Protein 9BAD (pdb70)

Foldseek 3Di:
DAAAEEEEEAAAQQQWADPDQADLPDTHGHDPVRLCVVQVVLVVRHNYDYDYLHHDAQVPCDQQSLLVVLLVQQVQLVDPNHQFYEYEHHQPCQLLSQLLSFAAAQAQQEYEYEYWLGHPSHVVTFSNVQVSVSSNLNRDPVSGNQTYWYTFDQFTAHSVAWHQQDDGDRPRIAHPPPGGCWGDDPHIGGDDRDQFDTHNRHPFYSNPPSGWQAEEEAEDDPPDAQVVLVVCVVVRHQEYEYAYADLLDHDPRNVVNVLVCVVVNHQAERAHPPQFAWNDDDVVCVVSRHATQGGDGRSSSRSLVRRVVVPDSDSVVSNVSSVRD/DDDDAAAEEEEEAADALAPVVVVSCVRQVVLVVHYDYDYDYQHHDAQVPCDQQSLLSVLLVLLVQQVDPNHQFYEYEHHQPCQLLSQLLSFQAAQFQQEYEYEYWLDHNPDDPTQRNVQVSVRSNLNRDPVSGNQTYWYTFDQFTAHSQAWDQQDDRDRPRIAHPVPGGQWGHDPHIGGDDRDQFDTHNRHPFYSNPPSGWAAEEEAEEDPPDALVVLVVCVVVRHQEYEYAYADLLDHDPRNVVNVLVSVVVNHQAERAHPPQFAANDDDVVCVVSRNATQGGDHRSSSRSLVRRVVVPDSDSVSSNVSSVRD/DAAAEEEEEAADALACVVVRNCVRQVVLVVHYNYYYDYLHHDAQVPCDQQSLLSVLLVLLVVQVDPNHQFYEYEHHQPCQLLSQLLSFQAAQFQQEYEYEYWLDHNPDVPRQSNVQVSVRSNLNRDPVSGNQTYWYTFDQFTAHSQAWHQQDDRDRPRIAHPPPGGQWGHDPHIGGDDRDQFDTHNPHPFYCNPPNGWAAEEEAEDDPPDALVVLVVCVVVRHQEYEYAYADLLDDDPRNVVNVLVCVVVNHQAERAHPPQFAANDDDVVCVVSRNATQGGDGRSSSRSLVRRVVVPDSDSVSSNVSSVRD/DAAAEEEEEAADALAPVLCVRQVVLVVHYNYYYDDQHHDAQVPCDQQNLLSVLLVLLVQQVDPRHQFYEYEHHQPCQLLSQLLSFQAAQFQQEYEYEYWLDHNPDVPTQRNVQVSVRSNLNRDPVSGNQTYWYTFDQFTAHSQAWDQQDDRDRPRTAHPPPGGCWGHDPHIDGDDRDQFDTHNPHPFYCNPPNGWQAEEEAEDDPPDALVVLVVCVVVRHQEYEYAYADLLDHDPRVVVNVLVSVVVNHQAERAHPPQFAFNDDDVVCVVSRNATQTGDGRSSSRSLVRRQVVPDSDSVSSNVSSVHD

Solvent-accessible surface area: 40637 Å² total; per-residue (Å²): 190,62,32,55,2,49,0,0,3,1,2,15,15,4,3,3,26,41,184,49,95,33,13,33,22,39,81,167,91,30,38,16,94,62,14,22,118,66,2,64,75,2,147,112,38,1,75,37,55,30,42,72,17,28,79,45,42,5,16,48,1,46,13,128,25,0,5,106,0,0,71,80,0,41,130,15,6,85,41,137,111,3,57,0,0,0,0,1,0,4,5,26,0,0,2,0,0,0,0,0,0,0,0,0,0,75,20,44,57,12,4,0,0,0,0,1,12,10,0,46,37,4,17,14,11,12,5,36,10,2,2,46,9,0,0,52,0,2,19,17,126,104,2,131,38,9,10,1,0,2,0,6,11,20,12,0,2,2,0,0,15,0,19,6,24,5,3,20,7,9,9,0,11,45,11,65,10,15,5,11,3,0,15,9,10,122,69,36,26,11,1,2,87,20,49,19,106,23,8,114,75,12,77,2,58,3,79,138,48,108,123,13,31,55,2,1,1,6,10,3,9,0,67,17,22,28,52,10,0,75,18,0,30,184,37,28,5,115,0,0,0,2,0,0,4,0,43,0,22,9,9,99,33,0,39,136,1,0,47,45,2,41,184,147,60,10,15,0,0,1,0,6,26,13,38,44,15,6,1,18,81,60,158,104,28,47,145,76,45,1,6,4,0,5,17,2,19,5,5,6,0,2,0,0,0,0,0,0,21,46,112,25,115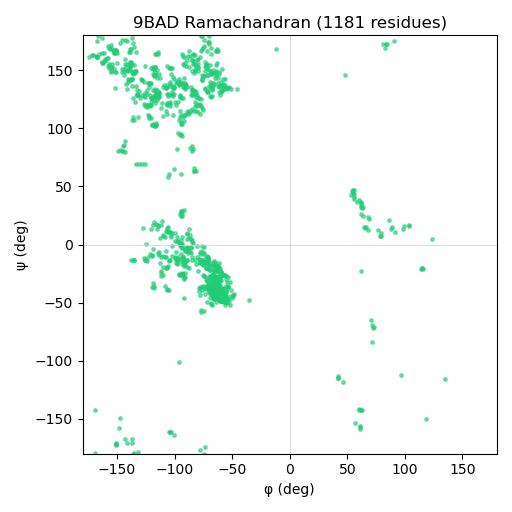,53,38,114,122,0,32,53,22,0,81,51,3,230,192,152,142,28,35,58,1,55,0,0,3,2,10,55,57,16,2,76,65,5,132,54,3,37,144,40,1,59,27,2,143,91,38,3,71,35,49,27,37,70,12,33,100,44,50,7,17,48,2,47,15,161,20,0,5,114,0,0,70,78,0,34,123,10,5,87,42,136,114,3,55,0,0,0,0,2,3,31,13,26,1,0,2,0,0,0,0,0,0,0,0,0,1,78,19,50,46,8,4,0,0,0,0,24,30,30,92,28,128,38,47,15,10,11,0,23,8,2,0,24,10,0,1,52,0,2,21,18,121,99,2,102,36,12,10,1,0,1,0,7,12,14,12,0,2,2,0,0,16,1,21,5,24,6,3,33,6,9,7,0,12,50,10,58,8,16,4,10,4,0,14,9,4,45,75,36,25,9,1,2,78,17,46,18,82,23,7,114,76,11,73,0,61,1,75,146,46,127,138,12,30,68,1,3,0,7,9,2,6,0,62,16,17,26,64,8,0,74,16,0,31,183,43,31,4,118,0,0,0,2,0,0,2,0,43,0,22,7,9,100,35,0,37,140,1,0,48,38,0,41,189,142,61,10,16,0,0,2,0,6,26,15,40,44,16,6,1,16,74,59,129,95,27,39,122,77,42,1,6,2,0,4,17,2,21,4,6,5,0,3,0,0,0,0,0,0,19,48,109,24,112,53,35,114,120,0,32,54,24,0,81,51,0,180,67,33,51,1,51,0,0,4,1,11,56,54,12,0,64,76,26,113,55,2,15,133,34,0,69,85,1,130,109,38,2,69,32,52,28,37,78,22,34,103,43,50,7,16,50,1,47,15,163,22,0,4,115,0,0,68,80,0,41,125,11,6,86,42,136,112,4,55,0,0,0,0,2,3,30,14,27,0,0,2,0,0,0,0,0,0,0,0,1,0,73,17,42,57,12,4,0,0,0,0,24,29,30,90,30,130,37,56,14,11,11,0,24,6,2,0,50,9,0,0,49,0,1,16,18,117,121,1,133,38,13,9,2,0,2,0,6,12,19,12,0,2,2,0,0,16,0,21,6,20,6,3,33,7,9,7,0,12,20,11,67,17,16,4,12,3,0,12,10,11,120,69,36,27,28,2,2,87,18,46,19,73,23,9,129,92,11,80,2,63,4,70,142,54,114,132,14,30,56,2,1,1,7,9,2,9,0,67,17,24,27,51,9,0,75,18,0,32,187,37,31,4,117,0,0,0,1,0,0,3,0,42,0,23,8,9,99,36,0,36,133,1,0,47,48,0,42,186,156,62,10,15,0,0,1,0,6,26,14,39,39,17,5,1,15,75,59,134,100,28,38,129,78,42,1,6,2,0,4,17,1,21,5,5,6,0,2,0,0,0,0,0,0,24,45,102,26,116,55,33,113,122,0,32,55,27,0,79,60,0,190,66,32,54,1,55,5,0,16,3,15,63,67,17,3,76,111,34,60,152,38,1,58,87,0,120,111,36,2,68,27,50,46,43,100,23,21,111,51,47,11,19,50,1,48,14,142,25,0,11,111,1,0,123,71,0,34,124,16,6,87,39,143,97,12,58,0,0,0,0,4,4,36,14,27,2,0,2,0,0,0,0,0,0,0,0,1,1,71,18,47,44,8,4,0,0,0,0,23,28,31,91,28,127,38,54,15,11,11,0,23,6,2,0,46,9,0,0,49,0,2,18,18,112,121,1,100,36,18,10,2,0,1,0,6,10,20,12,0,2,2,0,0,16,0,20,5,25,6,3,35,7,10,9,0,11,34,11,70,11,16,4,11,4,0,15,9,9,120,70,37,25,28,1,2,81,17,46,20,72,23,8,128,95,13,74,1,76,6,56,127,55,107,118,14,32,66,2,4,1,7,8,2,6,0,60,18,16,21,63,9,1,57,18,0,29,183,39,31,4,117,0,0,0,1,0,0,2,0,29,0,22,7,9,100,38,0,35,123,0,0,47,45,0,43,188,156,63,10,15,0,0,1,0,6,26,14,38,44,15,7,1,4,69,34,133,107,29,46,155,75,52,1,9,2,0,4,17,1,21,4,5,5,0,3,0,0,0,0,0,0,21,50,105,25,114,52,42,147,118,0,33,55,28,0,83,59,0

B-factor: mean 18.46, std 9.95, range [7.9, 118.82]

Secondary structure (DSSP, 8-state):
---EEEEEE--SGGG---S-TT-SS------HHHHHHT-GGGGGT-EEEEEES----GGG--HHHHHHHHHHHHHHHTSTT-SEEEEE--STTHHHHHHHHHHH--SSS-EEEE--SS-TTSTT-SHHHHHHHHHHHHT-GGGTTS-SEEEETTEEEETTT-EE-BSS-TT-EE-TTT--SEEEESEEEE-EEE-S--GGGSS---TT-SS---EEEEE--TT--SHHHHHHHHTT-SEEEEEEBTTTB--HHHHHHHHHHHHTT-EEEEEESSSSS-B---HHHHTTTEEE-BT--HHHHHHHHHHHHTT---HHHHHHHHHH-/-PPP--EEEEEE-SS-S---HHHHHHT-GGGGGT-EEEEEE-----GGG--HHHHHHHHHHHHHHHTSTT--EEEEE--STTHHHHHHHHHHH---SS-EEEE--SS-TTSTT-SHHHHHHHHHHHHT-GGGTTS-SEEEETTEEEETTT-EE-BSS-TT-EE-TTT--SEEEESEEEE-EEE-S--GGG-S---TT-SS---EEEEE--TT--SHHHHHHHHTT-SEEEEEEBTTTB--HHHHHHHHHHHHTT-EEEEEESSSBSPBPP-HHHHTTTEEE-BT--HHHHHHHHHHHHTT---HHHHHHHHHH-/---EEEEEE-SS-S---HHHHHHH-GGGGGT-EEEEEE-----GGG--HHHHHHHHHHHHHHHTSTT-SEEEEE--STTHHHHHHHHHHH---SS-EEEE--SS-TTSTT-SHHHHHHHHHHHHT-GGGTTS-SEEEETTEEEETTT-EE-BSS-TT-EE-TTT--SEEEESEEEE-EEE-S--GGG-S---TT-S----EEEEE--TT--SHHHHHHHHTT-SEEEEEEBTTTB--HHHHHHHHHHHHTT-EEEEEESSSBS-B---HHHHTTTEEE-BT--HHHHHHHHHHHHTT---HHHHHHHHHH-/---EEEEEE-SS-S---HHHH-GGGGGT-EEEEEE-----GGG--HHHHHHHHHHHHHHHHSTT--EEEEE--STTHHHHHHHHHHH---SS-EEEE--SS-TTSTT-SHHHHHHHHHHHHT-GGGTTS-SEEEETTEEEETTT-EE-SSS-TT-EE-TTT--SEEEESEEEE-EEE-S--GGG-S---TT-S----EEEEE--TT--SHHHHHHHHTT-SEEEEEEBTTTB--HHHHHHHHHHHHTT-EEEEEESSSBSPBPP-HHHHHTTEEE-BT--HHHHHHHHHHHHTT---HHHHHHHHHH-

InterPro domains:
  IPR004550 L-asparaginase, type II [TIGR00520] (28-375)
  IPR004550 L-asparaginase, type II [cd08964] (51-369)
  IPR006034 Asparaginase/glutaminase-like [PIRSF001220] (49-373)
  IPR006034 Asparaginase/glutaminase-like [PR00139] (53-64)
  IPR006034 Asparaginase/glutaminase-like [PR00139] (133-151)
  IPR006034 Asparaginase/glutaminase-like [PR00139] (311-329)
  IPR006034 Asparaginase/glutaminase-like [PS51732] (51-375)
  IPR006034 Asparaginase/glutaminase-like [PTHR11707] (45-373)
  IPR006034 Asparaginase/glutaminase-like [SM00870] (52-369)
  IPR020827 Asparaginase/glutaminase, active site 1 [PS00144] (55-63)
  IPR027473 L-asparaginase, C-terminal [G3DSA:3.40.50.40] (264-375)
  IPR027474 L-asparaginase, N-terminal [PF00710] (52-244)
  IPR027475 Asparaginase/glutaminase, active site 2 [PS00917] (134-144)
  IPR036152 Asparaginase/glutaminase-like superfamily [SSF53774] (50-374)
  IPR037152 L-asparaginase, N-terminal domain superfamily [G3DSA:3.40.50.1170] (47-263)
  IPR040919 Asparaginase/glutaminase, C-terminal [PF17763] (264-372)

Nearest PDB structures (foldseek):
  6wyz-assembly1_C  TM=9.741E-01  e=2.506E-38  Pseudomonas putida KT2440
  6wyz-assembly1_B  TM=9.733E-01  e=2.506E-38  Pseudomonas putida KT2440
  6wyy-assembly1_B  TM=9.744E-01  e=8.159E-38  Pseudomonas putida KT2440
  6wyw-assembly1_D  TM=9.737E-01  e=8.655E-38  Pseudomonas putida KT2440
  6wyz-assembly1_D  TM=9.742E-01  e=1.656E-37  Pseudomonas putida KT2440

Radius of gyration: 29.31 Å; Cα contacts (8 Å, |Δi|>4): 3327; chains: 4; bounding box: 80×79×73 Å

Sequence (1258 aa):
DLPNIRILATGGTIAGADQSKTSTTEYKVVGVESLIEAVPEMKDIANVSGEQIVNVGSTNIDNKILLKLAKRINHLLASDDVDGIVVTHGTDTLEETAYFLNLTVKSDKPVVIVGSMRPSTAISADGPSNLYNAVKVAGAPEAKGKGTLVVLNDRIASSARYVTTKTNTTTTDTFKSEEMGFVGTIADDIYFNNEITRKHTKDTDFSVSNLDELPQVDIIYGYQNDGSYLFDAAVKAGAKGIVFAGSSGNGSLSDAAEKGADSSAVKKGVTVVRSTRTGNGVVVTPNQDYAEKDLLASNSLNPQKARMLLMLALTKTNDPQKIQAYFNEYEKKDLPNIRILATGGTIAGGVESLIEAVPEMKDIANVSGEQIVNVGSTNIDNKILLKLAKRINHLLASDDVDGIVVTHGTDTLEETAYFLNLTVKSDKPVVIVGSMRPSTAISADGPSNLYNAVKVAGAPEAKGKGTLVVLNDRIASSARYVTTKTNTTTTDTFKSEEMGFVGTIADDIYFNNEITRKHTKDTDFSVSNLDELPQVDIIIYGYQNDGSYLFDAAVKAGAKGIVFAGSSGNGSLSDAAEKGADSSAVKKGVTVVRSTRTGNGVVVTPNQDYAEKDLLASNSLNPQKARMLLMLALTKTNDPQKIQAYFNEYDLPNIRILATGGTIAGGVESLIEAVPEMKDIANVSGEQIVNVGSTNIDNKILLKLAKRINHLLASDDVDGIVVTHGTDTLEETAYFLNLTVKSDKPVVIVGSMRPSTAISADGPSNLYNAVKVAGAPEAKGKGTLVVLNDRIASSARYVTTKTNTTTTDTFKSEEMGFVGTIADDIYFNNEITRKHTKDTDFSVSNLDELPQVDIIIYGYQNDGSYLFDAAVKAGAKGIVFAGSSGNGSLSDAAEKGADSSAVKKGVTVVRSTRTGNGVVVTPNQDYAEKDLLASNSLNPQKARMLLMLALTKTNDPQKIQAYFNEYDLPNIRILATGGTIAGSLIEAVPEMKDIANVSGEQIVNVGSTNIDNKILLKLAKRINHLLASDDVDGIVVTHGTDTLEETAYFLNLTVKSDKPVVIVGSMRPSTAISADGPSNLYNAVKVAGAPEAKGKGTLVVLNDRIASSARYVTTKTNTTTTDTFKSEEMGFVGTIADDIYFNNEITRKHTKDTDFSVSNLDELPQVDIIIYGYQNDGSYLFDAAVKAGAKGIVFAGSSGNGSLSDAAEKGADSSAVKKGVTVVRSTRTGNGVVVTPNQDYAEKDLLASNSLNPQKARMLLMLALTKTNDPQKIQAYFNEY

Structure (mmCIF, N/CA/C/O backbone):
data_9BAD
#
_entry.id   9BAD
#
_cell.length_a   102.234
_cell.length_b   104.486
_cell.length_c   123.055
_cell.angle_alpha   90.00
_cell.angle_beta   90.00
_cell.angle_gamma   90.00
#
_symmetry.space_group_name_H-M   'P 21 21 21'
#
loop_
_entity.id
_entity.type
_entity.pdbx_description
1 polymer 'L-asparaginase 2'
2 non-polymer 'SODIUM ION'
3 non-polymer GLYCEROL
4 water water
#
loop_
_atom_site.group_PDB
_atom_site.id
_atom_site.type_symbol
_atom_site.label_atom_id
_atom_site.label_alt_id
_atom_site.label_comp_id
_atom_site.label_asym_id
_atom_site.label_entity_id
_atom_site.label_seq_id
_atom_site.pdbx_PDB_ins_code
_atom_site.Cartn_x
_atom_site.Cartn_y
_atom_site.Cartn_z
_atom_site.occupancy
_atom_site.B_iso_or_equiv
_atom_site.auth_seq_id
_atom_site.auth_comp_id
_atom_site.auth_asym_id
_atom_site.auth_atom_id
_atom_site.pdbx_PDB_model_num
ATOM 1 N N . ASP A 1 49 ? 10.082 -5.515 -2.092 1.00 46.06 49 ASP A N 1
ATOM 2 C CA . ASP A 1 49 ? 10.327 -5.240 -3.537 1.00 42.16 49 ASP A CA 1
ATOM 3 C C . ASP A 1 49 ? 10.879 -6.450 -4.317 1.00 34.17 49 ASP A C 1
ATOM 4 O O . ASP A 1 49 ? 11.092 -6.342 -5.511 1.00 36.89 49 ASP A O 1
ATOM 13 N N . LEU A 1 50 ? 11.204 -7.575 -3.671 1.00 26.30 50 LEU A N 1
ATOM 14 C CA . LEU A 1 50 ? 11.540 -8.793 -4.408 1.00 22.19 50 LEU A CA 1
ATOM 15 C C . LEU A 1 50 ? 10.292 -9.389 -5.055 1.00 21.12 50 LEU A C 1
ATOM 16 O O . LEU A 1 50 ? 9.188 -9.257 -4.513 1.00 21.00 50 LEU A O 1
ATOM 32 N N . PRO A 1 51 ? 10.448 -10.114 -6.185 1.00 18.66 51 PRO A N 1
ATOM 33 C CA . PRO A 1 51 ? 9.308 -10.759 -6.831 1.00 19.13 51 PRO A CA 1
ATOM 34 C C . PRO A 1 51 ? 8.719 -11.833 -5.938 1.00 18.10 51 PRO A C 1
ATOM 35 O O . PRO A 1 51 ? 9.431 -12.523 -5.211 1.00 17.75 51 PRO A O 1
ATOM 46 N N . ASN A 1 52 ? 7.391 -11.923 -6.012 1.00 17.00 52 ASN A N 1
ATOM 47 C CA . ASN A 1 52 ? 6.624 -12.935 -5.317 1.00 16.61 52 ASN A CA 1
ATOM 48 C C . ASN A 1 52 ? 6.460 -14.133 -6.246 1.00 15.28 52 ASN A C 1
ATOM 49 O O . ASN A 1 52 ? 5.709 -14.066 -7.227 1.00 16.66 52 ASN A O 1
ATOM 60 N N . ILE A 1 53 ? 7.114 -15.243 -5.895 1.00 15.12 53 ILE A N 1
ATOM 61 C CA . ILE A 1 53 ? 7.127 -16.435 -6.744 1.00 13.95 53 ILE A CA 1
ATOM 62 C C . ILE A 1 53 ? 6.439 -17.581 -5.999 1.00 15.33 53 ILE A C 1
ATOM 63 O O . ILE A 1 53 ? 6.820 -17.914 -4.869 1.00 15.76 53 ILE A O 1
ATOM 79 N N . ARG A 1 54 ? 5.491 -18.215 -6.677 1.00 14.03 54 ARG A N 1
ATOM 80 C CA . ARG A 1 54 ? 4.830 -19.389 -6.131 1.00 14.87 54 ARG A CA 1
ATOM 81 C C . ARG A 1 54 ? 5.388 -20.652 -6.778 1.00 15.03 54 ARG A C 1
ATOM 82 O O . ARG A 1 54 ? 5.458 -20.737 -7.996 1.00 15.33 54 ARG A O 1
ATOM 103 N N . ILE A 1 55 ? 5.742 -21.623 -5.934 1.00 12.83 55 ILE A N 1
ATOM 104 C CA . ILE A 1 55 ? 6.163 -22.945 -6.371 1.00 14.71 55 ILE A CA 1
ATOM 105 C C . ILE A 1 55 ? 4.966 -23.886 -6.236 1.00 15.03 55 ILE A C 1
ATOM 106 O O . ILE A 1 55 ? 4.380 -24.028 -5.144 1.00 17.81 55 ILE A O 1
ATOM 122 N N . LEU A 1 56 ? 4.594 -24.500 -7.369 1.00 14.31 56 LEU A N 1
ATOM 123 C CA . LEU A 1 56 ? 3.555 -25.529 -7.439 1.00 14.55 56 LEU A CA 1
ATOM 124 C C . LEU A 1 56 ? 4.231 -26.871 -7.653 1.00 12.90 56 LEU A C 1
ATOM 125 O O . LEU A 1 56 ? 4.849 -27.089 -8.696 1.00 14.31 56 LEU A O 1
ATOM 141 N N . ALA A 1 57 ? 4.165 -27.754 -6.666 1.00 13.20 57 ALA A N 1
ATOM 142 C CA . ALA A 1 57 ? 4.877 -29.011 -6.729 1.00 13.13 57 ALA A CA 1
ATOM 143 C C . ALA A 1 57 ? 3.953 -30.127 -7.217 1.00 12.61 57 ALA A C 1
ATOM 144 O O . ALA A 1 57 ? 2.820 -30.249 -6.742 1.00 13.83 57 ALA A O 1
ATOM 151 N N . THR A 1 58 ? 4.506 -31.004 -8.057 1.00 12.68 58 THR A N 1
ATOM 152 C CA . THR A 1 58 ? 3.775 -32.114 -8.616 1.00 12.83 58 THR A CA 1
ATOM 153 C C . THR A 1 58 ? 4.367 -33.494 -8.344 1.00 14.29 58 THR A C 1
ATOM 154 O O . THR A 1 58 ? 3.740 -34.498 -8.691 1.00 15.38 58 THR A O 1
ATOM 165 N N . GLY A 1 59 ? 5.604 -33.545 -7.822 1.00 16.23 59 GLY A N 1
ATOM 166 C CA . GLY A 1 59 ? 6.356 -34.787 -7.624 1.00 16.18 59 GLY A CA 1
ATOM 167 C C . GLY A 1 59 ? 7.659 -34.805 -8.436 1.00 16.72 59 GLY A C 1
ATOM 168 O O . GLY A 1 59 ? 8.247 -33.764 -8.700 1.00 19.43 59 GLY A O 1
ATOM 172 N N . GLY A 1 60 ? 8.100 -36.008 -8.832 1.00 15.44 60 GLY A N 1
ATOM 173 C CA . GLY A 1 60 ? 9.327 -36.217 -9.587 1.00 15.28 60 GLY A CA 1
ATOM 174 C C . GLY A 1 60 ? 10.575 -36.451 -8.736 1.00 16.91 60 GLY A C 1
ATOM 175 O O . GLY A 1 60 ? 10.577 -36.321 -7.521 1.00 17.52 60 GLY A O 1
ATOM 179 N N . THR A 1 61 ? 11.663 -36.744 -9.454 1.00 16.51 61 THR A N 1
ATOM 180 C CA . THR A 1 61 ? 12.972 -37.021 -8.867 1.00 17.06 61 THR A CA 1
ATOM 181 C C . THR A 1 61 ? 13.429 -35.880 -7.943 1.00 16.65 61 THR A C 1
ATOM 182 O O . THR A 1 61 ? 14.097 -36.104 -6.925 1.00 18.66 61 THR A O 1
ATOM 193 N N . ILE A 1 62 ? 13.043 -34.634 -8.260 1.00 15.65 62 ILE A N 1
ATOM 194 C CA . ILE A 1 62 ? 13.492 -33.464 -7.515 1.00 15.84 62 ILE A CA 1
ATOM 195 C C . ILE A 1 62 ? 13.002 -33.533 -6.074 1.00 18.12 62 ILE A C 1
ATOM 196 O O . ILE A 1 62 ? 13.692 -33.040 -5.182 1.00 20.87 62 ILE A O 1
ATOM 212 N N . ALA A 1 63 ? 11.860 -34.217 -5.856 1.00 20.61 63 ALA A N 1
ATOM 213 C CA . ALA A 1 63 ? 11.317 -34.493 -4.524 1.00 22.24 63 ALA A CA 1
ATOM 214 C C . ALA A 1 63 ? 11.513 -35.965 -4.124 1.00 22.46 63 ALA A C 1
ATOM 215 O O . ALA A 1 63 ? 10.882 -36.458 -3.181 1.00 27.69 63 ALA A O 1
ATOM 222 N N . GLY A 1 64 ? 12.373 -36.710 -4.819 1.00 19.96 64 GLY A N 1
ATOM 223 C CA . GLY A 1 64 ? 12.639 -38.089 -4.443 1.00 21.52 64 GLY A CA 1
ATOM 224 C C . GLY A 1 64 ? 13.859 -38.192 -3.519 1.00 21.31 64 GLY A C 1
ATOM 225 O O . GLY A 1 64 ? 14.683 -37.281 -3.469 1.00 21.15 64 GLY A O 1
ATOM 229 N N . ALA A 1 65 ? 14.007 -39.342 -2.854 1.00 22.65 65 ALA A N 1
ATOM 230 C CA . ALA A 1 65 ? 15.039 -39.563 -1.838 1.00 23.72 65 ALA A CA 1
ATOM 231 C C . ALA A 1 65 ? 15.393 -41.041 -1.807 1.00 25.15 65 ALA A C 1
ATOM 232 O O . ALA A 1 65 ? 14.512 -41.887 -1.773 1.00 30.67 65 ALA A O 1
ATOM 239 N N . ASP A 1 66 ? 16.686 -41.352 -1.771 1.00 25.00 66 ASP A N 1
ATOM 240 C CA . ASP A 1 66 ? 17.140 -42.704 -1.478 1.00 26.99 66 ASP A CA 1
ATOM 241 C C . ASP A 1 66 ? 18.122 -42.649 -0.301 1.00 28.31 66 ASP A C 1
ATOM 242 O O . ASP A 1 66 ? 18.822 -41.654 -0.114 1.00 30.11 66 ASP A O 1
ATOM 251 N N . GLN A 1 67 ? 18.222 -43.743 0.457 1.00 27.98 67 GLN A N 1
ATOM 252 C CA . GLN A 1 67 ? 19.198 -43.830 1.539 1.00 28.32 67 GLN A CA 1
ATOM 253 C C . GLN A 1 67 ? 20.646 -43.891 1.046 1.00 27.02 67 GLN A C 1
ATOM 254 O O . GLN A 1 67 ? 21.574 -43.498 1.767 1.00 27.87 67 GLN A O 1
ATOM 268 N N . SER A 1 68 ? 20.865 -44.432 -0.151 1.00 23.59 68 SER A N 1
ATOM 269 C CA . SER A 1 68 ? 22.178 -44.371 -0.780 1.00 22.46 68 SER A CA 1
ATOM 270 C C . SER A 1 68 ? 22.351 -43.019 -1.465 1.00 20.96 68 SER A C 1
ATOM 271 O O . SER A 1 68 ? 21.579 -42.699 -2.379 1.00 22.19 68 SER A O 1
ATOM 279 N N . LYS A 1 69 ? 23.404 -42.263 -1.093 1.00 20.42 69 LYS A N 1
ATOM 280 C CA . LYS A 1 69 ? 23.704 -40.987 -1.732 1.00 19.23 69 LYS A CA 1
ATOM 281 C C . LYS A 1 69 ? 24.384 -41.187 -3.089 1.00 20.37 69 LYS A C 1
ATOM 282 O O . LYS A 1 69 ? 24.566 -40.224 -3.824 1.00 19.96 69 LYS A O 1
ATOM 301 N N . THR A 1 70 ? 24.740 -42.433 -3.466 1.00 22.80 70 THR A N 1
ATOM 302 C CA . THR A 1 70 ? 25.391 -42.654 -4.753 1.00 23.01 70 THR A CA 1
ATOM 303 C C . THR A 1 70 ? 24.419 -43.213 -5.787 1.00 25.04 70 THR A C 1
ATOM 304 O O . THR A 1 70 ? 24.757 -43.338 -6.959 1.00 30.19 70 THR A O 1
ATOM 315 N N . SER A 1 71 ? 23.177 -43.438 -5.369 1.00 27.04 71 SER A N 1
ATOM 316 C CA . SER A 1 71 ? 22.137 -43.861 -6.281 1.00 30.29 71 SER A CA 1
ATOM 317 C C . SER A 1 71 ? 21.558 -42.644 -7.017 1.00 30.57 71 SER A C 1
ATOM 318 O O . SER A 1 71 ? 21.062 -41.697 -6.387 1.00 31.58 71 SER A O 1
ATOM 326 N N . THR A 1 72 ? 21.688 -42.659 -8.353 1.00 28.87 72 THR A N 1
ATOM 327 C CA . THR A 1 72 ? 21.097 -41.649 -9.216 1.00 30.34 72 THR A CA 1
ATOM 328 C C . THR A 1 72 ? 19.871 -42.185 -9.960 1.00 29.31 72 THR A C 1
ATOM 329 O O . THR A 1 72 ? 19.086 -41.373 -10.453 1.00 32.81 72 THR A O 1
ATOM 340 N N . THR A 1 73 ? 19.703 -43.518 -10.065 1.00 28.99 73 THR A N 1
ATOM 341 C CA . THR A 1 73 ? 18.593 -44.081 -10.838 1.00 28.93 73 THR A CA 1
ATOM 342 C C . THR A 1 73 ? 17.551 -44.811 -9.977 1.00 31.11 73 THR A C 1
ATOM 343 O O . THR A 1 73 ? 16.453 -45.083 -10.477 1.00 35.64 73 THR A O 1
ATOM 354 N N . GLU A 1 74 ? 17.872 -45.164 -8.721 1.00 30.24 74 GLU A N 1
ATOM 355 C CA . GLU A 1 74 ? 16.933 -45.784 -7.783 1.00 30.91 74 GLU A CA 1
ATOM 356 C C . GLU A 1 74 ? 16.655 -44.854 -6.597 1.00 30.29 74 GLU A C 1
ATOM 357 O O . GLU A 1 74 ? 17.592 -44.401 -5.937 1.00 35.58 74 GLU A O 1
ATOM 369 N N . TYR A 1 75 ? 15.373 -44.599 -6.291 1.00 29.18 75 TYR A N 1
ATOM 370 C CA . TYR A 1 75 ? 14.990 -43.702 -5.199 1.00 32.12 75 TYR A CA 1
ATOM 371 C C . TYR A 1 75 ? 13.491 -43.879 -4.930 1.00 36.99 75 TYR A C 1
ATOM 372 O O . TYR A 1 75 ? 12.794 -44.365 -5.816 1.00 40.52 75 TYR A O 1
ATOM 390 N N . LYS A 1 76 ? 13.038 -43.435 -3.734 1.00 41.74 76 LYS A N 1
ATOM 391 C CA . LYS A 1 76 ? 11.655 -43.543 -3.250 1.00 42.48 76 LYS A CA 1
ATOM 392 C C . LYS A 1 76 ? 10.848 -42.255 -3.522 1.00 38.62 76 LYS A C 1
ATOM 393 O O . LYS A 1 76 ? 11.469 -41.131 -3.389 1.00 39.21 76 LYS A O 1
ATOM 412 N N . VAL A 1 79 ? 8.589 -37.949 -2.893 1.00 66.11 79 VAL A N 1
ATOM 413 C CA . VAL A 1 79 ? 8.360 -38.227 -1.437 1.00 62.86 79 VAL A CA 1
ATOM 414 C C . VAL A 1 79 ? 8.941 -37.154 -0.487 1.00 58.22 79 VAL A C 1
ATOM 415 O O . VAL A 1 79 ? 8.878 -37.339 0.728 1.00 70.20 79 VAL A O 1
ATOM 428 N N . VAL A 1 80 ? 9.503 -36.044 -1.008 1.00 46.92 80 VAL A N 1
ATOM 429 C CA . VAL A 1 80 ? 9.942 -34.856 -0.260 1.00 43.27 80 VAL A CA 1
ATOM 430 C C . VAL A 1 80 ? 8.903 -33.743 -0.472 1.00 41.36 80 VAL A C 1
ATOM 431 O O . VAL A 1 80 ? 8.477 -33.522 -1.610 1.00 38.20 80 VAL A O 1
ATOM 444 N N . GLY A 1 81 ? 8.550 -32.986 0.584 1.00 37.15 81 GLY A N 1
ATOM 445 C CA . GLY A 1 81 ? 7.496 -31.980 0.507 1.00 34.58 81 GLY A CA 1
ATOM 446 C C . GLY A 1 81 ? 8.013 -30.646 -0.023 1.00 29.39 81 GLY A C 1
ATOM 447 O O . GLY A 1 81 ? 9.195 -30.343 0.094 1.00 28.45 81 GLY A O 1
ATOM 451 N N . VAL A 1 82 ? 7.101 -29.807 -0.541 1.00 28.85 82 VAL A N 1
ATOM 452 C CA . VAL A 1 82 ? 7.483 -28.570 -1.206 1.00 27.05 82 VAL A CA 1
ATOM 453 C C . VAL A 1 82 ? 8.207 -27.622 -0.238 1.00 26.38 82 VAL A C 1
ATOM 454 O O . VAL A 1 82 ? 9.176 -26.962 -0.623 1.00 25.49 82 VAL A O 1
ATOM 467 N N . GLU A 1 83 ? 7.820 -27.627 1.041 1.00 27.37 83 GLU A N 1
ATOM 468 C CA . GLU A 1 83 ? 8.475 -26.756 2.011 1.00 30.48 83 GLU A CA 1
ATOM 469 C C . GLU A 1 83 ? 9.924 -27.200 2.286 1.00 29.52 83 GLU A C 1
ATOM 470 O O . GLU A 1 83 ? 10.824 -26.370 2.437 1.00 31.01 83 GLU A O 1
ATOM 482 N N . SER A 1 84 ? 10.181 -28.511 2.287 1.00 29.65 84 SER A N 1
ATOM 483 C CA . SER A 1 84 ? 11.534 -29.035 2.349 1.00 27.78 84 SER A CA 1
ATOM 484 C C . SER A 1 84 ? 12.404 -28.619 1.157 1.00 27.48 84 SER A C 1
ATOM 485 O O . SER A 1 84 ? 13.584 -28.312 1.353 1.00 28.15 84 SER A O 1
ATOM 493 N N . LEU A 1 85 ? 11.846 -28.674 -0.068 1.00 25.72 85 LEU A N 1
ATOM 494 C CA . LEU A 1 85 ? 12.558 -28.274 -1.277 1.00 27.15 85 LEU A CA 1
ATOM 495 C C . LEU A 1 85 ? 13.001 -26.825 -1.117 1.00 25.28 85 LEU A C 1
ATOM 496 O O . LEU A 1 85 ? 14.137 -26.446 -1.428 1.00 25.57 85 LEU A O 1
ATOM 512 N N . ILE A 1 86 ? 12.073 -26.004 -0.639 1.00 23.72 86 ILE A N 1
ATOM 513 C CA . ILE A 1 86 ? 12.340 -24.585 -0.473 1.00 23.85 86 ILE A CA 1
ATOM 514 C C . ILE A 1 86 ? 13.402 -24.351 0.601 1.00 25.66 86 ILE A C 1
ATOM 515 O O . ILE A 1 86 ? 14.321 -23.575 0.369 1.00 26.30 86 ILE A O 1
ATOM 531 N N . GLU A 1 87 ? 13.276 -24.996 1.759 1.00 26.62 87 GLU A N 1
ATOM 532 C CA . GLU A 1 87 ? 14.217 -24.772 2.849 1.00 30.55 87 GLU A CA 1
ATOM 533 C C . GLU A 1 87 ? 15.617 -25.278 2.499 1.00 27.92 87 GLU A C 1
ATOM 534 O O . GLU A 1 87 ? 16.582 -24.835 3.109 1.00 29.49 87 GLU A O 1
ATOM 546 N N . ALA A 1 88 ? 15.732 -26.204 1.540 1.00 27.72 88 ALA A N 1
ATOM 547 C CA . ALA A 1 88 ? 17.035 -26.706 1.112 1.00 27.27 88 ALA A CA 1
ATOM 548 C C . ALA A 1 88 ? 17.823 -25.676 0.308 1.00 24.80 88 ALA A C 1
ATOM 549 O O . ALA A 1 88 ? 19.010 -25.887 0.085 1.00 27.97 88 ALA A O 1
ATOM 556 N N . VAL A 1 89 ? 17.163 -24.585 -0.119 1.00 22.78 89 VAL A N 1
ATOM 557 C CA . VAL A 1 89 ? 17.799 -23.563 -0.932 1.00 20.65 89 VAL A CA 1
ATOM 558 C C . VAL A 1 89 ? 17.556 -22.192 -0.298 1.00 20.56 89 VAL A C 1
ATOM 559 O O . VAL A 1 89 ? 16.871 -21.355 -0.859 1.00 19.83 89 VAL A O 1
ATOM 572 N N . PRO A 1 90 ? 18.149 -21.890 0.867 1.00 24.10 90 PRO A N 1
ATOM 573 C CA . PRO A 1 90 ? 17.898 -20.618 1.546 1.00 25.01 90 PRO A CA 1
ATOM 574 C C . PRO A 1 90 ? 18.382 -19.389 0.771 1.00 23.52 90 PRO A C 1
ATOM 575 O O . PRO A 1 90 ? 17.881 -18.294 0.991 1.00 24.65 90 PRO A O 1
ATOM 586 N N . GLU A 1 91 ? 19.267 -19.599 -0.218 1.00 22.71 91 GLU A N 1
ATOM 587 C CA . GLU A 1 91 ? 19.764 -18.512 -1.048 1.00 23.07 91 GLU A CA 1
ATOM 588 C C . GLU A 1 91 ? 18.635 -17.871 -1.854 1.00 20.81 91 GLU A C 1
ATOM 589 O O . GLU A 1 91 ? 18.728 -16.708 -2.253 1.00 21.45 91 GLU A O 1
ATOM 601 N N . MET A 1 92 ? 17.541 -18.613 -2.070 1.00 19.56 92 MET A N 1
ATOM 602 C CA . MET A 1 92 ? 16.418 -18.103 -2.839 1.00 19.27 92 MET A CA 1
ATOM 603 C C . MET A 1 92 ? 15.835 -16.855 -2.181 1.00 19.10 92 MET A C 1
ATOM 604 O O . MET A 1 92 ? 15.265 -16.025 -2.874 1.00 18.93 92 MET A O 1
ATOM 618 N N . LYS A 1 93 ? 15.914 -16.763 -0.847 1.00 21.65 93 LYS A N 1
ATOM 619 C CA . LYS A 1 93 ? 15.334 -15.635 -0.138 1.00 23.51 93 LYS A CA 1
ATOM 620 C C . LYS A 1 93 ? 15.936 -14.294 -0.554 1.00 22.38 93 LYS A C 1
ATOM 621 O O . LYS A 1 93 ? 15.318 -13.257 -0.337 1.00 24.88 93 LYS A O 1
ATOM 640 N N . ASP A 1 94 ? 17.152 -14.299 -1.109 1.00 22.86 94 ASP A N 1
ATOM 641 C CA . ASP A 1 94 ? 17.800 -13.065 -1.525 1.00 24.67 94 ASP A CA 1
ATOM 642 C C . ASP A 1 94 ? 17.326 -12.591 -2.894 1.00 23.01 94 ASP A C 1
ATOM 643 O O . ASP A 1 94 ? 17.545 -11.427 -3.231 1.00 25.18 94 ASP A O 1
ATOM 652 N N . ILE A 1 95 ? 16.624 -13.448 -3.664 1.00 18.84 95 ILE A N 1
ATOM 653 C CA . ILE A 1 95 ? 16.155 -13.084 -5.006 1.00 18.76 95 ILE A CA 1
ATOM 654 C C . ILE A 1 95 ? 14.642 -13.174 -5.191 1.00 16.43 95 ILE A C 1
ATOM 655 O O . ILE A 1 95 ? 14.152 -12.726 -6.223 1.00 18.31 95 ILE A O 1
ATOM 671 N N . ALA A 1 96 ? 13.892 -13.717 -4.220 1.00 16.29 96 ALA A N 1
ATOM 672 C CA . ALA A 1 96 ? 12.452 -13.809 -4.355 1.00 17.10 96 ALA A CA 1
ATOM 673 C C . ALA A 1 96 ? 11.845 -13.998 -2.981 1.00 18.17 96 ALA A C 1
ATOM 674 O O . ALA A 1 96 ? 12.518 -14.484 -2.074 1.00 18.69 96 ALA A O 1
ATOM 681 N N . ASN A 1 97 ? 10.548 -13.653 -2.888 1.00 17.57 97 ASN A N 1
ATOM 682 C CA . ASN A 1 97 ? 9.696 -14.081 -1.801 1.00 17.57 97 ASN A CA 1
ATOM 683 C C . ASN A 1 97 ? 8.962 -15.336 -2.259 1.00 16.22 97 ASN A C 1
ATOM 684 O O . ASN A 1 97 ? 8.100 -15.261 -3.154 1.00 17.39 97 ASN A O 1
ATOM 695 N N . VAL A 1 98 ? 9.415 -16.499 -1.760 1.00 16.90 98 VAL A N 1
ATOM 696 C CA . VAL A 1 98 ? 8.969 -17.796 -2.249 1.00 17.21 98 VAL A CA 1
ATOM 697 C C . VAL A 1 98 ? 7.945 -18.400 -1.293 1.00 16.60 98 VAL A C 1
ATOM 698 O O . VAL A 1 98 ? 8.108 -18.385 -0.080 1.00 20.27 98 VAL A O 1
ATOM 711 N N . SER A 1 99 ? 6.880 -18.936 -1.877 1.00 16.73 99 SER A N 1
ATOM 712 C CA . SER A 1 99 ? 5.923 -19.739 -1.149 1.00 17.25 99 SER A CA 1
ATOM 713 C C . SER A 1 99 ? 5.543 -20.931 -2.012 1.00 16.77 99 SER A C 1
ATOM 714 O O . SER A 1 99 ? 5.752 -20.918 -3.207 1.00 18.10 99 SER A O 1
ATOM 722 N N . GLY A 1 100 ? 5.074 -22.001 -1.379 1.00 18.42 100 GLY A N 1
ATOM 723 C CA . GLY A 1 100 ? 4.851 -23.239 -2.095 1.00 20.53 100 GLY A CA 1
ATOM 724 C C . GLY A 1 100 ? 3.523 -23.894 -1.748 1.00 17.46 100 GLY A C 1
ATOM 725 O O . GLY A 1 100 ? 2.988 -23.698 -0.664 1.00 17.92 100 GLY A O 1
ATOM 729 N N . GLU A 1 101 ? 3.044 -24.687 -2.704 1.00 15.28 101 GLU A N 1
ATOM 730 C CA . GLU A 1 101 ? 1.903 -25.550 -2.491 1.00 17.79 101 GLU A CA 1
ATOM 731 C C . GLU A 1 101 ? 2.093 -26.856 -3.253 1.00 15.51 101 GLU A C 1
ATOM 732 O O . GLU A 1 101 ? 2.697 -26.895 -4.299 1.00 15.84 101 GLU A O 1
ATOM 744 N N . GLN A 1 102 ? 1.589 -27.926 -2.668 1.00 17.59 102 GLN A N 1
ATOM 745 C CA . GLN A 1 102 ? 1.644 -29.253 -3.270 1.00 17.06 102 GLN A CA 1
ATOM 746 C C . GLN A 1 102 ? 0.328 -29.475 -4.027 1.00 16.53 102 GLN A C 1
ATOM 747 O O . GLN A 1 102 ? -0.749 -29.517 -3.430 1.00 21.81 102 GLN A O 1
ATOM 761 N N . ILE A 1 103 ? 0.396 -29.529 -5.354 1.00 16.28 103 ILE A N 1
ATOM 762 C CA . ILE A 1 103 ? -0.756 -29.776 -6.217 1.00 19.39 103 ILE A CA 1
ATOM 763 C C . ILE A 1 103 ? -1.113 -31.255 -6.195 1.00 20.64 103 ILE A C 1
ATOM 764 O O . ILE A 1 103 ? -2.279 -31.620 -6.033 1.00 23.19 103 ILE A O 1
ATOM 780 N N . VAL A 1 104 ? -0.124 -32.066 -6.548 1.00 18.71 104 VAL A N 1
ATOM 781 C CA . VAL A 1 104 ? -0.208 -33.519 -6.535 1.00 21.56 104 VAL A CA 1
ATOM 782 C C . VAL A 1 104 ? 1.181 -34.028 -6.142 1.00 20.45 104 VAL A C 1
ATOM 783 O O . VAL A 1 104 ? 2.138 -33.241 -6.006 1.00 19.27 104 VAL A O 1
ATOM 796 N N . ASN A 1 105 ? 1.317 -35.349 -5.992 1.00 23.71 105 ASN A N 1
ATOM 797 C CA . ASN A 1 105 ? 2.625 -35.898 -5.686 1.00 24.59 105 ASN A CA 1
ATOM 798 C C . ASN A 1 105 ? 2.802 -37.254 -6.370 1.00 26.04 105 ASN A C 1
ATOM 799 O O . ASN A 1 105 ? 2.575 -38.305 -5.765 1.00 31.96 105 ASN A O 1
ATOM 810 N N . VAL A 1 106 ? 3.231 -37.211 -7.639 1.00 22.94 106 VAL A N 1
ATOM 811 C CA . VAL A 1 106 ? 3.297 -38.396 -8.472 1.00 20.24 106 VAL A CA 1
ATOM 812 C C . VAL A 1 106 ? 4.576 -38.378 -9.294 1.00 18.36 106 VAL A C 1
ATOM 813 O O . VAL A 1 106 ? 5.158 -37.329 -9.576 1.00 20.19 106 VAL A O 1
ATOM 826 N N . GLY A 1 107 ? 5.005 -39.581 -9.688 1.00 16.43 107 GLY A N 1
ATOM 827 C CA . GLY A 1 107 ? 5.997 -39.702 -10.728 1.00 15.49 107 GLY A CA 1
ATOM 828 C C . GLY A 1 107 ? 5.397 -39.155 -12.011 1.00 12.87 107 GLY A C 1
ATOM 829 O O . GLY A 1 107 ? 4.179 -39.303 -12.222 1.00 13.79 107 GLY A O 1
ATOM 833 N N . SER A 1 108 ? 6.219 -38.585 -12.898 1.00 12.51 108 SER A N 1
ATOM 834 C CA . SER A 1 108 ? 5.636 -37.822 -13.991 1.00 11.79 108 SER A CA 1
ATOM 835 C C . SER A 1 108 ? 4.968 -38.697 -15.045 1.00 10.83 108 SER A C 1
ATOM 836 O O . SER A 1 108 ? 4.141 -38.186 -15.789 1.00 11.74 108 SER A O 1
ATOM 844 N N . THR A 1 109 ? 5.287 -39.994 -15.135 1.00 11.77 109 THR A N 1
ATOM 845 C CA . THR A 1 109 ? 4.518 -40.846 -16.029 1.00 11.80 109 THR A CA 1
ATOM 846 C C . THR A 1 109 ? 3.056 -40.971 -15.582 1.00 11.93 109 THR A C 1
ATOM 847 O O . THR A 1 109 ? 2.222 -41.429 -16.359 1.00 12.48 109 THR A O 1
ATOM 858 N N . ASN A 1 110 ? 2.750 -40.587 -14.348 1.00 12.24 110 ASN A N 1
ATOM 859 C CA . ASN A 1 110 ? 1.395 -40.649 -13.824 1.00 12.58 110 ASN A CA 1
ATOM 860 C C . ASN A 1 110 ? 0.719 -39.279 -13.799 1.00 13.17 110 ASN A C 1
ATOM 861 O O . ASN A 1 110 ? -0.385 -39.125 -13.234 1.00 16.17 110 ASN A O 1
ATOM 872 N N . ILE A 1 111 ? 1.346 -38.268 -14.394 1.00 13.25 111 ILE A N 1
ATOM 873 C CA . ILE A 1 111 ? 0.626 -37.031 -14.696 1.00 12.97 111 ILE A CA 1
ATOM 874 C C . ILE A 1 111 ? -0.319 -37.359 -15.847 1.00 13.77 111 ILE A C 1
ATOM 875 O O . ILE A 1 111 ? 0.095 -37.974 -16.832 1.00 16.53 111 ILE A O 1
ATOM 891 N N . ASP A 1 112 ? -1.583 -36.969 -15.711 1.00 14.58 112 ASP A N 1
ATOM 892 C CA . ASP A 1 112 ? -2.591 -37.275 -16.714 1.00 16.47 112 ASP A CA 1
ATOM 893 C C . ASP A 1 112 ? -3.396 -36.030 -17.068 1.00 14.38 112 ASP A C 1
ATOM 894 O O . ASP A 1 112 ? -3.170 -34.933 -16.534 1.00 14.37 112 ASP A O 1
ATOM 903 N N . ASN A 1 113 ? -4.380 -36.184 -17.969 1.00 13.22 113 ASN A N 1
ATOM 904 C CA . ASN A 1 113 ? -5.141 -35.009 -18.422 1.00 13.27 113 ASN A CA 1
ATOM 905 C C . ASN A 1 113 ? -5.883 -34.316 -17.260 1.00 13.90 113 ASN A C 1
ATOM 906 O O . ASN A 1 113 ? -5.978 -33.099 -17.223 1.00 15.39 113 ASN A O 1
ATOM 917 N N . LYS A 1 114 ? -6.424 -35.087 -16.308 1.00 14.95 114 LYS A N 1
ATOM 918 C CA . LYS A 1 114 ? -7.119 -34.540 -15.140 1.00 16.30 114 LYS A CA 1
ATOM 919 C C . LYS A 1 114 ? -6.207 -33.599 -14.360 1.00 16.86 114 LYS A C 1
ATOM 920 O O . LYS A 1 114 ? -6.575 -32.485 -14.009 1.00 17.06 114 LYS A O 1
ATOM 939 N N . ILE A 1 115 ? -4.989 -34.074 -14.113 1.00 15.84 115 ILE A N 1
ATOM 940 C CA . ILE A 1 115 ? -4.022 -33.250 -13.396 1.00 14.55 115 ILE A CA 1
ATOM 941 C C . ILE A 1 115 ? -3.642 -32.028 -14.216 1.00 14.09 115 ILE A C 1
ATOM 942 O O . ILE A 1 115 ? -3.477 -30.957 -13.640 1.00 15.05 115 ILE A O 1
ATOM 958 N N . LEU A 1 116 ? -3.397 -32.167 -15.523 1.00 13.96 116 LEU A N 1
ATOM 959 C CA . LEU A 1 116 ? -3.021 -31.005 -16.338 1.00 14.47 116 LEU A CA 1
ATOM 960 C C . LEU A 1 116 ? -4.085 -29.928 -16.255 1.00 15.12 116 LEU A C 1
ATOM 961 O O . LEU A 1 116 ? -3.742 -28.744 -16.233 1.00 14.98 116 LEU A O 1
ATOM 977 N N . LEU A 1 117 ? -5.356 -30.332 -16.356 1.00 14.82 117 LEU A N 1
ATOM 978 C CA . LEU A 1 117 ? -6.413 -29.349 -16.309 1.00 16.28 117 LEU A CA 1
ATOM 979 C C . LEU A 1 117 ? -6.421 -28.617 -14.972 1.00 14.86 117 LEU A C 1
ATOM 980 O O . LEU A 1 117 ? -6.580 -27.399 -14.935 1.00 16.14 117 LEU A O 1
ATOM 996 N N . LYS A 1 118 ? -6.281 -29.368 -13.874 1.00 16.71 118 LYS A N 1
ATOM 997 C CA . LYS A 1 118 ? -6.222 -28.797 -12.544 1.00 17.46 118 LYS A CA 1
ATOM 998 C C . LYS A 1 118 ? -5.073 -27.801 -12.427 1.00 16.06 118 LYS A C 1
ATOM 999 O O . LYS A 1 118 ? -5.215 -26.699 -11.878 1.00 16.14 118 LYS A O 1
ATOM 1018 N N . LEU A 1 119 ? -3.919 -28.183 -12.978 1.00 15.90 119 LEU A N 1
ATOM 1019 C CA . LEU A 1 119 ? -2.708 -27.385 -12.878 1.00 16.70 119 LEU A CA 1
ATOM 1020 C C . LEU A 1 119 ? -2.846 -26.104 -13.694 1.00 14.75 119 LEU A C 1
ATOM 1021 O O . LEU A 1 119 ? -2.546 -25.010 -13.223 1.00 15.03 119 LEU A O 1
ATOM 1037 N N . ALA A 1 120 ? -3.339 -26.217 -14.928 1.00 15.39 120 ALA A N 1
ATOM 1038 C CA . ALA A 1 120 ? -3.510 -25.049 -15.775 1.00 15.19 120 ALA A CA 1
ATOM 1039 C C . ALA A 1 120 ? -4.510 -24.075 -15.161 1.00 15.61 120 ALA A C 1
ATOM 1040 O O . ALA A 1 120 ? -4.308 -22.872 -15.187 1.00 15.67 120 ALA A O 1
ATOM 1047 N N . LYS A 1 121 ? -5.624 -24.597 -14.622 1.00 15.23 121 LYS A N 1
ATOM 1048 C CA . LYS A 1 121 ? -6.630 -23.734 -14.019 1.00 16.04 121 LYS A CA 1
ATOM 1049 C C . LYS A 1 121 ? -6.043 -22.983 -12.824 1.00 15.92 121 LYS A C 1
ATOM 1050 O O . LYS A 1 121 ? -6.267 -21.792 -12.654 1.00 16.88 121 LYS A O 1
ATOM 1069 N N . ARG A 1 122 ? -5.306 -23.690 -11.974 1.00 15.07 122 ARG A N 1
ATOM 1070 C CA . ARG A 1 122 ? -4.694 -23.080 -10.802 1.00 15.98 122 ARG A CA 1
ATOM 1071 C C . ARG A 1 122 ? -3.713 -21.981 -11.209 1.00 15.72 122 ARG A C 1
ATOM 1072 O O . ARG A 1 122 ? -3.673 -20.899 -10.619 1.00 16.05 122 ARG A O 1
ATOM 1093 N N . ILE A 1 123 ? -2.862 -22.277 -12.187 1.00 14.78 123 ILE A N 1
ATOM 1094 C CA . ILE A 1 123 ? -1.881 -21.303 -12.670 1.00 15.52 123 ILE A CA 1
ATOM 1095 C C . ILE A 1 123 ? -2.588 -20.059 -13.206 1.00 14.37 123 ILE A C 1
ATOM 1096 O O . ILE A 1 123 ? -2.221 -18.940 -12.898 1.00 15.80 123 ILE A O 1
ATOM 1112 N N . ASN A 1 124 ? -3.636 -20.253 -14.008 1.00 15.06 124 ASN A N 1
ATOM 1113 C CA . ASN A 1 124 ? -4.341 -19.113 -14.570 1.00 15.77 124 ASN A CA 1
ATOM 1114 C C . ASN A 1 124 ? -4.944 -18.245 -13.460 1.00 16.04 124 ASN A C 1
ATOM 1115 O O . ASN A 1 124 ? -4.955 -17.017 -13.563 1.00 18.96 124 ASN A O 1
ATOM 1126 N N . HIS A 1 125 ? -5.503 -18.868 -12.419 1.00 17.26 125 HIS A N 1
ATOM 1127 C CA . HIS A 1 125 ? -6.118 -18.113 -11.336 1.00 18.75 125 HIS A CA 1
ATOM 1128 C C . HIS A 1 125 ? -5.041 -17.327 -10.589 1.00 19.97 125 HIS A C 1
ATOM 1129 O O . HIS A 1 125 ? -5.204 -16.142 -10.304 1.00 21.59 125 HIS A O 1
ATOM 1144 N N . LEU A 1 126 ? -3.909 -17.976 -10.275 1.00 17.71 126 LEU A N 1
ATOM 1145 C CA . LEU A 1 126 ? -2.853 -17.342 -9.494 1.00 17.95 126 LEU A CA 1
ATOM 1146 C C . LEU A 1 126 ? -2.228 -16.181 -10.284 1.00 17.74 126 LEU A C 1
ATOM 1147 O O . LEU A 1 126 ? -1.935 -15.136 -9.707 1.00 19.80 126 LEU A O 1
ATOM 1163 N N . LEU A 1 127 ? -1.975 -16.367 -11.587 1.00 16.43 127 LEU A N 1
ATOM 1164 C CA . LEU A 1 127 ? -1.339 -15.302 -12.356 1.00 16.94 127 LEU A CA 1
ATOM 1165 C C . LEU A 1 127 ? -2.254 -14.100 -12.547 1.00 19.57 127 LEU A C 1
ATOM 1166 O O . LEU A 1 127 ? -1.742 -13.029 -12.847 1.00 20.26 127 LEU A O 1
ATOM 1182 N N . ALA A 1 128 ? -3.567 -14.273 -12.328 1.00 23.16 128 ALA A N 1
ATOM 1183 C CA . ALA A 1 128 ? -4.490 -13.150 -12.391 1.00 26.20 128 ALA A CA 1
ATOM 1184 C C . ALA A 1 128 ? -4.328 -12.264 -11.162 1.00 29.19 128 ALA A C 1
ATOM 1185 O O . ALA A 1 128 ? -4.848 -11.156 -11.159 1.00 34.92 128 ALA A O 1
ATOM 1192 N N . SER A 1 129 ? -3.660 -12.736 -10.099 1.00 29.10 129 SER A N 1
ATOM 1193 C CA . SER A 1 129 ? -3.495 -11.918 -8.905 1.00 33.68 129 SER A CA 1
ATOM 1194 C C . SER A 1 129 ? -2.277 -11.014 -8.944 1.00 32.63 129 SER A C 1
ATOM 1195 O O . SER A 1 129 ? -1.207 -11.355 -9.465 1.00 31.31 129 SER A O 1
ATOM 1203 N N . ASP A 1 130 ? -2.410 -9.920 -8.215 1.00 37.44 130 ASP A N 1
ATOM 1204 C CA . ASP A 1 130 ? -1.331 -8.959 -8.091 1.00 38.52 130 ASP A CA 1
ATOM 1205 C C . ASP A 1 130 ? -0.292 -9.462 -7.106 1.00 34.25 130 ASP A C 1
ATOM 1206 O O . ASP A 1 130 ? 0.813 -8.962 -7.112 1.00 39.24 130 ASP A O 1
ATOM 1215 N N . ASP A 1 131 ? -0.618 -10.476 -6.307 1.00 32.47 131 ASP A N 1
ATOM 1216 C CA . ASP A 1 131 ? 0.333 -10.967 -5.322 1.00 29.38 131 ASP A CA 1
ATOM 1217 C C . ASP A 1 131 ? 1.283 -11.995 -5.934 1.00 26.78 131 ASP A C 1
ATOM 1218 O O . ASP A 1 131 ? 2.156 -12.450 -5.210 1.00 25.47 131 ASP A O 1
ATOM 1227 N N . VAL A 1 132 ? 1.122 -12.357 -7.227 1.00 21.37 132 VAL A N 1
ATOM 1228 C CA . VAL A 1 132 ? 1.952 -13.393 -7.842 1.00 17.81 132 VAL A CA 1
ATOM 1229 C C . VAL A 1 132 ? 2.627 -12.820 -9.086 1.00 16.81 132 VAL A C 1
ATOM 1230 O O . VAL A 1 132 ? 1.959 -12.471 -10.060 1.00 19.04 132 VAL A O 1
ATOM 1243 N N . ASP A 1 133 ? 3.965 -12.791 -9.054 1.00 16.05 133 ASP A N 1
ATOM 1244 C CA . ASP A 1 133 ? 4.748 -12.257 -10.157 1.00 16.57 133 ASP A CA 1
ATOM 1245 C C . ASP A 1 133 ? 5.159 -13.342 -11.147 1.00 14.54 133 ASP A C 1
ATOM 1246 O O . ASP A 1 133 ? 5.395 -13.053 -12.318 1.00 16.40 133 ASP A O 1
ATOM 1255 N N . GLY A 1 134 ? 5.251 -14.584 -10.692 1.00 14.76 134 GLY A N 1
ATOM 1256 C CA . GLY A 1 134 ? 5.693 -15.693 -11.529 1.00 13.02 134 GLY A CA 1
ATOM 1257 C C . GLY A 1 134 ? 5.509 -16.994 -10.789 1.00 13.03 134 GLY A C 1
ATOM 1258 O O . GLY A 1 134 ? 5.334 -16.986 -9.568 1.00 14.07 134 GLY A O 1
ATOM 1262 N N . ILE A 1 135 ? 5.534 -18.100 -11.549 1.00 12.22 135 ILE A N 1
ATOM 1263 C CA . ILE A 1 135 ? 5.313 -19.434 -11.004 1.00 12.02 135 ILE A CA 1
ATOM 1264 C C . ILE A 1 135 ? 6.439 -20.365 -11.428 1.00 12.76 135 ILE A C 1
ATOM 1265 O O . ILE A 1 135 ? 6.893 -20.291 -12.566 1.00 12.24 135 ILE A O 1
ATOM 1281 N N . VAL A 1 136 ? 6.838 -21.246 -10.495 1.00 12.43 136 VAL A N 1
ATOM 1282 C CA . VAL A 1 136 ? 7.715 -22.364 -10.782 1.00 11.72 136 VAL A CA 1
ATOM 1283 C C . VAL A 1 136 ? 6.941 -23.646 -10.506 1.00 11.54 136 VAL A C 1
ATOM 1284 O O . VAL A 1 136 ? 6.292 -23.777 -9.462 1.00 12.95 136 VAL A O 1
ATOM 1297 N N . VAL A 1 137 ? 6.920 -24.560 -11.472 1.00 10.79 137 VAL A N 1
ATOM 1298 C CA . VAL A 1 137 ? 6.306 -25.876 -11.282 1.00 11.06 137 VAL A CA 1
ATOM 1299 C C . VAL A 1 137 ? 7.446 -26.904 -11.151 1.00 11.08 137 VAL A C 1
ATOM 1300 O O . VAL A 1 137 ? 8.245 -27.047 -12.096 1.00 11.43 137 VAL A O 1
ATOM 1313 N N . THR A 1 138 ? 7.498 -27.631 -10.018 1.00 10.45 138 THR A N 1
ATOM 1314 C CA . THR A 1 138 ? 8.441 -28.726 -9.861 1.00 10.59 138 THR A CA 1
ATOM 1315 C C . THR A 1 138 ? 7.785 -29.996 -10.361 1.00 10.34 138 THR A C 1
ATOM 1316 O O . THR A 1 138 ? 6.603 -30.232 -10.086 1.00 11.85 138 THR A O 1
ATOM 1327 N N . HIS A 1 139 ? 8.529 -30.786 -11.137 1.00 10.04 139 HIS A N 1
ATOM 1328 C CA . HIS A 1 139 ? 7.917 -31.880 -11.886 1.00 11.08 139 HIS A CA 1
ATOM 1329 C C . HIS A 1 139 ? 8.935 -32.963 -12.182 1.00 10.92 139 HIS A C 1
ATOM 1330 O O . HIS A 1 139 ? 10.120 -32.653 -12.363 1.00 10.73 139 HIS A O 1
ATOM 1345 N N . GLY A 1 140 ? 8.493 -34.200 -12.314 1.00 10.51 140 GLY A N 1
ATOM 1346 C CA . GLY A 1 140 ? 9.369 -35.251 -12.797 1.00 11.43 140 GLY A CA 1
ATOM 1347 C C . GLY A 1 140 ? 9.822 -34.994 -14.221 1.00 10.79 140 GLY A C 1
ATOM 1348 O O . GLY A 1 140 ? 9.118 -34.408 -15.032 1.00 11.21 140 GLY A O 1
ATOM 1352 N N . THR A 1 141 ? 11.041 -35.400 -14.554 1.00 11.32 141 THR A N 1
ATOM 1353 C CA . THR A 1 141 ? 11.596 -35.096 -15.862 1.00 11.20 141 THR A CA 1
ATOM 1354 C C . THR A 1 141 ? 11.004 -35.930 -16.998 1.00 10.48 141 THR A C 1
ATOM 1355 O O . THR A 1 141 ? 10.979 -35.487 -18.139 1.00 10.90 141 THR A O 1
ATOM 1366 N N . ASP A 1 142 ? 10.524 -37.136 -16.716 1.00 11.11 142 ASP A N 1
ATOM 1367 C CA . ASP A 1 142 ? 10.152 -38.057 -17.780 1.00 10.61 142 ASP A CA 1
ATOM 1368 C C . ASP A 1 142 ? 9.145 -37.470 -18.769 1.00 11.49 142 ASP A C 1
ATOM 1369 O O . ASP A 1 142 ? 9.318 -37.590 -19.953 1.00 11.62 142 ASP A O 1
ATOM 1378 N N . THR A 1 143 ? 8.091 -36.823 -18.232 1.00 10.58 143 THR A N 1
ATOM 1379 C CA . THR A 1 143 ? 7.054 -36.225 -19.041 1.00 10.27 143 THR A CA 1
ATOM 1380 C C . THR A 1 143 ? 6.956 -34.712 -18.854 1.00 10.17 143 THR A C 1
ATOM 1381 O O . THR A 1 143 ? 5.982 -34.097 -19.292 1.00 10.63 143 THR A O 1
ATOM 1392 N N . LEU A 1 144 ? 8.024 -34.093 -18.324 1.00 9.77 144 LEU A N 1
ATOM 1393 C CA . LEU A 1 144 ? 8.084 -32.660 -18.157 1.00 9.81 144 LEU A CA 1
ATOM 1394 C C . LEU A 1 144 ? 7.728 -31.905 -19.446 1.00 10.34 144 LEU A C 1
ATOM 1395 O O . LEU A 1 144 ? 7.016 -30.898 -19.374 1.00 10.16 144 LEU A O 1
ATOM 1411 N N . GLU A 1 145 ? 8.267 -32.353 -20.589 1.00 10.31 145 GLU A N 1
ATOM 1412 C CA . GLU A 1 145 ? 8.054 -31.642 -21.825 1.00 10.21 145 GLU A CA 1
ATOM 1413 C C . GLU A 1 145 ? 6.583 -31.623 -22.253 1.00 10.41 145 GLU A C 1
ATOM 1414 O O . GLU A 1 145 ? 6.146 -30.687 -22.930 1.00 11.28 145 GLU A O 1
ATOM 1426 N N . GLU A 1 146 ? 5.834 -32.656 -21.845 1.00 10.73 146 GLU A N 1
ATOM 1427 C CA . GLU A 1 146 ? 4.407 -32.741 -22.188 1.00 10.70 146 GLU A CA 1
ATOM 1428 C C . GLU A 1 146 ? 3.645 -31.690 -21.382 1.00 10.25 146 GLU A C 1
ATOM 1429 O O . GLU A 1 146 ? 2.890 -30.894 -21.942 1.00 10.83 146 GLU A O 1
ATOM 1441 N N . THR A 1 147 ? 3.887 -31.661 -20.083 1.00 10.26 147 THR A N 1
ATOM 1442 C CA . THR A 1 147 ? 3.239 -30.666 -19.241 1.00 9.47 147 THR A CA 1
ATOM 1443 C C . THR A 1 147 ? 3.656 -29.244 -19.641 1.00 10.42 147 THR A C 1
ATOM 1444 O O . THR A 1 147 ? 2.814 -28.337 -19.747 1.00 10.84 147 THR A O 1
ATOM 1455 N N . ALA A 1 148 ? 4.967 -29.026 -19.892 1.00 9.61 148 ALA A N 1
ATOM 1456 C CA . ALA A 1 148 ? 5.446 -27.687 -20.208 1.00 9.82 148 ALA A CA 1
ATOM 1457 C C . ALA A 1 148 ? 4.787 -27.176 -21.485 1.00 9.88 148 ALA A C 1
ATOM 1458 O O . ALA A 1 148 ? 4.398 -26.012 -21.551 1.00 10.91 148 ALA A O 1
ATOM 1465 N N . TYR A 1 149 ? 4.745 -28.016 -22.531 1.00 9.67 149 TYR A N 1
ATOM 1466 C CA . TYR A 1 149 ? 4.142 -27.583 -23.794 1.00 9.90 149 TYR A CA 1
ATOM 1467 C C . TYR A 1 149 ? 2.627 -27.381 -23.653 1.00 10.55 149 TYR A C 1
ATOM 1468 O O . TYR A 1 149 ? 2.089 -26.408 -24.205 1.00 11.39 149 TYR A O 1
ATOM 1486 N N . PHE A 1 150 ? 1.949 -28.255 -22.908 1.00 10.45 150 PHE A N 1
ATOM 1487 C CA . PHE A 1 150 ? 0.535 -27.994 -22.629 1.00 10.65 150 PHE A CA 1
ATOM 1488 C C . PHE A 1 150 ? 0.298 -26.630 -21.973 1.00 11.42 150 PHE A C 1
ATOM 1489 O O . PHE A 1 150 ? -0.575 -25.866 -22.400 1.00 11.54 150 PHE A O 1
ATOM 1506 N N . LEU A 1 151 ? 1.124 -26.307 -20.974 1.00 11.05 151 LEU A N 1
ATOM 1507 C CA . LEU A 1 151 ? 0.983 -25.016 -20.315 1.00 11.52 151 LEU A CA 1
ATOM 1508 C C . LEU A 1 151 ? 1.317 -23.861 -21.264 1.00 12.16 151 LEU A C 1
ATOM 1509 O O . LEU A 1 151 ? 0.670 -22.798 -21.244 1.00 12.70 151 LEU A O 1
ATOM 1525 N N . ASN A 1 152 ? 2.298 -24.082 -22.153 1.00 11.30 152 ASN A N 1
ATOM 1526 C CA . ASN A 1 152 ? 2.640 -23.088 -23.140 1.00 11.85 152 ASN A CA 1
ATOM 1527 C C . ASN A 1 152 ? 1.445 -22.747 -24.044 1.00 11.50 152 ASN A C 1
ATOM 1528 O O . ASN A 1 152 ? 1.395 -21.643 -24.589 1.00 13.94 152 ASN A O 1
ATOM 1539 N N . LEU A 1 153 ? 0.481 -23.670 -24.169 1.00 11.05 153 LEU A N 1
ATOM 1540 C CA . LEU A 1 153 ? -0.659 -23.422 -25.030 1.00 12.10 153 LEU A CA 1
ATOM 1541 C C . LEU A 1 153 ? -1.895 -22.960 -24.255 1.00 12.12 153 LEU A C 1
ATOM 1542 O O . LEU A 1 153 ? -2.846 -22.507 -24.895 1.00 13.53 153 LEU A O 1
ATOM 1558 N N . THR A 1 154 ? -1.912 -23.050 -22.934 1.00 12.23 154 THR A N 1
ATOM 1559 C CA . THR A 1 154 ? -3.127 -22.852 -22.135 1.00 12.18 154 THR A CA 1
ATOM 1560 C C . THR A 1 154 ? -2.989 -21.798 -21.047 1.00 13.60 154 THR A C 1
ATOM 1561 O O . THR A 1 154 ? -3.992 -21.411 -20.472 1.00 15.41 154 THR A O 1
ATOM 1572 N N . VAL A 1 155 ? -1.782 -21.344 -20.718 1.00 13.01 155 VAL A N 1
ATOM 1573 C CA . VAL A 1 155 ? -1.599 -20.271 -19.747 1.00 13.02 155 VAL A CA 1
ATOM 1574 C C . VAL A 1 155 ? -1.898 -18.943 -20.417 1.00 13.22 155 VAL A C 1
ATOM 1575 O O . VAL A 1 155 ? -1.188 -18.558 -21.334 1.00 16.12 155 VAL A O 1
ATOM 1588 N N . LYS A 1 156 ? -2.874 -18.201 -19.901 1.00 13.71 156 LYS A N 1
ATOM 1589 C CA . LYS A 1 156 ? -3.367 -17.031 -20.606 1.00 15.28 156 LYS A CA 1
ATOM 1590 C C . LYS A 1 156 ? -2.839 -15.774 -19.924 1.00 16.75 156 LYS A C 1
ATOM 1591 O O . LYS A 1 156 ? -3.584 -14.973 -19.407 1.00 22.88 156 LYS A O 1
ATOM 1610 N N . SER A 1 157 ? -1.529 -15.637 -19.876 1.00 16.91 157 SER A N 1
ATOM 1611 C CA . SER A 1 157 ? -0.805 -14.588 -19.180 1.00 16.89 157 SER A CA 1
ATOM 1612 C C . SER A 1 157 ? 0.572 -14.485 -19.816 1.00 16.19 157 SER A C 1
ATOM 1613 O O . SER A 1 157 ? 1.032 -15.448 -20.419 1.00 17.59 157 SER A O 1
ATOM 1621 N N . ASP A 1 158 ? 1.184 -13.303 -19.732 1.00 15.68 158 ASP A N 1
ATOM 1622 C CA . ASP A 1 158 ? 2.565 -13.131 -20.138 1.00 15.20 158 ASP A CA 1
ATOM 1623 C C . ASP A 1 158 ? 3.524 -13.253 -18.949 1.00 15.00 158 ASP A C 1
ATOM 1624 O O . ASP A 1 158 ? 4.749 -13.194 -19.152 1.00 15.95 158 ASP A O 1
ATOM 1633 N N . LYS A 1 159 ? 2.997 -13.479 -17.752 1.00 14.58 159 LYS A N 1
ATOM 1634 C CA . LYS A 1 159 ? 3.873 -13.615 -16.592 1.00 14.24 159 LYS A CA 1
ATOM 1635 C C . LYS A 1 159 ? 4.637 -14.933 -16.667 1.00 13.42 159 LYS A C 1
ATOM 1636 O O . LYS A 1 159 ? 4.151 -15.917 -17.223 1.00 14.62 159 LYS A O 1
ATOM 1655 N N . PRO A 1 160 ? 5.863 -15.047 -16.101 1.00 13.20 160 PRO A N 1
ATOM 1656 C CA . PRO A 1 160 ? 6.628 -16.284 -16.255 1.00 13.25 160 PRO A CA 1
ATOM 1657 C C . PRO A 1 160 ? 6.062 -17.504 -15.556 1.00 13.32 160 PRO A C 1
ATOM 1658 O O . PRO A 1 160 ? 5.641 -17.432 -14.403 1.00 14.33 160 PRO A O 1
ATOM 1669 N N . VAL A 1 161 ? 6.096 -18.619 -16.292 1.00 12.90 161 VAL A N 1
ATOM 1670 C CA . VAL A 1 161 ? 5.870 -19.949 -15.759 1.00 12.53 161 VAL A CA 1
ATOM 1671 C C . VAL A 1 161 ? 7.075 -20.777 -16.143 1.00 12.15 161 VAL A C 1
ATOM 1672 O O . VAL A 1 161 ? 7.365 -20.894 -17.335 1.00 12.82 161 VAL A O 1
ATOM 1685 N N . VAL A 1 162 ? 7.781 -21.300 -15.129 1.00 10.66 162 VAL A N 1
ATOM 1686 C CA . VAL A 1 162 ? 9.007 -22.054 -15.347 1.00 10.87 162 VAL A CA 1
ATOM 1687 C C . VAL A 1 162 ? 8.842 -23.445 -14.787 1.00 10.62 162 VAL A C 1
ATOM 1688 O O . VAL A 1 162 ? 8.425 -23.606 -13.638 1.00 12.63 162 VAL A O 1
ATOM 1701 N N . ILE A 1 163 ? 9.102 -24.444 -15.620 1.00 10.16 163 ILE A N 1
ATOM 1702 C CA . ILE A 1 163 ? 9.023 -25.824 -15.196 1.00 10.03 163 ILE A CA 1
ATOM 1703 C C . ILE A 1 163 ? 10.440 -26.320 -14.906 1.00 9.93 163 ILE A C 1
ATOM 1704 O O . ILE A 1 163 ? 11.354 -26.062 -15.679 1.00 10.96 163 ILE A O 1
ATOM 1720 N N . VAL A 1 164 ? 10.618 -27.021 -13.776 1.00 9.83 164 VAL A N 1
ATOM 1721 C CA . VAL A 1 164 ? 11.914 -27.467 -13.315 1.00 9.97 164 VAL A CA 1
ATOM 1722 C C . VAL A 1 164 ? 11.785 -28.882 -12.777 1.00 9.92 164 VAL A C 1
ATOM 1723 O O . VAL A 1 164 ? 10.771 -29.274 -12.219 1.00 10.75 164 VAL A O 1
ATOM 1736 N N . GLY A 1 165 ? 12.900 -29.613 -12.904 1.00 10.33 165 GLY A N 1
ATOM 1737 C CA . GLY A 1 165 ? 13.060 -30.914 -12.290 1.00 10.31 165 GLY A CA 1
ATOM 1738 C C . GLY A 1 165 ? 14.531 -31.167 -11.984 1.00 10.86 165 GLY A C 1
ATOM 1739 O O . GLY A 1 165 ? 15.337 -30.251 -12.095 1.00 11.68 165 GLY A O 1
ATOM 1743 N N . SER A 1 166 ? 14.840 -32.393 -11.590 1.00 11.29 166 SER A N 1
ATOM 1744 C CA . SER A 1 166 ? 16.218 -32.805 -11.404 1.00 11.72 166 SER A CA 1
ATOM 1745 C C . SER A 1 166 ? 16.388 -34.200 -11.954 1.00 11.33 166 SER A C 1
ATOM 1746 O O . SER A 1 166 ? 15.451 -35.011 -12.002 1.00 13.71 166 SER A O 1
ATOM 1754 N N . MET A 1 167 ? 17.632 -34.474 -12.350 1.00 10.41 167 MET A N 1
ATOM 1755 C CA . MET A 1 167 ? 18.004 -35.791 -12.831 1.00 10.13 167 MET A CA 1
ATOM 1756 C C . MET A 1 167 ? 18.565 -36.705 -11.758 1.00 9.84 167 MET A C 1
ATOM 1757 O O . MET A 1 167 ? 18.625 -37.909 -11.958 1.00 12.90 167 MET A O 1
ATOM 1771 N N . ARG A 1 168 ? 18.971 -36.122 -10.622 1.00 10.74 168 ARG A N 1
ATOM 1772 C CA . ARG A 1 168 ? 19.454 -36.886 -9.489 1.00 10.25 168 ARG A CA 1
ATOM 1773 C C . ARG A 1 168 ? 18.500 -36.631 -8.330 1.00 11.27 168 ARG A C 1
ATOM 1774 O O . ARG A 1 168 ? 17.993 -35.524 -8.163 1.00 12.46 168 ARG A O 1
ATOM 1795 N N . PRO A 1 169 ? 18.258 -37.605 -7.478 1.00 12.90 169 PRO A N 1
ATOM 1796 C CA . PRO A 1 169 ? 17.373 -37.350 -6.343 1.00 13.76 169 PRO A CA 1
ATOM 1797 C C . PRO A 1 169 ? 17.995 -36.389 -5.338 1.00 13.50 169 PRO A C 1
ATOM 1798 O O . PRO A 1 169 ? 19.219 -36.181 -5.335 1.00 14.74 169 PRO A O 1
ATOM 1809 N N . SER A 1 170 ? 17.152 -35.840 -4.464 1.00 14.94 170 SER A N 1
ATOM 1810 C CA . SER A 1 170 ? 17.521 -34.783 -3.555 1.00 16.09 170 SER A CA 1
ATOM 1811 C C . SER A 1 170 ? 18.662 -35.231 -2.627 1.00 15.89 170 SER A C 1
ATOM 1812 O O . SER A 1 170 ? 19.421 -34.410 -2.144 1.00 17.77 170 SER A O 1
ATOM 1820 N N . THR A 1 171 ? 18.760 -36.548 -2.382 1.00 15.79 171 THR A N 1
ATOM 1821 C CA . THR A 1 171 ? 19.717 -37.200 -1.518 1.00 17.07 171 THR A CA 1
ATOM 1822 C C . THR A 1 171 ? 21.059 -37.513 -2.157 1.00 17.60 171 THR A C 1
ATOM 1823 O O . THR A 1 171 ? 21.987 -37.875 -1.435 1.00 19.13 171 THR A O 1
ATOM 1834 N N . ALA A 1 172 ? 21.168 -37.376 -3.470 1.00 16.16 172 ALA A N 1
ATOM 1835 C CA . ALA A 1 172 ? 22.368 -37.820 -4.176 1.00 17.28 172 ALA A CA 1
ATOM 1836 C C . ALA A 1 172 ? 23.539 -36.874 -3.905 1.00 15.37 172 ALA A C 1
ATOM 1837 O O . ALA A 1 172 ? 23.356 -35.663 -3.792 1.00 16.10 172 ALA A O 1
ATOM 1844 N N . ILE A 1 173 ? 24.753 -37.411 -3.989 1.00 15.43 173 ILE A N 1
ATOM 1845 C CA . ILE A 1 173 ? 25.912 -36.545 -4.093 1.00 16.52 173 ILE A CA 1
ATOM 1846 C C . ILE A 1 173 ? 25.805 -35.706 -5.365 1.00 12.68 173 ILE A C 1
ATOM 1847 O O . ILE A 1 173 ? 25.420 -36.159 -6.448 1.00 13.52 173 ILE A O 1
ATOM 1863 N N . SER A 1 174 ? 26.103 -34.430 -5.184 1.00 12.16 174 SER A N 1
ATOM 1864 C CA . SER A 1 174 ? 26.025 -33.438 -6.238 1.00 11.33 174 SER A CA 1
ATOM 1865 C C . SER A 1 174 ? 24.622 -33.435 -6.843 1.00 10.72 174 SER A C 1
ATOM 1866 O O . SER A 1 174 ? 24.438 -33.229 -8.025 1.00 10.99 174 SER A O 1
ATOM 1874 N N . ALA A 1 175 ? 23.588 -33.547 -5.993 1.00 10.60 175 ALA A N 1
ATOM 1875 C CA . ALA A 1 175 ? 22.215 -33.422 -6.453 1.00 10.50 175 ALA A CA 1
ATOM 1876 C C . ALA A 1 175 ? 22.078 -32.108 -7.229 1.00 10.01 175 ALA A C 1
ATOM 1877 O O . ALA A 1 175 ? 22.503 -31.073 -6.736 1.00 11.56 175 ALA A O 1
ATOM 1884 N N . ASP A 1 176 ? 21.401 -32.168 -8.381 1.00 9.96 176 ASP A N 1
ATOM 1885 C CA . ASP A 1 176 ? 21.231 -31.027 -9.264 1.00 10.21 176 ASP A CA 1
ATOM 1886 C C . ASP A 1 176 ? 19.997 -30.182 -8.965 1.00 10.59 176 ASP A C 1
ATOM 1887 O O . ASP A 1 176 ? 19.875 -29.045 -9.456 1.00 11.11 176 ASP A O 1
ATOM 1896 N N . GLY A 1 177 ? 19.090 -30.695 -8.143 1.00 11.29 177 GLY A N 1
ATOM 1897 C CA . GLY A 1 177 ? 17.838 -30.010 -7.879 1.00 12.28 177 GLY A CA 1
ATOM 1898 C C . GLY A 1 177 ? 17.982 -28.641 -7.244 1.00 11.64 177 GLY A C 1
ATOM 1899 O O . GLY A 1 177 ? 17.290 -27.700 -7.632 1.00 12.71 177 GLY A O 1
ATOM 1903 N N . PRO A 1 178 ? 18.856 -28.475 -6.212 1.00 11.66 178 PRO A N 1
ATOM 1904 C CA . PRO A 1 178 ? 18.968 -27.157 -5.590 1.00 12.30 178 PRO A CA 1
ATOM 1905 C C . PRO A 1 178 ? 19.310 -26.042 -6.566 1.00 12.31 178 PRO A C 1
ATOM 1906 O O . PRO A 1 178 ? 18.652 -25.012 -6.565 1.00 12.36 178 PRO A O 1
ATOM 1917 N N . SER A 1 179 ? 20.333 -26.245 -7.413 1.00 10.91 179 SER A N 1
ATOM 1918 C CA . SER A 1 179 ? 20.687 -25.234 -8.388 1.00 11.24 179 SER A CA 1
ATOM 1919 C C . SER A 1 179 ? 19.563 -25.032 -9.391 1.00 10.73 179 SER A C 1
ATOM 1920 O O . SER A 1 179 ? 19.294 -23.908 -9.793 1.00 11.60 179 SER A O 1
ATOM 1928 N N . ASN A 1 180 ? 18.983 -26.143 -9.878 1.00 10.28 180 ASN A N 1
ATOM 1929 C CA . ASN A 1 180 ? 17.884 -26.023 -10.832 1.00 10.59 180 ASN A CA 1
ATOM 1930 C C . ASN A 1 180 ? 16.742 -25.180 -10.251 1.00 10.31 180 ASN A C 1
ATOM 1931 O O . ASN A 1 180 ? 16.224 -24.311 -10.974 1.00 10.83 180 ASN A O 1
ATOM 1942 N N . LEU A 1 181 ? 16.358 -25.450 -9.003 1.00 11.52 181 LEU A N 1
ATOM 1943 C CA . LEU A 1 181 ? 15.289 -24.716 -8.378 1.00 11.47 181 LEU A CA 1
ATOM 1944 C C . LEU A 1 181 ? 15.656 -23.244 -8.180 1.00 11.31 181 LEU A C 1
ATOM 1945 O O . LEU A 1 181 ? 14.848 -22.352 -8.458 1.00 11.53 181 LEU A O 1
ATOM 1961 N N . TYR A 1 182 ? 16.861 -22.944 -7.675 1.00 11.97 182 TYR A N 1
ATOM 1962 C CA . TYR A 1 182 ? 17.330 -21.581 -7.557 1.00 12.39 182 TYR A CA 1
ATOM 1963 C C . TYR A 1 182 ? 17.194 -20.844 -8.886 1.00 11.11 182 TYR A C 1
ATOM 1964 O O . TYR A 1 182 ? 16.686 -19.720 -8.962 1.00 12.39 182 TYR A O 1
ATOM 1982 N N . ASN A 1 183 ? 17.742 -21.458 -9.930 1.00 10.81 183 ASN A N 1
ATOM 1983 C CA . ASN A 1 183 ? 17.722 -20.842 -11.250 1.00 11.48 183 ASN A CA 1
ATOM 1984 C C . ASN A 1 183 ? 16.295 -20.676 -11.806 1.00 11.13 183 ASN A C 1
ATOM 1985 O O . ASN A 1 183 ? 16.000 -19.672 -12.439 1.00 11.25 183 ASN A O 1
ATOM 1996 N N . ALA A 1 184 ? 15.406 -21.627 -11.511 1.00 11.05 184 ALA A N 1
ATOM 1997 C CA . ALA A 1 184 ? 14.009 -21.513 -11.958 1.00 10.21 184 ALA A CA 1
ATOM 1998 C C . ALA A 1 184 ? 13.323 -20.306 -11.289 1.00 10.90 184 ALA A C 1
ATOM 1999 O O . ALA A 1 184 ? 12.624 -19.551 -11.965 1.00 11.22 184 ALA A O 1
ATOM 2006 N N . VAL A 1 185 ? 13.591 -20.106 -10.005 1.00 10.89 185 VAL A N 1
ATOM 2007 C CA . VAL A 1 185 ? 13.091 -18.972 -9.267 1.00 11.89 185 VAL A CA 1
ATOM 2008 C C . VAL A 1 185 ? 13.686 -17.648 -9.764 1.00 12.60 185 VAL A C 1
ATOM 2009 O O . VAL A 1 185 ? 12.996 -16.648 -9.893 1.00 13.13 185 VAL A O 1
ATOM 2022 N N . LYS A 1 186 ? 14.985 -17.662 -10.074 1.00 11.92 186 LYS A N 1
ATOM 2023 C CA . LYS A 1 186 ? 15.661 -16.492 -10.626 1.00 12.44 186 LYS A CA 1
ATOM 2024 C C . LYS A 1 186 ? 15.017 -16.081 -11.950 1.00 11.13 186 LYS A C 1
ATOM 2025 O O . LYS A 1 186 ? 14.772 -14.889 -12.220 1.00 12.50 186 LYS A O 1
ATOM 2044 N N . VAL A 1 187 ? 14.792 -17.077 -12.814 1.00 11.47 187 VAL A N 1
ATOM 2045 C CA . VAL A 1 187 ? 14.161 -16.803 -14.091 1.00 11.51 187 VAL A CA 1
ATOM 2046 C C . VAL A 1 187 ? 12.707 -16.343 -13.935 1.00 11.48 187 VAL A C 1
ATOM 2047 O O . VAL A 1 187 ? 12.285 -15.374 -14.579 1.00 13.01 187 VAL A O 1
ATOM 2060 N N . ALA A 1 188 ? 11.934 -17.003 -13.070 1.00 11.69 188 ALA A N 1
ATOM 2061 C CA . ALA A 1 188 ? 10.525 -16.672 -12.897 1.00 12.71 188 ALA A CA 1
ATOM 2062 C C . ALA A 1 188 ? 10.343 -15.251 -12.372 1.00 13.07 188 ALA A C 1
ATOM 2063 O O . ALA A 1 188 ? 9.345 -14.608 -12.673 1.00 14.22 188 ALA A O 1
ATOM 2070 N N . GLY A 1 189 ? 11.347 -14.740 -11.635 1.00 13.13 189 GLY A N 1
ATOM 2071 C CA . GLY A 1 189 ? 11.322 -13.364 -11.128 1.00 14.22 189 GLY A CA 1
ATOM 2072 C C . GLY A 1 189 ? 12.030 -12.307 -11.979 1.00 13.85 189 GLY A C 1
ATOM 2073 O O . GLY A 1 189 ? 12.040 -11.143 -11.617 1.00 16.69 189 GLY A O 1
ATOM 2077 N N . ALA A 1 190 ? 12.590 -12.711 -13.124 1.00 14.13 190 ALA A N 1
ATOM 2078 C CA . ALA A 1 190 ? 13.327 -11.792 -14.004 1.00 15.38 190 ALA A CA 1
ATOM 2079 C C . ALA A 1 190 ? 12.329 -10.997 -14.828 1.00 16.10 190 ALA A C 1
ATOM 2080 O O . ALA A 1 190 ? 11.517 -11.603 -15.547 1.00 16.42 190 ALA A O 1
ATOM 2087 N N . PRO A 1 191 ? 12.372 -9.643 -14.837 1.00 18.13 191 PRO A N 1
ATOM 2088 C CA . PRO A 1 191 ? 11.484 -8.875 -15.703 1.00 19.81 191 PRO A CA 1
ATOM 2089 C C . PRO A 1 191 ? 11.555 -9.286 -17.175 1.00 18.95 191 PRO A C 1
ATOM 2090 O O . PRO A 1 191 ? 10.500 -9.379 -17.844 1.00 21.39 191 PRO A O 1
ATOM 2101 N N . GLU A 1 192 ? 12.756 -9.647 -17.665 1.00 19.11 192 GLU A N 1
ATOM 2102 C CA . GLU A 1 192 ? 12.923 -9.980 -19.070 1.00 20.50 192 GLU A CA 1
ATOM 2103 C C . GLU A 1 192 ? 12.299 -11.333 -19.430 1.00 18.21 192 GLU A C 1
ATOM 2104 O O . GLU A 1 192 ? 12.195 -11.664 -20.599 1.00 20.02 192 GLU A O 1
ATOM 2116 N N . ALA A 1 193 ? 11.891 -12.140 -18.438 1.00 16.42 193 ALA A N 1
ATOM 2117 C CA . ALA A 1 193 ? 11.252 -13.421 -18.713 1.00 16.37 193 ALA A CA 1
ATOM 2118 C C . ALA A 1 193 ? 9.813 -13.228 -19.160 1.00 15.66 193 ALA A C 1
ATOM 2119 O O . ALA A 1 193 ? 9.232 -14.148 -19.725 1.00 16.33 193 ALA A O 1
ATOM 2126 N N . LYS A 1 194 ? 9.254 -12.016 -18.980 1.00 15.35 194 LYS A N 1
ATOM 2127 C CA . LYS A 1 194 ? 7.873 -11.754 -19.375 1.00 16.44 194 LYS A CA 1
ATOM 2128 C C . LYS A 1 194 ? 7.763 -11.947 -20.886 1.00 16.62 194 LYS A C 1
ATOM 2129 O O . LYS A 1 194 ? 8.613 -11.472 -21.641 1.00 17.05 194 LYS A O 1
ATOM 2148 N N . GLY A 1 195 ? 6.700 -12.623 -21.326 1.00 15.13 195 GLY A N 1
ATOM 2149 C CA . GLY A 1 195 ? 6.365 -12.743 -22.737 1.00 15.26 195 GLY A CA 1
ATOM 2150 C C . GLY A 1 195 ? 7.195 -13.785 -23.494 1.00 15.25 195 GLY A C 1
ATOM 2151 O O . GLY A 1 195 ? 7.054 -13.898 -24.706 1.00 16.66 195 GLY A O 1
ATOM 2155 N N . LYS A 1 196 ? 8.011 -14.576 -22.789 1.00 13.71 196 LYS A N 1
ATOM 2156 C CA . LYS A 1 196 ? 8.904 -15.528 -23.451 1.00 14.11 196 LYS A CA 1
ATOM 2157 C C . LYS A 1 196 ? 8.230 -16.872 -23.764 1.00 13.84 196 LYS A C 1
ATOM 2158 O O . LYS A 1 196 ? 8.864 -17.713 -24.386 1.00 13.58 196 LYS A O 1
ATOM 2177 N N . GLY A 1 197 ? 6.997 -17.087 -23.289 1.00 13.22 197 GLY A N 1
ATOM 2178 C CA . GLY A 1 197 ? 6.402 -18.410 -23.335 1.00 12.88 197 GLY A CA 1
ATOM 2179 C C . GLY A 1 197 ? 6.864 -19.281 -22.165 1.00 12.02 197 GLY A C 1
ATOM 2180 O O . GLY A 1 197 ? 7.715 -18.865 -21.382 1.00 13.19 197 GLY A O 1
ATOM 2184 N N . THR A 1 198 ? 6.204 -20.448 -21.986 1.00 12.03 198 THR A N 1
ATOM 2185 C CA . THR A 1 198 ? 6.573 -21.297 -20.858 1.00 11.12 198 THR A CA 1
ATOM 2186 C C . THR A 1 198 ? 8.032 -21.740 -21.031 1.00 10.60 198 THR A C 1
ATOM 2187 O O . THR A 1 198 ? 8.478 -22.076 -22.156 1.00 11.02 198 THR A O 1
ATOM 2198 N N . LEU A 1 199 ? 8.774 -21.733 -19.910 1.00 10.22 199 LEU A N 1
ATOM 2199 C CA . LEU A 1 199 ? 10.216 -22.049 -19.945 1.00 10.04 199 LEU A CA 1
ATOM 2200 C C . LEU A 1 199 ? 10.503 -23.295 -19.132 1.00 9.87 199 LEU A C 1
ATOM 2201 O O . LEU A 1 199 ? 9.804 -23.624 -18.192 1.00 12.03 199 LEU A O 1
ATOM 2217 N N . VAL A 1 200 ? 11.572 -23.998 -19.522 1.00 10.11 200 VAL A N 1
ATOM 2218 C CA . VAL A 1 200 ? 12.061 -25.176 -18.845 1.00 10.17 200 VAL A CA 1
ATOM 2219 C C . VAL A 1 200 ? 13.500 -24.878 -18.426 1.00 10.01 200 VAL A C 1
ATOM 2220 O O . VAL A 1 200 ? 14.337 -24.587 -19.289 1.00 10.95 200 VAL A O 1
ATOM 2233 N N . VAL A 1 201 ? 13.779 -24.934 -17.134 1.00 9.80 201 VAL A N 1
ATOM 2234 C CA . VAL A 1 201 ? 15.086 -24.535 -16.602 1.00 10.11 201 VAL A CA 1
ATOM 2235 C C . VAL A 1 201 ? 15.716 -25.685 -15.831 1.00 10.38 201 VAL A C 1
ATOM 2236 O O . VAL A 1 201 ? 15.241 -26.102 -14.796 1.00 11.81 201 VAL A O 1
ATOM 2249 N N . LEU A 1 202 ? 16.792 -26.230 -16.383 1.00 10.10 202 LEU A N 1
ATOM 2250 C CA . LEU A 1 202 ? 17.672 -27.203 -15.732 1.00 9.33 202 LEU A CA 1
ATOM 2251 C C . LEU A 1 202 ? 19.094 -26.892 -16.212 1.00 9.93 202 LEU A C 1
ATOM 2252 O O . LEU A 1 202 ? 19.323 -26.448 -17.347 1.00 9.91 202 LEU A O 1
ATOM 2268 N N . ASN A 1 203 ? 20.040 -27.216 -15.342 1.00 9.21 203 ASN A N 1
ATOM 2269 C CA . ASN A 1 203 ? 21.468 -27.234 -15.727 1.00 9.44 203 ASN A CA 1
ATOM 2270 C C . ASN A 1 203 ? 21.928 -25.919 -16.336 1.00 9.44 203 ASN A C 1
ATOM 2271 O O . ASN A 1 203 ? 22.646 -25.922 -17.335 1.00 9.69 203 ASN A O 1
ATOM 2282 N N . ASP A 1 204 ? 21.561 -24.801 -15.709 1.00 9.89 204 ASP A N 1
ATOM 2283 C CA . ASP A 1 204 ? 21.975 -23.482 -16.137 1.00 10.72 204 ASP A CA 1
ATOM 2284 C C . ASP A 1 204 ? 21.452 -23.064 -17.507 1.00 10.34 204 ASP A C 1
ATOM 2285 O O . ASP A 1 204 ? 21.951 -22.063 -18.066 1.00 11.71 204 ASP A O 1
ATOM 2294 N N . ARG A 1 205 ? 20.437 -23.786 -18.040 1.00 9.66 205 ARG A N 1
ATOM 2295 C CA . ARG A 1 205 ? 19.881 -23.484 -19.352 1.00 9.53 205 ARG A CA 1
ATOM 2296 C C . ARG A 1 205 ? 18.405 -23.114 -19.243 1.00 9.83 205 ARG A C 1
ATOM 2297 O O . ARG A 1 205 ? 17.701 -23.671 -18.406 1.00 12.03 205 ARG A O 1
ATOM 2318 N N . ILE A 1 206 ? 17.960 -22.193 -20.128 1.00 9.60 206 ILE A N 1
ATOM 2319 C CA . ILE A 1 206 ? 16.565 -21.718 -20.141 1.00 9.17 206 ILE A CA 1
ATOM 2320 C C . ILE A 1 206 ? 16.018 -22.069 -21.516 1.00 9.19 206 ILE A C 1
ATOM 2321 O O . ILE A 1 206 ? 16.361 -21.437 -22.518 1.00 10.23 206 ILE A O 1
ATOM 2337 N N . ALA A 1 207 ? 15.213 -23.147 -21.577 1.00 9.74 207 ALA A N 1
ATOM 2338 C CA . ALA A 1 207 ? 14.698 -23.662 -22.834 1.00 9.90 207 ALA A CA 1
ATOM 2339 C C . ALA A 1 207 ? 13.242 -23.266 -23.030 1.00 9.26 207 ALA A C 1
ATOM 2340 O O . ALA A 1 207 ? 12.458 -23.236 -22.073 1.00 10.43 207 ALA A O 1
ATOM 2347 N N A SER A 1 208 ? 12.835 -23.004 -24.279 0.50 9.84 208 SER A N 1
ATOM 2348 N N B SER A 1 208 ? 12.848 -23.020 -24.278 0.50 10.28 208 SER A N 1
ATOM 2349 C CA A SER A 1 208 ? 11.416 -22.874 -24.580 0.50 9.71 208 SER A CA 1
ATOM 2350 C CA B SER A 1 208 ? 11.437 -22.879 -24.587 0.50 10.38 208 SER A CA 1
ATOM 2351 C C A SER A 1 208 ? 10.718 -24.229 -24.478 0.50 9.48 208 SER A C 1
ATOM 2352 C C B SER A 1 208 ? 10.721 -24.228 -24.480 0.50 9.85 208 SER A C 1
ATOM 2353 O O A SER A 1 208 ? 11.215 -25.233 -24.948 0.50 10.40 208 SER A O 1
ATOM 2354 O O B SER A 1 208 ? 11.214 -25.240 -24.939 0.50 10.73 208 SER A O 1
ATOM 2369 N N . ALA A 1 209 ? 9.528 -24.237 -23.890 1.00 9.83 209 ALA A N 1
ATOM 2370 C CA . ALA A 1 209 ? 8.700 -25.450 -23.935 1.00 9.89 209 ALA A CA 1
ATOM 2371 C C . ALA A 1 209 ? 8.392 -25.892 -25.369 1.00 9.69 209 ALA A C 1
ATOM 2372 O O . ALA A 1 209 ? 8.243 -27.087 -25.621 1.00 12.29 209 ALA A O 1
ATOM 2379 N N . ARG A 1 210 ? 8.302 -24.943 -26.320 1.00 9.88 210 ARG A N 1
ATOM 2380 C CA . ARG A 1 210 ? 7.972 -25.328 -27.683 1.00 10.59 210 ARG A CA 1
ATOM 2381 C C . ARG A 1 210 ? 9.096 -26.137 -28.354 1.00 9.84 210 ARG A C 1
ATOM 2382 O O . ARG A 1 210 ? 8.801 -26.986 -29.196 1.00 10.95 210 ARG A O 1
ATOM 2403 N N . TYR A 1 211 ? 10.383 -25.868 -28.015 1.00 10.12 211 TYR A N 1
ATOM 2404 C CA . TYR A 1 211 ? 11.487 -26.520 -28.703 1.00 10.60 211 TYR A CA 1
ATOM 2405 C C . TYR A 1 211 ? 12.211 -27.597 -27.881 1.00 10.49 211 TYR A C 1
ATOM 2406 O O . TYR A 1 211 ? 12.901 -28.417 -28.462 1.00 13.23 211 TYR A O 1
ATOM 2424 N N . VAL A 1 212 ? 12.092 -27.607 -26.575 1.00 10.73 212 VAL A N 1
ATOM 2425 C CA . VAL A 1 212 ? 12.909 -28.508 -25.767 1.00 10.42 212 VAL A CA 1
ATOM 2426 C C . VAL A 1 212 ? 12.348 -29.920 -25.754 1.00 10.60 212 VAL A C 1
ATOM 2427 O O . VAL A 1 212 ? 11.141 -30.149 -25.898 1.00 12.61 212 VAL A O 1
ATOM 2440 N N A THR A 1 213 ? 13.229 -30.882 -25.511 0.50 10.17 213 THR A N 1
ATOM 2441 N N B THR A 1 213 ? 13.229 -30.886 -25.527 0.50 10.13 213 THR A N 1
ATOM 2442 C CA A THR A 1 213 ? 12.851 -32.246 -25.196 0.50 9.80 213 THR A CA 1
ATOM 2443 C CA B THR A 1 213 ? 12.846 -32.250 -25.218 0.50 9.77 213 THR A CA 1
ATOM 2444 C C A THR A 1 213 ? 13.886 -32.831 -24.253 0.50 9.30 213 THR A C 1
ATOM 2445 C C B THR A 1 213 ? 13.886 -32.841 -24.276 0.50 9.23 213 THR A C 1
ATOM 2446 O O A THR A 1 213 ? 15.026 -32.338 -24.171 0.50 9.78 213 THR A O 1
ATOM 2447 O O B THR A 1 213 ? 15.024 -32.342 -24.186 0.50 9.70 213 THR A O 1
ATOM 2468 N N . LYS A 1 214 ? 13.489 -33.925 -23.569 1.00 9.02 214 LYS A N 1
ATOM 2469 C CA . LYS A 1 214 ? 14.405 -34.733 -22.783 1.00 9.15 214 LYS A CA 1
ATOM 2470 C C . LYS A 1 214 ? 15.100 -35.693 -23.743 1.00 8.77 214 LYS A C 1
ATOM 2471 O O . LYS A 1 214 ? 14.495 -36.588 -24.307 1.00 9.70 214 LYS A O 1
ATOM 2490 N N . THR A 1 215 ? 16.412 -35.483 -23.968 1.00 8.86 215 THR A N 1
ATOM 2491 C CA . THR A 1 215 ? 17.152 -36.165 -25.034 1.00 8.58 215 THR A CA 1
ATOM 2492 C C . THR A 1 215 ? 17.913 -37.381 -24.511 1.00 8.60 215 THR A C 1
ATOM 2493 O O . THR A 1 215 ? 18.373 -38.200 -25.345 1.00 9.84 215 THR A O 1
ATOM 2504 N N . ASN A 1 216 ? 18.066 -37.531 -23.204 1.00 8.91 216 ASN A N 1
ATOM 2505 C CA . ASN A 1 216 ? 18.867 -38.600 -22.586 1.00 8.68 216 ASN A CA 1
ATOM 2506 C C . ASN A 1 216 ? 18.151 -39.144 -21.368 1.00 8.82 216 ASN A C 1
ATOM 2507 O O . ASN A 1 216 ? 17.572 -38.396 -20.572 1.00 9.55 216 ASN A O 1
ATOM 2518 N N . THR A 1 217 ? 18.245 -40.462 -21.200 1.00 8.86 217 THR A N 1
ATOM 2519 C CA . THR A 1 217 ? 17.611 -41.136 -20.088 1.00 9.07 217 THR A CA 1
ATOM 2520 C C . THR A 1 217 ? 18.005 -40.584 -18.716 1.00 9.37 217 THR A C 1
ATOM 2521 O O . THR A 1 217 ? 17.140 -40.597 -17.833 1.00 11.06 217 THR A O 1
ATOM 2532 N N . THR A 1 218 ? 19.280 -40.252 -18.479 1.00 9.74 218 THR A N 1
ATOM 2533 C CA . THR A 1 218 ? 19.788 -40.107 -17.121 1.00 10.06 218 THR A CA 1
ATOM 2534 C C . THR A 1 218 ? 20.710 -38.908 -16.869 1.00 10.66 218 THR A C 1
ATOM 2535 O O . THR A 1 218 ? 20.985 -38.601 -15.700 1.00 11.15 218 THR A O 1
ATOM 2546 N N . THR A 1 219 ? 21.202 -38.238 -17.908 1.00 10.10 219 THR A N 1
ATOM 2547 C CA . THR A 1 219 ? 22.234 -37.230 -17.694 1.00 9.74 219 THR A CA 1
ATOM 2548 C C . THR A 1 219 ? 21.661 -35.894 -17.236 1.00 9.81 219 THR A C 1
ATOM 2549 O O . THR A 1 219 ? 20.519 -35.537 -17.562 1.00 10.26 219 THR A O 1
ATOM 2560 N N . THR A 1 220 ? 22.473 -35.125 -16.504 1.00 9.83 220 THR A N 1
ATOM 2561 C CA . THR A 1 220 ? 22.021 -33.853 -15.964 1.00 9.81 220 THR A CA 1
ATOM 2562 C C . THR A 1 220 ? 21.727 -32.861 -17.083 1.00 9.04 220 THR A C 1
ATOM 2563 O O . THR A 1 220 ? 20.947 -31.930 -16.878 1.00 9.59 220 THR A O 1
ATOM 2574 N N . ASP A 1 221 ? 22.421 -32.984 -18.230 1.00 9.42 221 ASP A N 1
ATOM 2575 C CA . ASP A 1 221 ? 22.304 -32.087 -19.373 1.00 9.70 221 ASP A CA 1
ATOM 2576 C C . ASP A 1 221 ? 21.321 -32.564 -20.467 1.00 11.45 221 ASP A C 1
ATOM 2577 O O . ASP A 1 221 ? 21.279 -32.034 -21.580 1.00 14.06 221 ASP A O 1
ATOM 2586 N N . THR A 1 222 ? 20.358 -33.344 -20.090 1.00 10.49 222 THR A N 1
ATOM 2587 C CA . THR A 1 222 ? 19.403 -33.978 -20.989 1.00 9.34 222 THR A CA 1
ATOM 2588 C C . THR A 1 222 ? 18.477 -33.025 -21.770 1.00 9.46 222 THR A C 1
ATOM 2589 O O . THR A 1 222 ? 18.089 -33.317 -22.903 1.00 9.74 222 THR A O 1
ATOM 2600 N N . PHE A 1 223 ? 18.013 -31.938 -21.142 1.00 9.41 223 PHE A N 1
ATOM 2601 C CA . PHE A 1 223 ? 17.039 -31.068 -21.827 1.00 9.56 223 PHE A CA 1
ATOM 2602 C C . PHE A 1 223 ? 17.765 -30.125 -22.775 1.00 10.97 223 PHE A C 1
ATOM 2603 O O . PHE A 1 223 ? 18.453 -29.221 -22.324 1.00 11.88 223 PHE A O 1
ATOM 2620 N N . LYS A 1 224 ? 17.507 -30.307 -24.063 1.00 10.84 224 LYS A N 1
ATOM 2621 C CA . LYS A 1 224 ? 18.186 -29.586 -25.123 1.00 11.50 224 LYS A CA 1
ATOM 2622 C C . LYS A 1 224 ? 17.276 -29.408 -26.334 1.00 10.97 224 LYS A C 1
ATOM 2623 O O . LYS A 1 224 ? 16.259 -30.103 -26.456 1.00 12.18 224 LYS A O 1
ATOM 2642 N N . SER A 1 225 ? 17.656 -28.504 -27.235 1.00 11.81 225 SER A N 1
ATOM 2643 C CA . SER A 1 225 ? 17.134 -28.446 -28.602 1.00 11.76 225 SER A CA 1
ATOM 2644 C C . SER A 1 225 ? 18.300 -28.324 -29.585 1.00 12.51 225 SER A C 1
ATOM 2645 O O . SER A 1 225 ? 18.932 -27.275 -29.677 1.00 12.62 225 SER A O 1
ATOM 2653 N N . GLU A 1 226 ? 18.569 -29.368 -30.352 1.00 13.29 226 GLU A N 1
ATOM 2654 C CA . GLU A 1 226 ? 19.710 -29.323 -31.262 1.00 13.41 226 GLU A CA 1
ATOM 2655 C C . GLU A 1 226 ? 19.561 -28.195 -32.286 1.00 13.45 226 GLU A C 1
ATOM 2656 O O . GLU A 1 226 ? 20.538 -27.524 -32.626 1.00 15.44 226 GLU A O 1
ATOM 2668 N N . GLU A 1 227 ? 18.344 -28.002 -32.808 1.00 10.85 227 GLU A N 1
ATOM 2669 C CA . GLU A 1 227 ? 18.152 -27.080 -33.915 1.00 10.39 227 GLU A CA 1
ATOM 2670 C C . GLU A 1 227 ? 17.803 -25.670 -33.467 1.00 9.72 227 GLU A C 1
ATOM 2671 O O . GLU A 1 227 ? 18.027 -24.733 -34.223 1.00 11.12 227 GLU A O 1
ATOM 2683 N N . MET A 1 228 ? 17.143 -25.518 -32.314 1.00 10.14 228 MET A N 1
ATOM 2684 C CA . MET A 1 228 ? 16.669 -24.210 -31.885 1.00 10.43 228 MET A CA 1
ATOM 2685 C C . MET A 1 228 ? 17.425 -23.653 -30.675 1.00 10.37 228 MET A C 1
ATOM 2686 O O . MET A 1 228 ? 17.218 -22.516 -30.304 1.00 10.85 228 MET A O 1
ATOM 2700 N N . GLY A 1 229 ? 18.266 -24.457 -30.026 1.00 10.11 229 GLY A N 1
ATOM 2701 C CA . GLY A 1 229 ? 18.988 -24.006 -28.872 1.00 9.79 229 GLY A CA 1
ATOM 2702 C C . GLY A 1 229 ? 18.071 -23.590 -27.729 1.00 9.88 229 GLY A C 1
ATOM 2703 O O . GLY A 1 229 ? 16.930 -24.037 -27.623 1.00 11.50 229 GLY A O 1
ATOM 2707 N N . PHE A 1 230 ? 18.629 -22.731 -26.885 1.00 9.56 230 PHE A N 1
ATOM 2708 C CA . PHE A 1 230 ? 17.970 -22.250 -25.687 1.00 10.09 230 PHE A CA 1
ATOM 2709 C C . PHE A 1 230 ? 17.479 -20.813 -25.883 1.00 9.95 230 PHE A C 1
ATOM 2710 O O . PHE A 1 230 ? 18.108 -20.020 -26.597 1.00 10.36 230 PHE A O 1
ATOM 2727 N N . VAL A 1 231 ? 16.413 -20.454 -25.159 1.00 10.13 231 VAL A N 1
ATOM 2728 C CA . VAL A 1 231 ? 16.014 -19.061 -25.037 1.00 10.72 231 VAL A CA 1
ATOM 2729 C C . VAL A 1 231 ? 17.126 -18.254 -24.356 1.00 9.72 231 VAL A C 1
ATOM 2730 O O . VAL A 1 231 ? 17.344 -17.097 -24.699 1.00 10.48 231 VAL A O 1
ATOM 2743 N N . GLY A 1 232 ? 17.788 -18.876 -23.375 1.00 10.10 232 GLY A N 1
ATOM 2744 C CA . GLY A 1 232 ? 18.864 -18.200 -22.694 1.00 10.13 232 GLY A CA 1
ATOM 2745 C C . GLY A 1 232 ? 19.674 -19.165 -21.842 1.00 10.30 232 GLY A C 1
ATOM 2746 O O . GLY A 1 232 ? 19.385 -20.366 -21.777 1.00 10.06 232 GLY A O 1
ATOM 2750 N N . THR A 1 233 ? 20.761 -18.650 -21.245 1.00 10.14 233 THR A N 1
ATOM 2751 C CA . THR A 1 233 ? 21.569 -19.439 -20.333 1.00 9.92 233 THR A CA 1
ATOM 2752 C C . THR A 1 233 ? 21.902 -18.617 -19.107 1.00 10.96 233 THR A C 1
ATOM 2753 O O . THR A 1 233 ? 21.681 -17.412 -19.077 1.00 12.03 233 THR A O 1
ATOM 2764 N N . ILE A 1 234 ? 22.463 -19.290 -18.091 1.00 10.37 234 ILE A N 1
ATOM 2765 C CA . ILE A 1 234 ? 22.771 -18.640 -16.826 1.00 11.38 234 ILE A CA 1
ATOM 2766 C C . ILE A 1 234 ? 24.243 -18.893 -16.534 1.00 12.75 234 ILE A C 1
ATOM 2767 O O . ILE A 1 234 ? 24.711 -20.032 -16.622 1.00 16.27 234 ILE A O 1
ATOM 2783 N N . ALA A 1 235 ? 24.971 -17.815 -16.282 1.00 12.50 235 ALA A N 1
ATOM 2784 C CA . ALA A 1 235 ? 26.351 -17.879 -15.830 1.00 13.84 235 ALA A CA 1
ATOM 2785 C C . ALA A 1 235 ? 26.539 -16.757 -14.831 1.00 14.76 235 ALA A C 1
ATOM 2786 O O . ALA A 1 235 ? 26.885 -15.648 -15.212 1.00 15.86 235 ALA A O 1
ATOM 2793 N N . ASP A 1 236 ? 26.064 -17.028 -13.597 1.00 17.22 236 ASP A N 1
ATOM 2794 C CA . ASP A 1 236 ? 25.823 -16.039 -12.554 1.00 18.39 236 ASP A CA 1
ATOM 2795 C C . ASP A 1 236 ? 24.572 -15.227 -12.902 1.00 17.65 236 ASP A C 1
ATOM 2796 O O . ASP A 1 236 ? 23.541 -15.375 -12.255 1.00 24.38 236 ASP A O 1
ATOM 2805 N N . ASP A 1 237 ? 24.663 -14.384 -13.916 1.00 15.17 237 ASP A N 1
ATOM 2806 C CA . ASP A 1 237 ? 23.550 -13.635 -14.448 1.00 14.73 237 ASP A CA 1
ATOM 2807 C C . ASP A 1 237 ? 22.832 -14.431 -15.533 1.00 12.46 237 ASP A C 1
ATOM 2808 O O . ASP A 1 237 ? 23.381 -15.368 -16.122 1.00 12.50 237 ASP A O 1
ATOM 2817 N N . ILE A 1 238 ? 21.611 -14.001 -15.824 1.00 12.70 238 ILE A N 1
ATOM 2818 C CA . ILE A 1 238 ? 20.809 -14.533 -16.922 1.00 11.49 238 ILE A CA 1
ATOM 2819 C C . ILE A 1 238 ? 21.234 -13.807 -18.197 1.00 12.15 238 ILE A C 1
ATOM 2820 O O . ILE A 1 238 ? 21.256 -12.574 -18.228 1.00 14.10 238 ILE A O 1
ATOM 2836 N N . TYR A 1 239 ? 21.462 -14.602 -19.254 1.00 11.38 239 TYR A N 1
ATOM 2837 C CA . TYR A 1 239 ? 21.708 -14.123 -20.617 1.00 10.83 239 TYR A CA 1
ATOM 2838 C C . TYR A 1 239 ? 20.587 -14.627 -21.517 1.00 11.40 239 TYR A C 1
ATOM 2839 O O . TYR A 1 239 ? 20.556 -15.780 -21.881 1.00 11.98 239 TYR A O 1
ATOM 2857 N N . PHE A 1 240 ? 19.631 -13.744 -21.839 1.00 11.28 240 PHE A N 1
ATOM 2858 C CA . PHE A 1 240 ? 18.565 -14.058 -22.800 1.00 11.59 240 PHE A CA 1
ATOM 2859 C C . PHE A 1 240 ? 19.121 -13.873 -24.212 1.00 11.54 240 PHE A C 1
ATOM 2860 O O . PHE A 1 240 ? 19.638 -12.802 -24.541 1.00 13.91 240 PHE A O 1
ATOM 2877 N N . ASN A 1 241 ? 18.953 -14.903 -25.066 1.00 10.51 241 ASN A N 1
ATOM 2878 C CA . ASN A 1 241 ? 19.548 -14.940 -26.389 1.00 10.69 241 ASN A CA 1
ATOM 2879 C C . ASN A 1 241 ? 18.532 -14.988 -27.545 1.00 11.01 241 ASN A C 1
ATOM 2880 O O . ASN A 1 241 ? 18.816 -14.459 -28.621 1.00 11.10 241 ASN A O 1
ATOM 2891 N N . ASN A 1 242 ? 17.405 -15.687 -27.362 1.00 10.94 242 ASN A N 1
ATOM 2892 C CA . ASN A 1 242 ? 16.419 -15.911 -28.411 1.00 10.96 242 ASN A CA 1
ATOM 2893 C C . ASN A 1 242 ? 15.015 -15.658 -27.853 1.00 11.60 242 ASN A C 1
ATOM 2894 O O . ASN A 1 242 ? 14.744 -15.950 -26.686 1.00 12.87 242 ASN A O 1
ATOM 2905 N N . GLU A 1 243 ? 14.132 -15.205 -28.754 1.00 12.03 243 GLU A N 1
ATOM 2906 C CA . GLU A 1 243 ? 12.692 -15.251 -28.534 1.00 12.72 243 GLU A CA 1
ATOM 2907 C C . GLU A 1 243 ? 12.093 -16.127 -29.617 1.00 11.95 243 GLU A C 1
ATOM 2908 O O . GLU A 1 243 ? 12.439 -16.011 -30.800 1.00 13.49 243 GLU A O 1
ATOM 2920 N N . ILE A 1 244 ? 11.225 -17.052 -29.219 1.00 11.97 244 ILE A N 1
ATOM 2921 C CA . ILE A 1 244 ? 10.674 -17.939 -30.217 1.00 11.31 244 ILE A CA 1
ATOM 2922 C C . ILE A 1 244 ? 9.653 -17.221 -31.101 1.00 12.58 244 ILE A C 1
ATOM 2923 O O . ILE A 1 244 ? 8.993 -16.256 -30.686 1.00 14.15 244 ILE A O 1
ATOM 2939 N N . THR A 1 245 ? 9.470 -17.783 -32.300 1.00 12.35 245 THR A N 1
ATOM 2940 C CA . THR A 1 245 ? 8.545 -17.237 -33.291 1.00 14.69 245 THR A CA 1
ATOM 2941 C C . THR A 1 245 ? 7.126 -17.822 -33.258 1.00 16.41 245 THR A C 1
ATOM 2942 O O . THR A 1 245 ? 6.213 -17.253 -33.867 1.00 20.11 245 THR A O 1
ATOM 2953 N N . ARG A 1 246 ? 6.892 -18.896 -32.540 1.00 13.16 246 ARG A N 1
ATOM 2954 C CA . ARG A 1 246 ? 5.584 -19.533 -32.529 1.00 12.98 246 ARG A CA 1
ATOM 2955 C C . ARG A 1 246 ? 4.663 -18.779 -31.568 1.00 13.33 246 ARG A C 1
ATOM 2956 O O . ARG A 1 246 ? 5.144 -18.124 -30.627 1.00 14.50 246 ARG A O 1
ATOM 2977 N N . LYS A 1 247 ? 3.363 -18.870 -31.823 1.00 13.71 247 LYS A N 1
ATOM 2978 C CA . LYS A 1 247 ? 2.392 -18.269 -30.941 1.00 15.18 247 LYS A CA 1
ATOM 2979 C C . LYS A 1 247 ? 2.272 -19.103 -29.669 1.00 12.40 247 LYS A C 1
ATOM 2980 O O . LYS A 1 247 ? 2.380 -20.321 -29.707 1.00 14.17 247 LYS A O 1
ATOM 2999 N N . HIS A 1 248 ? 2.044 -18.410 -28.549 1.00 13.06 248 HIS A N 1
ATOM 3000 C CA . HIS A 1 248 ? 2.017 -19.093 -27.265 1.00 11.76 248 HIS A CA 1
ATOM 3001 C C . HIS A 1 248 ? 1.175 -18.322 -26.242 1.00 11.76 248 HIS A C 1
ATOM 3002 O O . HIS A 1 248 ? 0.810 -17.170 -26.482 1.00 13.15 248 HIS A O 1
ATOM 3017 N N . THR A 1 249 ? 0.923 -18.990 -25.118 1.00 12.33 249 THR A N 1
ATOM 3018 C CA . THR A 1 249 ? 0.367 -18.442 -23.904 1.00 14.48 249 THR A CA 1
ATOM 3019 C C . THR A 1 249 ? -0.830 -17.555 -24.216 1.00 15.10 249 THR A C 1
ATOM 3020 O O . THR A 1 249 ? -1.861 -18.061 -24.668 1.00 14.68 249 THR A O 1
ATOM 3031 N N . LYS A 1 250 ? -0.717 -16.277 -23.872 1.00 15.39 250 LYS A N 1
ATOM 3032 C CA . LYS A 1 250 ? -1.844 -15.367 -23.940 1.00 16.18 250 LYS A CA 1
ATOM 3033 C C . LYS A 1 250 ? -2.393 -15.209 -25.353 1.00 16.55 250 LYS A C 1
ATOM 3034 O O . LYS A 1 250 ? -3.507 -14.720 -25.499 1.00 20.04 250 LYS A O 1
ATOM 3053 N N . ASP A 1 251 ? -1.635 -15.623 -26.372 1.00 14.94 251 ASP A N 1
ATOM 3054 C CA . ASP A 1 251 ? -2.034 -15.388 -27.758 1.00 15.24 251 ASP A CA 1
ATOM 3055 C C . ASP A 1 251 ? -2.612 -16.635 -28.444 1.00 15.38 251 ASP A C 1
ATOM 3056 O O . ASP A 1 251 ? -2.955 -16.571 -29.627 1.00 18.72 251 ASP A O 1
ATOM 3065 N N . THR A 1 252 ? -2.824 -17.757 -27.724 1.00 15.18 252 THR A N 1
ATOM 3066 C CA . THR A 1 252 ? -3.389 -18.930 -28.382 1.00 15.00 252 THR A CA 1
ATOM 3067 C C . THR A 1 252 ? -4.913 -18.855 -28.336 1.00 15.92 252 THR A C 1
ATOM 3068 O O . THR A 1 252 ? -5.540 -18.155 -27.556 1.00 17.17 252 THR A O 1
ATOM 3079 N N . ASP A 1 253 ? -5.494 -19.723 -29.141 1.00 17.21 253 ASP A N 1
ATOM 3080 C CA . ASP A 1 253 ? -6.933 -19.819 -29.230 1.00 18.00 253 ASP A CA 1
ATOM 3081 C C . ASP A 1 253 ? -7.500 -20.816 -28.218 1.00 17.67 253 ASP A C 1
ATOM 3082 O O . ASP A 1 253 ? -8.695 -21.069 -28.231 1.00 21.99 253 ASP A O 1
ATOM 3091 N N . PHE A 1 254 ? -6.677 -21.387 -27.348 1.00 16.15 254 PHE A N 1
ATOM 3092 C CA . PHE A 1 254 ? -7.117 -22.456 -26.467 1.00 16.33 254 PHE A CA 1
ATOM 3093 C C . PHE A 1 254 ? -7.389 -21.923 -25.063 1.00 19.02 254 PHE A C 1
ATOM 3094 O O . PHE A 1 254 ? -6.622 -21.128 -24.499 1.00 20.39 254 PHE A O 1
ATOM 3111 N N . SER A 1 255 ? -8.419 -22.503 -24.451 1.00 20.50 255 SER A N 1
ATOM 3112 C CA . SER A 1 255 ? -8.729 -22.278 -23.065 1.00 21.43 255 SER A CA 1
ATOM 3113 C C . SER A 1 255 ? -9.136 -23.611 -22.460 1.00 19.84 255 SER A C 1
ATOM 3114 O O . SER A 1 255 ? -9.886 -24.386 -23.063 1.00 23.32 255 SER A O 1
ATOM 3122 N N . VAL A 1 256 ? -8.724 -23.850 -21.230 1.00 18.99 256 VAL A N 1
ATOM 3123 C CA . VAL A 1 256 ? -9.242 -25.037 -20.606 1.00 22.02 256 VAL A CA 1
ATOM 3124 C C . VAL A 1 256 ? -10.090 -24.684 -19.385 1.00 21.89 256 VAL A C 1
ATOM 3125 O O . VAL A 1 256 ? -10.443 -25.574 -18.631 1.00 23.71 256 VAL A O 1
ATOM 3138 N N . SER A 1 257 ? -10.536 -23.429 -19.281 1.00 24.72 257 SER A N 1
ATOM 3139 C CA . SER A 1 257 ? -11.283 -22.973 -18.106 1.00 29.29 257 SER A CA 1
ATOM 3140 C C . SER A 1 257 ? -12.604 -23.723 -17.900 1.00 35.27 257 SER A C 1
ATOM 3141 O O . SER A 1 257 ? -13.072 -23.824 -16.759 1.00 36.19 257 SER A O 1
ATOM 3149 N N . ASN A 1 258 ? -13.246 -24.226 -18.960 1.00 33.36 258 ASN A N 1
ATOM 3150 C CA . ASN A 1 258 ? -14.501 -24.923 -18.735 1.00 33.73 258 ASN A CA 1
ATOM 3151 C C . ASN A 1 258 ? -14.415 -26.422 -19.005 1.00 31.23 258 ASN A C 1
ATOM 3152 O O . ASN A 1 258 ? -15.454 -27.077 -19.093 1.00 40.36 258 ASN A O 1
ATOM 3163 N N . LEU A 1 259 ? -13.207 -26.989 -19.070 1.00 24.41 259 LEU A N 1
ATOM 3164 C CA . LEU A 1 259 ? -13.086 -28.366 -19.497 1.00 23.73 259 LEU A CA 1
ATOM 3165 C C . LEU A 1 259 ? -12.765 -29.254 -18.315 1.00 22.25 259 LEU A C 1
ATOM 3166 O O . LEU A 1 259 ? -11.911 -28.904 -17.535 1.00 22.79 259 LEU A O 1
ATOM 3182 N N . ASP A 1 260 ? -13.427 -30.410 -18.253 1.00 22.83 260 ASP A N 1
ATOM 3183 C CA . ASP A 1 260 ? -13.166 -31.392 -17.222 1.00 22.86 260 ASP A CA 1
ATOM 3184 C C . ASP A 1 260 ? -12.434 -32.605 -17.782 1.00 20.83 260 ASP A C 1
ATOM 3185 O O . ASP A 1 260 ? -11.955 -33.439 -17.016 1.00 21.71 260 ASP A O 1
ATOM 3194 N N . GLU A 1 261 ? -12.339 -32.708 -19.105 1.00 20.13 261 GLU A N 1
ATOM 3195 C CA . GLU A 1 261 ? -11.569 -33.759 -19.751 1.00 20.51 261 GLU A CA 1
ATOM 3196 C C . GLU A 1 261 ? -11.111 -33.223 -21.106 1.00 18.40 261 GLU A C 1
ATOM 3197 O O . GLU A 1 261 ? -11.617 -32.191 -21.573 1.00 19.66 261 GLU A O 1
ATOM 3209 N N . LEU A 1 262 ? -10.146 -33.919 -21.705 1.00 18.12 262 LEU A N 1
ATOM 3210 C CA . LEU A 1 262 ? -9.613 -33.586 -23.022 1.00 17.21 262 LEU A CA 1
ATOM 3211 C C . LEU A 1 262 ? -9.944 -34.708 -24.001 1.00 17.18 262 LEU A C 1
ATOM 3212 O O . LEU A 1 262 ? -10.022 -35.890 -23.614 1.00 17.88 262 LEU A O 1
ATOM 3228 N N . PRO A 1 263 ? -10.106 -34.392 -25.307 1.00 15.90 263 PRO A N 1
ATOM 3229 C CA . PRO A 1 263 ? -10.289 -35.444 -26.328 1.00 15.59 263 PRO A CA 1
ATOM 3230 C C . PRO A 1 263 ? -9.156 -36.476 -26.319 1.00 15.37 263 PRO A C 1
ATOM 3231 O O . PRO A 1 263 ? -7.997 -36.096 -26.260 1.00 16.42 263 PRO A O 1
ATOM 3242 N N . GLN A 1 264 ? -9.476 -37.761 -26.358 1.00 15.74 264 GLN A N 1
ATOM 3243 C CA . GLN A 1 264 ? -8.472 -38.796 -26.237 1.00 14.73 264 GLN A CA 1
ATOM 3244 C C . GLN A 1 264 ? -7.567 -38.815 -27.474 1.00 13.97 264 GLN A C 1
ATOM 3245 O O . GLN A 1 264 ? -8.027 -38.915 -28.609 1.00 14.71 264 GLN A O 1
ATOM 3259 N N . VAL A 1 265 ? -6.262 -38.750 -27.217 1.00 13.04 265 VAL A N 1
ATOM 3260 C CA . VAL A 1 265 ? -5.266 -38.854 -28.284 1.00 12.48 265 VAL A CA 1
ATOM 3261 C C . VAL A 1 265 ? -4.254 -39.921 -27.883 1.00 11.52 265 VAL A C 1
ATOM 3262 O O . VAL A 1 265 ? -3.687 -39.853 -26.788 1.00 12.70 265 VAL A O 1
ATOM 3275 N N . ASP A 1 266 ? -4.006 -40.873 -28.791 1.00 11.69 266 ASP A N 1
ATOM 3276 C CA . ASP A 1 266 ? -3.027 -41.904 -28.545 1.00 11.55 266 ASP A CA 1
ATOM 3277 C C . ASP A 1 266 ? -1.892 -41.813 -29.564 1.00 11.46 266 ASP A C 1
ATOM 3278 O O . ASP A 1 266 ? -1.988 -41.092 -30.560 1.00 12.24 266 ASP A O 1
ATOM 3287 N N . ILE A 1 267 ? -0.794 -42.486 -29.233 1.00 10.91 267 ILE A N 1
ATOM 3288 C CA . ILE A 1 267 ? 0.412 -42.424 -30.059 1.00 10.32 267 ILE A CA 1
ATOM 3289 C C . ILE A 1 267 ? 0.789 -43.839 -30.492 1.00 10.76 267 ILE A C 1
ATOM 3290 O O . ILE A 1 267 ? 0.848 -44.764 -29.659 1.00 11.64 267 ILE A O 1
ATOM 3306 N N . ILE A 1 268 ? 1.131 -43.965 -31.794 1.00 10.85 268 ILE A N 1
ATOM 3307 C CA . ILE A 1 268 ? 1.495 -45.225 -32.410 1.00 11.32 268 ILE A CA 1
ATOM 3308 C C . ILE A 1 268 ? 2.890 -45.064 -33.015 1.00 10.34 268 ILE A C 1
ATOM 3309 O O . ILE A 1 268 ? 3.190 -44.023 -33.585 1.00 11.27 268 ILE A O 1
ATOM 3325 N N . TYR A 1 269 ? 3.767 -46.075 -32.883 1.00 11.58 269 TYR A N 1
ATOM 3326 C CA . TYR A 1 269 ? 5.153 -45.950 -33.282 1.00 10.64 269 TYR A CA 1
ATOM 3327 C C . TYR A 1 269 ? 5.403 -46.672 -34.606 1.00 11.22 269 TYR A C 1
ATOM 3328 O O . TYR A 1 269 ? 4.929 -47.797 -34.817 1.00 13.47 269 TYR A O 1
ATOM 3346 N N . GLY A 1 270 ? 6.217 -46.082 -35.499 1.00 11.63 270 GLY A N 1
ATOM 3347 C CA . GLY A 1 270 ? 6.585 -46.689 -36.754 1.00 12.03 270 GLY A CA 1
ATOM 3348 C C . GLY A 1 270 ? 7.895 -47.456 -36.699 1.00 10.50 270 GLY A C 1
ATOM 3349 O O . GLY A 1 270 ? 8.851 -46.968 -36.122 1.00 11.52 270 GLY A O 1
ATOM 3353 N N . TYR A 1 271 ? 7.910 -48.635 -37.334 1.00 11.39 271 TYR A N 1
ATOM 3354 C CA . TYR A 1 271 ? 9.100 -49.471 -37.403 1.00 11.90 271 TYR A CA 1
ATOM 3355 C C . TYR A 1 271 ? 8.922 -50.494 -38.524 1.00 11.08 271 TYR A C 1
ATOM 3356 O O . TYR A 1 271 ? 7.834 -50.698 -39.064 1.00 11.95 271 TYR A O 1
ATOM 3374 N N . GLN A 1 272 ? 10.027 -51.129 -38.936 1.00 10.75 272 GLN A N 1
ATOM 3375 C CA . GLN A 1 272 ? 9.915 -52.201 -39.915 1.00 11.17 272 GLN A CA 1
ATOM 3376 C C . GLN A 1 272 ? 8.987 -53.323 -39.427 1.00 11.22 272 GLN A C 1
ATOM 3377 O O . GLN A 1 272 ? 9.029 -53.717 -38.276 1.00 11.46 272 GLN A O 1
ATOM 3391 N N . ASN A 1 273 ? 8.143 -53.839 -40.337 1.00 11.87 273 ASN A N 1
ATOM 3392 C CA . ASN A 1 273 ? 7.274 -54.966 -40.043 1.00 12.74 273 ASN A CA 1
ATOM 3393 C C . ASN A 1 273 ? 6.189 -54.578 -39.043 1.00 13.24 273 ASN A C 1
ATOM 3394 O O . ASN A 1 273 ? 5.613 -55.457 -38.394 1.00 13.93 273 ASN A O 1
ATOM 3405 N N . ASP A 1 274 ? 5.910 -53.269 -38.947 1.00 13.42 274 ASP A N 1
ATOM 3406 C CA . ASP A 1 274 ? 4.782 -52.827 -38.133 1.00 13.58 274 ASP A CA 1
ATOM 3407 C C . ASP A 1 274 ? 3.477 -53.146 -38.859 1.00 14.16 274 ASP A C 1
ATOM 3408 O O . ASP A 1 274 ? 3.445 -53.707 -39.935 1.00 17.14 274 ASP A O 1
ATOM 3417 N N . GLY A 1 275 ? 2.388 -52.790 -38.224 1.00 16.88 275 GLY A N 1
ATOM 3418 C CA . GLY A 1 275 ? 1.103 -53.205 -38.745 1.00 16.84 275 GLY A CA 1
ATOM 3419 C C . GLY A 1 275 ? 0.037 -52.128 -38.605 1.00 16.99 275 GLY A C 1
ATOM 3420 O O . GLY A 1 275 ? 0.290 -50.968 -38.259 1.00 17.42 275 GLY A O 1
ATOM 3424 N N . SER A 1 276 ? -1.187 -52.565 -38.892 1.00 15.34 276 SER A N 1
ATOM 3425 C CA . SER A 1 276 ? -2.363 -51.736 -38.724 1.00 15.09 276 SER A CA 1
ATOM 3426 C C . SER A 1 276 ? -3.108 -51.983 -37.416 1.00 15.05 276 SER A C 1
ATOM 3427 O O . SER A 1 276 ? -3.936 -51.148 -37.038 1.00 17.48 276 SER A O 1
ATOM 3435 N N . TYR A 1 277 ? -2.859 -53.107 -36.745 1.00 14.67 277 TYR A N 1
ATOM 3436 C CA . TYR A 1 277 ? -3.697 -53.508 -35.625 1.00 16.30 277 TYR A CA 1
ATOM 3437 C C . TYR A 1 277 ? -3.597 -52.563 -34.428 1.00 15.73 277 TYR A C 1
ATOM 3438 O O . TYR A 1 277 ? -4.567 -52.501 -33.658 1.00 16.14 277 TYR A O 1
ATOM 3456 N N . LEU A 1 278 ? -2.494 -51.836 -34.223 1.00 15.30 278 LEU A N 1
ATOM 3457 C CA . LEU A 1 278 ? -2.426 -50.915 -33.092 1.00 14.84 278 LEU A CA 1
ATOM 3458 C C . LEU A 1 278 ? -3.249 -49.660 -33.383 1.00 14.71 278 LEU A C 1
ATOM 3459 O O . LEU A 1 278 ? -3.867 -49.132 -32.463 1.00 15.60 278 LEU A O 1
ATOM 3475 N N . PHE A 1 279 ? -3.286 -49.186 -34.638 1.00 16.20 279 PHE A N 1
ATOM 3476 C CA . PHE A 1 279 ? -4.249 -48.147 -35.009 1.00 15.66 279 PHE A CA 1
ATOM 3477 C C . PHE A 1 279 ? -5.664 -48.590 -34.682 1.00 16.94 279 PHE A C 1
ATOM 3478 O O . PHE A 1 279 ? -6.404 -47.866 -34.011 1.00 18.03 279 PHE A O 1
ATOM 3495 N N . ASP A 1 280 ? -6.003 -49.800 -35.116 1.00 16.88 280 ASP A N 1
ATOM 3496 C CA . ASP A 1 280 ? -7.351 -50.273 -34.878 1.00 18.27 280 ASP A CA 1
ATOM 3497 C C . ASP A 1 280 ? -7.676 -50.316 -33.382 1.00 18.32 280 ASP A C 1
ATOM 3498 O O . ASP A 1 280 ? -8.799 -50.004 -32.953 1.00 19.71 280 ASP A O 1
ATOM 3507 N N . ALA A 1 281 ? -6.720 -50.760 -32.559 1.00 16.46 281 ALA A N 1
ATOM 3508 C CA . ALA A 1 281 ? -6.940 -50.843 -31.128 1.00 17.26 281 ALA A CA 1
ATOM 3509 C C . ALA A 1 281 ? -7.109 -49.466 -30.490 1.00 17.06 281 ALA A C 1
ATOM 3510 O O . ALA A 1 281 ? -7.950 -49.260 -29.613 1.00 19.45 281 ALA A O 1
ATOM 3517 N N . ALA A 1 282 ? -6.342 -48.471 -30.948 1.00 16.42 282 ALA A N 1
ATOM 3518 C CA . ALA A 1 282 ? -6.506 -47.095 -30.436 1.00 16.51 282 ALA A CA 1
ATOM 3519 C C . ALA A 1 282 ? -7.890 -46.532 -30.772 1.00 17.63 282 ALA A C 1
ATOM 3520 O O . ALA A 1 282 ? -8.557 -45.959 -29.914 1.00 18.00 282 ALA A O 1
ATOM 3527 N N . VAL A 1 283 ? -8.370 -46.761 -31.994 1.00 18.09 283 VAL A N 1
ATOM 3528 C CA . VAL A 1 283 ? -9.701 -46.316 -32.366 1.00 20.65 283 VAL A CA 1
ATOM 3529 C C . VAL A 1 283 ? -10.727 -46.993 -31.456 1.00 18.53 283 VAL A C 1
ATOM 3530 O O . VAL A 1 283 ? -11.663 -46.337 -30.928 1.00 21.17 283 VAL A O 1
ATOM 3543 N N . LYS A 1 284 ? -10.615 -48.317 -31.310 1.00 18.78 284 LYS A N 1
ATOM 3544 C CA . LYS A 1 284 ? -11.577 -49.065 -30.498 1.00 21.62 284 LYS A CA 1
ATOM 3545 C C . LYS A 1 284 ? -11.626 -48.543 -29.057 1.00 21.51 284 LYS A C 1
ATOM 3546 O O . LYS A 1 284 ? -12.675 -48.596 -28.404 1.00 23.74 284 LYS A O 1
ATOM 3565 N N . ALA A 1 285 ? -10.457 -48.159 -28.528 1.00 20.48 285 ALA A N 1
ATOM 3566 C CA . ALA A 1 285 ? -10.304 -47.646 -27.168 1.00 20.00 285 ALA A CA 1
ATOM 3567 C C . ALA A 1 285 ? -10.784 -46.204 -27.005 1.00 20.30 285 ALA A C 1
ATOM 3568 O O . ALA A 1 285 ? -10.767 -45.680 -25.883 1.00 24.84 285 ALA A O 1
ATOM 3575 N N . GLY A 1 286 ? -11.247 -45.572 -28.090 1.00 20.64 286 GLY A N 1
ATOM 3576 C CA . GLY A 1 286 ? -11.886 -44.262 -28.030 1.00 20.15 286 GLY A CA 1
ATOM 3577 C C . GLY A 1 286 ? -11.029 -43.084 -28.480 1.00 19.72 286 GLY A C 1
ATOM 3578 O O . GLY A 1 286 ? -11.408 -41.929 -28.267 1.00 20.79 286 GLY A O 1
ATOM 3582 N N . ALA A 1 287 ? -9.937 -43.343 -29.194 1.00 17.05 287 ALA A N 1
ATOM 3583 C CA . ALA A 1 287 ? -9.126 -42.237 -29.690 1.00 15.58 287 ALA A CA 1
ATOM 3584 C C . ALA A 1 287 ? -9.944 -41.328 -30.596 1.00 15.27 287 ALA A C 1
ATOM 3585 O O . ALA A 1 287 ? -10.595 -41.817 -31.507 1.00 16.73 287 ALA A O 1
ATOM 3592 N N . LYS A 1 288 ? -9.853 -40.020 -30.317 1.00 15.46 288 LYS A N 1
ATOM 3593 C CA . LYS A 1 288 ? -10.354 -38.973 -31.203 1.00 14.34 288 LYS A CA 1
ATOM 3594 C C . LYS A 1 288 ? -9.266 -38.451 -32.138 1.00 13.63 288 LYS A C 1
ATOM 3595 O O . LYS A 1 288 ? -9.549 -37.913 -33.210 1.00 14.53 288 LYS A O 1
ATOM 3614 N N . GLY A 1 289 ? -8.013 -38.616 -31.695 1.00 13.72 289 GLY A N 1
ATOM 3615 C CA . GLY A 1 289 ? -6.865 -38.325 -32.544 1.00 12.44 289 GLY A CA 1
ATOM 3616 C C . GLY A 1 289 ? -5.781 -39.365 -32.304 1.00 12.11 289 GLY A C 1
ATOM 3617 O O . GLY A 1 289 ? -5.739 -39.989 -31.239 1.00 12.82 289 GLY A O 1
ATOM 3621 N N . ILE A 1 290 ? -4.935 -39.548 -33.317 1.00 12.18 290 ILE A N 1
ATOM 3622 C CA . ILE A 1 290 ? -3.753 -40.408 -33.232 1.00 12.15 290 ILE A CA 1
ATOM 3623 C C . ILE A 1 290 ? -2.576 -39.642 -33.805 1.00 11.58 290 ILE A C 1
ATOM 3624 O O . ILE A 1 290 ? -2.662 -39.097 -34.909 1.00 12.70 290 ILE A O 1
ATOM 3640 N N . VAL A 1 291 ? -1.464 -39.690 -33.044 1.00 11.01 291 VAL A N 1
ATOM 3641 C CA . VAL A 1 291 ? -0.179 -39.222 -33.531 1.00 11.41 291 VAL A CA 1
ATOM 3642 C C . VAL A 1 291 ? 0.651 -40.458 -33.867 1.00 11.37 291 VAL A C 1
ATOM 3643 O O . VAL A 1 291 ? 0.800 -41.372 -33.061 1.00 11.15 291 VAL A O 1
ATOM 3656 N N . PHE A 1 292 ? 1.187 -40.462 -35.082 1.00 10.68 292 PHE A N 1
ATOM 3657 C CA . PHE A 1 292 ? 2.038 -41.523 -35.559 1.00 10.97 292 PHE A CA 1
ATOM 3658 C C . PHE A 1 292 ? 3.501 -41.071 -35.547 1.00 11.08 292 PHE A C 1
ATOM 3659 O O . PHE A 1 292 ? 3.827 -40.092 -36.186 1.00 12.51 292 PHE A O 1
ATOM 3676 N N . ALA A 1 293 ? 4.324 -41.778 -34.767 1.00 11.33 293 ALA A N 1
ATOM 3677 C CA . ALA A 1 293 ? 5.755 -41.470 -34.691 1.00 11.33 293 ALA A CA 1
ATOM 3678 C C . ALA A 1 293 ? 6.466 -42.164 -35.858 1.00 11.64 293 ALA A C 1
ATOM 3679 O O . ALA A 1 293 ? 6.984 -43.269 -35.715 1.00 12.39 293 ALA A O 1
ATOM 3686 N N . GLY A 1 294 ? 6.419 -41.532 -37.018 1.00 11.76 294 GLY A N 1
ATOM 3687 C CA . GLY A 1 294 ? 6.920 -42.169 -38.206 1.00 11.58 294 GLY A CA 1
ATOM 3688 C C . GLY A 1 294 ? 8.436 -42.159 -38.330 1.00 11.56 294 GLY A C 1
ATOM 3689 O O . GLY A 1 294 ? 9.122 -41.321 -37.806 1.00 12.54 294 GLY A O 1
ATOM 3693 N N A SER A 1 295 ? 8.971 -43.146 -39.037 0.50 11.25 295 SER A N 1
ATOM 3694 N N B SER A 1 295 ? 8.946 -43.133 -39.065 0.50 12.32 295 SER A N 1
ATOM 3695 C CA A SER A 1 295 ? 10.383 -43.100 -39.407 0.50 10.52 295 SER A CA 1
ATOM 3696 C CA B SER A 1 295 ? 10.344 -43.123 -39.476 0.50 12.12 295 SER A CA 1
ATOM 3697 C C A SER A 1 295 ? 10.620 -41.916 -40.339 0.50 11.15 295 SER A C 1
ATOM 3698 C C B SER A 1 295 ? 10.612 -41.904 -40.355 0.50 11.77 295 SER A C 1
ATOM 3699 O O A SER A 1 295 ? 9.748 -41.530 -41.124 0.50 12.27 295 SER A O 1
ATOM 3700 O O B SER A 1 295 ? 9.752 -41.487 -41.136 0.50 12.85 295 SER A O 1
ATOM 3715 N N . GLY A 1 296 ? 11.803 -41.325 -40.213 1.00 10.97 296 GLY A N 1
ATOM 3716 C CA . GLY A 1 296 ? 12.166 -40.238 -41.102 1.00 10.71 296 GLY A CA 1
ATOM 3717 C C . GLY A 1 296 ? 11.167 -39.080 -41.054 1.00 11.39 296 GLY A C 1
ATOM 3718 O O . GLY A 1 296 ? 10.675 -38.683 -39.984 1.00 11.23 296 GLY A O 1
ATOM 3722 N N . ASN A 1 297 ? 10.848 -38.541 -42.233 1.00 11.56 297 ASN A N 1
ATOM 3723 C CA . ASN A 1 297 ? 9.970 -37.381 -42.364 1.00 11.77 297 ASN A CA 1
ATOM 3724 C C . ASN A 1 297 ? 8.503 -37.832 -42.341 1.00 12.21 297 ASN A C 1
ATOM 3725 O O . ASN A 1 297 ? 7.743 -37.692 -43.295 1.00 12.71 297 ASN A O 1
ATOM 3736 N N . GLY A 1 298 ? 8.089 -38.359 -41.190 1.00 11.95 298 GLY A N 1
ATOM 3737 C CA . GLY A 1 298 ? 6.710 -38.810 -41.014 1.00 11.94 298 GLY A CA 1
ATOM 3738 C C . GLY A 1 298 ? 6.263 -39.880 -42.003 1.00 11.97 298 GLY A C 1
ATOM 3739 O O . GLY A 1 298 ? 5.112 -39.840 -42.496 1.00 13.35 298 GLY A O 1
ATOM 3743 N N . SER A 1 299 ? 7.165 -40.801 -42.361 1.00 12.15 299 SER A N 1
ATOM 3744 C CA . SER A 1 299 ? 6.843 -41.841 -43.325 1.00 13.08 299 SER A CA 1
ATOM 3745 C C . SER A 1 299 ? 6.052 -42.968 -42.710 1.00 13.59 299 SER A C 1
ATOM 3746 O O . SER A 1 299 ? 6.253 -43.288 -41.564 1.00 15.41 299 SER A O 1
ATOM 3754 N N . LEU A 1 300 ? 5.194 -43.603 -43.515 1.00 14.97 300 LEU A N 1
ATOM 3755 C CA . LEU A 1 300 ? 4.396 -44.762 -43.113 1.00 14.46 300 LEU A CA 1
ATOM 3756 C C . LEU A 1 300 ? 4.671 -45.953 -44.032 1.00 14.51 300 LEU A C 1
ATOM 3757 O O . LEU A 1 300 ? 4.704 -45.801 -45.266 1.00 16.36 300 LEU A O 1
ATOM 3773 N N . SER A 1 301 ? 4.769 -47.143 -43.432 1.00 13.46 301 SER A N 1
ATOM 3774 C CA . SER A 1 301 ? 4.709 -48.366 -44.195 1.00 13.62 301 SER A CA 1
ATOM 3775 C C . SER A 1 301 ? 3.338 -48.509 -44.844 1.00 14.22 301 SER A C 1
ATOM 3776 O O . SER A 1 301 ? 2.373 -47.865 -44.451 1.00 13.93 301 SER A O 1
ATOM 3784 N N . ASP A 1 302 ? 3.221 -49.432 -45.783 1.00 15.17 302 ASP A N 1
ATOM 3785 C CA . ASP A 1 302 ? 1.905 -49.712 -46.355 1.00 15.47 302 ASP A CA 1
ATOM 3786 C C . ASP A 1 302 ? 0.891 -50.140 -45.285 1.00 15.41 302 ASP A C 1
ATOM 3787 O O . ASP A 1 302 ? -0.269 -49.716 -45.320 1.00 15.86 302 ASP A O 1
ATOM 3796 N N . ALA A 1 303 ? 1.355 -50.973 -44.336 1.00 15.92 303 ALA A N 1
ATOM 3797 C CA . ALA A 1 303 ? 0.489 -51.432 -43.254 1.00 16.26 303 ALA A CA 1
ATOM 3798 C C . ALA A 1 303 ? 0.059 -50.289 -42.343 1.00 15.71 303 ALA A C 1
ATOM 3799 O O . ALA A 1 303 ? -1.110 -50.182 -41.960 1.00 17.48 303 ALA A O 1
ATOM 3806 N N . ALA A 1 304 ? 1.009 -49.438 -41.960 1.00 14.28 304 ALA A N 1
ATOM 3807 C CA . ALA A 1 304 ? 0.677 -48.276 -41.141 1.00 14.21 304 ALA A CA 1
ATOM 3808 C C . ALA A 1 304 ? -0.303 -47.349 -41.853 1.00 15.44 304 ALA A C 1
ATOM 3809 O O . ALA A 1 304 ? -1.259 -46.849 -41.247 1.00 16.00 304 ALA A O 1
ATOM 3816 N N . GLU A 1 305 ? -0.119 -47.170 -43.149 1.00 14.91 305 GLU A N 1
ATOM 3817 C CA . GLU A 1 305 ? -0.986 -46.298 -43.930 1.00 17.05 305 GLU A CA 1
ATOM 3818 C C . GLU A 1 305 ? -2.406 -46.870 -44.002 1.00 16.28 305 GLU A C 1
ATOM 3819 O O . GLU A 1 305 ? -3.370 -46.133 -43.911 1.00 17.19 305 GLU A O 1
ATOM 3831 N N . LYS A 1 306 ? -2.527 -48.197 -44.093 1.00 15.30 306 LYS A N 1
ATOM 3832 C CA . LYS A 1 306 ? -3.839 -48.844 -44.044 1.00 17.20 306 LYS A CA 1
ATOM 3833 C C . LYS A 1 306 ? -4.555 -48.532 -42.718 1.00 17.13 306 LYS A C 1
ATOM 3834 O O . LYS A 1 306 ? -5.740 -48.158 -42.691 1.00 18.54 306 LYS A O 1
ATOM 3853 N N . GLY A 1 307 ? -3.814 -48.663 -41.606 1.00 15.79 307 GLY A N 1
ATOM 3854 C CA . GLY A 1 307 ? -4.386 -48.379 -40.291 1.00 15.16 307 GLY A CA 1
ATOM 3855 C C . GLY A 1 307 ? -4.771 -46.913 -40.177 1.00 15.97 307 GLY A C 1
ATOM 3856 O O . GLY A 1 307 ? -5.835 -46.582 -39.622 1.00 16.26 307 GLY A O 1
ATOM 3860 N N . ALA A 1 308 ? -3.889 -46.006 -40.645 1.00 14.58 308 ALA A N 1
ATOM 3861 C CA . ALA A 1 308 ? -4.183 -44.583 -40.556 1.00 14.54 308 ALA A CA 1
ATOM 3862 C C . ALA A 1 308 ? -5.416 -44.209 -41.380 1.00 15.07 308 ALA A C 1
ATOM 3863 O O . ALA A 1 308 ? -6.265 -43.444 -40.927 1.00 16.04 308 ALA A O 1
ATOM 3870 N N . ASP A 1 309 ? -5.488 -44.739 -42.594 1.00 16.59 309 ASP A N 1
ATOM 3871 C CA . ASP A 1 309 ? -6.593 -44.411 -43.488 1.00 16.62 309 ASP A CA 1
ATOM 3872 C C . ASP A 1 309 ? -7.919 -44.895 -42.900 1.00 17.67 309 ASP A C 1
ATOM 3873 O O . ASP A 1 309 ? -8.939 -44.194 -42.997 1.00 19.16 309 ASP A O 1
ATOM 3882 N N A SER A 1 310 ? -7.887 -46.064 -42.247 0.50 17.50 310 SER A N 1
ATOM 3883 N N B SER A 1 310 ? -7.907 -46.089 -42.273 0.50 18.26 310 SER A N 1
ATOM 3884 C CA A SER A 1 310 ? -9.086 -46.614 -41.635 0.50 18.63 310 SER A CA 1
ATOM 3885 C CA B SER A 1 310 ? -9.090 -46.618 -41.600 0.50 19.67 310 SER A CA 1
ATOM 3886 C C A SER A 1 310 ? -9.523 -45.753 -40.446 0.50 17.81 310 SER A C 1
ATOM 3887 C C B SER A 1 310 ? -9.526 -45.662 -40.495 0.50 18.18 310 SER A C 1
ATOM 3888 O O A SER A 1 310 ? -10.723 -45.571 -40.210 0.50 19.87 310 SER A O 1
ATOM 3889 O O B SER A 1 310 ? -10.712 -45.337 -40.358 0.50 19.70 310 SER A O 1
ATOM 3904 N N . ALA A 1 311 ? -8.561 -45.213 -39.695 1.00 16.73 311 ALA A N 1
ATOM 3905 C CA . ALA A 1 311 ? -8.888 -44.326 -38.594 1.00 16.27 311 ALA A CA 1
ATOM 3906 C C . ALA A 1 311 ? -9.521 -43.042 -39.122 1.00 16.29 311 ALA A C 1
ATOM 3907 O O . ALA A 1 311 ? -10.507 -42.557 -38.582 1.00 17.01 311 ALA A O 1
ATOM 3914 N N . VAL A 1 312 ? -8.946 -42.444 -40.158 1.00 16.43 312 VAL A N 1
ATOM 3915 C CA . VAL A 1 312 ? -9.516 -41.212 -40.688 1.00 17.63 312 VAL A CA 1
ATOM 3916 C C . VAL A 1 312 ? -10.957 -41.447 -41.165 1.00 18.24 312 VAL A C 1
ATOM 3917 O O . VAL A 1 312 ? -11.829 -40.602 -40.945 1.00 20.45 312 VAL A O 1
ATOM 3930 N N . LYS A 1 313 ? -11.229 -42.608 -41.797 1.00 20.95 313 LYS A N 1
ATOM 3931 C CA . LYS A 1 313 ? -12.560 -42.894 -42.326 1.00 22.75 313 LYS A CA 1
ATOM 3932 C C . LYS A 1 313 ? -13.594 -42.999 -41.185 1.00 24.35 313 LYS A C 1
ATOM 3933 O O . LYS A 1 313 ? -14.786 -42.692 -41.376 1.00 29.17 313 LYS A O 1
ATOM 3952 N N . LYS A 1 314 ? -13.124 -43.384 -39.980 1.00 22.66 314 LYS A N 1
ATOM 3953 C CA . LYS A 1 314 ? -13.951 -43.453 -38.800 1.00 23.21 314 LYS A CA 1
ATOM 3954 C C . LYS A 1 314 ? -13.988 -42.149 -38.024 1.00 22.52 314 LYS A C 1
ATOM 3955 O O . LYS A 1 314 ? -14.620 -42.107 -36.975 1.00 28.83 314 LYS A O 1
ATOM 3974 N N . GLY A 1 315 ? -13.432 -41.068 -38.578 1.00 21.30 315 GLY A N 1
ATOM 3975 C CA . GLY A 1 315 ? -13.561 -39.756 -37.960 1.00 20.55 315 GLY A CA 1
ATOM 3976 C C . GLY A 1 315 ? -12.488 -39.398 -36.938 1.00 19.99 315 GLY A C 1
ATOM 3977 O O . GLY A 1 315 ? -12.648 -38.413 -36.223 1.00 23.92 315 GLY A O 1
ATOM 3981 N N . VAL A 1 316 ? -11.377 -40.126 -36.901 1.00 17.47 316 VAL A N 1
ATOM 3982 C CA . VAL A 1 316 ? -10.252 -39.812 -36.044 1.00 16.26 316 VAL A CA 1
ATOM 3983 C C . VAL A 1 316 ? -9.308 -38.908 -36.835 1.00 15.28 316 VAL A C 1
ATOM 3984 O O . VAL A 1 316 ? -9.037 -39.168 -38.014 1.00 18.25 316 VAL A O 1
ATOM 3997 N N . THR A 1 317 ? -8.761 -37.892 -36.186 1.00 13.99 317 THR A N 1
ATOM 3998 C CA . THR A 1 317 ? -7.746 -37.063 -36.818 1.00 14.35 317 THR A CA 1
ATOM 3999 C C . THR A 1 317 ? -6.365 -37.707 -36.632 1.00 13.58 317 THR A C 1
ATOM 4000 O O . THR A 1 317 ? -6.028 -38.105 -35.516 1.00 15.11 317 THR A O 1
ATOM 4011 N N . VAL A 1 318 ? -5.606 -37.869 -37.742 1.00 13.11 318 VAL A N 1
ATOM 4012 C CA . VAL A 1 318 ? -4.281 -38.479 -37.693 1.00 12.65 318 VAL A CA 1
ATOM 4013 C C . VAL A 1 318 ? -3.218 -37.456 -38.088 1.00 13.01 318 VAL A C 1
ATOM 4014 O O . VAL A 1 318 ? -3.267 -36.820 -39.122 1.00 14.52 318 VAL A O 1
ATOM 4027 N N . VAL A 1 319 ? -2.241 -37.315 -37.205 1.00 11.47 319 VAL A N 1
ATOM 4028 C CA . VAL A 1 319 ? -1.082 -36.449 -37.421 1.00 12.38 319 VAL A CA 1
ATOM 4029 C C . VAL A 1 319 ? 0.161 -37.340 -37.501 1.00 11.33 319 VAL A C 1
ATOM 4030 O O . VAL A 1 319 ? 0.435 -38.118 -36.593 1.00 11.87 319 VAL A O 1
ATOM 4043 N N . ARG A 1 320 ? 0.965 -37.105 -38.559 1.00 11.09 320 ARG A N 1
ATOM 4044 C CA . ARG A 1 320 ? 2.255 -37.742 -38.712 1.00 11.39 320 ARG A CA 1
ATOM 4045 C C . ARG A 1 320 ? 3.316 -36.884 -38.029 1.00 10.68 320 ARG A C 1
ATOM 4046 O O . ARG A 1 320 ? 3.599 -35.766 -38.468 1.00 11.70 320 ARG A O 1
ATOM 4067 N N . SER A 1 321 ? 3.893 -37.438 -36.977 1.00 10.93 321 SER A N 1
ATOM 4068 C CA . SER A 1 321 ? 5.117 -36.926 -36.383 1.00 10.88 321 SER A CA 1
ATOM 4069 C C . SER A 1 321 ? 6.290 -37.816 -36.796 1.00 10.44 321 SER A C 1
ATOM 4070 O O . SER A 1 321 ? 6.217 -38.556 -37.775 1.00 11.13 321 SER A O 1
ATOM 4078 N N . THR A 1 322 ? 7.393 -37.730 -36.040 1.00 10.40 322 THR A N 1
ATOM 4079 C CA . THR A 1 322 ? 8.633 -38.460 -36.348 1.00 10.23 322 THR A CA 1
ATOM 4080 C C . THR A 1 322 ? 9.203 -39.067 -35.093 1.00 10.20 322 THR A C 1
ATOM 4081 O O . THR A 1 322 ? 9.036 -38.497 -34.035 1.00 10.54 322 THR A O 1
ATOM 4092 N N . ARG A 1 323 ? 9.833 -40.219 -35.245 1.00 9.96 323 ARG A N 1
ATOM 4093 C CA . ARG A 1 323 ? 10.543 -40.888 -34.137 1.00 9.52 323 ARG A CA 1
ATOM 4094 C C . ARG A 1 323 ? 12.017 -40.416 -34.099 1.00 9.56 323 ARG A C 1
ATOM 4095 O O . ARG A 1 323 ? 12.717 -40.804 -33.178 1.00 9.98 323 ARG A O 1
ATOM 4116 N N . THR A 1 324 ? 12.469 -39.606 -35.049 1.00 9.82 324 THR A N 1
ATOM 4117 C CA . THR A 1 324 ? 13.929 -39.267 -35.180 1.00 10.19 324 THR A CA 1
ATOM 4118 C C . THR A 1 324 ? 14.437 -38.423 -34.021 1.00 10.39 324 THR A C 1
ATOM 4119 O O . THR A 1 324 ? 15.561 -38.665 -33.604 1.00 11.34 324 THR A O 1
ATOM 4130 N N . GLY A 1 325 ? 13.654 -37.485 -33.531 1.00 9.55 325 GLY A N 1
ATOM 4131 C CA . GLY A 1 325 ? 14.001 -36.605 -32.439 1.00 9.90 325 GLY A CA 1
ATOM 4132 C C . GLY A 1 325 ? 14.124 -35.140 -32.805 1.00 10.67 325 GLY A C 1
ATOM 4133 O O . GLY A 1 325 ? 14.112 -34.311 -31.913 1.00 12.52 325 GLY A O 1
ATOM 4137 N N . ASN A 1 326 ? 14.312 -34.819 -34.091 1.00 9.95 326 ASN A N 1
ATOM 4138 C CA . ASN A 1 326 ? 14.595 -33.449 -34.503 1.00 9.67 326 ASN A CA 1
ATOM 4139 C C . ASN A 1 326 ? 14.095 -33.254 -35.940 1.00 9.99 326 ASN A C 1
ATOM 4140 O O . ASN A 1 326 ? 13.887 -34.222 -36.691 1.00 9.85 326 ASN A O 1
ATOM 4151 N N . GLY A 1 327 ? 14.009 -31.979 -36.338 1.00 10.37 327 GLY A N 1
ATOM 4152 C CA . GLY A 1 327 ? 13.626 -31.621 -37.680 1.00 11.20 327 GLY A CA 1
ATOM 4153 C C . GLY A 1 327 ? 12.130 -31.374 -37.827 1.00 10.56 327 GLY A C 1
ATOM 4154 O O . GLY A 1 327 ? 11.360 -31.468 -36.859 1.00 12.04 327 GLY A O 1
ATOM 4158 N N A VAL A 1 328 ? 11.756 -31.023 -39.064 0.50 11.04 328 VAL A N 1
ATOM 4159 N N B VAL A 1 328 ? 11.734 -30.954 -39.034 0.50 11.45 328 VAL A N 1
ATOM 4160 C CA A VAL A 1 328 ? 10.389 -30.701 -39.425 0.50 10.85 328 VAL A CA 1
ATOM 4161 C CA B VAL A 1 328 ? 10.327 -30.760 -39.320 0.50 11.68 328 VAL A CA 1
ATOM 4162 C C A VAL A 1 328 ? 9.753 -31.866 -40.183 0.50 10.82 328 VAL A C 1
ATOM 4163 C C B VAL A 1 328 ? 9.783 -31.945 -40.103 0.50 11.19 328 VAL A C 1
ATOM 4164 O O A VAL A 1 328 ? 10.327 -32.330 -41.164 0.50 10.75 328 VAL A O 1
ATOM 4165 O O B VAL A 1 328 ? 10.446 -32.514 -40.965 0.50 10.60 328 VAL A O 1
ATOM 4190 N N . VAL A 1 329 ? 8.552 -32.282 -39.760 1.00 11.51 329 VAL A N 1
ATOM 4191 C CA . VAL A 1 329 ? 7.741 -33.165 -40.582 1.00 11.25 329 VAL A CA 1
ATOM 4192 C C . VAL A 1 329 ? 6.949 -32.270 -41.538 1.00 11.86 329 VAL A C 1
ATOM 4193 O O . VAL A 1 329 ? 6.186 -31.412 -41.078 1.00 13.22 329 VAL A O 1
ATOM 4206 N N . THR A 1 330 ? 7.277 -32.366 -42.825 1.00 13.08 330 THR A N 1
ATOM 4207 C CA . THR A 1 330 ? 6.785 -31.458 -43.834 1.00 13.95 330 THR A CA 1
ATOM 4208 C C . THR A 1 330 ? 5.476 -31.981 -44.417 1.00 14.96 330 THR A C 1
ATOM 4209 O O . THR A 1 330 ? 5.182 -33.180 -44.408 1.00 15.83 330 THR A O 1
ATOM 4220 N N . PRO A 1 331 ? 4.669 -31.095 -45.022 1.00 19.44 331 PRO A N 1
ATOM 4221 C CA . PRO A 1 331 ? 3.497 -31.560 -45.732 1.00 21.96 331 PRO A CA 1
ATOM 4222 C C . PRO A 1 331 ? 3.997 -32.364 -46.927 1.00 21.48 331 PRO A C 1
ATOM 4223 O O . PRO A 1 331 ? 5.097 -32.178 -47.482 1.00 27.61 331 PRO A O 1
ATOM 4234 N N . ASN A 1 332 ? 3.164 -33.313 -47.272 1.00 24.64 332 ASN A N 1
ATOM 4235 C CA . ASN A 1 332 ? 3.409 -34.290 -48.296 1.00 25.11 332 ASN A CA 1
ATOM 4236 C C . ASN A 1 332 ? 2.111 -34.378 -49.083 1.00 25.23 332 ASN A C 1
ATOM 4237 O O . ASN A 1 332 ? 1.054 -34.528 -48.482 1.00 25.18 332 ASN A O 1
ATOM 4248 N N . GLN A 1 333 ? 2.164 -34.202 -50.406 1.00 29.21 333 GLN A N 1
ATOM 4249 C CA . GLN A 1 333 ? 0.939 -34.035 -51.182 1.00 30.30 333 GLN A CA 1
ATOM 4250 C C . GLN A 1 333 ? 0.054 -35.284 -51.071 1.00 26.95 333 GLN A C 1
ATOM 4251 O O . GLN A 1 333 ? -1.147 -35.160 -50.887 1.00 26.76 333 GLN A O 1
ATOM 4265 N N . ASP A 1 334 ? 0.636 -36.480 -51.206 1.00 26.46 334 ASP A N 1
ATOM 4266 C CA . ASP A 1 334 ? -0.129 -37.719 -51.185 1.00 25.92 334 ASP A CA 1
ATOM 4267 C C . ASP A 1 334 ? -0.759 -37.913 -49.799 1.00 23.28 334 ASP A C 1
ATOM 4268 O O . ASP A 1 334 ? -1.920 -38.309 -49.697 1.00 23.69 334 ASP A O 1
ATOM 4277 N N . TYR A 1 335 ? 0.013 -37.668 -48.721 1.00 21.05 335 TYR A N 1
ATOM 4278 C CA . TYR A 1 335 ? -0.544 -37.807 -47.392 1.00 19.33 335 TYR A CA 1
ATOM 4279 C C . TYR A 1 335 ? -1.561 -36.703 -47.089 1.00 19.74 335 TYR A C 1
ATOM 4280 O O . TYR A 1 335 ? -2.592 -36.990 -46.484 1.00 19.47 335 TYR A O 1
ATOM 4298 N N . ALA A 1 336 ? -1.293 -35.455 -47.488 1.00 21.43 336 ALA A N 1
ATOM 4299 C CA . ALA A 1 336 ? -2.217 -34.371 -47.175 1.00 23.26 336 ALA A CA 1
ATOM 4300 C C . ALA A 1 336 ? -3.568 -34.551 -47.882 1.00 22.59 336 ALA A C 1
ATOM 4301 O O . ALA A 1 336 ? -4.588 -34.209 -47.300 1.00 23.65 336 ALA A O 1
ATOM 4308 N N . GLU A 1 337 ? -3.579 -35.099 -49.109 1.00 24.16 337 GLU A N 1
ATOM 4309 C CA . GLU A 1 337 ? -4.813 -35.345 -49.839 1.00 27.00 337 GLU A CA 1
ATOM 4310 C C . GLU A 1 337 ? -5.695 -36.306 -49.052 1.00 25.25 337 GLU A C 1
ATOM 4311 O O . GLU A 1 337 ? -6.876 -36.319 -49.269 1.00 28.07 337 GLU A O 1
ATOM 4323 N N . LYS A 1 338 ? -5.124 -37.136 -48.177 1.00 23.26 338 LYS A N 1
ATOM 4324 C CA . LYS A 1 338 ? -5.859 -38.112 -47.384 1.00 25.16 338 LYS A CA 1
ATOM 4325 C C . LYS A 1 338 ? -5.958 -37.694 -45.912 1.00 19.63 338 LYS A C 1
ATOM 4326 O O . LYS A 1 338 ? -6.311 -38.499 -45.053 1.00 21.79 338 LYS A O 1
ATOM 4345 N N . ASP A 1 339 ? -5.649 -36.430 -45.621 1.00 19.92 339 ASP A N 1
ATOM 4346 C CA . ASP A 1 339 ? -5.780 -35.864 -44.283 1.00 19.30 339 ASP A CA 1
ATOM 4347 C C . ASP A 1 339 ? -4.857 -36.550 -43.268 1.00 17.94 339 ASP A C 1
ATOM 4348 O O . ASP A 1 339 ? -5.134 -36.537 -42.085 1.00 18.24 339 ASP A O 1
ATOM 4357 N N . LEU A 1 340 ? -3.693 -37.007 -43.721 1.00 15.42 340 LEU A N 1
ATOM 4358 C CA . LEU A 1 340 ? -2.654 -37.464 -42.795 1.00 14.63 340 LEU A CA 1
ATOM 4359 C C . LEU A 1 340 ? -1.686 -36.292 -42.596 1.00 14.18 340 LEU A C 1
ATOM 4360 O O . LEU A 1 340 ? -0.849 -36.012 -43.455 1.00 14.84 340 LEU A O 1
ATOM 4376 N N . LEU A 1 341 ? -1.927 -35.544 -41.517 1.00 13.82 341 LEU A N 1
ATOM 4377 C CA . LEU A 1 341 ? -1.377 -34.213 -41.336 1.00 14.08 341 LEU A CA 1
ATOM 4378 C C . LEU A 1 341 ? 0.093 -34.273 -40.945 1.00 13.23 341 LEU A C 1
ATOM 4379 O O . LEU A 1 341 ? 0.616 -35.347 -40.680 1.00 14.05 341 LEU A O 1
ATOM 4395 N N . ALA A 1 342 ? 0.762 -33.121 -40.997 1.00 13.32 342 ALA A N 1
ATOM 4396 C CA . ALA A 1 342 ? 2.178 -32.997 -40.700 1.00 12.63 342 ALA A CA 1
ATOM 4397 C C . ALA A 1 342 ? 2.370 -32.302 -39.345 1.00 12.76 342 ALA A C 1
ATOM 4398 O O . ALA A 1 342 ? 1.799 -31.230 -39.095 1.00 13.02 342 ALA A O 1
ATOM 4405 N N . SER A 1 343 ? 3.264 -32.857 -38.504 1.00 12.57 343 SER A N 1
ATOM 4406 C CA . SER A 1 343 ? 3.457 -32.310 -37.160 1.00 11.36 343 SER A CA 1
ATOM 4407 C C . SER A 1 343 ? 4.453 -31.162 -37.068 1.00 11.77 343 SER A C 1
ATOM 4408 O O . SER A 1 343 ? 4.689 -30.690 -35.958 1.00 12.16 343 SER A O 1
ATOM 4416 N N . ASN A 1 344 ? 5.010 -30.662 -38.174 1.00 12.49 344 ASN A N 1
ATOM 4417 C CA . ASN A 1 344 ? 5.950 -29.547 -38.093 1.00 12.98 344 ASN A CA 1
ATOM 4418 C C . ASN A 1 344 ? 7.116 -30.035 -37.234 1.00 11.73 344 ASN A C 1
ATOM 4419 O O . ASN A 1 344 ? 7.474 -31.211 -37.331 1.00 12.33 344 ASN A O 1
ATOM 4430 N N . SER A 1 345 ? 7.672 -29.168 -36.392 1.00 11.24 345 SER A N 1
ATOM 4431 C CA . SER A 1 345 ? 8.791 -29.548 -35.532 1.00 11.65 345 SER A CA 1
ATOM 4432 C C . SER A 1 345 ? 8.352 -30.002 -34.141 1.00 11.90 345 SER A C 1
ATOM 4433 O O . SER A 1 345 ? 9.095 -29.900 -33.179 1.00 15.22 345 SER A O 1
ATOM 4441 N N . LEU A 1 346 ? 7.152 -30.556 -34.029 1.00 11.59 346 LEU A N 1
ATOM 4442 C CA . LEU A 1 346 ? 6.667 -31.205 -32.815 1.00 11.44 346 LEU A CA 1
ATOM 4443 C C . LEU A 1 346 ? 6.886 -32.708 -32.848 1.00 10.72 346 LEU A C 1
ATOM 4444 O O . LEU A 1 346 ? 6.469 -33.386 -33.780 1.00 11.30 346 LEU A O 1
ATOM 4460 N N . ASN A 1 347 ? 7.541 -33.209 -31.779 1.00 10.36 347 ASN A N 1
ATOM 4461 C CA . ASN A 1 347 ? 7.780 -34.618 -31.597 1.00 10.21 347 ASN A CA 1
ATOM 4462 C C . ASN A 1 347 ? 6.467 -35.283 -31.181 1.00 10.14 347 ASN A C 1
ATOM 4463 O O . ASN A 1 347 ? 5.414 -34.620 -31.085 1.00 10.17 347 ASN A O 1
ATOM 4474 N N . PRO A 1 348 ? 6.416 -36.629 -31.021 1.00 9.94 348 PRO A N 1
ATOM 4475 C CA . PRO A 1 348 ? 5.080 -37.257 -30.967 1.00 9.61 348 PRO A CA 1
ATOM 4476 C C . PRO A 1 348 ? 4.276 -36.808 -29.733 1.00 10.07 348 PRO A C 1
ATOM 4477 O O . PRO A 1 348 ? 3.079 -36.497 -29.821 1.00 10.19 348 PRO A O 1
ATOM 4488 N N . GLN A 1 349 ? 4.943 -36.805 -28.577 1.00 9.94 349 GLN A N 1
ATOM 4489 C CA . GLN A 1 349 ? 4.254 -36.500 -27.330 1.00 9.89 349 GLN A CA 1
ATOM 4490 C C . GLN A 1 349 ? 3.852 -35.032 -27.259 1.00 10.33 349 GLN A C 1
ATOM 4491 O O . GLN A 1 349 ? 2.856 -34.676 -26.633 1.00 10.96 349 GLN A O 1
ATOM 4505 N N . LYS A 1 350 ? 4.648 -34.123 -27.814 1.00 10.72 350 LYS A N 1
ATOM 4506 C CA . LYS A 1 350 ? 4.264 -32.709 -27.829 1.00 10.39 350 LYS A CA 1
ATOM 4507 C C . LYS A 1 350 ? 3.163 -32.478 -28.873 1.00 10.85 350 LYS A C 1
ATOM 4508 O O . LYS A 1 350 ? 2.214 -31.725 -28.615 1.00 11.72 350 LYS A O 1
ATOM 4527 N N . ALA A 1 351 ? 3.237 -33.162 -30.007 1.00 10.03 351 ALA A N 1
ATOM 4528 C CA . ALA A 1 351 ? 2.173 -33.105 -30.997 1.00 10.44 351 ALA A CA 1
ATOM 4529 C C . ALA A 1 351 ? 0.851 -33.570 -30.379 1.00 10.89 351 ALA A C 1
ATOM 4530 O O . ALA A 1 351 ? -0.204 -33.027 -30.693 1.00 11.78 351 ALA A O 1
ATOM 4537 N N . ARG A 1 352 ? 0.886 -34.600 -29.537 1.00 10.67 352 ARG A N 1
ATOM 4538 C CA . ARG A 1 352 ? -0.338 -35.046 -28.883 1.00 11.02 352 ARG A CA 1
ATOM 4539 C C . ARG A 1 352 ? -1.000 -33.911 -28.115 1.00 11.47 352 ARG A C 1
ATOM 4540 O O . ARG A 1 352 ? -2.231 -33.807 -28.088 1.00 12.22 352 ARG A O 1
ATOM 4561 N N . MET A 1 353 ? -0.224 -33.130 -27.377 1.00 10.84 353 MET A N 1
ATOM 4562 C CA . MET A 1 353 ? -0.803 -32.021 -26.572 1.00 11.83 353 MET A CA 1
ATOM 4563 C C . MET A 1 353 ? -1.518 -31.020 -27.500 1.00 12.07 353 MET A C 1
ATOM 4564 O O . MET A 1 353 ? -2.631 -30.614 -27.181 1.00 13.72 353 MET A O 1
ATOM 4578 N N . LEU A 1 354 ? -0.897 -30.638 -28.606 1.00 11.25 354 LEU A N 1
ATOM 4579 C CA . LEU A 1 354 ? -1.538 -29.691 -29.501 1.00 11.49 354 LEU A CA 1
ATOM 4580 C C . LEU A 1 354 ? -2.775 -30.333 -30.131 1.00 12.13 354 LEU A C 1
ATOM 4581 O O . LEU A 1 354 ? -3.784 -29.643 -30.322 1.00 12.85 354 LEU A O 1
ATOM 4597 N N . LEU A 1 355 ? -2.707 -31.609 -30.503 1.00 11.43 355 LEU A N 1
ATOM 4598 C CA . LEU A 1 355 ? -3.843 -32.251 -31.159 1.00 11.83 355 LEU A CA 1
ATOM 4599 C C . LEU A 1 355 ? -5.028 -32.321 -30.197 1.00 12.71 355 LEU A C 1
ATOM 4600 O O . LEU A 1 355 ? -6.171 -32.080 -30.633 1.00 13.57 355 LEU A O 1
ATOM 4616 N N . MET A 1 356 ? -4.811 -32.665 -28.935 1.00 12.49 356 MET A N 1
ATOM 4617 C CA . MET A 1 356 ? -5.903 -32.698 -27.972 1.00 12.59 356 MET A CA 1
ATOM 4618 C C . MET A 1 356 ? -6.578 -31.324 -27.907 1.00 13.61 356 MET A C 1
ATOM 4619 O O . MET A 1 356 ? -7.818 -31.239 -27.903 1.00 14.10 356 MET A O 1
ATOM 4633 N N . LEU A 1 357 ? -5.798 -30.246 -27.788 1.00 13.15 357 LEU A N 1
ATOM 4634 C CA . LEU A 1 357 ? -6.378 -28.907 -27.701 1.00 13.10 357 LEU A CA 1
ATOM 4635 C C . LEU A 1 357 ? -7.033 -28.488 -29.015 1.00 13.87 357 LEU A C 1
ATOM 4636 O O . LEU A 1 357 ? -8.097 -27.869 -28.992 1.00 14.74 357 LEU A O 1
ATOM 4652 N N . ALA A 1 358 ? -6.454 -28.838 -30.167 1.00 13.72 358 ALA A N 1
ATOM 4653 C CA . ALA A 1 358 ? -7.097 -28.523 -31.437 1.00 13.56 358 ALA A CA 1
ATOM 4654 C C . ALA A 1 358 ? -8.493 -29.129 -31.489 1.00 13.37 358 ALA A C 1
ATOM 4655 O O . ALA A 1 358 ? -9.410 -28.468 -31.984 1.00 15.41 358 ALA A O 1
ATOM 4662 N N . LEU A 1 359 ? -8.615 -30.384 -31.000 1.00 13.25 359 LEU A N 1
ATOM 4663 C CA . LEU A 1 359 ? -9.882 -31.093 -31.100 1.00 14.78 359 LEU A CA 1
ATOM 4664 C C . LEU A 1 359 ? -10.934 -30.504 -30.148 1.00 15.79 359 LEU A C 1
ATOM 4665 O O . LEU A 1 359 ? -12.108 -30.827 -30.314 1.00 17.94 359 LEU A O 1
ATOM 4681 N N . THR A 1 360 ? -10.534 -29.630 -29.209 1.00 15.29 360 THR A N 1
ATOM 4682 C CA . THR A 1 360 ? -11.490 -28.917 -28.370 1.00 16.88 360 THR A CA 1
ATOM 4683 C C . THR A 1 360 ? -12.149 -27.781 -29.176 1.00 18.22 360 THR A C 1
ATOM 4684 O O . THR A 1 360 ? -13.169 -27.221 -28.746 1.00 19.94 360 THR A O 1
ATOM 4695 N N . LYS A 1 361 ? -11.540 -27.397 -30.305 1.00 17.24 361 LYS A N 1
ATOM 4696 C CA . LYS A 1 361 ? -12.006 -26.279 -31.134 1.00 18.94 361 LYS A CA 1
ATOM 4697 C C . LYS A 1 361 ? -12.632 -26.723 -32.456 1.00 18.63 361 LYS A C 1
ATOM 4698 O O . LYS A 1 361 ? -13.556 -26.058 -32.941 1.00 21.18 361 LYS A O 1
ATOM 4717 N N . THR A 1 362 ? -12.116 -27.780 -33.070 1.00 18.84 362 THR A N 1
ATOM 4718 C CA . THR A 1 362 ? -12.519 -28.140 -34.423 1.00 19.65 362 THR A CA 1
ATOM 4719 C C . THR A 1 362 ? -12.181 -29.550 -34.792 1.00 19.38 362 THR A C 1
ATOM 4720 O O . THR A 1 362 ? -11.309 -30.124 -34.138 1.00 19.28 362 THR A O 1
ATOM 4731 N N . ASN A 1 363 ? -12.894 -30.118 -35.751 1.00 19.30 363 ASN A N 1
ATOM 4732 C CA . ASN A 1 363 ? -12.499 -31.372 -36.374 1.00 21.91 363 ASN A CA 1
ATOM 4733 C C . ASN A 1 363 ? -12.032 -31.189 -37.821 1.00 19.66 363 ASN A C 1
ATOM 4734 O O . ASN A 1 363 ? -11.808 -32.164 -38.532 1.00 20.69 363 ASN A O 1
ATOM 4745 N N . ASP A 1 364 ? -11.890 -29.944 -38.268 1.00 19.16 364 ASP A N 1
ATOM 4746 C CA . ASP A 1 364 ? -11.524 -29.626 -39.648 1.00 20.06 364 ASP A CA 1
ATOM 4747 C C . ASP A 1 364 ? -10.036 -29.886 -39.842 1.00 20.38 364 ASP A C 1
ATOM 4748 O O . ASP A 1 364 ? -9.238 -29.216 -39.200 1.00 18.86 364 ASP A O 1
ATOM 4757 N N . PRO A 1 365 ? -9.601 -30.819 -40.713 1.00 20.39 365 PRO A N 1
ATOM 4758 C CA . PRO A 1 365 ? -8.183 -31.132 -40.840 1.00 20.52 365 PRO A CA 1
ATOM 4759 C C . PRO A 1 365 ? -7.332 -29.977 -41.355 1.00 19.08 365 PRO A C 1
ATOM 4760 O O . PRO A 1 365 ? -6.177 -29.840 -40.974 1.00 19.49 365 PRO A O 1
ATOM 4771 N N . GLN A 1 366 ? -7.916 -29.095 -42.157 1.00 19.58 366 GLN A N 1
ATOM 4772 C CA . GLN A 1 366 ? -7.163 -27.919 -42.618 1.00 20.35 366 GLN A CA 1
ATOM 4773 C C . GLN A 1 366 ? -6.912 -26.922 -41.488 1.00 19.53 366 GLN A C 1
ATOM 4774 O O . GLN A 1 366 ? -5.820 -26.368 -41.389 1.00 19.72 366 GLN A O 1
ATOM 4788 N N . LYS A 1 367 ? -7.880 -26.749 -40.576 1.00 18.50 367 LYS A N 1
ATOM 4789 C CA . LYS A 1 367 ? -7.706 -25.854 -39.447 1.00 18.18 367 LYS A CA 1
ATOM 4790 C C . LYS A 1 367 ? -6.724 -26.453 -38.442 1.00 17.58 367 LYS A C 1
ATOM 4791 O O . LYS A 1 367 ? -5.898 -25.739 -37.904 1.00 17.22 367 LYS A O 1
ATOM 4810 N N . ILE A 1 368 ? -6.767 -27.778 -38.252 1.00 15.76 368 ILE A N 1
ATOM 4811 C CA . ILE A 1 368 ? -5.820 -28.438 -37.392 1.00 15.07 368 ILE A CA 1
ATOM 4812 C C . ILE A 1 368 ? -4.408 -28.296 -37.954 1.00 14.21 368 ILE A C 1
ATOM 4813 O O . ILE A 1 368 ? -3.484 -28.014 -37.192 1.00 15.15 368 ILE A O 1
ATOM 4829 N N . GLN A 1 369 ? -4.230 -28.518 -39.256 1.00 14.43 369 GLN A N 1
ATOM 4830 C CA . GLN A 1 369 ? -2.913 -28.365 -39.864 1.00 15.42 369 GLN A CA 1
ATOM 4831 C C . GLN A 1 369 ? -2.387 -26.955 -39.648 1.00 15.70 369 GLN A C 1
ATOM 4832 O O . GLN A 1 369 ? -1.203 -26.764 -39.363 1.00 14.44 369 GLN A O 1
ATOM 4846 N N . ALA A 1 370 ? -3.259 -25.952 -39.771 1.00 16.40 370 ALA A N 1
ATOM 4847 C CA . ALA A 1 370 ? -2.836 -24.560 -39.593 1.00 16.46 370 ALA A CA 1
ATOM 4848 C C . ALA A 1 370 ? -2.365 -24.338 -38.152 1.00 16.20 370 ALA A C 1
ATOM 4849 O O . ALA A 1 370 ? -1.343 -23.683 -37.912 1.00 16.79 370 ALA A O 1
ATOM 4856 N N . TYR A 1 371 ? -3.046 -24.948 -37.171 1.00 15.62 371 TYR A N 1
ATOM 4857 C CA . TYR A 1 371 ? -2.545 -24.878 -35.814 1.00 14.68 371 TYR A CA 1
ATOM 4858 C C . TYR A 1 371 ? -1.107 -25.420 -35.704 1.00 13.25 371 TYR A C 1
ATOM 4859 O O . TYR A 1 371 ? -0.263 -24.869 -34.990 1.00 13.73 371 TYR A O 1
ATOM 4877 N N . PHE A 1 372 ? -0.862 -26.584 -36.328 1.00 13.59 372 PHE A N 1
ATOM 4878 C CA . PHE A 1 372 ? 0.444 -27.221 -36.290 1.00 13.03 372 PHE A CA 1
ATOM 4879 C C . PHE A 1 372 ? 1.545 -26.356 -36.906 1.00 12.74 372 PHE A C 1
ATOM 4880 O O . PHE A 1 372 ? 2.707 -26.564 -36.588 1.00 13.67 372 PHE A O 1
ATOM 4897 N N . ASN A 1 373 ? 1.189 -25.378 -37.735 1.00 13.24 373 ASN A N 1
ATOM 4898 C CA . ASN A 1 373 ? 2.127 -24.479 -38.354 1.00 14.66 373 ASN A CA 1
ATOM 4899 C C . ASN A 1 373 ? 2.388 -23.209 -37.550 1.00 14.39 373 ASN A C 1
ATOM 4900 O O . ASN A 1 373 ? 3.399 -22.533 -37.793 1.00 16.97 373 ASN A O 1
ATOM 4911 N N . GLU A 1 374 ? 1.501 -22.897 -36.610 1.00 13.59 374 GLU A N 1
ATOM 4912 C CA . GLU A 1 374 ? 1.658 -21.648 -35.887 1.00 15.80 374 GLU A CA 1
ATOM 4913 C C . GLU A 1 374 ? 2.021 -21.786 -34.410 1.00 13.91 374 GLU A C 1
ATOM 4914 O O . GLU A 1 374 ? 2.565 -20.817 -33.874 1.00 13.59 374 GLU A O 1
ATOM 4926 N N . TYR A 1 375 ? 1.694 -22.923 -33.780 1.00 13.50 375 TYR A N 1
ATOM 4927 C CA . TYR A 1 375 ? 1.889 -23.133 -32.349 1.00 13.82 375 TYR A CA 1
ATOM 4928 C C . TYR A 1 375 ? 3.118 -23.982 -32.000 1.00 14.45 375 TYR A C 1
ATOM 4929 O O . TYR A 1 375 ? 3.912 -24.291 -32.912 1.00 14.64 375 TYR A O 1
ATOM 4948 N N . GLU B 1 46 ? 39.980 -60.437 7.075 1.00 41.24 46 GLU B N 1
ATOM 4949 C CA . GLU B 1 46 ? 39.240 -59.510 7.971 1.00 35.67 46 GLU B CA 1
ATOM 4950 C C . GLU B 1 46 ? 38.866 -58.204 7.268 1.00 27.09 46 GLU B C 1
ATOM 4951 O O . GLU B 1 46 ? 37.975 -57.511 7.720 1.00 33.17 46 GLU B O 1
ATOM 4963 N N . LYS B 1 47 ? 39.582 -57.804 6.229 1.00 23.13 47 LYS B N 1
ATOM 4964 C CA . LYS B 1 47 ? 39.289 -56.578 5.477 1.00 20.00 47 LYS B CA 1
ATOM 4965 C C . LYS B 1 47 ? 38.594 -56.919 4.162 1.00 19.05 47 LYS B C 1
ATOM 4966 O O . LYS B 1 47 ? 38.814 -57.977 3.605 1.00 23.03 47 LYS B O 1
ATOM 4985 N N . LYS B 1 48 ? 37.781 -56.005 3.665 1.00 18.06 48 LYS B N 1
ATOM 4986 C CA . LYS B 1 48 ? 37.249 -56.093 2.319 1.00 19.35 48 LYS B CA 1
ATOM 4987 C C . LYS B 1 48 ? 38.372 -55.752 1.337 1.00 17.75 48 LYS B C 1
ATOM 4988 O O . LYS B 1 48 ? 39.068 -54.749 1.494 1.00 19.11 48 LYS B O 1
ATOM 5007 N N . ASP B 1 49 ? 38.516 -56.546 0.273 1.00 19.09 49 ASP B N 1
ATOM 5008 C CA . ASP B 1 49 ? 39.463 -56.301 -0.799 1.00 19.69 49 ASP B CA 1
ATOM 5009 C C . ASP B 1 49 ? 38.875 -55.231 -1.708 1.00 19.11 49 ASP B C 1
ATOM 5010 O O . ASP B 1 49 ? 37.831 -55.429 -2.330 1.00 21.35 49 ASP B O 1
ATOM 5019 N N . LEU B 1 50 ? 39.608 -54.119 -1.824 1.00 16.07 50 LEU B N 1
ATOM 5020 C CA . LEU B 1 50 ? 39.226 -52.998 -2.659 1.00 15.59 50 LEU B CA 1
ATOM 5021 C C . LEU B 1 50 ? 40.452 -52.510 -3.412 1.00 16.58 50 LEU B C 1
ATOM 5022 O O . LEU B 1 50 ? 41.574 -52.648 -2.926 1.00 16.63 50 LEU B O 1
ATOM 5038 N N . PRO B 1 51 ? 40.282 -51.852 -4.583 1.00 14.10 51 PRO B N 1
ATOM 5039 C CA . PRO B 1 51 ? 41.433 -51.308 -5.297 1.00 15.36 51 PRO B CA 1
ATOM 5040 C C . PRO B 1 51 ? 42.048 -50.162 -4.518 1.00 13.98 51 PRO B C 1
ATOM 5041 O O . PRO B 1 51 ? 41.369 -49.382 -3.840 1.00 14.76 51 PRO B O 1
ATOM 5052 N N . ASN B 1 52 ? 43.378 -50.072 -4.653 1.00 15.09 52 ASN B N 1
ATOM 5053 C CA . ASN B 1 52 ? 44.175 -49.025 -4.039 1.00 14.42 52 ASN B CA 1
ATOM 5054 C C . ASN B 1 52 ? 44.292 -47.878 -5.033 1.00 12.98 52 ASN B C 1
ATOM 5055 O O . ASN B 1 52 ? 45.015 -47.974 -6.021 1.00 14.32 52 ASN B O 1
ATOM 5066 N N . ILE B 1 53 ? 43.557 -46.800 -4.756 1.00 12.30 53 ILE B N 1
ATOM 5067 C CA . ILE B 1 53 ? 43.499 -45.653 -5.638 1.00 11.34 53 ILE B CA 1
ATOM 5068 C C . ILE B 1 53 ? 44.153 -44.475 -4.928 1.00 12.17 53 ILE B C 1
ATOM 5069 O O . ILE B 1 53 ? 43.767 -44.140 -3.803 1.00 13.59 53 ILE B O 1
ATOM 5085 N N . ARG B 1 54 ? 45.113 -43.861 -5.611 1.00 11.75 54 ARG B N 1
ATOM 5086 C CA . ARG B 1 54 ? 45.797 -42.678 -5.097 1.00 12.39 54 ARG B CA 1
ATOM 5087 C C . ARG B 1 54 ? 45.326 -41.435 -5.838 1.00 11.15 54 ARG B C 1
ATOM 5088 O O . ARG B 1 54 ? 45.376 -41.408 -7.056 1.00 11.74 54 ARG B O 1
ATOM 5109 N N . ILE B 1 55 ? 44.942 -40.426 -5.062 1.00 10.75 55 ILE B N 1
ATOM 5110 C CA . ILE B 1 55 ? 44.582 -39.116 -5.578 1.00 12.12 55 ILE B CA 1
ATOM 5111 C C . ILE B 1 55 ? 45.803 -38.208 -5.517 1.00 11.90 55 ILE B C 1
ATOM 5112 O O . ILE B 1 55 ? 46.408 -38.066 -4.446 1.00 13.63 55 ILE B O 1
ATOM 5128 N N . LEU B 1 56 ? 46.147 -37.602 -6.663 1.00 11.75 56 LEU B N 1
ATOM 5129 C CA . LEU B 1 56 ? 47.207 -36.610 -6.783 1.00 12.06 56 LEU B CA 1
ATOM 5130 C C . LEU B 1 56 ? 46.526 -35.273 -7.064 1.00 12.05 56 LEU B C 1
ATOM 5131 O O . LEU B 1 56 ? 45.948 -35.067 -8.139 1.00 12.78 56 LEU B O 1
ATOM 5147 N N . ALA B 1 57 ? 46.582 -34.376 -6.091 1.00 11.72 57 ALA B N 1
ATOM 5148 C CA . ALA B 1 57 ? 45.944 -33.075 -6.241 1.00 11.40 57 ALA B CA 1
ATOM 5149 C C . ALA B 1 57 ? 46.943 -32.060 -6.782 1.00 12.20 57 ALA B C 1
ATOM 5150 O O . ALA B 1 57 ? 48.093 -32.003 -6.320 1.00 12.18 57 ALA B O 1
ATOM 5157 N N . THR B 1 58 ? 46.458 -31.224 -7.712 1.00 10.90 58 THR B N 1
ATOM 5158 C CA . THR B 1 58 ? 47.266 -30.185 -8.314 1.00 11.46 58 THR B CA 1
ATOM 5159 C C . THR B 1 58 ? 46.802 -28.767 -7.973 1.00 12.90 58 THR B C 1
ATOM 5160 O O . THR B 1 58 ? 47.459 -27.812 -8.338 1.00 15.18 58 THR B O 1
ATOM 5171 N N . GLY B 1 59 ? 45.651 -28.643 -7.317 1.00 15.74 59 GLY B N 1
ATOM 5172 C CA . GLY B 1 59 ? 45.114 -27.368 -6.875 1.00 18.17 59 GLY B CA 1
ATOM 5173 C C . GLY B 1 59 ? 44.339 -27.544 -5.563 1.00 21.24 59 GLY B C 1
ATOM 5174 O O . GLY B 1 59 ? 44.593 -28.460 -4.692 1.00 22.74 59 GLY B O 1
ATOM 5178 N N . GLY B 1 60 ? 43.329 -26.672 -5.462 1.00 21.76 60 GLY B N 1
ATOM 5179 C CA . GLY B 1 60 ? 42.460 -26.641 -4.307 1.00 24.46 60 GLY B CA 1
ATOM 5180 C C . GLY B 1 60 ? 41.508 -27.846 -4.314 1.00 24.09 60 GLY B C 1
ATOM 5181 O O . GLY B 1 60 ? 41.601 -28.747 -5.132 1.00 25.34 60 GLY B O 1
ATOM 5185 N N . THR B 1 61 ? 40.580 -27.868 -3.380 1.00 27.74 61 THR B N 1
ATOM 5186 C CA . THR B 1 61 ? 39.690 -29.002 -3.225 1.00 25.94 61 THR B CA 1
ATOM 5187 C C . THR B 1 61 ? 38.499 -28.842 -4.160 1.00 27.59 61 THR B C 1
ATOM 5188 O O . THR B 1 61 ? 37.886 -27.776 -4.229 1.00 31.33 61 THR B O 1
ATOM 5199 N N . ILE B 1 62 ? 38.132 -29.930 -4.835 1.00 25.27 62 ILE B N 1
ATOM 5200 C CA . ILE B 1 62 ? 37.027 -29.896 -5.761 1.00 25.03 62 ILE B CA 1
ATOM 5201 C C . ILE B 1 62 ? 35.767 -30.418 -5.029 1.00 22.75 62 ILE B C 1
ATOM 5202 O O . ILE B 1 62 ? 34.643 -30.255 -5.515 1.00 23.06 62 ILE B O 1
ATOM 5218 N N . ALA B 1 63 ? 35.909 -31.000 -3.822 1.00 20.80 63 ALA B N 1
ATOM 5219 C CA . ALA B 1 63 ? 34.753 -31.477 -3.062 1.00 22.29 63 ALA B CA 1
ATOM 5220 C C . ALA B 1 63 ? 34.917 -31.089 -1.599 1.00 22.62 63 ALA B C 1
ATOM 5221 O O . ALA B 1 63 ? 36.013 -31.206 -1.039 1.00 24.62 63 ALA B O 1
ATOM 5228 N N . GLY B 1 64 ? 33.833 -30.603 -0.978 1.00 25.02 64 GLY B N 1
ATOM 5229 C CA . GLY B 1 64 ? 33.847 -30.209 0.431 1.00 29.49 64 GLY B CA 1
ATOM 5230 C C . GLY B 1 64 ? 33.163 -28.872 0.674 1.00 37.71 64 GLY B C 1
ATOM 5231 O O . GLY B 1 64 ? 32.289 -28.833 1.603 1.00 50.21 64 GLY B O 1
ATOM 5235 N N . GLY B 1 81 ? 42.768 -29.293 2.600 1.00 30.13 81 GLY B N 1
ATOM 5236 C CA . GLY B 1 81 ? 43.870 -30.157 2.141 1.00 25.03 81 GLY B CA 1
ATOM 5237 C C . GLY B 1 81 ? 43.348 -31.380 1.388 1.00 19.46 81 GLY B C 1
ATOM 5238 O O . GLY B 1 81 ? 42.152 -31.664 1.427 1.00 21.45 81 GLY B O 1
ATOM 5242 N N . VAL B 1 82 ? 44.241 -32.128 0.707 1.00 18.24 82 VAL B N 1
ATOM 5243 C CA . VAL B 1 82 ? 43.814 -33.347 0.015 1.00 16.85 82 VAL B CA 1
ATOM 5244 C C . VAL B 1 82 ? 43.238 -34.334 1.032 1.00 16.88 82 VAL B C 1
ATOM 5245 O O . VAL B 1 82 ? 42.418 -35.160 0.670 1.00 17.56 82 VAL B O 1
ATOM 5258 N N . GLU B 1 83 ? 43.676 -34.264 2.293 1.00 17.61 83 GLU B N 1
ATOM 5259 C CA . GLU B 1 83 ? 43.232 -35.186 3.323 1.00 19.35 83 GLU B CA 1
ATOM 5260 C C . GLU B 1 83 ? 41.746 -34.975 3.603 1.00 22.71 83 GLU B C 1
ATOM 5261 O O . GLU B 1 83 ? 41.050 -35.897 4.063 1.00 27.14 83 GLU B O 1
ATOM 5273 N N . SER B 1 84 ? 41.260 -33.746 3.367 1.00 23.43 84 SER B N 1
ATOM 5274 C CA . SER B 1 84 ? 39.886 -33.373 3.700 1.00 27.12 84 SER B CA 1
ATOM 5275 C C . SER B 1 84 ? 39.003 -33.633 2.500 1.00 29.89 84 SER B C 1
ATOM 5276 O O . SER B 1 84 ? 37.879 -34.143 2.646 1.00 31.26 84 SER B O 1
ATOM 5284 N N . LEU B 1 85 ? 39.543 -33.172 1.364 1.00 30.84 85 LEU B N 1
ATOM 5285 C CA . LEU B 1 85 ? 38.988 -33.540 0.079 1.00 27.99 85 LEU B CA 1
ATOM 5286 C C . LEU B 1 85 ? 38.484 -34.978 0.157 1.00 27.84 85 LEU B C 1
ATOM 5287 O O . LEU B 1 85 ? 37.389 -35.324 -0.283 1.00 32.36 85 LEU B O 1
ATOM 5303 N N . ILE B 1 86 ? 39.356 -35.809 0.696 1.00 28.94 86 ILE B N 1
ATOM 5304 C CA . ILE B 1 86 ? 39.094 -37.239 0.743 1.00 28.16 86 ILE B CA 1
ATOM 5305 C C . ILE B 1 86 ? 37.966 -37.489 1.709 1.00 24.51 86 ILE B C 1
ATOM 5306 O O . ILE B 1 86 ? 37.047 -38.202 1.402 1.00 35.70 86 ILE B O 1
ATOM 5322 N N . GLU B 1 87 ? 37.876 -36.759 2.827 1.00 27.08 87 GLU B N 1
ATOM 5323 C CA . GLU B 1 87 ? 36.793 -36.966 3.819 1.00 24.74 87 GLU B CA 1
ATOM 5324 C C . GLU B 1 87 ? 35.414 -36.346 3.442 1.00 26.39 87 GLU B C 1
ATOM 5325 O O . GLU B 1 87 ? 34.390 -36.563 4.062 1.00 25.71 87 GLU B O 1
ATOM 5337 N N . ALA B 1 88 ? 35.397 -35.451 2.486 1.00 22.10 88 ALA B N 1
ATOM 5338 C CA . ALA B 1 88 ? 34.185 -34.826 1.963 1.00 18.75 88 ALA B CA 1
ATOM 5339 C C . ALA B 1 88 ? 33.344 -35.761 1.091 1.00 16.33 88 ALA B C 1
ATOM 5340 O O . ALA B 1 88 ? 32.156 -35.457 0.846 1.00 16.65 88 ALA B O 1
ATOM 5347 N N . VAL B 1 89 ? 33.975 -36.836 0.578 1.00 15.00 89 VAL B N 1
ATOM 5348 C CA . VAL B 1 89 ? 33.277 -37.795 -0.277 1.00 13.51 89 VAL B CA 1
ATOM 5349 C C . VAL B 1 89 ? 33.477 -39.179 0.331 1.00 13.04 89 VAL B C 1
ATOM 5350 O O . VAL B 1 89 ? 34.154 -40.044 -0.216 1.00 12.59 89 VAL B O 1
ATOM 5363 N N . PRO B 1 90 ? 32.862 -39.438 1.506 1.00 13.95 90 PRO B N 1
ATOM 5364 C CA . PRO B 1 90 ? 33.090 -40.688 2.210 1.00 13.91 90 PRO B CA 1
ATOM 5365 C C . PRO B 1 90 ? 32.546 -41.896 1.463 1.00 12.95 90 PRO B C 1
ATOM 5366 O O . PRO B 1 90 ? 32.939 -43.031 1.712 1.00 13.86 90 PRO B O 1
ATOM 5377 N N . GLU B 1 91 ? 31.677 -41.664 0.486 1.00 12.76 91 GLU B N 1
ATOM 5378 C CA . GLU B 1 91 ? 31.187 -42.729 -0.367 1.00 14.07 91 GLU B CA 1
ATOM 5379 C C . GLU B 1 91 ? 32.310 -43.462 -1.115 1.00 12.53 91 GLU B C 1
ATOM 5380 O O . GLU B 1 91 ? 32.156 -44.629 -1.469 1.00 13.09 91 GLU B O 1
ATOM 5392 N N . MET B 1 92 ? 33.450 -42.800 -1.352 1.00 12.43 92 MET B N 1
ATOM 5393 C CA . MET B 1 92 ? 34.548 -43.451 -2.039 1.00 12.03 92 MET B CA 1
ATOM 5394 C C . MET B 1 92 ? 35.049 -44.684 -1.270 1.00 12.24 92 MET B C 1
ATOM 5395 O O . MET B 1 92 ? 35.586 -45.599 -1.918 1.00 11.45 92 MET B O 1
ATOM 5409 N N . LYS B 1 93 ? 34.879 -44.696 0.060 1.00 12.43 93 LYS B N 1
ATOM 5410 C CA . LYS B 1 93 ? 35.372 -45.806 0.849 1.00 13.00 93 LYS B CA 1
ATOM 5411 C C . LYS B 1 93 ? 34.683 -47.124 0.493 1.00 12.76 93 LYS B C 1
ATOM 5412 O O . LYS B 1 93 ? 35.205 -48.203 0.748 1.00 13.04 93 LYS B O 1
ATOM 5431 N N . ASP B 1 94 ? 33.482 -47.036 -0.084 1.00 13.37 94 ASP B N 1
ATOM 5432 C CA . ASP B 1 94 ? 32.692 -48.210 -0.477 1.00 14.04 94 ASP B CA 1
ATOM 5433 C C . ASP B 1 94 ? 33.365 -48.944 -1.630 1.00 14.53 94 ASP B C 1
ATOM 5434 O O . ASP B 1 94 ? 33.163 -50.149 -1.744 1.00 15.76 94 ASP B O 1
ATOM 5443 N N . ILE B 1 95 ? 34.150 -48.231 -2.469 1.00 12.64 95 ILE B N 1
ATOM 5444 C CA . ILE B 1 95 ? 34.651 -48.767 -3.734 1.00 13.09 95 ILE B CA 1
ATOM 5445 C C . ILE B 1 95 ? 36.165 -48.713 -3.892 1.00 12.17 95 ILE B C 1
ATOM 5446 O O . ILE B 1 95 ? 36.694 -49.184 -4.896 1.00 13.15 95 ILE B O 1
ATOM 5462 N N . ALA B 1 96 ? 36.898 -48.211 -2.896 1.00 12.06 96 ALA B N 1
ATOM 5463 C CA . ALA B 1 96 ? 38.353 -48.103 -3.029 1.00 12.70 96 ALA B CA 1
ATOM 5464 C C . ALA B 1 96 ? 38.964 -47.904 -1.659 1.00 13.64 96 ALA B C 1
ATOM 5465 O O . ALA B 1 96 ? 38.304 -47.395 -0.752 1.00 13.81 96 ALA B O 1
ATOM 5472 N N . ASN B 1 97 ? 40.244 -48.289 -1.559 1.00 12.91 97 ASN B N 1
ATOM 5473 C CA . ASN B 1 97 ? 41.083 -47.806 -0.480 1.00 14.16 97 ASN B CA 1
ATOM 5474 C C . ASN B 1 97 ? 41.799 -46.576 -1.015 1.00 12.92 97 ASN B C 1
ATOM 5475 O O . ASN B 1 97 ? 42.695 -46.676 -1.881 1.00 14.03 97 ASN B O 1
ATOM 5486 N N . VAL B 1 98 ? 41.321 -45.413 -0.583 1.00 13.60 98 VAL B N 1
ATOM 5487 C CA . VAL B 1 98 ? 41.778 -44.147 -1.137 1.00 13.72 98 VAL B CA 1
ATOM 5488 C C . VAL B 1 98 ? 42.874 -43.559 -0.269 1.00 14.34 98 VAL B C 1
ATOM 5489 O O . VAL B 1 98 ? 42.802 -43.538 0.961 1.00 17.78 98 VAL B O 1
ATOM 5502 N N . SER B 1 99 ? 43.906 -43.045 -0.937 1.00 13.61 99 SER B N 1
ATOM 5503 C CA . SER B 1 99 ? 44.963 -42.292 -0.304 1.00 14.79 99 SER B CA 1
ATOM 5504 C C . SER B 1 99 ? 45.191 -41.046 -1.168 1.00 14.93 99 SER B C 1
ATOM 5505 O O . SER B 1 99 ? 44.720 -40.982 -2.286 1.00 15.56 99 SER B O 1
ATOM 5513 N N . GLY B 1 100 ? 45.902 -40.055 -0.660 1.00 14.28 100 GLY B N 1
ATOM 5514 C CA . GLY B 1 100 ? 46.071 -38.822 -1.386 1.00 15.99 100 GLY B CA 1
ATOM 5515 C C . GLY B 1 100 ? 47.376 -38.110 -1.095 1.00 14.58 100 GLY B C 1
ATOM 5516 O O . GLY B 1 100 ? 47.922 -38.208 -0.014 1.00 17.07 100 GLY B O 1
ATOM 5520 N N . GLU B 1 101 ? 47.772 -37.302 -2.067 1.00 12.65 101 GLU B N 1
ATOM 5521 C CA . GLU B 1 101 ? 48.940 -36.451 -1.930 1.00 14.54 101 GLU B CA 1
ATOM 5522 C C . GLU B 1 101 ? 48.756 -35.200 -2.774 1.00 13.18 101 GLU B C 1
ATOM 5523 O O . GLU B 1 101 ? 48.090 -35.198 -3.815 1.00 14.47 101 GLU B O 1
ATOM 5535 N N . GLN B 1 102 ? 49.341 -34.119 -2.268 1.00 12.67 102 GLN B N 1
ATOM 5536 C CA . GLN B 1 102 ? 49.340 -32.838 -2.953 1.00 12.83 102 GLN B CA 1
ATOM 5537 C C . GLN B 1 102 ? 50.647 -32.738 -3.737 1.00 13.44 102 GLN B C 1
ATOM 5538 O O . GLN B 1 102 ? 51.730 -32.628 -3.155 1.00 19.08 102 GLN B O 1
ATOM 5552 N N . ILE B 1 103 ? 50.554 -32.711 -5.052 1.00 14.76 103 ILE B N 1
ATOM 5553 C CA . ILE B 1 103 ? 51.715 -32.592 -5.928 1.00 17.13 103 ILE B CA 1
ATOM 5554 C C . ILE B 1 103 ? 52.214 -31.157 -5.947 1.00 19.04 103 ILE B C 1
ATOM 5555 O O . ILE B 1 103 ? 53.409 -30.881 -5.838 1.00 20.24 103 ILE B O 1
ATOM 5571 N N . VAL B 1 104 ? 51.296 -30.290 -6.341 1.00 17.16 104 VAL B N 1
ATOM 5572 C CA . VAL B 1 104 ? 51.486 -28.860 -6.427 1.00 18.68 104 VAL B CA 1
ATOM 5573 C C . VAL B 1 104 ? 50.153 -28.261 -6.002 1.00 17.22 104 VAL B C 1
ATOM 5574 O O . VAL B 1 104 ? 49.151 -28.988 -5.845 1.00 16.69 104 VAL B O 1
ATOM 5587 N N . ASN B 1 105 ? 50.078 -26.945 -5.906 1.00 19.97 105 ASN B N 1
ATOM 5588 C CA . ASN B 1 105 ? 48.827 -26.302 -5.560 1.00 20.52 105 ASN B CA 1
ATOM 5589 C C . ASN B 1 105 ? 48.697 -24.984 -6.316 1.00 21.47 105 ASN B C 1
ATOM 5590 O O . ASN B 1 105 ? 49.031 -23.931 -5.782 1.00 25.53 105 ASN B O 1
ATOM 5601 N N . VAL B 1 106 ? 48.186 -25.060 -7.552 1.00 19.70 106 VAL B N 1
ATOM 5602 C CA . VAL B 1 106 ? 48.067 -23.920 -8.443 1.00 18.50 106 VAL B CA 1
ATOM 5603 C C . VAL B 1 106 ? 46.735 -23.936 -9.192 1.00 18.30 106 VAL B C 1
ATOM 5604 O O . VAL B 1 106 ? 46.128 -24.984 -9.408 1.00 18.27 106 VAL B O 1
ATOM 5617 N N . GLY B 1 107 ? 46.322 -22.737 -9.655 1.00 17.85 107 GLY B N 1
ATOM 5618 C CA . GLY B 1 107 ? 45.256 -22.651 -10.628 1.00 16.53 107 GLY B CA 1
ATOM 5619 C C . GLY B 1 107 ? 45.760 -23.231 -11.941 1.00 14.56 107 GLY B C 1
ATOM 5620 O O . GLY B 1 107 ? 46.944 -23.131 -12.280 1.00 14.27 107 GLY B O 1
ATOM 5624 N N . SER B 1 108 ? 44.872 -23.837 -12.732 1.00 12.55 108 SER B N 1
ATOM 5625 C CA . SER B 1 108 ? 45.332 -24.616 -13.874 1.00 11.36 108 SER B CA 1
ATOM 5626 C C . SER B 1 108 ? 45.996 -23.762 -14.952 1.00 9.88 108 SER B C 1
ATOM 5627 O O . SER B 1 108 ? 46.849 -24.280 -15.631 1.00 10.90 108 SER B O 1
ATOM 5635 N N . THR B 1 109 ? 45.698 -22.479 -15.087 1.00 10.89 109 THR B N 1
ATOM 5636 C CA . THR B 1 109 ? 46.437 -21.650 -16.038 1.00 11.23 109 THR B CA 1
ATOM 5637 C C . THR B 1 109 ? 47.914 -21.549 -15.676 1.00 11.51 109 THR B C 1
ATOM 5638 O O . THR B 1 109 ? 48.698 -21.125 -16.530 1.00 11.99 109 THR B O 1
ATOM 5649 N N . ASN B 1 110 ? 48.276 -21.847 -14.438 1.00 11.83 110 ASN B N 1
ATOM 5650 C CA . ASN B 1 110 ? 49.664 -21.769 -13.973 1.00 13.34 110 ASN B CA 1
ATOM 5651 C C . ASN B 1 110 ? 50.331 -23.149 -13.892 1.00 13.09 110 ASN B C 1
ATOM 5652 O O . ASN B 1 110 ? 51.458 -23.257 -13.420 1.00 15.34 110 ASN B O 1
ATOM 5663 N N . ILE B 1 111 ? 49.707 -24.200 -14.415 1.00 12.31 111 ILE B N 1
ATOM 5664 C CA . ILE B 1 111 ? 50.376 -25.477 -14.648 1.00 12.12 111 ILE B CA 1
ATOM 5665 C C . ILE B 1 111 ? 51.313 -25.243 -15.828 1.00 13.41 111 ILE B C 1
ATOM 5666 O O . ILE B 1 111 ? 50.908 -24.624 -16.798 1.00 15.09 111 ILE B O 1
ATOM 5682 N N . ASP B 1 112 ? 52.572 -25.666 -15.697 1.00 13.62 112 ASP B N 1
ATOM 5683 C CA . ASP B 1 112 ? 53.594 -25.415 -16.707 1.00 14.56 112 ASP B CA 1
ATOM 5684 C C . ASP B 1 112 ? 54.404 -26.681 -16.958 1.00 13.62 112 ASP B C 1
ATOM 5685 O O . ASP B 1 112 ? 54.155 -27.732 -16.381 1.00 13.25 112 ASP B O 1
ATOM 5694 N N . ASN B 1 113 ? 55.403 -26.586 -17.860 1.00 12.82 113 ASN B N 1
ATOM 5695 C CA . ASN B 1 113 ? 56.159 -27.759 -18.257 1.00 12.61 113 ASN B CA 1
ATOM 5696 C C . ASN B 1 113 ? 56.905 -28.371 -17.073 1.00 11.90 113 ASN B C 1
ATOM 5697 O O . ASN B 1 113 ? 56.977 -29.597 -16.975 1.00 12.69 113 ASN B O 1
ATOM 5708 N N . LYS B 1 114 ? 57.436 -27.536 -16.161 1.00 12.77 114 LYS B N 1
ATOM 5709 C CA . LYS B 1 114 ? 58.111 -28.064 -14.983 1.00 13.98 114 LYS B CA 1
ATOM 5710 C C . LYS B 1 114 ? 57.184 -28.971 -14.171 1.00 14.14 114 LYS B C 1
ATOM 5711 O O . LYS B 1 114 ? 57.566 -30.053 -13.727 1.00 13.93 114 LYS B O 1
ATOM 5730 N N . ILE B 1 115 ? 55.954 -28.487 -13.949 1.00 13.40 115 ILE B N 1
ATOM 5731 C CA . ILE B 1 115 ? 54.995 -29.249 -13.185 1.00 13.13 115 ILE B CA 1
ATOM 5732 C C . ILE B 1 115 ? 54.600 -30.533 -13.917 1.00 12.76 115 ILE B C 1
ATOM 5733 O O . ILE B 1 115 ? 54.445 -31.586 -13.287 1.00 13.43 115 ILE B O 1
ATOM 5749 N N . LEU B 1 116 ? 54.352 -30.444 -15.226 1.00 12.35 116 LEU B N 1
ATOM 5750 C CA . LEU B 1 116 ? 54.009 -31.641 -15.983 1.00 12.46 116 LEU B CA 1
ATOM 5751 C C . LEU B 1 116 ? 55.079 -32.731 -15.867 1.00 12.30 116 LEU B C 1
ATOM 5752 O O . LEU B 1 116 ? 54.760 -33.916 -15.775 1.00 11.77 116 LEU B O 1
ATOM 5768 N N . LEU B 1 117 ? 56.356 -32.341 -15.939 1.00 12.96 117 LEU B N 1
ATOM 5769 C CA . LEU B 1 117 ? 57.413 -33.328 -15.823 1.00 13.76 117 LEU B CA 1
ATOM 5770 C C . LEU B 1 117 ? 57.394 -33.969 -14.434 1.00 13.9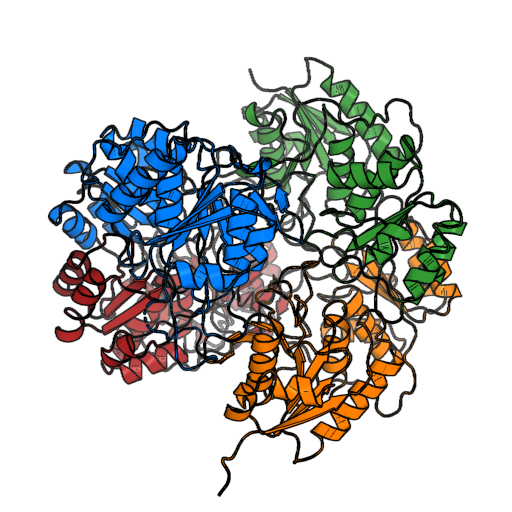8 117 LEU B C 1
ATOM 5771 O O . LEU B 1 117 ? 57.517 -35.177 -14.324 1.00 14.30 117 LEU B O 1
ATOM 5787 N N . LYS B 1 118 ? 57.218 -33.155 -13.380 1.00 14.79 118 LYS B N 1
ATOM 5788 C CA . LYS B 1 118 ? 57.144 -33.691 -12.030 1.00 14.41 118 LYS B CA 1
ATOM 5789 C C . LYS B 1 118 ? 55.967 -34.667 -11.884 1.00 13.90 118 LYS B C 1
ATOM 5790 O O . LYS B 1 118 ? 56.067 -35.760 -11.309 1.00 14.29 118 LYS B O 1
ATOM 5809 N N . LEU B 1 119 ? 54.821 -34.291 -12.420 1.00 12.84 119 LEU B N 1
ATOM 5810 C CA . LEU B 1 119 ? 53.604 -35.082 -12.334 1.00 12.58 119 LEU B CA 1
ATOM 5811 C C . LEU B 1 119 ? 53.719 -36.411 -13.089 1.00 11.81 119 LEU B C 1
ATOM 5812 O O . LEU B 1 119 ? 53.406 -37.457 -12.531 1.00 12.92 119 LEU B O 1
ATOM 5828 N N . ALA B 1 120 ? 54.240 -36.382 -14.329 1.00 12.26 120 ALA B N 1
ATOM 5829 C CA . ALA B 1 120 ? 54.375 -37.603 -15.111 1.00 11.87 120 ALA B CA 1
ATOM 5830 C C . ALA B 1 120 ? 55.380 -38.526 -14.426 1.00 11.92 120 ALA B C 1
ATOM 5831 O O . ALA B 1 120 ? 55.179 -39.739 -14.386 1.00 13.44 120 ALA B O 1
ATOM 5838 N N . LYS B 1 121 ? 56.498 -37.977 -13.910 1.00 12.67 121 LYS B N 1
ATOM 5839 C CA . LYS B 1 121 ? 57.488 -38.834 -13.252 1.00 12.66 121 LYS B CA 1
ATOM 5840 C C . LYS B 1 121 ? 56.898 -39.497 -12.004 1.00 12.54 121 LYS B C 1
ATOM 5841 O O . LYS B 1 121 ? 57.113 -40.695 -11.746 1.00 13.37 121 LYS B O 1
ATOM 5860 N N . ARG B 1 122 ? 56.119 -38.716 -11.234 1.00 12.87 122 ARG B N 1
ATOM 5861 C CA . ARG B 1 122 ? 55.526 -39.286 -10.038 1.00 12.49 122 ARG B CA 1
ATOM 5862 C C . ARG B 1 122 ? 54.503 -40.389 -10.347 1.00 11.76 122 ARG B C 1
ATOM 5863 O O . ARG B 1 122 ? 54.460 -41.438 -9.695 1.00 12.92 122 ARG B O 1
ATOM 5884 N N . ILE B 1 123 ? 53.666 -40.142 -11.346 1.00 10.86 123 ILE B N 1
ATOM 5885 C CA . ILE B 1 123 ? 52.692 -41.140 -11.774 1.00 11.52 123 ILE B CA 1
ATOM 5886 C C . ILE B 1 123 ? 53.413 -42.400 -12.245 1.00 11.89 123 ILE B C 1
ATOM 5887 O O . ILE B 1 123 ? 53.018 -43.505 -11.898 1.00 13.06 123 ILE B O 1
ATOM 5903 N N . ASN B 1 124 ? 54.456 -42.261 -13.077 1.00 12.67 124 ASN B N 1
ATOM 5904 C CA . ASN B 1 124 ? 55.160 -43.437 -13.548 1.00 13.08 124 ASN B CA 1
ATOM 5905 C C . ASN B 1 124 ? 55.741 -44.230 -12.377 1.00 12.66 124 ASN B C 1
ATOM 5906 O O . ASN B 1 124 ? 55.720 -45.463 -12.405 1.00 14.61 124 ASN B O 1
ATOM 5917 N N . HIS B 1 125 ? 56.349 -43.541 -11.408 1.00 12.84 125 HIS B N 1
ATOM 5918 C CA . HIS B 1 125 ? 56.865 -44.228 -10.247 1.00 13.32 125 HIS B CA 1
ATOM 5919 C C . HIS B 1 125 ? 55.786 -44.997 -9.483 1.00 13.40 125 HIS B C 1
ATOM 5920 O O . HIS B 1 125 ? 55.972 -46.153 -9.082 1.00 14.33 125 HIS B O 1
ATOM 5935 N N . LEU B 1 126 ? 54.651 -44.329 -9.212 1.00 13.19 126 LEU B N 1
ATOM 5936 C CA . LEU B 1 126 ? 53.586 -44.955 -8.430 1.00 13.12 126 LEU B CA 1
ATOM 5937 C C . LEU B 1 126 ? 52.990 -46.166 -9.167 1.00 13.23 126 LEU B C 1
ATOM 5938 O O . LEU B 1 126 ? 52.726 -47.186 -8.536 1.00 13.82 126 LEU B O 1
ATOM 5954 N N . LEU B 1 127 ? 52.726 -46.025 -10.486 1.00 12.52 127 LEU B N 1
ATOM 5955 C CA . LEU B 1 127 ? 52.089 -47.102 -11.214 1.00 13.68 127 LEU B CA 1
ATOM 5956 C C . LEU B 1 127 ? 53.001 -48.320 -11.393 1.00 14.47 127 LEU B C 1
ATOM 5957 O O . LEU B 1 127 ? 52.514 -49.438 -11.596 1.00 15.25 127 LEU B O 1
ATOM 5973 N N . ALA B 1 128 ? 54.324 -48.117 -11.295 1.00 15.72 128 ALA B N 1
ATOM 5974 C CA . ALA B 1 128 ? 55.246 -49.233 -11.331 1.00 17.44 128 ALA B CA 1
ATOM 5975 C C . ALA B 1 128 ? 55.142 -50.097 -10.077 1.00 19.48 128 ALA B C 1
ATOM 5976 O O . ALA B 1 128 ? 55.626 -51.217 -10.084 1.00 22.35 128 ALA B O 1
ATOM 5983 N N . SER B 1 129 ? 54.560 -49.572 -9.002 1.00 19.39 129 SER B N 1
ATOM 5984 C CA . SER B 1 129 ? 54.428 -50.329 -7.769 1.00 22.63 129 SER B CA 1
ATOM 5985 C C . SER B 1 129 ? 53.197 -51.214 -7.756 1.00 21.83 129 SER B C 1
ATOM 5986 O O . SER B 1 129 ? 52.140 -50.853 -8.285 1.00 23.18 129 SER B O 1
ATOM 5994 N N . ASP B 1 130 ? 53.281 -52.341 -7.049 1.00 25.97 130 ASP B N 1
ATOM 5995 C CA . ASP B 1 130 ? 52.133 -53.233 -6.936 1.00 28.18 130 ASP B CA 1
ATOM 5996 C C . ASP B 1 130 ? 51.115 -52.714 -5.923 1.00 26.34 130 ASP B C 1
ATOM 5997 O O . ASP B 1 130 ? 50.016 -53.234 -5.869 1.00 31.60 130 ASP B O 1
ATOM 6006 N N . ASP B 1 131 ? 51.445 -51.668 -5.170 1.00 26.23 131 ASP B N 1
ATOM 6007 C CA . ASP B 1 131 ? 50.534 -51.140 -4.171 1.00 26.53 131 ASP B CA 1
ATOM 6008 C C . ASP B 1 131 ? 49.575 -50.048 -4.692 1.00 22.49 131 ASP B C 1
ATOM 6009 O O . ASP B 1 131 ? 48.759 -49.502 -3.920 1.00 24.66 131 ASP B O 1
ATOM 6018 N N . VAL B 1 132 ? 49.701 -49.678 -5.974 1.00 18.62 132 VAL B N 1
ATOM 6019 C CA . VAL B 1 132 ? 48.813 -48.687 -6.579 1.00 16.17 132 VAL B CA 1
ATOM 6020 C C . VAL B 1 132 ? 48.143 -49.320 -7.789 1.00 14.98 132 VAL B C 1
ATOM 6021 O O . VAL B 1 132 ? 48.812 -49.706 -8.751 1.00 17.02 132 VAL B O 1
ATOM 6034 N N . ASP B 1 133 ? 46.807 -49.386 -7.748 1.00 12.69 133 ASP B N 1
ATOM 6035 C CA . ASP B 1 133 ? 46.016 -49.950 -8.845 1.00 12.40 133 ASP B CA 1
ATOM 6036 C C . ASP B 1 133 ? 45.588 -48.913 -9.883 1.00 12.10 133 ASP B C 1
ATOM 6037 O O . ASP B 1 133 ? 45.350 -49.272 -11.032 1.00 13.31 133 ASP B O 1
ATOM 6046 N N . GLY B 1 134 ? 45.447 -47.669 -9.467 1.00 11.63 134 GLY B N 1
ATOM 6047 C CA . GLY B 1 134 ? 45.011 -46.598 -10.346 1.00 11.65 134 GLY B CA 1
ATOM 6048 C C . GLY B 1 134 ? 45.206 -45.245 -9.677 1.00 10.92 134 GLY B C 1
ATOM 6049 O O . GLY B 1 134 ? 45.317 -45.182 -8.455 1.00 11.76 134 GLY B O 1
ATOM 6053 N N . ILE B 1 135 ? 45.192 -44.188 -10.494 1.00 10.24 135 ILE B N 1
ATOM 6054 C CA . ILE B 1 135 ? 45.421 -42.848 -10.024 1.00 10.24 135 ILE B CA 1
ATOM 6055 C C . ILE B 1 135 ? 44.301 -41.930 -10.520 1.00 10.15 135 ILE B C 1
ATOM 6056 O O . ILE B 1 135 ? 43.830 -42.042 -11.661 1.00 10.81 135 ILE B O 1
ATOM 6072 N N . VAL B 1 136 ? 43.920 -40.994 -9.640 1.00 9.35 136 VAL B N 1
ATOM 6073 C CA . VAL B 1 136 ? 43.030 -39.896 -9.980 1.00 9.13 136 VAL B CA 1
ATOM 6074 C C . VAL B 1 136 ? 43.804 -38.606 -9.756 1.00 9.49 136 VAL B C 1
ATOM 6075 O O . VAL B 1 136 ? 44.410 -38.428 -8.693 1.00 11.50 136 VAL B O 1
ATOM 6088 N N . VAL B 1 137 ? 43.852 -37.733 -10.764 1.00 9.56 137 VAL B N 1
ATOM 6089 C CA . VAL B 1 137 ? 44.482 -36.431 -10.640 1.00 9.41 137 VAL B CA 1
ATOM 6090 C C . VAL B 1 137 ? 43.375 -35.383 -10.585 1.00 9.23 137 VAL B C 1
ATOM 6091 O O . VAL B 1 137 ? 42.558 -35.282 -11.502 1.00 10.04 137 VAL B O 1
ATOM 6104 N N . THR B 1 138 ? 43.332 -34.597 -9.505 1.00 9.98 138 THR B N 1
ATOM 6105 C CA . THR B 1 138 ? 42.410 -33.473 -9.423 1.00 9.33 138 THR B CA 1
ATOM 6106 C C . THR B 1 138 ? 43.079 -32.218 -9.957 1.00 9.50 138 THR B C 1
ATOM 6107 O O . THR B 1 138 ? 44.258 -31.975 -9.690 1.00 10.25 138 THR B O 1
ATOM 6118 N N . HIS B 1 139 ? 42.343 -31.465 -10.778 1.00 9.62 139 HIS B N 1
ATOM 6119 C CA . HIS B 1 139 ? 42.954 -30.419 -11.599 1.00 10.23 139 HIS B CA 1
ATOM 6120 C C . HIS B 1 139 ? 41.934 -29.353 -11.947 1.00 9.38 139 HIS B C 1
ATOM 6121 O O . HIS B 1 139 ? 40.758 -29.677 -12.142 1.00 10.83 139 HIS B O 1
ATOM 6136 N N . GLY B 1 140 ? 42.361 -28.116 -12.114 1.00 9.82 140 GLY B N 1
ATOM 6137 C CA . GLY B 1 140 ? 41.486 -27.078 -12.603 1.00 9.73 140 GLY B CA 1
ATOM 6138 C C . GLY B 1 140 ? 41.034 -27.374 -14.018 1.00 9.32 140 GLY B C 1
ATOM 6139 O O . GLY B 1 140 ? 41.779 -27.923 -14.834 1.00 9.93 140 GLY B O 1
ATOM 6143 N N . THR B 1 141 ? 39.807 -27.008 -14.356 1.00 9.96 141 THR B N 1
ATOM 6144 C CA . THR B 1 141 ? 39.264 -27.378 -15.657 1.00 9.24 141 THR B CA 1
ATOM 6145 C C . THR B 1 141 ? 39.914 -26.599 -16.806 1.00 9.32 141 THR B C 1
ATOM 6146 O O . THR B 1 141 ? 39.918 -27.108 -17.935 1.00 9.37 141 THR B O 1
ATOM 6157 N N . ASP B 1 142 ? 40.385 -25.370 -16.577 1.00 9.63 142 ASP B N 1
ATOM 6158 C CA . ASP B 1 142 ? 40.770 -24.525 -17.711 1.00 9.88 142 ASP B CA 1
ATOM 6159 C C . ASP B 1 142 ? 41.758 -25.207 -18.671 1.00 10.10 142 ASP B C 1
ATOM 6160 O O . ASP B 1 142 ? 41.608 -25.133 -19.868 1.00 10.22 142 ASP B O 1
ATOM 6169 N N . THR B 1 143 ? 42.818 -25.786 -18.108 1.00 9.26 143 THR B N 1
ATOM 6170 C CA . THR B 1 143 ? 43.869 -26.431 -18.869 1.00 9.17 143 THR B CA 1
ATOM 6171 C C . THR B 1 143 ? 43.945 -27.938 -18.633 1.00 8.93 143 THR B C 1
ATOM 6172 O O . THR B 1 143 ? 44.925 -28.563 -19.029 1.00 9.73 143 THR B O 1
ATOM 6183 N N . LEU B 1 144 ? 42.904 -28.524 -18.067 1.00 9.29 144 LEU B N 1
ATOM 6184 C CA . LEU B 1 144 ? 42.854 -29.941 -17.792 1.00 8.47 144 LEU B CA 1
ATOM 6185 C C . LEU B 1 144 ? 43.232 -30.763 -19.038 1.00 8.73 144 LEU B C 1
ATOM 6186 O O . LEU B 1 144 ? 43.904 -31.782 -18.941 1.00 9.47 144 LEU B O 1
ATOM 6202 N N . GLU B 1 145 ? 42.649 -30.390 -20.199 1.00 8.99 145 GLU B N 1
ATOM 6203 C CA . GLU B 1 145 ? 42.858 -31.156 -21.421 1.00 8.58 145 GLU B CA 1
ATOM 6204 C C . GLU B 1 145 ? 44.346 -31.197 -21.841 1.00 9.74 145 GLU B C 1
ATOM 6205 O O . GLU B 1 145 ? 44.795 -32.151 -22.461 1.00 9.75 145 GLU B O 1
ATOM 6217 N N . GLU B 1 146 ? 45.101 -30.138 -21.517 1.00 9.13 146 GLU B N 1
ATOM 6218 C CA . GLU B 1 146 ? 46.534 -30.088 -21.832 1.00 9.58 146 GLU B CA 1
ATOM 6219 C C . GLU B 1 146 ? 47.300 -31.110 -20.996 1.00 8.88 146 GLU B C 1
ATOM 6220 O O . GLU B 1 146 ? 48.055 -31.939 -21.531 1.00 10.26 146 GLU B O 1
ATOM 6232 N N . THR B 1 147 ? 47.065 -31.077 -19.697 1.00 9.09 147 THR B N 1
ATOM 6233 C CA . THR B 1 147 ? 47.705 -32.033 -18.807 1.00 8.77 147 THR B CA 1
ATOM 6234 C C . THR B 1 147 ? 47.298 -33.456 -19.143 1.00 9.23 147 THR B C 1
ATOM 6235 O O . THR B 1 147 ? 48.117 -34.372 -19.176 1.00 10.13 147 THR B O 1
ATOM 6246 N N . ALA B 1 148 ? 45.988 -33.683 -19.379 1.00 8.80 148 ALA B N 1
ATOM 6247 C CA . ALA B 1 148 ? 45.484 -35.031 -19.621 1.00 8.69 148 ALA B CA 1
ATOM 6248 C C . ALA B 1 148 ? 46.149 -35.619 -20.872 1.00 8.95 148 ALA B C 1
ATOM 6249 O O . ALA B 1 148 ? 46.541 -36.792 -20.891 1.00 9.61 148 ALA B O 1
ATOM 6256 N N . TYR B 1 149 ? 46.237 -34.832 -21.937 1.00 8.63 149 TYR B N 1
ATOM 6257 C CA . TYR B 1 149 ? 46.823 -35.337 -23.188 1.00 9.01 149 TYR B CA 1
ATOM 6258 C C . TYR B 1 149 ? 48.339 -35.536 -23.030 1.00 9.21 149 TYR B C 1
ATOM 6259 O O . TYR B 1 149 ? 48.884 -36.523 -23.546 1.00 9.33 149 TYR B O 1
ATOM 6277 N N . PHE B 1 150 ? 49.011 -34.659 -22.281 1.00 9.75 150 PHE B N 1
ATOM 6278 C CA . PHE B 1 150 ? 50.441 -34.866 -22.023 1.00 9.62 150 PHE B CA 1
ATOM 6279 C C . PHE B 1 150 ? 50.667 -36.202 -21.306 1.00 9.22 150 PHE B C 1
ATOM 6280 O O . PHE B 1 150 ? 51.557 -36.980 -21.678 1.00 9.91 150 PHE B O 1
ATOM 6297 N N . LEU B 1 151 ? 49.845 -36.479 -20.286 1.00 9.46 151 LEU B N 1
ATOM 6298 C CA . LEU B 1 151 ? 49.970 -37.747 -19.577 1.00 9.76 151 LEU B CA 1
ATOM 6299 C C . LEU B 1 151 ? 49.645 -38.926 -20.488 1.00 9.99 151 LEU B C 1
ATOM 6300 O O . LEU B 1 151 ? 50.268 -39.986 -20.409 1.00 11.15 151 LEU B O 1
ATOM 6316 N N . ASN B 1 152 ? 48.659 -38.749 -21.371 1.00 9.47 152 ASN B N 1
ATOM 6317 C CA . ASN B 1 152 ? 48.340 -39.792 -22.329 1.00 9.65 152 ASN B CA 1
ATOM 6318 C C . ASN B 1 152 ? 49.528 -40.207 -23.182 1.00 9.52 152 ASN B C 1
ATOM 6319 O O . ASN B 1 152 ? 49.555 -41.315 -23.707 1.00 11.79 152 ASN B O 1
ATOM 6330 N N . LEU B 1 153 ? 50.495 -39.303 -23.381 1.00 10.08 153 LEU B N 1
ATOM 6331 C CA . LEU B 1 153 ? 51.634 -39.587 -24.227 1.00 11.03 153 LEU B CA 1
ATOM 6332 C C . LEU B 1 153 ? 52.860 -40.038 -23.415 1.00 11.19 153 LEU B C 1
ATOM 6333 O O . LEU B 1 153 ? 53.833 -40.496 -24.047 1.00 12.51 153 LEU B O 1
ATOM 6349 N N . THR B 1 154 ? 52.849 -39.872 -22.087 1.00 11.69 154 THR B N 1
ATOM 6350 C CA . THR B 1 154 ? 54.065 -40.049 -21.287 1.00 11.06 154 THR B CA 1
ATOM 6351 C C . THR B 1 154 ? 53.957 -41.039 -20.133 1.00 12.37 154 THR B C 1
ATOM 6352 O O . THR B 1 154 ? 54.973 -41.424 -19.555 1.00 15.31 154 THR B O 1
ATOM 6363 N N . VAL B 1 155 ? 52.754 -41.453 -19.761 1.00 12.02 155 VAL B N 1
ATOM 6364 C CA . VAL B 1 155 ? 52.583 -42.466 -18.739 1.00 12.24 155 VAL B CA 1
ATOM 6365 C C . VAL B 1 155 ? 52.787 -43.849 -19.334 1.00 11.86 155 VAL B C 1
ATOM 6366 O O . VAL B 1 155 ? 52.088 -44.261 -20.233 1.00 14.93 155 VAL B O 1
ATOM 6379 N N . LYS B 1 156 ? 53.740 -44.583 -18.809 1.00 12.44 156 LYS B N 1
ATOM 6380 C CA . LYS B 1 156 ? 54.197 -45.812 -19.444 1.00 15.45 156 LYS B CA 1
ATOM 6381 C C . LYS B 1 156 ? 53.678 -47.021 -18.669 1.00 16.36 156 LYS B C 1
ATOM 6382 O O . LYS B 1 156 ? 54.406 -47.860 -18.139 1.00 22.26 156 LYS B O 1
ATOM 6401 N N . SER B 1 157 ? 52.369 -47.089 -18.565 1.00 16.45 157 SER B N 1
ATOM 6402 C CA . SER B 1 157 ? 51.644 -48.103 -17.817 1.00 15.94 157 SER B CA 1
ATOM 6403 C C . SER B 1 157 ? 50.266 -48.196 -18.465 1.00 15.07 157 SER B C 1
ATOM 6404 O O . SER B 1 157 ? 49.813 -47.215 -19.054 1.00 16.53 157 SER B O 1
ATOM 6412 N N . ASP B 1 158 ? 49.618 -49.352 -18.369 1.00 14.34 158 ASP B N 1
ATOM 6413 C CA . ASP B 1 158 ? 48.234 -49.483 -18.801 1.00 14.26 158 ASP B CA 1
ATOM 6414 C C . ASP B 1 158 ? 47.259 -49.366 -17.632 1.00 12.37 158 ASP B C 1
ATOM 6415 O O . ASP B 1 158 ? 46.043 -49.403 -17.853 1.00 13.31 158 ASP B O 1
ATOM 6424 N N . LYS B 1 159 ? 47.753 -49.109 -16.413 1.00 11.54 159 LYS B N 1
ATOM 6425 C CA . LYS B 1 159 ? 46.848 -48.916 -15.303 1.00 11.79 159 LYS B CA 1
ATOM 6426 C C . LYS B 1 159 ? 46.088 -47.608 -15.489 1.00 11.62 159 LYS B C 1
ATOM 6427 O O . LYS B 1 159 ? 46.592 -46.653 -16.054 1.00 12.45 159 LYS B O 1
ATOM 6446 N N . PRO B 1 160 ? 44.879 -47.471 -14.913 1.00 11.65 160 PRO B N 1
ATOM 6447 C CA . PRO B 1 160 ? 44.100 -46.240 -15.147 1.00 11.03 160 PRO B CA 1
ATOM 6448 C C . PRO B 1 160 ? 44.662 -44.978 -14.482 1.00 10.83 160 PRO B C 1
ATOM 6449 O O . PRO B 1 160 ? 45.110 -44.986 -13.329 1.00 11.31 160 PRO B O 1
ATOM 6460 N N . VAL B 1 161 ? 44.656 -43.910 -15.266 1.00 10.49 161 VAL B N 1
ATOM 6461 C CA . VAL B 1 161 ? 44.896 -42.548 -14.806 1.00 10.53 161 VAL B CA 1
ATOM 6462 C C . VAL B 1 161 ? 43.698 -41.743 -15.267 1.00 10.43 161 VAL B C 1
ATOM 6463 O O . VAL B 1 161 ? 43.411 -41.638 -16.466 1.00 10.67 161 VAL B O 1
ATOM 6476 N N . VAL B 1 162 ? 42.991 -41.189 -14.291 1.00 9.54 162 VAL B N 1
ATOM 6477 C CA . VAL B 1 162 ? 41.762 -40.437 -14.528 1.00 8.82 162 VAL B CA 1
ATOM 6478 C C . VAL B 1 162 ? 41.956 -39.019 -14.023 1.00 8.93 162 VAL B C 1
ATOM 6479 O O . VAL B 1 162 ? 42.351 -38.816 -12.886 1.00 11.03 162 VAL B O 1
ATOM 6492 N N . ILE B 1 163 ? 41.713 -38.059 -14.911 1.00 8.81 163 ILE B N 1
ATOM 6493 C CA . ILE B 1 163 ? 41.828 -36.651 -14.571 1.00 9.17 163 ILE B CA 1
ATOM 6494 C C . ILE B 1 163 ? 40.412 -36.104 -14.326 1.00 8.09 163 ILE B C 1
ATOM 6495 O O . ILE B 1 163 ? 39.490 -36.390 -15.090 1.00 9.59 163 ILE B O 1
ATOM 6511 N N . VAL B 1 164 ? 40.228 -35.336 -13.253 1.00 8.25 164 VAL B N 1
ATOM 6512 C CA . VAL B 1 164 ? 38.923 -34.873 -12.831 1.00 8.48 164 VAL B CA 1
ATOM 6513 C C . VAL B 1 164 ? 39.022 -33.439 -12.345 1.00 8.37 164 VAL B C 1
ATOM 6514 O O . VAL B 1 164 ? 40.030 -33.008 -11.797 1.00 9.24 164 VAL B O 1
ATOM 6527 N N . GLY B 1 165 ? 37.911 -32.694 -12.518 1.00 8.61 165 GLY B N 1
ATOM 6528 C CA . GLY B 1 165 ? 37.781 -31.364 -11.964 1.00 8.89 165 GLY B CA 1
ATOM 6529 C C . GLY B 1 165 ? 36.313 -31.079 -11.674 1.00 9.73 165 GLY B C 1
ATOM 6530 O O . GLY B 1 165 ? 35.485 -31.990 -11.767 1.00 10.14 165 GLY B O 1
ATOM 6534 N N . SER B 1 166 ? 36.035 -29.839 -11.322 1.00 9.84 166 SER B N 1
ATOM 6535 C CA . SER B 1 166 ? 34.674 -29.393 -11.092 1.00 10.45 166 SER B CA 1
ATOM 6536 C C . SER B 1 166 ? 34.480 -28.029 -11.728 1.00 10.05 166 SER B C 1
ATOM 6537 O O . SER B 1 166 ? 35.375 -27.189 -11.736 1.00 11.41 166 SER B O 1
ATOM 6545 N N . MET B 1 167 ? 33.293 -27.819 -12.292 1.00 9.69 167 MET B N 1
ATOM 6546 C CA . MET B 1 167 ? 32.911 -26.568 -12.907 1.00 9.83 167 MET B CA 1
ATOM 6547 C C . MET B 1 167 ? 32.305 -25.583 -11.917 1.00 11.31 167 MET B C 1
ATOM 6548 O O . MET B 1 167 ? 32.215 -24.385 -12.205 1.00 14.95 167 MET B O 1
ATOM 6562 N N . ARG B 1 168 ? 31.824 -26.088 -10.775 1.00 11.42 168 ARG B N 1
ATOM 6563 C CA . ARG B 1 168 ? 31.275 -25.241 -9.744 1.00 11.38 168 ARG B CA 1
ATOM 6564 C C . ARG B 1 168 ? 32.185 -25.382 -8.539 1.00 12.54 168 ARG B C 1
ATOM 6565 O O . ARG B 1 168 ? 32.709 -26.459 -8.236 1.00 14.92 168 ARG B O 1
ATOM 6586 N N . PRO B 1 169 ? 32.401 -24.301 -7.799 1.00 15.29 169 PRO B N 1
ATOM 6587 C CA . PRO B 1 169 ? 33.226 -24.422 -6.603 1.00 17.42 169 PRO B CA 1
ATOM 6588 C C . PRO B 1 169 ? 32.599 -25.360 -5.572 1.00 16.87 169 PRO B C 1
ATOM 6589 O O . PRO B 1 169 ? 31.374 -25.564 -5.544 1.00 16.93 169 PRO B O 1
ATOM 6600 N N . SER B 1 170 ? 33.453 -25.906 -4.710 1.00 19.77 170 SER B N 1
ATOM 6601 C CA . SER B 1 170 ? 33.026 -26.906 -3.760 1.00 20.36 170 SER B CA 1
ATOM 6602 C C . SER B 1 170 ? 31.937 -26.366 -2.840 1.00 20.08 170 SER B C 1
ATOM 6603 O O . SER B 1 170 ? 31.177 -27.160 -2.306 1.00 20.70 170 SER B O 1
ATOM 6611 N N . THR B 1 171 ? 31.892 -25.037 -2.617 1.00 19.59 171 THR B N 1
ATOM 6612 C CA . THR B 1 171 ? 30.944 -24.377 -1.739 1.00 22.49 171 THR B CA 1
ATOM 6613 C C . THR B 1 171 ? 29.637 -23.969 -2.420 1.00 22.41 171 THR B C 1
ATOM 6614 O O . THR B 1 171 ? 28.752 -23.431 -1.753 1.00 23.64 171 THR B O 1
ATOM 6625 N N . ALA B 1 172 ? 29.519 -24.190 -3.733 1.00 17.93 172 ALA B N 1
ATOM 6626 C CA . ALA B 1 172 ? 28.379 -23.719 -4.506 1.00 19.40 172 ALA B CA 1
ATOM 6627 C C . ALA B 1 172 ? 27.161 -24.607 -4.299 1.00 17.72 172 ALA B C 1
ATOM 6628 O O . ALA B 1 172 ? 27.308 -25.802 -4.000 1.00 18.95 172 ALA B O 1
ATOM 6635 N N . ILE B 1 173 ? 25.984 -24.046 -4.643 1.00 18.97 173 ILE B N 1
ATOM 6636 C CA . ILE B 1 173 ? 24.758 -24.825 -4.742 1.00 18.31 173 ILE B CA 1
ATOM 6637 C C . ILE B 1 173 ? 24.928 -25.911 -5.817 1.00 14.22 173 ILE B C 1
ATOM 6638 O O . ILE B 1 173 ? 25.378 -25.647 -6.939 1.00 15.97 173 ILE B O 1
ATOM 6654 N N . SER B 1 174 ? 24.630 -27.158 -5.473 1.00 13.35 174 SER B N 1
ATOM 6655 C CA . SER B 1 174 ? 24.757 -28.295 -6.391 1.00 11.45 174 SER B CA 1
ATOM 6656 C C . SER B 1 174 ? 26.162 -28.423 -6.965 1.00 11.60 174 SER B C 1
ATOM 6657 O O . SER B 1 174 ? 26.343 -28.701 -8.145 1.00 11.29 174 SER B O 1
ATOM 6665 N N . ALA B 1 175 ? 27.191 -28.267 -6.100 1.00 11.45 175 ALA B N 1
ATOM 6666 C CA . ALA B 1 175 ? 28.563 -28.452 -6.535 1.00 11.57 175 ALA B CA 1
ATOM 6667 C C . ALA B 1 175 ? 28.715 -29.821 -7.193 1.00 10.72 175 ALA B C 1
ATOM 6668 O O . ALA B 1 175 ? 28.276 -30.822 -6.648 1.00 11.21 175 ALA B O 1
ATOM 6675 N N . ASP B 1 176 ? 29.397 -29.864 -8.331 1.00 10.11 176 ASP B N 1
ATOM 6676 C CA . ASP B 1 176 ? 29.549 -31.071 -9.155 1.00 10.43 176 ASP B CA 1
ATOM 6677 C C . ASP B 1 176 ? 30.777 -31.889 -8.750 1.00 10.20 176 ASP B C 1
ATOM 6678 O O . ASP B 1 176 ? 30.891 -33.042 -9.181 1.00 10.39 176 ASP B O 1
ATOM 6687 N N . GLY B 1 177 ? 31.681 -31.328 -7.943 1.00 11.00 177 GLY B N 1
ATOM 6688 C CA . GLY B 1 177 ? 32.910 -32.025 -7.551 1.00 12.19 177 GLY B CA 1
ATOM 6689 C C . GLY B 1 177 ? 32.729 -33.374 -6.877 1.00 12.05 177 GLY B C 1
ATOM 6690 O O . GLY B 1 177 ? 33.414 -34.345 -7.221 1.00 12.12 177 GLY B O 1
ATOM 6694 N N . PRO B 1 178 ? 31.839 -33.503 -5.867 1.00 11.55 178 PRO B N 1
ATOM 6695 C CA . PRO B 1 178 ? 31.695 -34.772 -5.173 1.00 11.69 178 PRO B CA 1
ATOM 6696 C C . PRO B 1 178 ? 31.358 -35.919 -6.132 1.00 11.13 178 PRO B C 1
ATOM 6697 O O . PRO B 1 178 ? 31.996 -36.970 -6.080 1.00 11.39 178 PRO B O 1
ATOM 6708 N N . SER B 1 179 ? 30.322 -35.761 -6.982 1.00 10.33 179 SER B N 1
ATOM 6709 C CA . SER B 1 179 ? 29.987 -36.822 -7.919 1.00 10.52 179 SER B CA 1
ATOM 6710 C C . SER B 1 179 ? 31.149 -37.075 -8.891 1.00 9.80 179 SER B C 1
ATOM 6711 O O . SER B 1 179 ? 31.473 -38.210 -9.207 1.00 10.68 179 SER B O 1
ATOM 6719 N N . ASN B 1 180 ? 31.762 -36.001 -9.406 1.00 9.55 180 ASN B N 1
ATOM 6720 C CA . ASN B 1 180 ? 32.872 -36.177 -10.349 1.00 10.01 180 ASN B CA 1
ATOM 6721 C C . ASN B 1 180 ? 33.996 -37.004 -9.723 1.00 9.29 180 ASN B C 1
ATOM 6722 O O . ASN B 1 180 ? 34.532 -37.908 -10.370 1.00 9.42 180 ASN B O 1
ATOM 6733 N N . LEU B 1 181 ? 34.365 -36.643 -8.487 1.00 9.78 181 LEU B N 1
ATOM 6734 C CA . LEU B 1 181 ? 35.448 -37.349 -7.813 1.00 9.85 181 LEU B CA 1
ATOM 6735 C C . LEU B 1 181 ? 35.099 -38.815 -7.545 1.00 9.96 181 LEU B C 1
ATOM 6736 O O . LEU B 1 181 ? 35.891 -39.739 -7.782 1.00 10.27 181 LEU B O 1
ATOM 6752 N N . TYR B 1 182 ? 33.872 -39.077 -7.053 1.00 9.53 182 TYR B N 1
ATOM 6753 C CA . TYR B 1 182 ? 33.423 -40.439 -6.812 1.00 8.81 182 TYR B CA 1
ATOM 6754 C C . TYR B 1 182 ? 33.522 -41.252 -8.113 1.00 9.20 182 TYR B C 1
ATOM 6755 O O . TYR B 1 182 ? 34.056 -42.368 -8.142 1.00 9.74 182 TYR B O 1
ATOM 6773 N N . ASN B 1 183 ? 32.982 -40.691 -9.195 1.00 9.42 183 ASN B N 1
ATOM 6774 C CA . ASN B 1 183 ? 32.997 -41.384 -10.474 1.00 9.80 183 ASN B CA 1
ATOM 6775 C C . ASN B 1 183 ? 34.418 -41.582 -10.993 1.00 9.65 183 ASN B C 1
ATOM 6776 O O . ASN B 1 183 ? 34.720 -42.640 -11.581 1.00 9.59 183 ASN B O 1
ATOM 6787 N N . ALA B 1 184 ? 35.314 -40.608 -10.727 1.00 9.34 184 ALA B N 1
ATOM 6788 C CA . ALA B 1 184 ? 36.698 -40.771 -11.145 1.00 9.16 184 ALA B CA 1
ATOM 6789 C 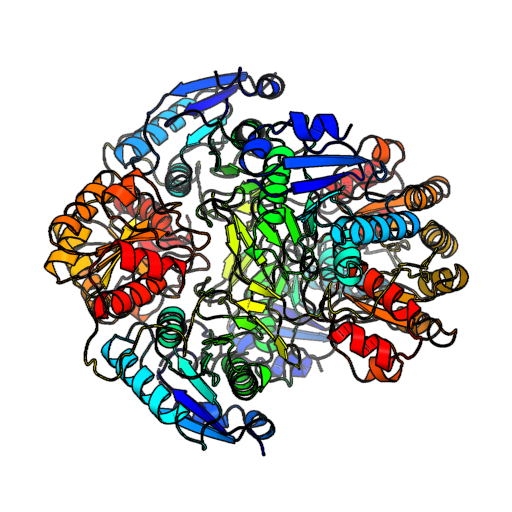C . ALA B 1 184 ? 37.357 -41.957 -10.429 1.00 9.36 184 ALA B C 1
ATOM 6790 O O . ALA B 1 184 ? 38.094 -42.736 -11.042 1.00 9.49 184 ALA B O 1
ATOM 6797 N N . VAL B 1 185 ? 37.086 -42.095 -9.133 1.00 9.33 185 VAL B N 1
ATOM 6798 C CA . VAL B 1 185 ? 37.632 -43.192 -8.364 1.00 10.00 185 VAL B CA 1
ATOM 6799 C C . VAL B 1 185 ? 37.003 -44.527 -8.771 1.00 10.25 185 VAL B C 1
ATOM 6800 O O . VAL B 1 185 ? 37.679 -45.558 -8.838 1.00 10.75 185 VAL B O 1
ATOM 6813 N N . LYS B 1 186 ? 35.692 -44.508 -9.099 1.00 9.95 186 LYS B N 1
ATOM 6814 C CA . LYS B 1 186 ? 35.029 -45.699 -9.627 1.00 10.03 186 LYS B CA 1
ATOM 6815 C C . LYS B 1 186 ? 35.685 -46.178 -10.934 1.00 9.75 186 LYS B C 1
ATOM 6816 O O . LYS B 1 186 ? 35.930 -47.368 -11.127 1.00 11.26 186 LYS B O 1
ATOM 6835 N N . VAL B 1 187 ? 35.955 -45.261 -11.860 1.00 8.91 187 VAL B N 1
ATOM 6836 C CA . VAL B 1 187 ? 36.589 -45.612 -13.108 1.00 9.38 187 VAL B CA 1
ATOM 6837 C C . VAL B 1 187 ? 38.024 -46.082 -12.860 1.00 9.16 187 VAL B C 1
ATOM 6838 O O . VAL B 1 187 ? 38.458 -47.076 -13.447 1.00 10.66 187 VAL B O 1
ATOM 6851 N N . ALA B 1 188 ? 38.766 -45.382 -11.995 1.00 10.15 188 ALA B N 1
ATOM 6852 C CA . ALA B 1 188 ? 40.178 -45.699 -11.788 1.00 10.48 188 ALA B CA 1
ATOM 6853 C C . ALA B 1 188 ? 40.358 -47.106 -11.222 1.00 11.00 188 ALA B C 1
ATOM 6854 O O . ALA B 1 188 ? 41.393 -47.742 -11.480 1.00 12.55 188 ALA B O 1
ATOM 6861 N N . GLY B 1 189 ? 39.362 -47.592 -10.468 1.00 10.95 189 GLY B N 1
ATOM 6862 C CA . GLY B 1 189 ? 39.376 -48.938 -9.896 1.00 12.02 189 GLY B CA 1
ATOM 6863 C C . GLY B 1 189 ? 38.678 -50.030 -10.698 1.00 12.62 189 GLY B C 1
ATOM 6864 O O . GLY B 1 189 ? 38.706 -51.176 -10.270 1.00 15.39 189 GLY B O 1
ATOM 6868 N N . ALA B 1 190 ? 38.109 -49.678 -11.860 1.00 12.95 190 ALA B N 1
ATOM 6869 C CA . ALA B 1 190 ? 37.416 -50.631 -12.703 1.00 12.85 190 ALA B CA 1
ATOM 6870 C C . ALA B 1 190 ? 38.421 -51.458 -13.492 1.00 14.03 190 ALA B C 1
ATOM 6871 O O . ALA B 1 190 ? 39.231 -50.906 -14.244 1.00 14.03 190 ALA B O 1
ATOM 6878 N N . PRO B 1 191 ? 38.372 -52.794 -13.430 1.00 16.64 191 PRO B N 1
ATOM 6879 C CA . PRO B 1 191 ? 39.264 -53.601 -14.278 1.00 17.97 191 PRO B CA 1
ATOM 6880 C C . PRO B 1 191 ? 39.243 -53.230 -15.764 1.00 17.51 191 PRO B C 1
ATOM 6881 O O . PRO B 1 191 ? 40.300 -53.235 -16.432 1.00 18.09 191 PRO B O 1
ATOM 6892 N N . GLU B 1 192 ? 38.051 -52.921 -16.292 1.00 18.22 192 GLU B N 1
ATOM 6893 C CA . GLU B 1 192 ? 37.871 -52.666 -17.709 1.00 18.32 192 GLU B CA 1
ATOM 6894 C C . GLU B 1 192 ? 38.471 -51.333 -18.133 1.00 15.69 192 GLU B C 1
ATOM 6895 O O . GLU B 1 192 ? 38.577 -51.059 -19.326 1.00 18.76 192 GLU B O 1
ATOM 6907 N N . ALA B 1 193 ? 38.894 -50.497 -17.172 1.00 14.33 193 ALA B N 1
ATOM 6908 C CA . ALA B 1 193 ? 39.549 -49.232 -17.524 1.00 12.39 193 ALA B CA 1
ATOM 6909 C C . ALA B 1 193 ? 41.018 -49.430 -17.882 1.00 12.22 193 ALA B C 1
ATOM 6910 O O . ALA B 1 193 ? 41.598 -48.535 -18.461 1.00 13.03 193 ALA B O 1
ATOM 6917 N N . LYS B 1 194 ? 41.587 -50.612 -17.627 1.00 12.62 194 LYS B N 1
ATOM 6918 C CA . LYS B 1 194 ? 42.962 -50.889 -18.019 1.00 13.20 194 LYS B CA 1
ATOM 6919 C C . LYS B 1 194 ? 43.108 -50.756 -19.533 1.00 12.62 194 LYS B C 1
ATOM 6920 O O . LYS B 1 194 ? 42.261 -51.216 -20.313 1.00 13.82 194 LYS B O 1
ATOM 6939 N N . GLY B 1 195 ? 44.180 -50.124 -20.001 1.00 11.72 195 GLY B N 1
ATOM 6940 C CA . GLY B 1 195 ? 44.511 -50.064 -21.411 1.00 11.90 195 GLY B CA 1
ATOM 6941 C C . GLY B 1 195 ? 43.694 -49.082 -22.256 1.00 12.00 195 GLY B C 1
ATOM 6942 O O . GLY B 1 195 ? 43.818 -49.092 -23.473 1.00 15.48 195 GLY B O 1
ATOM 6946 N N . LYS B 1 196 ? 42.937 -48.187 -21.625 1.00 10.95 196 LYS B N 1
ATOM 6947 C CA . LYS B 1 196 ? 42.048 -47.287 -22.413 1.00 11.45 196 LYS B CA 1
ATOM 6948 C C . LYS B 1 196 ? 42.713 -45.938 -22.706 1.00 11.57 196 LYS B C 1
ATOM 6949 O O . LYS B 1 196 ? 42.112 -45.132 -23.377 1.00 11.43 196 LYS B O 1
ATOM 6968 N N . GLY B 1 197 ? 43.945 -45.731 -22.241 1.00 11.24 197 GLY B N 1
ATOM 6969 C CA . GLY B 1 197 ? 44.557 -44.419 -22.333 1.00 11.30 197 GLY B CA 1
ATOM 6970 C C . GLY B 1 197 ? 44.070 -43.523 -21.203 1.00 10.19 197 GLY B C 1
ATOM 6971 O O . GLY B 1 197 ? 43.175 -43.898 -20.456 1.00 11.48 197 GLY B O 1
ATOM 6975 N N . THR B 1 198 ? 44.668 -42.329 -21.083 1.00 10.06 198 THR B N 1
ATOM 6976 C CA . THR B 1 198 ? 44.307 -41.437 -20.003 1.00 9.83 198 THR B CA 1
ATOM 6977 C C . THR B 1 198 ? 42.870 -40.995 -20.215 1.00 8.80 198 THR B C 1
ATOM 6978 O O . THR B 1 198 ? 42.455 -40.728 -21.345 1.00 9.71 198 THR B O 1
ATOM 6989 N N . LEU B 1 199 ? 42.108 -40.949 -19.119 1.00 8.51 199 LEU B N 1
ATOM 6990 C CA . LEU B 1 199 ? 40.675 -40.645 -19.161 1.00 8.89 199 LEU B CA 1
ATOM 6991 C C . LEU B 1 199 ? 40.373 -39.355 -18.396 1.00 8.25 199 LEU B C 1
ATOM 6992 O O . LEU B 1 199 ? 41.069 -38.977 -17.448 1.00 9.58 199 LEU B O 1
ATOM 7008 N N . VAL B 1 200 ? 39.344 -38.642 -18.862 1.00 8.48 200 VAL B N 1
ATOM 7009 C CA . VAL B 1 200 ? 38.821 -37.437 -18.251 1.00 8.76 200 VAL B CA 1
ATOM 7010 C C . VAL B 1 200 ? 37.382 -37.740 -17.842 1.00 9.05 200 VAL B C 1
ATOM 7011 O O . VAL B 1 200 ? 36.559 -38.026 -18.720 1.00 9.43 200 VAL B O 1
ATOM 7024 N N . VAL B 1 201 ? 37.083 -37.595 -16.552 1.00 8.65 201 VAL B N 1
ATOM 7025 C CA . VAL B 1 201 ? 35.762 -37.979 -16.020 1.00 8.78 201 VAL B CA 1
ATOM 7026 C C . VAL B 1 201 ? 35.118 -36.784 -15.354 1.00 8.81 201 VAL B C 1
ATOM 7027 O O . VAL B 1 201 ? 35.605 -36.319 -14.320 1.00 9.84 201 VAL B O 1
ATOM 7040 N N . LEU B 1 202 ? 34.061 -36.268 -15.967 1.00 8.96 202 LEU B N 1
ATOM 7041 C CA . LEU B 1 202 ? 33.200 -35.258 -15.359 1.00 8.80 202 LEU B CA 1
ATOM 7042 C C . LEU B 1 202 ? 31.782 -35.541 -15.847 1.00 8.35 202 LEU B C 1
ATOM 7043 O O . LEU B 1 202 ? 31.581 -36.039 -16.950 1.00 9.05 202 LEU B O 1
ATOM 7059 N N . ASN B 1 203 ? 30.797 -35.186 -15.013 1.00 8.63 203 ASN B N 1
ATOM 7060 C CA . ASN B 1 203 ? 29.403 -35.189 -15.442 1.00 8.93 203 ASN B CA 1
ATOM 7061 C C . ASN B 1 203 ? 28.946 -36.531 -16.014 1.00 8.99 203 ASN B C 1
ATOM 7062 O O . ASN B 1 203 ? 28.203 -36.582 -17.001 1.00 9.04 203 ASN B O 1
ATOM 7073 N N . ASP B 1 204 ? 29.311 -37.617 -15.337 1.00 9.59 204 ASP B N 1
ATOM 7074 C CA . ASP B 1 204 ? 28.892 -38.977 -15.691 1.00 10.27 204 ASP B CA 1
ATOM 7075 C C . ASP B 1 204 ? 29.464 -39.430 -17.018 1.00 9.69 204 ASP B C 1
ATOM 7076 O O . ASP B 1 204 ? 28.980 -40.417 -17.545 1.00 10.36 204 ASP B O 1
ATOM 7085 N N . ARG B 1 205 ? 30.459 -38.750 -17.551 1.00 9.30 205 ARG B N 1
ATOM 7086 C CA . ARG B 1 205 ? 31.033 -39.113 -18.838 1.00 8.89 205 ARG B CA 1
ATOM 7087 C C . ARG B 1 205 ? 32.508 -39.496 -18.689 1.00 8.76 205 ARG B C 1
ATOM 7088 O O . ARG B 1 205 ? 33.211 -38.879 -17.881 1.00 10.61 205 ARG B O 1
ATOM 7109 N N . ILE B 1 206 ? 32.935 -40.472 -19.493 1.00 8.09 206 ILE B N 1
ATOM 7110 C CA . ILE B 1 206 ? 34.307 -40.976 -19.475 1.00 8.17 206 ILE B CA 1
ATOM 7111 C C . ILE B 1 206 ? 34.907 -40.664 -20.847 1.00 8.39 206 ILE B C 1
ATOM 7112 O O . ILE B 1 206 ? 34.597 -41.348 -21.827 1.00 8.92 206 ILE B O 1
ATOM 7128 N N . ALA B 1 207 ? 35.729 -39.612 -20.933 1.00 8.44 207 ALA B N 1
ATOM 7129 C CA . ALA B 1 207 ? 36.265 -39.162 -22.211 1.00 8.27 207 ALA B CA 1
ATOM 7130 C C . ALA B 1 207 ? 37.726 -39.558 -22.370 1.00 8.19 207 ALA B C 1
ATOM 7131 O O . ALA B 1 207 ? 38.475 -39.538 -21.399 1.00 9.59 207 ALA B O 1
ATOM 7138 N N A SER B 1 208 ? 38.146 -39.884 -23.603 0.50 8.32 208 SER B N 1
ATOM 7139 N N B SER B 1 208 ? 38.126 -39.857 -23.607 0.50 8.76 208 SER B N 1
ATOM 7140 C CA A SER B 1 208 ? 39.581 -40.004 -23.874 0.50 8.37 208 SER B CA 1
ATOM 7141 C CA B SER B 1 208 ? 39.549 -39.996 -23.889 0.50 9.05 208 SER B CA 1
ATOM 7142 C C A SER B 1 208 ? 40.272 -38.655 -23.803 0.50 8.01 208 SER B C 1
ATOM 7143 C C B SER B 1 208 ? 40.271 -38.658 -23.815 0.50 8.30 208 SER B C 1
ATOM 7144 O O A SER B 1 208 ? 39.781 -37.683 -24.347 0.50 9.13 208 SER B O 1
ATOM 7145 O O B SER B 1 208 ? 39.788 -37.679 -24.355 0.50 9.45 208 SER B O 1
ATOM 7160 N N . ALA B 1 209 ? 41.472 -38.618 -23.213 1.00 8.65 209 ALA B N 1
ATOM 7161 C CA . ALA B 1 209 ? 42.291 -37.420 -23.297 1.00 8.73 209 ALA B CA 1
ATOM 7162 C C . ALA B 1 209 ? 42.622 -37.040 -24.742 1.00 8.23 209 ALA B C 1
ATOM 7163 O O . ALA B 1 209 ? 42.790 -35.867 -25.062 1.00 10.53 209 ALA B O 1
ATOM 7170 N N . ARG B 1 210 ? 42.723 -38.023 -25.653 1.00 8.35 210 ARG B N 1
ATOM 7171 C CA . ARG B 1 210 ? 43.054 -37.712 -27.030 1.00 9.02 210 ARG B CA 1
ATOM 7172 C C . ARG B 1 210 ? 41.932 -36.932 -27.751 1.00 8.21 210 ARG B C 1
ATOM 7173 O O . ARG B 1 210 ? 42.231 -36.114 -28.621 1.00 9.74 210 ARG B O 1
ATOM 7194 N N . TYR B 1 211 ? 40.656 -37.195 -27.376 1.00 8.79 211 TYR B N 1
ATOM 7195 C CA . TYR B 1 211 ? 39.561 -36.581 -28.137 1.00 8.89 211 TYR B CA 1
ATOM 7196 C C . TYR B 1 211 ? 38.843 -35.439 -27.395 1.00 9.89 211 TYR B C 1
ATOM 7197 O O . TYR B 1 211 ? 38.163 -34.627 -28.018 1.00 11.97 211 TYR B O 1
ATOM 7215 N N . VAL B 1 212 ? 38.933 -35.355 -26.094 1.00 9.47 212 VAL B N 1
ATOM 7216 C CA . VAL B 1 212 ? 38.108 -34.432 -25.329 1.00 9.61 212 VAL B CA 1
ATOM 7217 C C . VAL B 1 212 ? 38.683 -33.022 -25.368 1.00 10.07 212 VAL B C 1
ATOM 7218 O O . VAL B 1 212 ? 39.889 -32.807 -25.494 1.00 10.93 212 VAL B O 1
ATOM 7231 N N A THR B 1 213 ? 37.799 -32.043 -25.199 0.50 9.40 213 THR B N 1
ATOM 7232 N N B THR B 1 213 ? 37.801 -32.032 -25.234 0.50 9.30 213 THR B N 1
ATOM 7233 C CA A THR B 1 213 ? 38.178 -30.657 -24.972 0.50 9.50 213 THR B CA 1
ATOM 7234 C CA B THR B 1 213 ? 38.194 -30.653 -24.986 0.50 9.30 213 THR B CA 1
ATOM 7235 C C A THR B 1 213 ? 37.137 -30.032 -24.053 0.50 9.42 213 THR B C 1
ATOM 7236 C C B THR B 1 213 ? 37.141 -30.022 -24.077 0.50 9.32 213 THR B C 1
ATOM 7237 O O A THR B 1 213 ? 36.001 -30.510 -23.987 0.50 9.21 213 THR B O 1
ATOM 7238 O O B THR B 1 213 ? 36.004 -30.498 -24.015 0.50 9.10 213 THR B O 1
ATOM 7259 N N . LYS B 1 214 ? 37.507 -28.922 -23.425 1.00 9.04 214 LYS B N 1
ATOM 7260 C CA . LYS B 1 214 ? 36.585 -28.071 -22.688 1.00 8.92 214 LYS B CA 1
ATOM 7261 C C . LYS B 1 214 ? 35.899 -27.172 -23.717 1.00 8.09 214 LYS B C 1
ATOM 7262 O O . LYS B 1 214 ? 36.530 -26.309 -24.307 1.00 9.23 214 LYS B O 1
ATOM 7281 N N . THR B 1 215 ? 34.584 -27.385 -23.946 1.00 8.22 215 THR B N 1
ATOM 7282 C CA . THR B 1 215 ? 33.881 -26.730 -25.045 1.00 8.90 215 THR B CA 1
ATOM 7283 C C . THR B 1 215 ? 33.121 -25.473 -24.609 1.00 9.36 215 THR B C 1
ATOM 7284 O O . THR B 1 215 ? 32.679 -24.708 -25.496 1.00 10.77 215 THR B O 1
ATOM 7295 N N . ASN B 1 216 ? 32.924 -25.282 -23.308 1.00 9.12 216 ASN B N 1
ATOM 7296 C CA . ASN B 1 216 ? 32.125 -24.183 -22.775 1.00 9.03 216 ASN B CA 1
ATOM 7297 C C . ASN B 1 216 ? 32.815 -23.578 -21.571 1.00 8.79 216 ASN B C 1
ATOM 7298 O O . ASN B 1 216 ? 33.390 -24.269 -20.756 1.00 9.55 216 ASN B O 1
ATOM 7309 N N . THR B 1 217 ? 32.720 -22.273 -21.460 1.00 8.94 217 THR B N 1
ATOM 7310 C CA . THR B 1 217 ? 33.348 -21.526 -20.378 1.00 9.22 217 THR B CA 1
ATOM 7311 C C . THR B 1 217 ? 32.914 -21.986 -18.978 1.00 9.58 217 THR B C 1
ATOM 7312 O O . THR B 1 217 ? 33.763 -21.948 -18.063 1.00 10.40 217 THR B O 1
ATOM 7323 N N . THR B 1 218 ? 31.606 -22.291 -18.747 1.00 10.02 218 THR B N 1
ATOM 7324 C CA . THR B 1 218 ? 31.063 -22.398 -17.381 1.00 10.09 218 THR B CA 1
ATOM 7325 C C . THR B 1 218 ? 30.163 -23.601 -17.089 1.00 10.45 218 THR B C 1
ATOM 7326 O O . THR B 1 218 ? 29.865 -23.838 -15.924 1.00 11.68 218 THR B O 1
ATOM 7337 N N . THR B 1 219 ? 29.703 -24.313 -18.118 1.00 10.03 219 THR B N 1
ATOM 7338 C CA . THR B 1 219 ? 28.682 -25.331 -17.894 1.00 10.00 219 THR B CA 1
ATOM 7339 C C . THR B 1 219 ? 29.260 -26.633 -17.337 1.00 9.85 219 THR B C 1
ATOM 7340 O O . THR B 1 219 ? 30.402 -26.975 -17.595 1.00 9.76 219 THR B O 1
ATOM 7351 N N . THR B 1 220 ? 28.422 -27.368 -16.599 1.00 9.53 220 THR B N 1
ATOM 7352 C CA . THR B 1 220 ? 28.838 -28.620 -15.999 1.00 9.73 220 THR B CA 1
ATOM 7353 C C . THR B 1 220 ? 29.183 -29.660 -17.060 1.00 8.83 220 THR B C 1
ATOM 7354 O O . THR B 1 220 ? 29.970 -30.592 -16.798 1.00 9.27 220 THR B O 1
ATOM 7365 N N . ASP B 1 221 ? 28.516 -29.580 -18.230 1.00 8.73 221 ASP B N 1
ATOM 7366 C CA . ASP B 1 221 ? 28.630 -30.531 -19.343 1.00 9.29 221 ASP B CA 1
ATOM 7367 C C . ASP B 1 221 ? 29.654 -30.110 -20.407 1.00 11.44 221 ASP B C 1
ATOM 7368 O O . ASP B 1 221 ? 29.664 -30.638 -21.512 1.00 13.76 221 ASP B O 1
ATOM 7377 N N . THR B 1 222 ? 30.605 -29.323 -20.064 1.00 11.28 222 THR B N 1
ATOM 7378 C CA . THR B 1 222 ? 31.564 -28.725 -20.984 1.00 9.16 222 THR B CA 1
ATOM 7379 C C . THR B 1 222 ? 32.508 -29.719 -21.684 1.00 9.06 222 THR B C 1
ATOM 7380 O O . THR B 1 222 ? 32.892 -29.482 -22.833 1.00 9.57 222 THR B O 1
ATOM 7391 N N . PHE B 1 223 ? 32.985 -30.776 -20.985 1.00 9.16 223 PHE B N 1
ATOM 7392 C CA . PHE B 1 223 ? 33.957 -31.674 -21.601 1.00 9.21 223 PHE B CA 1
ATOM 7393 C C . PHE B 1 223 ? 33.253 -32.668 -22.528 1.00 10.59 223 PHE B C 1
ATOM 7394 O O . PHE B 1 223 ? 32.544 -33.558 -22.064 1.00 11.37 223 PHE B O 1
ATOM 7411 N N . LYS B 1 224 ? 33.531 -32.547 -23.811 1.00 10.62 224 LYS B N 1
ATOM 7412 C CA . LYS B 1 224 ? 32.850 -33.344 -24.826 1.00 11.36 224 LYS B CA 1
ATOM 7413 C C . LYS B 1 224 ? 33.756 -33.553 -26.032 1.00 10.68 224 LYS B C 1
ATOM 7414 O O . LYS B 1 224 ? 34.776 -32.859 -26.175 1.00 11.60 224 LYS B O 1
ATOM 7433 N N . SER B 1 225 ? 33.367 -34.481 -26.928 1.00 11.24 225 SER B N 1
ATOM 7434 C CA . SER B 1 225 ? 33.944 -34.629 -28.257 1.00 11.04 225 SER B CA 1
ATOM 7435 C C . SER B 1 225 ? 32.788 -34.810 -29.253 1.00 10.83 225 SER B C 1
ATOM 7436 O O . SER B 1 225 ? 32.139 -35.869 -29.311 1.00 11.68 225 SER B O 1
ATOM 7444 N N . GLU B 1 226 ? 32.511 -33.784 -30.051 1.00 11.99 226 GLU B N 1
ATOM 7445 C CA . GLU B 1 226 ? 31.405 -33.856 -30.994 1.00 11.79 226 GLU B CA 1
ATOM 7446 C C . GLU B 1 226 ? 31.560 -35.029 -31.958 1.00 12.15 226 GLU B C 1
ATOM 7447 O O . GLU B 1 226 ? 30.577 -35.725 -32.278 1.00 14.82 226 GLU B O 1
ATOM 7459 N N . GLU B 1 227 ? 32.781 -35.273 -32.429 1.00 9.59 227 GLU B N 1
ATOM 7460 C CA . GLU B 1 227 ? 32.974 -36.221 -33.494 1.00 9.50 227 GLU B CA 1
ATOM 7461 C C . GLU B 1 227 ? 33.361 -37.617 -33.004 1.00 8.51 227 GLU B C 1
ATOM 7462 O O . GLU B 1 227 ? 33.148 -38.591 -33.715 1.00 9.16 227 GLU B O 1
ATOM 7474 N N . MET B 1 228 ? 33.973 -37.725 -31.803 1.00 8.74 228 MET B N 1
ATOM 7475 C CA . MET B 1 228 ? 34.429 -39.019 -31.308 1.00 8.98 228 MET B CA 1
ATOM 7476 C C . MET B 1 228 ? 33.678 -39.509 -30.070 1.00 8.68 228 MET B C 1
ATOM 7477 O O . MET B 1 228 ? 33.847 -40.651 -29.649 1.00 9.53 228 MET B O 1
ATOM 7491 N N . GLY B 1 229 ? 32.806 -38.667 -29.511 1.00 8.54 229 GLY B N 1
ATOM 7492 C CA . GLY B 1 229 ? 32.060 -39.036 -28.320 1.00 8.95 229 GLY B CA 1
ATOM 7493 C C . GLY B 1 229 ? 32.958 -39.444 -27.150 1.00 8.25 229 GLY B C 1
ATOM 7494 O O . GLY B 1 229 ? 34.085 -38.954 -27.030 1.00 9.48 229 GLY B O 1
ATOM 7498 N N . PHE B 1 230 ? 32.397 -40.276 -26.279 1.00 8.41 230 PHE B N 1
ATOM 7499 C CA . PHE B 1 230 ? 33.054 -40.683 -25.055 1.00 8.41 230 PHE B CA 1
ATOM 7500 C C . PHE B 1 230 ? 33.541 -42.128 -25.173 1.00 8.40 230 PHE B C 1
ATOM 7501 O O . PHE B 1 230 ? 32.941 -42.974 -25.858 1.00 9.22 230 PHE B O 1
ATOM 7518 N N . VAL B 1 231 ? 34.577 -42.440 -24.417 1.00 8.49 231 VAL B N 1
ATOM 7519 C CA . VAL B 1 231 ? 34.971 -43.834 -24.208 1.00 8.74 231 VAL B CA 1
ATOM 7520 C C . VAL B 1 231 ? 33.851 -44.595 -23.509 1.00 8.58 231 VAL B C 1
ATOM 7521 O O . VAL B 1 231 ? 33.626 -45.768 -23.805 1.00 9.00 231 VAL B O 1
ATOM 7534 N N . GLY B 1 232 ? 33.180 -43.967 -22.548 1.00 8.49 232 GLY B N 1
ATOM 7535 C CA . GLY B 1 232 ? 32.098 -44.594 -21.852 1.00 8.37 232 GLY B CA 1
ATOM 7536 C C . GLY B 1 232 ? 31.253 -43.572 -21.119 1.00 7.90 232 GLY B C 1
ATOM 7537 O O . GLY B 1 232 ? 31.555 -42.377 -21.100 1.00 8.27 232 GLY B O 1
ATOM 7541 N N . THR B 1 233 ? 30.185 -44.070 -20.471 1.00 8.44 233 THR B N 1
ATOM 7542 C CA . THR B 1 233 ? 29.353 -43.225 -19.632 1.00 8.89 233 THR B CA 1
ATOM 7543 C C . THR B 1 233 ? 28.995 -43.982 -18.360 1.00 8.98 233 THR B C 1
ATOM 7544 O O . THR B 1 233 ? 29.214 -45.172 -18.253 1.00 9.67 233 THR B O 1
ATOM 7555 N N . ILE B 1 234 ? 28.442 -43.231 -17.410 1.00 9.48 234 ILE B N 1
ATOM 7556 C CA . ILE B 1 234 ? 28.086 -43.809 -16.115 1.00 10.57 234 ILE B CA 1
ATOM 7557 C C . ILE B 1 234 ? 26.593 -43.544 -15.884 1.00 11.98 234 ILE B C 1
ATOM 7558 O O . ILE B 1 234 ? 26.114 -42.394 -16.039 1.00 14.69 234 ILE B O 1
ATOM 7574 N N . ALA B 1 235 ? 25.868 -44.584 -15.477 1.00 11.56 235 ALA B N 1
ATOM 7575 C CA . ALA B 1 235 ? 24.485 -44.426 -15.028 1.00 13.16 235 ALA B CA 1
ATOM 7576 C C . ALA B 1 235 ? 24.305 -45.494 -13.949 1.00 13.92 235 ALA B C 1
ATOM 7577 O O . ALA B 1 235 ? 23.842 -46.612 -14.240 1.00 15.87 235 ALA B O 1
ATOM 7584 N N . ASP B 1 236 ? 24.770 -45.162 -12.747 1.00 16.93 236 ASP B N 1
ATOM 7585 C CA . ASP B 1 236 ? 24.983 -46.101 -11.650 1.00 19.06 236 ASP B CA 1
ATOM 7586 C C . ASP B 1 236 ? 26.171 -47.011 -11.970 1.00 17.91 236 ASP B C 1
ATOM 7587 O O . ASP B 1 236 ? 27.186 -46.933 -11.302 1.00 23.99 236 ASP B O 1
ATOM 7596 N N . ASP B 1 237 ? 26.088 -47.841 -12.987 1.00 15.53 237 ASP B N 1
ATOM 7597 C CA . ASP B 1 237 ? 27.192 -48.650 -13.450 1.00 14.62 237 ASP B CA 1
ATOM 7598 C C . ASP B 1 237 ? 27.945 -47.929 -14.562 1.00 12.05 237 ASP B C 1
ATOM 7599 O O . ASP B 1 237 ? 27.435 -47.033 -15.208 1.00 11.61 237 ASP B O 1
ATOM 7608 N N . ILE B 1 238 ? 29.179 -48.393 -14.807 1.00 11.90 238 ILE B N 1
ATOM 7609 C CA . ILE B 1 238 ? 29.991 -47.940 -15.935 1.00 10.79 238 ILE B CA 1
ATOM 7610 C C . ILE B 1 238 ? 29.618 -48.704 -17.202 1.00 10.94 238 ILE B C 1
ATOM 7611 O O . ILE B 1 238 ? 29.543 -49.928 -17.172 1.00 12.05 238 ILE B O 1
ATOM 7627 N N . TYR B 1 239 ? 29.412 -47.957 -18.285 1.00 9.62 239 TYR B N 1
ATOM 7628 C CA . TYR B 1 239 ? 29.191 -48.519 -19.616 1.00 9.77 239 TYR B CA 1
ATOM 7629 C C . TYR B 1 239 ? 30.331 -48.085 -20.521 1.00 8.97 239 TYR B C 1
ATOM 7630 O O . TYR B 1 239 ? 30.401 -46.952 -20.964 1.00 10.84 239 TYR B O 1
ATOM 7648 N N . PHE B 1 240 ? 31.277 -48.995 -20.817 1.00 9.68 240 PHE B N 1
ATOM 7649 C CA . PHE B 1 240 ? 32.375 -48.719 -21.772 1.00 9.89 240 PHE B CA 1
ATOM 7650 C C . PHE B 1 240 ? 31.859 -48.982 -23.185 1.00 9.82 240 PHE B C 1
ATOM 7651 O O . PHE B 1 240 ? 31.363 -50.065 -23.468 1.00 11.97 240 PHE B O 1
ATOM 7668 N N . ASN B 1 241 ? 32.045 -48.010 -24.091 1.00 9.02 241 ASN B N 1
ATOM 7669 C CA . ASN B 1 241 ? 31.464 -48.013 -25.427 1.00 9.10 241 ASN B CA 1
ATOM 7670 C C . ASN B 1 241 ? 32.502 -48.033 -26.572 1.00 9.15 241 ASN B C 1
ATOM 7671 O O . ASN B 1 241 ? 32.225 -48.606 -27.628 1.00 9.23 241 ASN B O 1
ATOM 7682 N N . ASN B 1 242 ? 33.620 -47.323 -26.407 1.00 9.02 242 ASN B N 1
ATOM 7683 C CA . ASN B 1 242 ? 34.609 -47.141 -27.448 1.00 8.84 242 ASN B CA 1
ATOM 7684 C C . ASN B 1 242 ? 35.994 -47.352 -26.845 1.00 9.64 242 ASN B C 1
ATOM 7685 O O . ASN B 1 242 ? 36.247 -46.987 -25.701 1.00 10.43 242 ASN B O 1
ATOM 7696 N N . GLU B 1 243 ? 36.898 -47.859 -27.683 1.00 9.59 243 GLU B N 1
ATOM 7697 C CA . GLU B 1 243 ? 38.346 -47.786 -27.459 1.00 10.07 243 GLU B CA 1
ATOM 7698 C C . GLU B 1 243 ? 38.972 -46.975 -28.578 1.00 10.87 243 GLU B C 1
ATOM 7699 O O . GLU B 1 243 ? 38.614 -47.146 -29.742 1.00 11.89 243 GLU B O 1
ATOM 7711 N N . ILE B 1 244 ? 39.843 -46.044 -28.230 1.00 9.35 244 ILE B N 1
ATOM 7712 C CA . ILE B 1 244 ? 40.419 -45.172 -29.242 1.00 9.54 244 ILE B CA 1
ATOM 7713 C C . ILE B 1 244 ? 41.409 -45.949 -30.114 1.00 10.15 244 ILE B C 1
ATOM 7714 O O . ILE B 1 244 ? 42.072 -46.906 -29.676 1.00 11.21 244 ILE B O 1
ATOM 7730 N N . THR B 1 245 ? 41.607 -45.443 -31.338 1.00 10.61 245 THR B N 1
ATOM 7731 C CA . THR B 1 245 ? 42.556 -46.040 -32.273 1.00 11.63 245 THR B CA 1
ATOM 7732 C C . THR B 1 245 ? 43.974 -45.459 -32.244 1.00 13.24 245 THR B C 1
ATOM 7733 O O . THR B 1 245 ? 44.896 -46.033 -32.850 1.00 17.00 245 THR B O 1
ATOM 7744 N N . ARG B 1 246 ? 44.210 -44.366 -31.572 1.00 11.73 246 ARG B N 1
ATOM 7745 C CA . ARG B 1 246 ? 45.533 -43.752 -31.579 1.00 10.83 246 ARG B CA 1
ATOM 7746 C C . ARG B 1 246 ? 46.405 -44.454 -30.554 1.00 10.96 246 ARG B C 1
ATOM 7747 O O . ARG B 1 246 ? 45.909 -45.050 -29.600 1.00 12.15 246 ARG B O 1
ATOM 7768 N N . LYS B 1 247 ? 47.721 -44.385 -30.788 1.00 10.52 247 LYS B N 1
ATOM 7769 C CA . LYS B 1 247 ? 48.691 -44.951 -29.870 1.00 11.86 247 LYS B CA 1
ATOM 7770 C C . LYS B 1 247 ? 48.742 -44.089 -28.617 1.00 10.73 247 LYS B C 1
ATOM 7771 O O . LYS B 1 247 ? 48.704 -42.868 -28.703 1.00 11.70 247 LYS B O 1
ATOM 7790 N N . HIS B 1 248 ? 48.973 -44.731 -27.459 1.00 9.98 248 HIS B N 1
ATOM 7791 C CA . HIS B 1 248 ? 48.959 -43.998 -26.208 1.00 10.63 248 HIS B CA 1
ATOM 7792 C C . HIS B 1 248 ? 49.761 -44.752 -25.139 1.00 10.34 248 HIS B C 1
ATOM 7793 O O . HIS B 1 248 ? 50.137 -45.925 -25.312 1.00 11.43 248 HIS B O 1
ATOM 7808 N N . THR B 1 249 ? 49.961 -44.056 -24.030 1.00 11.25 249 THR B N 1
ATOM 7809 C CA . THR B 1 249 ? 50.499 -44.558 -22.769 1.00 12.16 249 THR B CA 1
ATOM 7810 C C . THR B 1 249 ? 51.674 -45.502 -22.954 1.00 13.56 249 THR B C 1
ATOM 7811 O O . THR B 1 249 ? 52.736 -45.066 -23.465 1.00 13.56 249 THR B O 1
ATOM 7822 N N . LYS B 1 250 ? 51.505 -46.773 -22.576 1.00 14.53 250 LYS B N 1
ATOM 7823 C CA . LYS B 1 250 ? 52.640 -47.691 -22.557 1.00 16.57 250 LYS B CA 1
ATOM 7824 C C . LYS B 1 250 ? 53.268 -47.891 -23.930 1.00 14.94 250 LYS B C 1
ATOM 7825 O O . LYS B 1 250 ? 54.402 -48.355 -24.003 1.00 19.05 250 LYS B O 1
ATOM 7844 N N . ASP B 1 251 ? 52.548 -47.570 -25.030 1.00 13.50 251 ASP B N 1
ATOM 7845 C CA . ASP B 1 251 ? 52.993 -47.864 -26.377 1.00 14.38 251 ASP B CA 1
ATOM 7846 C C . ASP B 1 251 ? 53.617 -46.660 -27.072 1.00 14.64 251 ASP B C 1
ATOM 7847 O O . ASP B 1 251 ? 54.099 -46.813 -28.193 1.00 18.64 251 ASP B O 1
ATOM 7856 N N . THR B 1 252 ? 53.766 -45.503 -26.415 1.00 14.76 252 THR B N 1
ATOM 7857 C CA . THR B 1 252 ? 54.344 -44.361 -27.145 1.00 13.42 252 THR B CA 1
ATOM 7858 C C . THR B 1 252 ? 55.877 -44.434 -27.167 1.00 13.27 252 THR B C 1
ATOM 7859 O O . THR B 1 252 ? 56.510 -45.113 -26.365 1.00 15.86 252 THR B O 1
ATOM 7870 N N . ASP B 1 253 ? 56.441 -43.646 -28.091 1.00 14.12 253 ASP B N 1
ATOM 7871 C CA . ASP B 1 253 ? 57.869 -43.477 -28.248 1.00 16.19 253 ASP B CA 1
ATOM 7872 C C . ASP B 1 253 ? 58.427 -42.401 -27.317 1.00 15.00 253 ASP B C 1
ATOM 7873 O O . ASP B 1 253 ? 59.624 -42.134 -27.414 1.00 19.28 253 ASP B O 1
ATOM 7882 N N . PHE B 1 254 ? 57.614 -41.799 -26.433 1.00 13.66 254 PHE B N 1
ATOM 7883 C CA . PHE B 1 254 ? 58.100 -40.679 -25.652 1.00 15.02 254 PHE B CA 1
ATOM 7884 C C . PHE B 1 254 ? 58.414 -41.138 -24.243 1.00 16.60 254 PHE B C 1
ATOM 7885 O O . PHE B 1 254 ? 57.723 -41.963 -23.656 1.00 19.71 254 PHE B O 1
ATOM 7902 N N . SER B 1 255 ? 59.432 -40.529 -23.652 1.00 16.84 255 SER B N 1
ATOM 7903 C CA . SER B 1 255 ? 59.740 -40.754 -22.256 1.00 17.98 255 SER B CA 1
ATOM 7904 C C . SER B 1 255 ? 60.184 -39.444 -21.654 1.00 18.98 255 SER B C 1
ATOM 7905 O O . SER B 1 255 ? 60.974 -38.714 -22.250 1.00 22.99 255 SER B O 1
ATOM 7913 N N . VAL B 1 256 ? 59.723 -39.159 -20.457 1.00 18.71 256 VAL B N 1
ATOM 7914 C CA . VAL B 1 256 ? 60.247 -37.948 -19.868 1.00 21.15 256 VAL B CA 1
ATOM 7915 C C . VAL B 1 256 ? 61.075 -38.277 -18.648 1.00 20.68 256 VAL B C 1
ATOM 7916 O O . VAL B 1 256 ? 61.443 -37.363 -17.917 1.00 20.81 256 VAL B O 1
ATOM 7929 N N . SER B 1 257 ? 61.473 -39.540 -18.508 1.00 22.31 257 SER B N 1
ATOM 7930 C CA . SER B 1 257 ? 62.251 -39.950 -17.339 1.00 27.16 257 SER B CA 1
ATOM 7931 C C . SER B 1 257 ? 63.523 -39.123 -17.160 1.00 27.87 257 SER B C 1
ATOM 7932 O O . SER B 1 257 ? 63.985 -38.925 -16.030 1.00 29.84 257 SER B O 1
ATOM 7940 N N . ASN B 1 258 ? 64.166 -38.739 -18.264 1.00 26.89 258 ASN B N 1
ATOM 7941 C CA . ASN B 1 258 ? 65.454 -38.082 -18.129 1.00 26.54 258 ASN B CA 1
ATOM 7942 C C . ASN B 1 258 ? 65.388 -36.599 -18.523 1.00 26.69 258 ASN B C 1
ATOM 7943 O O . ASN B 1 258 ? 66.420 -35.992 -18.793 1.00 33.77 258 ASN B O 1
ATOM 7954 N N . LEU B 1 259 ? 64.203 -35.991 -18.525 1.00 21.07 259 LEU B N 1
ATOM 7955 C CA . LEU B 1 259 ? 64.083 -34.621 -18.986 1.00 20.09 259 LEU B CA 1
ATOM 7956 C C . LEU B 1 259 ? 63.800 -33.682 -17.828 1.00 19.25 259 LEU B C 1
ATOM 7957 O O . LEU B 1 259 ? 62.934 -33.977 -17.021 1.00 21.37 259 LEU B O 1
ATOM 7973 N N . ASP B 1 260 ? 64.475 -32.524 -17.822 1.00 22.12 260 ASP B N 1
ATOM 7974 C CA . ASP B 1 260 ? 64.206 -31.490 -16.831 1.00 23.05 260 ASP B CA 1
ATOM 7975 C C . ASP B 1 260 ? 63.500 -30.277 -17.423 1.00 20.44 260 ASP B C 1
ATOM 7976 O O . ASP B 1 260 ? 63.006 -29.420 -16.675 1.00 21.78 260 ASP B O 1
ATOM 7985 N N . GLU B 1 261 ? 63.427 -30.219 -18.752 1.00 19.14 261 GLU B N 1
ATOM 7986 C CA . GLU B 1 261 ? 62.691 -29.196 -19.459 1.00 19.87 261 GLU B CA 1
ATOM 7987 C C . GLU B 1 261 ? 62.211 -29.785 -20.780 1.00 17.48 261 GLU B C 1
ATOM 7988 O O . GLU B 1 261 ? 62.660 -30.852 -21.200 1.00 18.91 261 GLU B O 1
ATOM 8000 N N . LEU B 1 262 ? 61.288 -29.060 -21.413 1.00 16.57 262 LEU B N 1
ATOM 8001 C CA . LEU B 1 262 ? 60.697 -29.434 -22.689 1.00 15.81 262 LEU B CA 1
ATOM 8002 C C . LEU B 1 262 ? 61.033 -28.345 -23.700 1.00 15.23 262 LEU B C 1
ATOM 8003 O O . LEU B 1 262 ? 61.186 -27.179 -23.338 1.00 16.73 262 LEU B O 1
ATOM 8019 N N . PRO B 1 263 ? 61.144 -28.689 -25.006 1.00 14.86 263 PRO B N 1
ATOM 8020 C CA . PRO B 1 263 ? 61.337 -27.689 -26.071 1.00 15.12 263 PRO B CA 1
ATOM 8021 C C . PRO B 1 263 ? 60.211 -26.651 -26.042 1.00 14.98 263 PRO B C 1
ATOM 8022 O O . PRO B 1 263 ? 59.029 -26.988 -25.937 1.00 17.15 263 PRO B O 1
ATOM 8033 N N . GLN B 1 264 ? 60.579 -25.388 -26.178 1.00 15.52 264 GLN B N 1
ATOM 8034 C CA . GLN B 1 264 ? 59.605 -24.317 -26.133 1.00 15.13 264 GLN B CA 1
ATOM 8035 C C . GLN B 1 264 ? 58.700 -24.397 -27.368 1.00 12.71 264 GLN B C 1
ATOM 8036 O O . GLN B 1 264 ? 59.199 -24.326 -28.507 1.00 14.61 264 GLN B O 1
ATOM 8050 N N . VAL B 1 265 ? 57.390 -24.404 -27.139 1.00 13.02 265 VAL B N 1
ATOM 8051 C CA . VAL B 1 265 ? 56.393 -24.334 -28.212 1.00 11.91 265 VAL B CA 1
ATOM 8052 C C . VAL B 1 265 ? 55.372 -23.260 -27.842 1.00 11.50 265 VAL B C 1
ATOM 8053 O O . VAL B 1 265 ? 54.811 -23.293 -26.739 1.00 12.33 265 VAL B O 1
ATOM 8066 N N . ASP B 1 266 ? 55.131 -22.342 -28.788 1.00 11.35 266 ASP B N 1
ATOM 8067 C CA . ASP B 1 266 ? 54.159 -21.276 -28.611 1.00 11.05 266 ASP B CA 1
ATOM 8068 C C . ASP B 1 266 ? 53.027 -21.416 -29.622 1.00 10.64 266 ASP B C 1
ATOM 8069 O O . ASP B 1 266 ? 53.133 -22.179 -30.566 1.00 12.33 266 ASP B O 1
ATOM 8078 N N . ILE B 1 267 ? 51.913 -20.713 -29.369 1.00 10.73 267 ILE B N 1
ATOM 8079 C CA . ILE B 1 267 ? 50.709 -20.799 -30.179 1.00 10.44 267 ILE B CA 1
ATOM 8080 C C . ILE B 1 267 ? 50.338 -19.405 -30.655 1.00 10.98 267 ILE B C 1
ATOM 8081 O O . ILE B 1 267 ? 50.310 -18.437 -29.853 1.00 12.37 267 ILE B O 1
ATOM 8097 N N A ILE B 1 268 ? 50.056 -19.311 -31.960 0.50 11.61 268 ILE B N 1
ATOM 8098 N N B ILE B 1 268 ? 50.051 -19.334 -31.965 0.50 11.60 268 ILE B N 1
ATOM 8099 C CA A ILE B 1 268 ? 49.657 -18.063 -32.604 0.50 11.35 268 ILE B CA 1
ATOM 8100 C CA B ILE B 1 268 ? 49.685 -18.114 -32.679 0.50 11.38 268 ILE B CA 1
ATOM 8101 C C A ILE B 1 268 ? 48.299 -18.290 -33.256 0.50 11.11 268 ILE B C 1
ATOM 8102 C C B ILE B 1 268 ? 48.282 -18.310 -33.250 0.50 11.13 268 ILE B C 1
ATOM 8103 O O A ILE B 1 268 ? 48.063 -19.339 -33.854 0.50 12.28 268 ILE B O 1
ATOM 8104 O O B ILE B 1 268 ? 47.997 -19.367 -33.812 0.50 12.27 268 ILE B O 1
ATOM 8135 N N . TYR B 1 269 ? 47.431 -17.286 -33.127 1.00 11.82 269 TYR B N 1
ATOM 8136 C CA . TYR B 1 269 ? 46.055 -17.389 -33.593 1.00 11.37 269 TYR B CA 1
ATOM 8137 C C . TYR B 1 269 ? 45.888 -16.733 -34.971 1.00 13.02 269 TYR B C 1
ATOM 8138 O O . TYR B 1 269 ? 46.383 -15.632 -35.222 1.00 15.05 269 TYR B O 1
ATOM 8156 N N . GLY B 1 270 ? 45.042 -17.359 -35.800 1.00 11.95 270 GLY B N 1
ATOM 8157 C CA . GLY B 1 270 ? 44.688 -16.852 -37.113 1.00 12.45 270 GLY B CA 1
ATOM 8158 C C . GLY B 1 270 ? 43.386 -16.052 -37.160 1.00 12.74 270 GLY B C 1
ATOM 8159 O O . GLY B 1 270 ? 42.412 -16.453 -36.528 1.00 12.35 270 GLY B O 1
ATOM 8163 N N . TYR B 1 271 ? 43.371 -14.956 -37.912 1.00 12.40 271 TYR B N 1
ATOM 8164 C CA . TYR B 1 271 ? 42.223 -14.062 -37.983 1.00 12.54 271 TYR B CA 1
ATOM 8165 C C . TYR B 1 271 ? 42.416 -13.099 -39.150 1.00 12.89 271 TYR B C 1
ATOM 8166 O O . TYR B 1 271 ? 43.510 -12.947 -39.666 1.00 13.92 271 TYR B O 1
ATOM 8184 N N . GLN B 1 272 ? 41.341 -12.483 -39.608 1.00 12.29 272 GLN B N 1
ATOM 8185 C CA . GLN B 1 272 ? 41.439 -11.508 -40.684 1.00 12.66 272 GLN B CA 1
ATOM 8186 C C . GLN B 1 272 ? 42.360 -10.358 -40.266 1.00 13.31 272 GLN B C 1
ATOM 8187 O O . GLN B 1 272 ? 42.328 -9.904 -39.149 1.00 13.34 272 GLN B O 1
ATOM 8201 N N . ASN B 1 273 ? 43.189 -9.882 -41.200 1.00 14.24 273 ASN B N 1
ATOM 8202 C CA . ASN B 1 273 ? 44.035 -8.724 -40.979 1.00 14.63 273 ASN B CA 1
ATOM 8203 C C . ASN B 1 273 ? 45.123 -9.027 -39.943 1.00 14.69 273 ASN B C 1
ATOM 8204 O O . ASN B 1 273 ? 45.669 -8.117 -39.322 1.00 17.06 273 ASN B O 1
ATOM 8215 N N . ASP B 1 274 ? 45.457 -10.308 -39.782 1.00 14.58 274 ASP B N 1
ATOM 8216 C CA . ASP B 1 274 ? 46.554 -10.688 -38.914 1.00 15.65 274 ASP B CA 1
ATOM 8217 C C . ASP B 1 274 ? 47.862 -10.399 -39.647 1.00 16.34 274 ASP B C 1
ATOM 8218 O O . ASP B 1 274 ? 47.901 -9.903 -40.763 1.00 18.85 274 ASP B O 1
ATOM 8227 N N . GLY B 1 275 ? 48.960 -10.684 -38.982 1.00 18.97 275 GLY B N 1
ATOM 8228 C CA . GLY B 1 275 ? 50.269 -10.311 -39.492 1.00 18.92 275 GLY B CA 1
ATOM 8229 C C . GLY B 1 275 ? 51.288 -11.430 -39.313 1.00 18.60 275 GLY B C 1
ATOM 8230 O O . GLY B 1 275 ? 50.960 -12.574 -38.972 1.00 20.57 275 GLY B O 1
ATOM 8234 N N . SER B 1 276 ? 52.553 -11.037 -39.519 1.00 17.65 276 SER B N 1
ATOM 8235 C CA . SER B 1 276 ? 53.704 -11.920 -39.344 1.00 16.80 276 SER B CA 1
ATOM 8236 C C . SER B 1 276 ? 54.454 -11.612 -38.047 1.00 16.61 276 SER B C 1
ATOM 8237 O O . SER B 1 276 ? 55.303 -12.407 -37.634 1.00 18.01 276 SER B O 1
ATOM 8245 N N . TYR B 1 277 ? 54.152 -10.472 -37.422 1.00 16.94 277 TYR B N 1
ATOM 8246 C CA . TYR B 1 277 ? 54.904 -9.978 -36.267 1.00 18.65 277 TYR B CA 1
ATOM 8247 C C . TYR B 1 277 ? 54.825 -10.916 -35.056 1.00 17.07 277 TYR B C 1
ATOM 8248 O O . TYR B 1 277 ? 55.794 -10.927 -34.257 1.00 18.48 277 TYR B O 1
ATOM 8266 N N . LEU B 1 278 ? 53.739 -11.658 -34.853 1.00 16.81 278 LEU B N 1
ATOM 8267 C CA . LEU B 1 278 ? 53.679 -12.543 -33.695 1.00 16.40 278 LEU B CA 1
ATOM 8268 C C . LEU B 1 278 ? 54.537 -13.777 -33.950 1.00 16.58 278 LEU B C 1
ATOM 8269 O O . LEU B 1 278 ? 55.184 -14.259 -33.033 1.00 17.77 278 LEU B O 1
ATOM 8285 N N . PHE B 1 279 ? 54.582 -14.285 -35.180 1.00 18.53 279 PHE B N 1
ATOM 8286 C CA . PHE B 1 279 ? 55.528 -15.350 -35.512 1.00 18.70 279 PHE B CA 1
ATOM 8287 C C . PHE B 1 279 ? 56.950 -14.891 -35.242 1.00 20.06 279 PHE B C 1
ATOM 8288 O O . PHE B 1 279 ? 57.741 -15.577 -34.606 1.00 22.04 279 PHE B O 1
ATOM 8305 N N . ASP B 1 280 ? 57.299 -13.707 -35.731 1.00 19.57 280 ASP B N 1
ATOM 8306 C CA . ASP B 1 280 ? 58.667 -13.240 -35.569 1.00 21.70 280 ASP B CA 1
ATOM 8307 C C . ASP B 1 280 ? 58.985 -13.140 -34.082 1.00 20.54 280 ASP B C 1
ATOM 8308 O O . ASP B 1 280 ? 60.092 -13.440 -33.671 1.00 22.83 280 ASP B O 1
ATOM 8317 N N . ALA B 1 281 ? 58.046 -12.666 -33.271 1.00 18.96 281 ALA B N 1
ATOM 8318 C CA . ALA B 1 281 ? 58.272 -12.515 -31.839 1.00 17.96 281 ALA B CA 1
ATOM 8319 C C . ALA B 1 281 ? 58.488 -13.858 -31.152 1.00 19.85 281 ALA B C 1
ATOM 8320 O O . ALA B 1 281 ? 59.386 -14.001 -30.333 1.00 23.22 281 ALA B O 1
ATOM 8327 N N . ALA B 1 282 ? 57.712 -14.862 -31.560 1.00 20.19 282 ALA B N 1
ATOM 8328 C CA . ALA B 1 282 ? 57.825 -16.199 -31.001 1.00 20.62 282 ALA B CA 1
ATOM 8329 C C . ALA B 1 282 ? 59.205 -16.780 -31.292 1.00 23.63 282 ALA B C 1
ATOM 8330 O O . ALA B 1 282 ? 59.816 -17.365 -30.401 1.00 24.99 282 ALA B O 1
ATOM 8337 N N . VAL B 1 283 ? 59.667 -16.606 -32.530 1.00 23.24 283 VAL B N 1
ATOM 8338 C CA . VAL B 1 283 ? 60.978 -17.094 -32.919 1.00 25.61 283 VAL B CA 1
ATOM 8339 C C . VAL B 1 283 ? 62.041 -16.408 -32.064 1.00 25.68 283 VAL B C 1
ATOM 8340 O O . VAL B 1 283 ? 62.969 -17.053 -31.574 1.00 26.76 283 VAL B O 1
ATOM 8353 N N . LYS B 1 284 ? 61.911 -15.090 -31.878 1.00 28.27 284 LYS B N 1
ATOM 8354 C CA . LYS B 1 284 ? 62.906 -14.315 -31.147 1.00 28.36 284 LYS B CA 1
ATOM 8355 C C . LYS B 1 284 ? 62.938 -14.736 -29.673 1.00 28.89 284 LYS B C 1
ATOM 8356 O O . LYS B 1 284 ? 63.995 -14.715 -29.041 1.00 30.24 284 LYS B O 1
ATOM 8375 N N . ALA B 1 285 ? 61.767 -15.111 -29.133 1.00 27.00 285 ALA B N 1
ATOM 8376 C CA . ALA B 1 285 ? 61.628 -15.531 -27.743 1.00 27.18 285 ALA B CA 1
ATOM 8377 C C . ALA B 1 285 ? 62.198 -16.932 -27.505 1.00 27.95 285 ALA B C 1
ATOM 8378 O O . ALA B 1 285 ? 62.178 -17.390 -26.372 1.00 32.75 285 ALA B O 1
ATOM 8385 N N . GLY B 1 286 ? 62.602 -17.645 -28.570 1.00 26.82 286 GLY B N 1
ATOM 8386 C CA . GLY B 1 286 ? 63.252 -18.936 -28.445 1.00 25.37 286 GLY B CA 1
ATOM 8387 C C . GLY B 1 286 ? 62.339 -20.131 -28.758 1.00 22.89 286 GLY B C 1
ATOM 8388 O O . GLY B 1 286 ? 62.665 -21.276 -28.414 1.00 24.94 286 GLY B O 1
ATOM 8392 N N . ALA B 1 287 ? 61.192 -19.896 -29.418 1.00 19.44 287 ALA B N 1
ATOM 8393 C CA . ALA B 1 287 ? 60.346 -21.035 -29.756 1.00 17.61 287 ALA B CA 1
ATOM 8394 C C . ALA B 1 287 ? 61.108 -22.024 -30.631 1.00 17.34 287 ALA B C 1
ATOM 8395 O O . ALA B 1 287 ? 61.742 -21.601 -31.602 1.00 18.95 287 ALA B O 1
ATOM 8402 N N . LYS B 1 288 ? 61.028 -23.308 -30.274 1.00 15.62 288 LYS B N 1
ATOM 8403 C CA . LYS B 1 288 ? 61.498 -24.395 -31.110 1.00 16.20 288 LYS B CA 1
ATOM 8404 C C . LYS B 1 288 ? 60.413 -24.940 -32.025 1.00 13.67 288 LYS B C 1
ATOM 8405 O O . LYS B 1 288 ? 60.700 -25.550 -33.049 1.00 14.77 288 LYS B O 1
ATOM 8424 N N . GLY B 1 289 ? 59.162 -24.744 -31.605 1.00 13.33 289 GLY B N 1
ATOM 8425 C CA . GLY B 1 289 ? 58.008 -25.102 -32.422 1.00 13.64 289 GLY B CA 1
ATOM 8426 C C . GLY B 1 289 ? 56.941 -24.035 -32.229 1.00 12.50 289 GLY B C 1
ATOM 8427 O O . GLY B 1 289 ? 56.892 -23.361 -31.198 1.00 13.30 289 GLY B O 1
ATOM 8431 N N . ILE B 1 290 ? 56.105 -23.884 -33.262 1.00 11.37 290 ILE B N 1
ATOM 8432 C CA . ILE B 1 290 ? 54.956 -22.986 -33.217 1.00 12.29 290 ILE B CA 1
ATOM 8433 C C . ILE B 1 290 ? 53.749 -23.738 -33.755 1.00 11.55 290 ILE B C 1
ATOM 8434 O O . ILE B 1 290 ? 53.829 -24.386 -34.797 1.00 12.90 290 ILE B O 1
ATOM 8450 N N . VAL B 1 291 ? 52.653 -23.700 -32.987 1.00 10.87 291 VAL B N 1
ATOM 8451 C CA . VAL B 1 291 ? 51.380 -24.173 -33.486 1.00 10.75 291 VAL B CA 1
ATOM 8452 C C . VAL B 1 291 ? 50.547 -22.956 -33.917 1.00 10.74 291 VAL B C 1
ATOM 8453 O O . VAL B 1 291 ? 50.417 -22.011 -33.137 1.00 11.43 291 VAL B O 1
ATOM 8466 N N . PHE B 1 292 ? 50.005 -22.991 -35.123 1.00 11.41 292 PHE B N 1
ATOM 8467 C CA . PHE B 1 292 ? 49.167 -21.920 -35.638 1.00 12.15 292 PHE B CA 1
ATOM 8468 C C . PHE B 1 292 ? 47.701 -22.393 -35.586 1.00 10.95 292 PHE B C 1
ATOM 8469 O O . PHE B 1 292 ? 47.359 -23.412 -36.179 1.00 12.54 292 PHE B O 1
ATOM 8486 N N . ALA B 1 293 ? 46.851 -21.645 -34.886 1.00 12.57 293 ALA B N 1
ATOM 8487 C CA . ALA B 1 293 ? 45.422 -21.932 -34.796 1.00 11.63 293 ALA B CA 1
ATOM 8488 C C . ALA B 1 293 ? 44.740 -21.307 -35.994 1.00 11.57 293 ALA B C 1
ATOM 8489 O O . ALA B 1 293 ? 44.222 -20.197 -35.932 1.00 12.63 293 ALA B O 1
ATOM 8496 N N . GLY B 1 294 ? 44.813 -21.995 -37.127 1.00 11.61 294 GLY B N 1
ATOM 8497 C CA . GLY B 1 294 ? 44.346 -21.427 -38.376 1.00 11.87 294 GLY B CA 1
ATOM 8498 C C . GLY B 1 294 ? 42.835 -21.435 -38.516 1.00 12.31 294 GLY B C 1
ATOM 8499 O O . GLY B 1 294 ? 42.135 -22.275 -37.972 1.00 12.49 294 GLY B O 1
ATOM 8503 N N A SER B 1 295 ? 42.359 -20.492 -39.320 0.50 12.12 295 SER B N 1
ATOM 8504 N N B SER B 1 295 ? 42.327 -20.481 -39.287 0.50 12.90 295 SER B N 1
ATOM 8505 C CA A SER B 1 295 ? 40.974 -20.464 -39.758 0.50 11.38 295 SER B CA 1
ATOM 8506 C CA B SER B 1 295 ? 40.920 -20.514 -39.645 0.50 12.73 295 SER B CA 1
ATOM 8507 C C A SER B 1 295 ? 40.667 -21.735 -40.549 0.50 11.49 295 SER B C 1
ATOM 8508 C C B SER B 1 295 ? 40.660 -21.732 -40.522 0.50 12.10 295 SER B C 1
ATOM 8509 O O A SER B 1 295 ? 41.495 -22.187 -41.335 0.50 12.95 295 SER B O 1
ATOM 8510 O O B SER B 1 295 ? 41.500 -22.124 -41.328 0.50 13.68 295 SER B O 1
ATOM 8525 N N . GLY B 1 296 ? 39.463 -22.296 -40.392 1.00 11.58 296 GLY B N 1
ATOM 8526 C CA . GLY B 1 296 ? 39.080 -23.431 -41.215 1.00 11.89 296 GLY B CA 1
ATOM 8527 C C . GLY B 1 296 ? 40.094 -24.563 -41.127 1.00 11.01 296 GLY B C 1
ATOM 8528 O O . GLY B 1 296 ? 40.556 -24.918 -40.031 1.00 11.24 296 GLY B O 1
ATOM 8532 N N . ASN B 1 297 ? 40.421 -25.163 -42.278 1.00 12.20 297 ASN B N 1
ATOM 8533 C CA . ASN B 1 297 ? 41.285 -26.331 -42.357 1.00 12.28 297 ASN B CA 1
ATOM 8534 C C . ASN B 1 297 ? 42.755 -25.900 -42.325 1.00 11.66 297 ASN B C 1
ATOM 8535 O O . ASN B 1 297 ? 43.529 -26.119 -43.260 1.00 12.64 297 ASN B O 1
ATOM 8546 N N . GLY B 1 298 ? 43.149 -25.297 -41.193 1.00 12.35 298 GLY B N 1
ATOM 8547 C CA . GLY B 1 298 ? 44.530 -24.897 -41.013 1.00 12.96 298 GLY B CA 1
ATOM 8548 C C . GLY B 1 298 ? 45.008 -23.867 -42.027 1.00 12.32 298 GLY B C 1
ATOM 8549 O O . GLY B 1 298 ? 46.182 -23.929 -42.458 1.00 12.84 298 GLY B O 1
ATOM 8553 N N . SER B 1 299 ? 44.139 -22.951 -42.434 1.00 12.49 299 SER B N 1
ATOM 8554 C CA . SER B 1 299 ? 44.489 -21.976 -43.457 1.00 13.25 299 SER B CA 1
ATOM 8555 C C . SER B 1 299 ? 45.260 -20.792 -42.878 1.00 13.65 299 SER B C 1
ATOM 8556 O O . SER B 1 299 ? 45.030 -20.396 -41.748 1.00 15.16 299 SER B O 1
ATOM 8564 N N . LEU B 1 300 ? 46.131 -20.203 -43.709 1.00 14.63 300 LEU B N 1
ATOM 8565 C CA . LEU B 1 300 ? 46.953 -19.047 -43.332 1.00 15.53 300 LEU B CA 1
ATOM 8566 C C . LEU B 1 300 ? 46.667 -17.898 -44.303 1.00 16.11 300 LEU B C 1
ATOM 8567 O O . LEU B 1 300 ? 46.627 -18.100 -45.529 1.00 18.42 300 LEU B O 1
ATOM 8583 N N . SER B 1 301 ? 46.566 -16.689 -43.777 1.00 14.34 301 SER B N 1
ATOM 8584 C CA . SER B 1 301 ? 46.653 -15.515 -44.633 1.00 14.77 301 SER B CA 1
ATOM 8585 C C . SER B 1 301 ? 48.039 -15.448 -45.296 1.00 16.16 301 SER B C 1
ATOM 8586 O O . SER B 1 301 ? 48.987 -16.084 -44.850 1.00 16.07 301 SER B O 1
ATOM 8594 N N . ASP B 1 302 ? 48.166 -14.573 -46.280 1.00 17.18 302 ASP B N 1
ATOM 8595 C CA . ASP B 1 302 ? 49.460 -14.360 -46.903 1.00 16.99 302 ASP B CA 1
ATOM 8596 C C . ASP B 1 302 ? 50.466 -13.845 -45.869 1.00 17.23 302 ASP B C 1
ATOM 8597 O O . ASP B 1 302 ? 51.618 -14.262 -45.842 1.00 17.59 302 ASP B O 1
ATOM 8606 N N . ALA B 1 303 ? 50.020 -12.951 -44.980 1.00 18.31 303 ALA B N 1
ATOM 8607 C CA . ALA B 1 303 ? 50.897 -12.428 -43.942 1.00 19.55 303 ALA B CA 1
ATOM 8608 C C . ALA B 1 303 ? 51.307 -13.513 -42.954 1.00 18.60 303 ALA B C 1
ATOM 8609 O O . ALA B 1 303 ? 52.468 -13.573 -42.560 1.00 21.21 303 ALA B O 1
ATOM 8616 N N . ALA B 1 304 ? 50.365 -14.333 -42.505 1.00 17.46 304 ALA B N 1
ATOM 8617 C CA . ALA B 1 304 ? 50.703 -15.380 -41.557 1.00 16.84 304 ALA B CA 1
ATOM 8618 C C . ALA B 1 304 ? 51.677 -16.362 -42.217 1.00 16.53 304 ALA B C 1
ATOM 8619 O O . ALA B 1 304 ? 52.597 -16.856 -41.564 1.00 17.96 304 ALA B O 1
ATOM 8626 N N . GLU B 1 305 ? 51.449 -16.687 -43.494 1.00 15.60 305 GLU B N 1
ATOM 8627 C CA . GLU B 1 305 ? 52.287 -17.638 -44.207 1.00 17.45 305 GLU B CA 1
ATOM 8628 C C . GLU B 1 305 ? 53.713 -17.108 -44.357 1.00 18.04 305 GLU B C 1
ATOM 8629 O O . GLU B 1 305 ? 54.660 -17.883 -44.237 1.00 18.19 305 GLU B O 1
ATOM 8641 N N . LYS B 1 306 ? 53.863 -15.790 -44.523 1.00 18.74 306 LYS B N 1
ATOM 8642 C CA . LYS B 1 306 ? 55.191 -15.191 -44.577 1.00 19.63 306 LYS B CA 1
ATOM 8643 C C . LYS B 1 306 ? 55.902 -15.426 -43.243 1.00 19.69 306 LYS B C 1
ATOM 8644 O O . LYS B 1 306 ? 57.077 -15.824 -43.210 1.00 19.30 306 LYS B O 1
ATOM 8663 N N . GLY B 1 307 ? 55.171 -15.211 -42.137 1.00 16.55 307 GLY B N 1
ATOM 8664 C CA . GLY B 1 307 ? 55.742 -15.422 -40.814 1.00 16.37 307 GLY B CA 1
ATOM 8665 C C . GLY B 1 307 ? 56.113 -16.888 -40.580 1.00 15.27 307 GLY B C 1
ATOM 8666 O O . GLY B 1 307 ? 57.173 -17.198 -40.008 1.00 17.07 307 GLY B O 1
ATOM 8670 N N . ALA B 1 308 ? 55.210 -17.804 -40.986 1.00 15.29 308 ALA B N 1
ATOM 8671 C CA . ALA B 1 308 ? 55.456 -19.229 -40.807 1.00 15.01 308 ALA B CA 1
ATOM 8672 C C . ALA B 1 308 ? 56.674 -19.679 -41.620 1.00 16.07 308 ALA B C 1
ATOM 8673 O O . ALA B 1 308 ? 57.537 -20.412 -41.119 1.00 18.25 308 ALA B O 1
ATOM 8680 N N . ASP B 1 309 ? 56.775 -19.207 -42.847 1.00 17.53 309 ASP B N 1
ATOM 8681 C CA . ASP B 1 309 ? 57.871 -19.602 -43.719 1.00 19.17 309 ASP B CA 1
ATOM 8682 C C . ASP B 1 309 ? 59.200 -19.116 -43.143 1.00 20.68 309 ASP B C 1
ATOM 8683 O O . ASP B 1 309 ? 60.215 -19.822 -43.205 1.00 21.90 309 ASP B O 1
ATOM 8692 N N A SER B 1 310 ? 59.185 -17.912 -42.581 0.50 19.96 310 SER B N 1
ATOM 8693 N N B SER B 1 310 ? 59.207 -17.890 -42.607 0.50 21.07 310 SER B N 1
ATOM 8694 C CA A SER B 1 310 ? 60.387 -17.334 -42.001 0.50 19.87 310 SER B CA 1
ATOM 8695 C CA B SER B 1 310 ? 60.399 -17.322 -41.981 0.50 21.12 310 SER B CA 1
ATOM 8696 C C A SER B 1 310 ? 60.840 -18.172 -40.807 0.50 19.53 310 SER B C 1
ATOM 8697 C C B SER B 1 310 ? 60.841 -18.214 -40.827 0.50 19.85 310 SER B C 1
ATOM 8698 O O A SER B 1 310 ? 62.036 -18.424 -40.610 0.50 20.86 310 SER B O 1
ATOM 8699 O O B SER B 1 310 ? 62.027 -18.537 -40.676 0.50 21.29 310 SER B O 1
ATOM 8714 N N . ALA B 1 311 ? 59.862 -18.629 -40.020 1.00 18.00 311 ALA B N 1
ATOM 8715 C CA . ALA B 1 311 ? 60.144 -19.464 -38.864 1.00 17.42 311 ALA B CA 1
ATOM 8716 C C . ALA B 1 311 ? 60.787 -20.787 -39.268 1.00 18.86 311 ALA B C 1
ATOM 8717 O O . ALA B 1 311 ? 61.757 -21.214 -38.637 1.00 18.87 311 ALA B O 1
ATOM 8724 N N . VAL B 1 312 ? 60.198 -21.436 -40.289 1.00 18.17 312 VAL B N 1
ATOM 8725 C CA . VAL B 1 312 ? 60.719 -22.704 -40.774 1.00 17.78 312 VAL B CA 1
ATOM 8726 C C . VAL B 1 312 ? 62.170 -22.518 -41.251 1.00 19.68 312 VAL B C 1
ATOM 8727 O O . VAL B 1 312 ? 63.040 -23.342 -40.953 1.00 21.25 312 VAL B O 1
ATOM 8740 N N . LYS B 1 313 ? 62.448 -21.408 -41.950 1.00 22.80 313 LYS B N 1
ATOM 8741 C CA . LYS B 1 313 ? 63.792 -21.159 -42.458 1.00 24.29 313 LYS B CA 1
ATOM 8742 C C . LYS B 1 313 ? 64.814 -20.991 -41.306 1.00 24.69 313 LYS B C 1
ATOM 8743 O O . LYS B 1 313 ? 66.001 -21.318 -41.459 1.00 28.90 313 LYS B O 1
ATOM 8762 N N . LYS B 1 314 ? 64.336 -20.497 -40.138 1.00 25.47 314 LYS B N 1
ATOM 8763 C CA . LYS B 1 314 ? 65.152 -20.316 -38.952 1.00 23.90 314 LYS B CA 1
ATOM 8764 C C . LYS B 1 314 ? 65.180 -21.559 -38.063 1.00 24.28 314 LYS B C 1
ATOM 8765 O O . LYS B 1 314 ? 65.779 -21.518 -36.994 1.00 30.23 314 LYS B O 1
ATOM 8784 N N . GLY B 1 315 ? 64.653 -22.696 -38.542 1.00 20.63 315 GLY B N 1
ATOM 8785 C CA . GLY B 1 315 ? 64.797 -23.954 -37.837 1.00 19.40 315 GLY B CA 1
ATOM 8786 C C . GLY B 1 315 ? 63.673 -24.276 -36.848 1.00 18.28 315 GLY B C 1
ATOM 8787 O O . GLY B 1 315 ? 63.817 -25.189 -36.041 1.00 22.53 315 GLY B O 1
ATOM 8791 N N . VAL B 1 316 ? 62.585 -23.514 -36.877 1.00 16.96 316 VAL B N 1
ATOM 8792 C CA . VAL B 1 316 ? 61.444 -23.751 -36.008 1.00 16.85 316 VAL B CA 1
ATOM 8793 C C . VAL B 1 316 ? 60.504 -24.689 -36.739 1.00 16.29 316 VAL B C 1
ATOM 8794 O O . VAL B 1 316 ? 60.243 -24.496 -37.905 1.00 18.59 316 VAL B O 1
ATOM 8807 N N . THR B 1 317 ? 59.953 -25.673 -36.036 1.00 13.99 317 THR B N 1
ATOM 8808 C CA . THR B 1 317 ? 58.930 -26.523 -36.642 1.00 13.81 317 THR B CA 1
ATOM 8809 C C . THR B 1 317 ? 57.573 -25.833 -36.497 1.00 12.81 317 THR B C 1
ATOM 8810 O O . THR B 1 317 ? 57.213 -25.445 -35.391 1.00 14.01 317 THR B O 1
ATOM 8821 N N . VAL B 1 318 ? 56.791 -25.776 -37.593 1.00 12.17 318 VAL B N 1
ATOM 8822 C CA . VAL B 1 318 ? 55.488 -25.136 -37.604 1.00 12.54 318 VAL B CA 1
ATOM 8823 C C . VAL B 1 318 ? 54.418 -26.170 -37.936 1.00 12.57 318 VAL B C 1
ATOM 8824 O O . VAL B 1 318 ? 54.485 -26.875 -38.942 1.00 13.10 318 VAL B O 1
ATOM 8837 N N . VAL B 1 319 ? 53.440 -26.263 -37.029 1.00 12.68 319 VAL B N 1
ATOM 8838 C CA . VAL B 1 319 ? 52.292 -27.138 -37.217 1.00 12.28 319 VAL B CA 1
ATOM 8839 C C . VAL B 1 319 ? 51.039 -26.291 -37.320 1.00 11.36 319 VAL B C 1
ATOM 8840 O O . VAL B 1 319 ? 50.767 -25.441 -36.470 1.00 11.64 319 VAL B O 1
ATOM 8853 N N . ARG B 1 320 ? 50.260 -26.545 -38.396 1.00 11.62 320 ARG B N 1
ATOM 8854 C CA . ARG B 1 320 ? 48.976 -25.892 -38.602 1.00 11.58 320 ARG B CA 1
ATOM 8855 C C . ARG B 1 320 ? 47.890 -26.705 -37.900 1.00 10.25 320 ARG B C 1
ATOM 8856 O O . ARG B 1 320 ? 47.642 -27.838 -38.263 1.00 11.58 320 ARG B O 1
ATOM 8877 N N . SER B 1 321 ? 47.299 -26.130 -36.865 1.00 10.11 321 SER B N 1
ATOM 8878 C CA . SER B 1 321 ? 46.070 -26.585 -36.220 1.00 10.67 321 SER B CA 1
ATOM 8879 C C . SER B 1 321 ? 44.920 -25.709 -36.733 1.00 10.52 321 SER B C 1
ATOM 8880 O O . SER B 1 321 ? 45.024 -25.024 -37.738 1.00 11.49 321 SER B O 1
ATOM 8888 N N . THR B 1 322 ? 43.796 -25.768 -36.009 1.00 10.37 322 THR B N 1
ATOM 8889 C CA . THR B 1 322 ? 42.567 -25.037 -36.369 1.00 9.80 322 THR B CA 1
ATOM 8890 C C . THR B 1 322 ? 41.988 -24.350 -35.150 1.00 10.26 322 THR B C 1
ATOM 8891 O O . THR B 1 322 ? 42.149 -24.871 -34.065 1.00 10.61 322 THR B O 1
ATOM 8902 N N . ARG B 1 323 ? 41.358 -23.206 -35.355 1.00 10.03 323 ARG B N 1
ATOM 8903 C CA . ARG B 1 323 ? 40.636 -22.481 -34.283 1.00 9.94 323 ARG B CA 1
ATOM 8904 C C . ARG B 1 323 ? 39.157 -22.940 -34.243 1.00 9.96 323 ARG B C 1
ATOM 8905 O O . ARG B 1 323 ? 38.449 -22.503 -33.344 1.00 10.70 323 ARG B O 1
ATOM 8926 N N . THR B 1 324 ? 38.711 -23.775 -35.172 1.00 10.32 324 THR B N 1
ATOM 8927 C CA . THR B 1 324 ? 37.259 -24.122 -35.307 1.00 10.77 324 THR B CA 1
ATOM 8928 C C . THR B 1 324 ? 36.734 -24.919 -34.128 1.00 10.41 324 THR B C 1
ATOM 8929 O O . THR B 1 324 ? 35.592 -24.693 -33.774 1.00 11.50 324 THR B O 1
ATOM 8940 N N . GLY B 1 325 ? 37.510 -25.836 -33.582 1.00 9.89 325 GLY B N 1
ATOM 8941 C CA . GLY B 1 325 ? 37.117 -26.682 -32.460 1.00 10.04 325 GLY B CA 1
ATOM 8942 C C . GLY B 1 325 ? 36.995 -28.157 -32.758 1.00 10.58 325 GLY B C 1
ATOM 8943 O O . GLY B 1 325 ? 37.007 -28.952 -31.810 1.00 12.58 325 GLY B O 1
ATOM 8947 N N . ASN B 1 326 ? 36.814 -28.537 -34.032 1.00 9.62 326 ASN B N 1
ATOM 8948 C CA . ASN B 1 326 ? 36.539 -29.920 -34.385 1.00 9.63 326 ASN B CA 1
ATOM 8949 C C . ASN B 1 326 ? 37.065 -30.178 -35.793 1.00 9.64 326 ASN B C 1
ATOM 8950 O O . ASN B 1 326 ? 37.308 -29.255 -36.561 1.00 10.53 326 ASN B O 1
ATOM 8961 N N . GLY B 1 327 ? 37.170 -31.457 -36.120 1.00 10.20 327 GLY B N 1
ATOM 8962 C CA . GLY B 1 327 ? 37.570 -31.915 -37.433 1.00 10.68 327 GLY B CA 1
ATOM 8963 C C . GLY B 1 327 ? 39.052 -32.169 -37.559 1.00 10.43 327 GLY B C 1
ATOM 8964 O O . GLY B 1 327 ? 39.824 -32.006 -36.598 1.00 12.30 327 GLY B O 1
ATOM 8968 N N A VAL B 1 328 ? 39.454 -32.654 -38.723 0.50 10.58 328 VAL B N 1
ATOM 8969 N N B VAL B 1 328 ? 39.440 -32.585 -38.761 0.50 10.49 328 VAL B N 1
ATOM 8970 C CA A VAL B 1 328 ? 40.866 -32.889 -38.995 0.50 11.20 328 VAL B CA 1
ATOM 8971 C CA B VAL B 1 328 ? 40.819 -32.925 -39.100 0.50 10.95 328 VAL B CA 1
ATOM 8972 C C A VAL B 1 328 ? 41.437 -31.750 -39.832 0.50 10.73 328 VAL B C 1
ATOM 8973 C C B VAL B 1 328 ? 41.476 -31.807 -39.905 0.50 10.91 328 VAL B C 1
ATOM 8974 O O A VAL B 1 328 ? 40.757 -31.229 -40.737 0.50 10.17 328 VAL B O 1
ATOM 8975 O O B VAL B 1 328 ? 40.901 -31.380 -40.920 0.50 11.52 328 VAL B O 1
ATOM 9000 N N . VAL B 1 329 ? 42.651 -31.336 -39.466 1.00 10.91 329 VAL B N 1
ATOM 9001 C CA . VAL B 1 329 ? 43.474 -30.487 -40.331 1.00 11.22 329 VAL B CA 1
ATOM 9002 C C . VAL B 1 329 ? 44.267 -31.449 -41.228 1.00 12.20 329 VAL B C 1
ATOM 9003 O O . VAL B 1 329 ? 45.033 -32.272 -40.740 1.00 12.25 329 VAL B O 1
ATOM 9016 N N . THR B 1 330 ? 44.006 -31.359 -42.528 1.00 12.50 330 THR B N 1
ATOM 9017 C CA . THR B 1 330 ? 44.535 -32.309 -43.502 1.00 13.60 330 THR B CA 1
ATOM 9018 C C . THR B 1 330 ? 45.847 -31.825 -44.099 1.00 14.54 330 THR B C 1
ATOM 9019 O O . THR B 1 330 ? 46.086 -30.616 -44.148 1.00 14.29 330 THR B O 1
ATOM 9030 N N . PRO B 1 331 ? 46.709 -32.711 -44.607 1.00 16.13 331 PRO B N 1
ATOM 9031 C CA . PRO B 1 331 ? 47.879 -32.239 -45.326 1.00 18.50 331 PRO B CA 1
ATOM 9032 C C . PRO B 1 331 ? 47.362 -31.584 -46.609 1.00 20.79 331 PRO B C 1
ATOM 9033 O O . PRO B 1 331 ? 46.308 -31.930 -47.154 1.00 26.30 331 PRO B O 1
ATOM 9044 N N . ASN B 1 332 ? 48.065 -30.580 -47.039 1.00 26.96 332 ASN B N 1
ATOM 9045 C CA . ASN B 1 332 ? 47.726 -29.751 -48.174 1.00 31.17 332 ASN B CA 1
ATOM 9046 C C . ASN B 1 332 ? 49.026 -29.680 -48.928 1.00 29.99 332 ASN B C 1
ATOM 9047 O O . ASN B 1 332 ? 50.052 -29.495 -48.299 1.00 29.81 332 ASN B O 1
ATOM 9058 N N . GLN B 1 333 ? 48.991 -29.971 -50.217 1.00 30.41 333 GLN B N 1
ATOM 9059 C CA . GLN B 1 333 ? 50.207 -30.094 -51.003 1.00 33.28 333 GLN B CA 1
ATOM 9060 C C . GLN B 1 333 ? 51.056 -28.830 -50.887 1.00 30.35 333 GLN B C 1
ATOM 9061 O O . GLN B 1 333 ? 52.260 -28.915 -50.672 1.00 30.21 333 GLN B O 1
ATOM 9075 N N . ASP B 1 334 ? 50.427 -27.660 -51.011 1.00 31.47 334 ASP B N 1
ATOM 9076 C CA . ASP B 1 334 ? 51.172 -26.407 -51.048 1.00 32.53 334 ASP B CA 1
ATOM 9077 C C . ASP B 1 334 ? 51.839 -26.166 -49.695 1.00 29.16 334 ASP B C 1
ATOM 9078 O O . ASP B 1 334 ? 52.988 -25.751 -49.659 1.00 34.52 334 ASP B O 1
ATOM 9087 N N . TYR B 1 335 ? 51.151 -26.515 -48.597 1.00 24.08 335 TYR B N 1
ATOM 9088 C CA . TYR B 1 335 ? 51.700 -26.309 -47.272 1.00 22.58 335 TYR B CA 1
ATOM 9089 C C . TYR B 1 335 ? 52.718 -27.410 -46.959 1.00 20.99 335 TYR B C 1
ATOM 9090 O O . TYR B 1 335 ? 53.769 -27.143 -46.382 1.00 21.69 335 TYR B O 1
ATOM 9108 N N . ALA B 1 336 ? 52.424 -28.650 -47.354 1.00 22.81 336 ALA B N 1
ATOM 9109 C CA . ALA B 1 336 ? 53.251 -29.776 -46.968 1.00 22.97 336 ALA B CA 1
ATOM 9110 C C . ALA B 1 336 ? 54.633 -29.659 -47.614 1.00 23.82 336 ALA B C 1
ATOM 9111 O O . ALA B 1 336 ? 55.642 -29.996 -46.992 1.00 24.19 336 ALA B O 1
ATOM 9118 N N . GLU B 1 337 ? 54.702 -29.145 -48.849 1.00 26.51 337 GLU B N 1
ATOM 9119 C CA . GLU B 1 337 ? 55.987 -29.058 -49.536 1.00 29.01 337 GLU B CA 1
ATOM 9120 C C . GLU B 1 337 ? 56.891 -27.997 -48.897 1.00 27.55 337 GLU B C 1
ATOM 9121 O O . GLU B 1 337 ? 58.101 -28.001 -49.143 1.00 31.17 337 GLU B O 1
ATOM 9133 N N . LYS B 1 338 ? 56.328 -27.124 -48.054 1.00 25.07 338 LYS B N 1
ATOM 9134 C CA . LYS B 1 338 ? 57.075 -26.110 -47.314 1.00 24.52 338 LYS B CA 1
ATOM 9135 C C . LYS B 1 338 ? 57.185 -26.450 -45.825 1.00 20.81 338 LYS B C 1
ATOM 9136 O O . LYS B 1 338 ? 57.561 -25.592 -45.027 1.00 20.62 338 LYS B O 1
ATOM 9155 N N . ASP B 1 339 ? 56.821 -27.693 -45.455 1.00 18.88 339 ASP B N 1
ATOM 9156 C CA . ASP B 1 339 ? 56.935 -28.191 -44.093 1.00 18.86 339 ASP B CA 1
ATOM 9157 C C . ASP B 1 339 ? 56.063 -27.378 -43.130 1.00 16.81 339 ASP B C 1
ATOM 9158 O O . ASP B 1 339 ? 56.363 -27.279 -41.956 1.00 18.84 339 ASP B O 1
ATOM 9167 N N . LEU B 1 340 ? 54.902 -26.901 -43.600 1.00 15.59 340 LEU B N 1
ATOM 9168 C CA . LEU B 1 340 ? 53.887 -26.387 -42.693 1.00 14.66 340 LEU B CA 1
ATOM 9169 C C . LEU B 1 340 ? 52.896 -27.518 -42.400 1.00 13.43 340 LEU B C 1
ATOM 9170 O O . LEU B 1 340 ? 52.034 -27.857 -43.228 1.00 14.19 340 LEU B O 1
ATOM 9186 N N . LEU B 1 341 ? 53.175 -28.209 -41.299 1.00 12.38 341 LEU B N 1
ATOM 9187 C CA . LEU B 1 341 ? 52.606 -29.530 -41.032 1.00 13.26 341 LEU B CA 1
ATOM 9188 C C . LEU B 1 341 ? 51.117 -29.447 -40.672 1.00 12.74 341 LEU B C 1
ATOM 9189 O O . LEU B 1 341 ? 50.606 -28.370 -40.421 1.00 13.35 341 LEU B O 1
ATOM 9205 N N . ALA B 1 342 ? 50.457 -30.591 -40.682 1.00 12.64 342 ALA B N 1
ATOM 9206 C CA . ALA B 1 342 ? 49.037 -30.682 -40.358 1.00 11.59 342 ALA B CA 1
ATOM 9207 C C . ALA B 1 342 ? 48.829 -31.311 -38.985 1.00 11.62 342 ALA B C 1
ATOM 9208 O O . ALA B 1 342 ? 49.394 -32.380 -38.678 1.00 12.44 342 ALA B O 1
ATOM 9215 N N . SER B 1 343 ? 47.928 -30.711 -38.190 1.00 11.54 343 SER B N 1
ATOM 9216 C CA . SER B 1 343 ? 47.697 -31.198 -36.820 1.00 11.57 343 SER B CA 1
ATOM 9217 C C . SER B 1 343 ? 46.708 -32.348 -36.671 1.00 11.33 343 SER B C 1
ATOM 9218 O O . SER B 1 343 ? 46.436 -32.763 -35.542 1.00 11.22 343 SER B O 1
ATOM 9226 N N . ASN B 1 344 ? 46.149 -32.860 -37.767 1.00 11.68 344 ASN B N 1
ATOM 9227 C CA . ASN B 1 344 ? 45.210 -33.986 -37.645 1.00 11.24 344 ASN B CA 1
ATOM 9228 C C . ASN B 1 344 ? 44.020 -33.467 -36.819 1.00 10.88 344 ASN B C 1
ATOM 9229 O O . ASN B 1 344 ? 43.670 -32.298 -36.962 1.00 11.36 344 ASN B O 1
ATOM 9240 N N . SER B 1 345 ? 43.445 -34.282 -35.932 1.00 10.06 345 SER B N 1
ATOM 9241 C CA . SER B 1 345 ? 42.337 -33.853 -35.108 1.00 10.80 345 SER B CA 1
ATOM 9242 C C . SER B 1 345 ? 42.756 -33.320 -33.751 1.00 11.29 345 SER B C 1
ATOM 9243 O O . SER B 1 345 ? 42.001 -33.376 -32.779 1.00 13.87 345 SER B O 1
ATOM 9251 N N . LEU B 1 346 ? 43.984 -32.808 -33.638 1.00 10.76 346 LEU B N 1
ATOM 9252 C CA . LEU B 1 346 ? 44.432 -32.111 -32.435 1.00 9.88 346 LEU B CA 1
ATOM 9253 C C . LEU B 1 346 ? 44.218 -30.606 -32.529 1.00 9.58 346 LEU B C 1
ATOM 9254 O O . LEU B 1 346 ? 44.667 -29.973 -33.474 1.00 10.93 346 LEU B O 1
ATOM 9270 N N . ASN B 1 347 ? 43.530 -30.051 -31.522 1.00 9.87 347 ASN B N 1
ATOM 9271 C CA . ASN B 1 347 ? 43.365 -28.613 -31.359 1.00 9.58 347 ASN B CA 1
ATOM 9272 C C . ASN B 1 347 ? 44.682 -27.952 -30.969 1.00 9.23 347 ASN B C 1
ATOM 9273 O O . ASN B 1 347 ? 45.706 -28.620 -30.843 1.00 9.76 347 ASN B O 1
ATOM 9284 N N . PRO B 1 348 ? 44.740 -26.603 -30.921 1.00 9.04 348 PRO B N 1
ATOM 9285 C CA . PRO B 1 348 ? 46.072 -25.990 -30.862 1.00 9.65 348 PRO B CA 1
ATOM 9286 C C . PRO B 1 348 ? 46.862 -26.351 -29.607 1.00 9.29 348 PRO B C 1
ATOM 9287 O O . PRO B 1 348 ? 48.040 -26.712 -29.660 1.00 10.15 348 PRO B O 1
ATOM 9298 N N . GLN B 1 349 ? 46.188 -26.324 -28.448 1.00 9.79 349 GLN B N 1
ATOM 9299 C CA . GLN B 1 349 ? 46.855 -26.573 -27.176 1.00 9.34 349 GLN B CA 1
ATOM 9300 C C . GLN B 1 349 ? 47.235 -28.043 -27.020 1.00 9.60 349 GLN B C 1
ATOM 9301 O O . GLN B 1 349 ? 48.250 -28.344 -26.399 1.00 10.37 349 GLN B O 1
ATOM 9315 N N . LYS B 1 350 ? 46.462 -28.970 -27.581 1.00 9.52 350 LYS B N 1
ATOM 9316 C CA . LYS B 1 350 ? 46.821 -30.378 -27.525 1.00 9.74 350 LYS B CA 1
ATOM 9317 C C . LYS B 1 350 ? 47.946 -30.674 -28.543 1.00 9.97 350 LYS B C 1
ATOM 9318 O O . LYS B 1 350 ? 48.871 -31.400 -28.237 1.00 10.59 350 LYS B O 1
ATOM 9337 N N . ALA B 1 351 ? 47.879 -30.050 -29.726 1.00 9.31 351 ALA B N 1
ATOM 9338 C CA . ALA B 1 351 ? 48.950 -30.160 -30.698 1.00 9.39 351 ALA B CA 1
ATOM 9339 C C . ALA B 1 351 ? 50.270 -29.675 -30.103 1.00 10.57 351 ALA B C 1
ATOM 9340 O O . ALA B 1 351 ? 51.308 -30.264 -30.389 1.00 11.71 351 ALA B O 1
ATOM 9347 N N . ARG B 1 352 ? 50.227 -28.612 -29.287 1.00 9.43 352 ARG B N 1
ATOM 9348 C CA . ARG B 1 352 ? 51.446 -28.150 -28.632 1.00 10.60 352 ARG B CA 1
ATOM 9349 C C . ARG B 1 352 ? 52.100 -29.257 -27.812 1.00 10.65 352 ARG B C 1
ATOM 9350 O O . ARG B 1 352 ? 53.329 -29.351 -27.790 1.00 10.93 352 ARG B O 1
ATOM 9371 N N . MET B 1 353 ? 51.303 -30.004 -27.051 1.00 10.56 353 MET B N 1
ATOM 9372 C CA . MET B 1 353 ? 51.858 -31.082 -26.192 1.00 10.58 353 MET B CA 1
ATOM 9373 C C . MET B 1 353 ? 52.594 -32.115 -27.065 1.00 10.53 353 MET B C 1
ATOM 9374 O O . MET B 1 353 ? 53.699 -32.502 -26.693 1.00 12.28 353 MET B O 1
ATOM 9388 N N . LEU B 1 354 ? 51.969 -32.568 -28.145 1.00 10.78 354 LEU B N 1
ATOM 9389 C CA . LEU B 1 354 ? 52.606 -33.548 -28.996 1.00 10.87 354 LEU B CA 1
ATOM 9390 C C . LEU B 1 354 ? 53.841 -32.953 -29.687 1.00 11.42 354 LEU B C 1
ATOM 9391 O O . LEU B 1 354 ? 54.842 -33.642 -29.823 1.00 11.83 354 LEU B O 1
ATOM 9407 N N . LEU B 1 355 ? 53.783 -31.683 -30.084 1.00 11.08 355 LEU B N 1
ATOM 9408 C CA . LEU B 1 355 ? 54.929 -31.080 -30.766 1.00 11.17 355 LEU B CA 1
ATOM 9409 C C . LEU B 1 355 ? 56.116 -30.996 -29.804 1.00 11.89 355 LEU B C 1
ATOM 9410 O O . LEU B 1 355 ? 57.256 -31.232 -30.208 1.00 11.89 355 LEU B O 1
ATOM 9426 N N . MET B 1 356 ? 55.889 -30.578 -28.567 1.00 11.85 356 MET B N 1
ATOM 9427 C CA . MET B 1 356 ? 56.998 -30.541 -27.594 1.00 11.53 356 MET B CA 1
ATOM 9428 C C . MET B 1 356 ? 57.651 -31.911 -27.477 1.00 12.66 356 MET B C 1
ATOM 9429 O O . MET B 1 356 ? 58.887 -32.012 -27.492 1.00 13.31 356 MET B O 1
ATOM 9443 N N . LEU B 1 357 ? 56.832 -32.951 -27.334 1.00 12.57 357 LEU B N 1
ATOM 9444 C CA . LEU B 1 357 ? 57.361 -34.293 -27.169 1.00 12.91 357 LEU B CA 1
ATOM 9445 C C . LEU B 1 357 ? 58.072 -34.766 -28.445 1.00 13.32 357 LEU B C 1
ATOM 9446 O O . LEU B 1 357 ? 59.140 -35.401 -28.419 1.00 14.28 357 LEU B O 1
ATOM 9462 N N . ALA B 1 358 ? 57.490 -34.475 -29.592 1.00 12.53 358 ALA B N 1
ATOM 9463 C CA . ALA B 1 358 ? 58.133 -34.813 -30.861 1.00 12.83 358 ALA B CA 1
ATOM 9464 C C . ALA B 1 358 ? 59.533 -34.232 -30.917 1.00 13.49 358 ALA B C 1
ATOM 9465 O O . ALA B 1 358 ? 60.453 -34.914 -31.383 1.00 13.19 358 ALA B O 1
ATOM 9472 N N . LEU B 1 359 ? 59.678 -32.972 -30.498 1.00 13.51 359 LEU B N 1
ATOM 9473 C CA . LEU B 1 359 ? 60.960 -32.274 -30.613 1.00 13.68 359 LEU B CA 1
ATOM 9474 C C . LEU B 1 359 ? 62.013 -32.814 -29.648 1.00 14.52 359 LEU B C 1
ATOM 9475 O O . LEU B 1 359 ? 63.187 -32.498 -29.776 1.00 17.12 359 LEU B O 1
ATOM 9491 N N . THR B 1 360 ? 61.602 -33.629 -28.662 1.00 14.23 360 THR B N 1
ATOM 9492 C CA . THR B 1 360 ? 62.549 -34.331 -27.806 1.00 15.12 360 THR B CA 1
ATOM 9493 C C . THR B 1 360 ? 63.201 -35.519 -28.528 1.00 16.07 360 THR B C 1
ATOM 9494 O O . THR B 1 360 ? 64.239 -36.043 -28.051 1.00 18.64 360 THR B O 1
ATOM 9505 N N . LYS B 1 361 ? 62.579 -35.957 -29.641 1.00 15.84 361 LYS B N 1
ATOM 9506 C CA . LYS B 1 361 ? 63.017 -37.127 -30.417 1.00 16.36 361 LYS B CA 1
ATOM 9507 C C . LYS B 1 361 ? 63.680 -36.731 -31.734 1.00 16.67 361 LYS B C 1
ATOM 9508 O O . LYS B 1 361 ? 64.574 -37.432 -32.167 1.00 18.76 361 LYS B O 1
ATOM 9527 N N . THR B 1 362 ? 63.177 -35.699 -32.403 1.00 16.68 362 THR B N 1
ATOM 9528 C CA . THR B 1 362 ? 63.595 -35.383 -33.771 1.00 17.37 362 THR B CA 1
ATOM 9529 C C . THR B 1 362 ? 63.292 -33.978 -34.202 1.00 17.91 362 THR B C 1
ATOM 9530 O O . THR B 1 362 ? 62.436 -33.356 -33.578 1.00 18.70 362 THR B O 1
ATOM 9541 N N . ASN B 1 363 ? 64.012 -33.480 -35.204 1.00 17.80 363 ASN B N 1
ATOM 9542 C CA . ASN B 1 363 ? 63.673 -32.246 -35.883 1.00 18.97 363 ASN B CA 1
ATOM 9543 C C . ASN B 1 363 ? 63.190 -32.510 -37.310 1.00 18.17 363 ASN B C 1
ATOM 9544 O O . ASN B 1 363 ? 62.979 -31.560 -38.046 1.00 18.97 363 ASN B O 1
ATOM 9555 N N . ASP B 1 364 ? 63.002 -33.772 -37.702 1.00 17.43 364 ASP B N 1
ATOM 9556 C CA . ASP B 1 364 ? 62.684 -34.128 -39.073 1.00 18.03 364 ASP B CA 1
ATOM 9557 C C . ASP B 1 364 ? 61.206 -33.897 -39.302 1.00 17.13 364 ASP B C 1
ATOM 9558 O O . ASP B 1 364 ? 60.391 -34.525 -38.636 1.00 16.91 364 ASP B O 1
ATOM 9567 N N . PRO B 1 365 ? 60.796 -33.016 -40.230 1.00 16.87 365 PRO B N 1
ATOM 9568 C CA . PRO B 1 365 ? 59.383 -32.689 -40.372 1.00 18.22 365 PRO B CA 1
ATOM 9569 C C . PRO B 1 365 ? 58.528 -33.869 -40.830 1.00 17.96 365 PRO B C 1
ATOM 9570 O O . PRO B 1 365 ? 57.367 -33.950 -40.438 1.00 17.40 365 PRO B O 1
ATOM 9581 N N . GLN B 1 366 ? 59.097 -34.809 -41.599 1.00 18.39 366 GLN B N 1
ATOM 9582 C CA . GLN B 1 366 ? 58.317 -35.974 -42.032 1.00 18.65 366 GLN B CA 1
ATOM 9583 C C . GLN B 1 366 ? 58.041 -36.877 -40.821 1.00 15.66 366 GLN B C 1
ATOM 9584 O O . GLN B 1 366 ? 56.964 -37.458 -40.705 1.00 17.05 366 GLN B O 1
ATOM 9598 N N . LYS B 1 367 ? 59.014 -37.019 -39.903 1.00 15.55 367 LYS B N 1
ATOM 9599 C CA . LYS B 1 367 ? 58.843 -37.859 -38.723 1.00 16.02 367 LYS B CA 1
ATOM 9600 C C . LYS B 1 367 ? 57.863 -37.219 -37.749 1.00 14.90 367 LYS B C 1
ATOM 9601 O O . LYS B 1 367 ? 57.040 -37.913 -37.153 1.00 15.63 367 LYS B O 1
ATOM 9620 N N . ILE B 1 368 ? 57.889 -35.885 -37.666 1.00 13.58 368 ILE B N 1
ATOM 9621 C CA . ILE B 1 368 ? 56.941 -35.186 -36.796 1.00 13.65 368 ILE B CA 1
ATOM 9622 C C . ILE B 1 368 ? 55.534 -35.310 -37.368 1.00 12.64 368 ILE B C 1
ATOM 9623 O O . ILE B 1 368 ? 54.589 -35.571 -36.600 1.00 12.94 368 ILE B O 1
ATOM 9639 N N . GLN B 1 369 ? 55.390 -35.163 -38.678 1.00 12.74 369 GLN B N 1
ATOM 9640 C CA . GLN B 1 369 ? 54.073 -35.307 -39.285 1.00 13.27 369 GLN B CA 1
ATOM 9641 C C . GLN B 1 369 ? 53.525 -36.701 -39.022 1.00 13.43 369 GLN B C 1
ATOM 9642 O O . GLN B 1 369 ? 52.358 -36.882 -38.714 1.00 12.91 369 GLN B O 1
ATOM 9656 N N . ALA B 1 370 ? 54.388 -37.711 -39.106 1.00 13.12 370 ALA B N 1
ATOM 9657 C CA . ALA B 1 370 ? 53.965 -39.095 -38.861 1.00 14.27 370 ALA B CA 1
ATOM 9658 C C . ALA B 1 370 ? 53.483 -39.267 -37.419 1.00 13.52 370 ALA B C 1
ATOM 9659 O O . ALA B 1 370 ? 52.471 -39.905 -37.138 1.00 14.23 370 ALA B O 1
ATOM 9666 N N . TYR B 1 371 ? 54.154 -38.619 -36.452 1.00 13.15 371 TYR B N 1
ATOM 9667 C CA . TYR B 1 371 ? 53.636 -38.636 -35.084 1.00 13.29 371 TYR B CA 1
ATOM 9668 C C . TYR B 1 371 ? 52.223 -38.054 -34.993 1.00 12.00 371 TYR B C 1
ATOM 9669 O O . TYR B 1 371 ? 51.377 -38.569 -34.257 1.00 11.42 371 TYR B O 1
ATOM 9687 N N . PHE B 1 372 ? 51.989 -36.937 -35.679 1.00 11.61 372 PHE B N 1
ATOM 9688 C CA . PHE B 1 372 ? 50.679 -36.293 -35.666 1.00 11.36 372 PHE B CA 1
ATOM 9689 C C . PHE B 1 372 ? 49.589 -37.168 -36.273 1.00 12.29 372 PHE B C 1
ATOM 9690 O O . PHE B 1 372 ? 48.423 -36.922 -35.982 1.00 12.40 372 PHE B O 1
ATOM 9707 N N . ASN B 1 373 ? 49.948 -38.199 -37.055 1.00 12.26 373 ASN B N 1
ATOM 9708 C CA . ASN B 1 373 ? 48.939 -39.101 -37.582 1.00 12.64 373 ASN B CA 1
ATOM 9709 C C . ASN B 1 373 ? 48.728 -40.338 -36.716 1.00 12.66 373 ASN B C 1
ATOM 9710 O O . ASN B 1 373 ? 47.735 -41.030 -36.924 1.00 14.85 373 ASN B O 1
ATOM 9721 N N . GLU B 1 374 ? 49.609 -40.614 -35.746 1.00 12.48 374 GLU B N 1
ATOM 9722 C CA . GLU B 1 374 ? 49.460 -41.825 -34.951 1.00 13.01 374 GLU B CA 1
ATOM 9723 C C . GLU B 1 374 ? 49.093 -41.596 -33.486 1.00 11.65 374 GLU B C 1
ATOM 9724 O O . GLU B 1 374 ? 48.564 -42.509 -32.870 1.00 12.21 374 GLU B O 1
ATOM 9736 N N . TYR B 1 375 ? 49.389 -40.423 -32.941 1.00 11.25 375 TYR B N 1
ATOM 9737 C CA . TYR B 1 375 ? 49.195 -40.121 -31.527 1.00 11.64 375 TYR B CA 1
ATOM 9738 C C . TYR B 1 375 ? 47.970 -39.252 -31.211 1.00 11.55 375 TYR B C 1
ATOM 9739 O O . TYR B 1 375 ? 47.167 -38.984 -32.171 1.00 12.49 375 TYR B O 1
ATOM 9758 N N . ASP C 1 49 ? 5.463 -9.874 -58.656 1.00 55.58 49 ASP C N 1
ATOM 9759 C CA . ASP C 1 49 ? 6.762 -10.248 -59.266 1.00 56.79 49 ASP C CA 1
ATOM 9760 C C . ASP C 1 49 ? 7.753 -10.559 -58.143 1.00 46.37 49 ASP C C 1
ATOM 9761 O O . ASP C 1 49 ? 7.538 -10.316 -56.955 1.00 49.77 49 ASP C O 1
ATOM 9770 N N . LEU C 1 50 ? 8.878 -11.089 -58.560 1.00 33.29 50 LEU C N 1
ATOM 9771 C CA . LEU C 1 50 ? 9.800 -11.710 -57.642 1.00 25.97 50 LEU C CA 1
ATOM 9772 C C . LEU C 1 50 ? 10.697 -10.659 -56.985 1.00 26.87 50 LEU C C 1
ATOM 9773 O O . LEU C 1 50 ? 10.904 -9.569 -57.498 1.00 30.38 50 LEU C O 1
ATOM 9789 N N . PRO C 1 51 ? 11.274 -10.970 -55.817 1.00 25.51 51 PRO C N 1
ATOM 9790 C CA . PRO C 1 51 ? 12.261 -10.100 -55.173 1.00 24.41 51 PRO C CA 1
ATOM 9791 C C . PRO C 1 51 ? 13.516 -9.912 -56.016 1.00 26.25 51 PRO C C 1
ATOM 9792 O O . PRO C 1 51 ? 13.964 -10.839 -56.684 1.00 25.96 51 PRO C O 1
ATOM 9803 N N . ASN C 1 52 ? 14.065 -8.697 -55.966 1.00 23.79 52 ASN C N 1
ATOM 9804 C CA . ASN C 1 52 ? 15.291 -8.371 -56.653 1.00 22.45 52 ASN C CA 1
ATOM 9805 C C . ASN C 1 52 ? 16.457 -8.584 -55.693 1.00 20.54 52 ASN C C 1
ATOM 9806 O O . ASN C 1 52 ? 16.641 -7.834 -54.740 1.00 22.56 52 ASN C O 1
ATOM 9817 N N . ILE C 1 53 ? 17.240 -9.625 -55.976 1.00 19.74 53 ILE C N 1
ATOM 9818 C CA . ILE C 1 53 ? 18.327 -10.001 -55.101 1.00 19.08 53 ILE C CA 1
ATOM 9819 C C . ILE C 1 53 ? 19.663 -9.772 -55.817 1.00 18.89 53 ILE C C 1
ATOM 9820 O O . ILE C 1 53 ? 19.852 -10.231 -56.942 1.00 21.53 53 ILE C O 1
ATOM 9836 N N . ARG C 1 54 ? 20.585 -9.092 -55.134 1.00 19.61 54 ARG C N 1
ATOM 9837 C CA . ARG C 1 54 ? 21.906 -8.839 -55.696 1.00 20.87 54 ARG C CA 1
ATOM 9838 C C . ARG C 1 54 ? 22.918 -9.729 -54.980 1.00 19.38 54 ARG C C 1
ATOM 9839 O O . ARG C 1 54 ? 22.949 -9.743 -53.758 1.00 19.44 54 ARG C O 1
ATOM 9860 N N . ILE C 1 55 ? 23.732 -10.449 -55.762 1.00 19.99 55 ILE C N 1
ATOM 9861 C CA . ILE C 1 55 ? 24.815 -11.263 -55.236 1.00 19.62 55 ILE C CA 1
ATOM 9862 C C . ILE C 1 55 ? 26.113 -10.471 -55.330 1.00 19.88 55 ILE C C 1
ATOM 9863 O O . ILE C 1 55 ? 26.463 -10.004 -56.424 1.00 22.97 55 ILE C O 1
ATOM 9879 N N . LEU C 1 56 ? 26.788 -10.276 -54.181 1.00 18.76 56 LEU C N 1
ATOM 9880 C CA . LEU C 1 56 ? 28.113 -9.651 -54.144 1.00 18.71 56 LEU C CA 1
ATOM 9881 C C . LEU C 1 56 ? 29.127 -10.744 -53.845 1.00 18.30 56 LEU C C 1
ATOM 9882 O O . LEU C 1 56 ? 29.088 -11.341 -52.767 1.00 20.34 56 LEU C O 1
ATOM 9898 N N . ALA C 1 57 ? 29.999 -11.008 -54.809 1.00 18.54 57 ALA C N 1
ATOM 9899 C CA . ALA C 1 57 ? 30.967 -12.094 -54.698 1.00 20.18 57 ALA C CA 1
ATOM 9900 C C . ALA C 1 57 ? 32.309 -11.568 -54.203 1.00 19.10 57 ALA C C 1
ATOM 9901 O O . ALA C 1 57 ? 32.746 -10.516 -54.655 1.00 20.73 57 ALA C O 1
ATOM 9908 N N . THR C 1 58 ? 32.943 -12.306 -53.285 1.00 18.58 58 THR C N 1
ATOM 9909 C CA . THR C 1 58 ? 34.202 -11.887 -52.686 1.00 17.82 58 THR C CA 1
ATOM 9910 C C . THR C 1 58 ? 35.336 -12.870 -52.980 1.00 20.30 58 THR C C 1
ATOM 9911 O O . THR C 1 58 ? 36.482 -12.601 -52.592 1.00 20.91 58 THR C O 1
ATOM 9922 N N . GLY C 1 59 ? 34.992 -13.972 -53.649 1.00 21.99 59 GLY C N 1
ATOM 9923 C CA . GLY C 1 59 ? 35.911 -15.033 -54.025 1.00 26.64 59 GLY C CA 1
ATOM 9924 C C . GLY C 1 59 ? 35.505 -15.708 -55.352 1.00 34.48 59 GLY C C 1
ATOM 9925 O O . GLY C 1 59 ? 34.800 -15.137 -56.227 1.00 35.47 59 GLY C O 1
ATOM 9929 N N . GLY C 1 60 ? 36.008 -16.948 -55.486 1.00 36.95 60 GLY C N 1
ATOM 9930 C CA . GLY C 1 60 ? 35.707 -17.832 -56.598 1.00 39.41 60 GLY C CA 1
ATOM 9931 C C . GLY C 1 60 ? 34.259 -18.301 -56.517 1.00 37.22 60 GLY C C 1
ATOM 9932 O O . GLY C 1 60 ? 33.550 -17.932 -55.594 1.00 42.13 60 GLY C O 1
ATOM 9936 N N . THR C 1 61 ? 33.839 -19.108 -57.489 1.00 43.11 61 THR C N 1
ATOM 9937 C CA . THR C 1 61 ? 32.455 -19.532 -57.594 1.00 42.93 61 THR C CA 1
ATOM 9938 C C . THR C 1 61 ? 32.200 -20.609 -56.538 1.00 39.21 61 THR C C 1
ATOM 9939 O O . THR C 1 61 ? 33.093 -21.356 -56.182 1.00 45.62 61 THR C O 1
ATOM 9950 N N . ILE C 1 62 ? 30.991 -20.641 -55.986 1.00 33.56 62 ILE C N 1
ATOM 9951 C CA . ILE C 1 62 ? 30.591 -21.725 -55.122 1.00 32.25 62 ILE C CA 1
ATOM 9952 C C . ILE C 1 62 ? 29.686 -22.682 -55.913 1.00 31.07 62 ILE C C 1
ATOM 9953 O O . ILE C 1 62 ? 29.535 -23.814 -55.504 1.00 28.09 62 ILE C O 1
ATOM 9969 N N . ALA C 1 63 ? 29.244 -22.310 -57.119 1.00 32.18 63 ALA C N 1
ATOM 9970 C CA . ALA C 1 63 ? 28.412 -23.173 -57.966 1.00 33.07 63 ALA C CA 1
ATOM 9971 C C . ALA C 1 63 ? 28.841 -23.047 -59.430 1.00 38.52 63 ALA C C 1
ATOM 9972 O O . ALA C 1 63 ? 29.138 -21.935 -59.882 1.00 39.71 63 ALA C O 1
ATOM 9979 N N . GLY C 1 64 ? 28.818 -24.178 -60.169 1.00 43.60 64 GLY C N 1
ATOM 9980 C CA . GLY C 1 64 ? 29.108 -24.211 -61.604 1.00 44.86 64 GLY C CA 1
ATOM 9981 C C . GLY C 1 64 ? 30.574 -23.991 -61.958 1.00 49.28 64 GLY C C 1
ATOM 9982 O O . GLY C 1 64 ? 31.421 -24.159 -61.036 1.00 49.57 64 GLY C O 1
ATOM 9986 N N . GLY C 1 81 ? 33.806 -15.656 -62.592 1.00 76.10 81 GLY C N 1
ATOM 9987 C CA . GLY C 1 81 ? 32.743 -14.704 -62.976 1.00 75.77 81 GLY C CA 1
ATOM 9988 C C . GLY C 1 81 ? 31.484 -14.892 -62.132 1.00 72.09 81 GLY C C 1
ATOM 9989 O O . GLY C 1 81 ? 31.161 -16.014 -61.739 1.00 71.67 81 GLY C O 1
ATOM 9993 N N . VAL C 1 82 ? 30.777 -13.790 -61.852 1.00 65.94 82 VAL C N 1
ATOM 9994 C CA . VAL C 1 82 ? 29.556 -13.855 -61.056 1.00 61.68 82 VAL C CA 1
ATOM 9995 C C . VAL C 1 82 ? 28.396 -14.314 -61.950 1.00 62.37 82 VAL C C 1
ATOM 9996 O O . VAL C 1 82 ? 27.419 -14.880 -61.456 1.00 61.03 82 VAL C O 1
ATOM 10009 N N . GLU C 1 83 ? 28.524 -14.112 -63.272 1.00 64.16 83 GLU C N 1
ATOM 10010 C CA . GLU C 1 83 ? 27.549 -14.621 -64.226 1.00 65.73 83 GLU C CA 1
ATOM 10011 C C . GLU C 1 83 ? 27.535 -16.158 -64.243 1.00 60.19 83 GLU C C 1
ATOM 10012 O O . GLU C 1 83 ? 26.488 -16.765 -64.463 1.00 54.48 83 GLU C O 1
ATOM 10024 N N . SER C 1 84 ? 28.694 -16.793 -64.018 1.00 60.47 84 SER C N 1
ATOM 10025 C CA . SER C 1 84 ? 28.792 -18.246 -63.994 1.00 62.04 84 SER C CA 1
ATOM 10026 C C . SER C 1 84 ? 27.996 -18.829 -62.826 1.00 62.96 84 SER C C 1
ATOM 10027 O O . SER C 1 84 ? 27.327 -19.850 -62.983 1.00 58.14 84 SER C O 1
ATOM 10035 N N . LEU C 1 85 ? 28.112 -18.184 -61.663 1.00 63.24 85 LEU C N 1
ATOM 10036 C CA . LEU C 1 85 ? 27.366 -18.607 -60.448 1.00 64.58 85 LEU C CA 1
ATOM 10037 C C . LEU C 1 85 ? 25.871 -18.619 -60.729 1.00 56.78 85 LEU C C 1
ATOM 10038 O O . LEU C 1 85 ? 25.232 -19.617 -60.392 1.00 59.45 85 LEU C O 1
ATOM 10054 N N . ILE C 1 86 ? 25.362 -17.571 -61.376 1.00 57.41 86 ILE C N 1
ATOM 10055 C CA . ILE C 1 86 ? 23.942 -17.425 -61.613 1.00 52.90 86 ILE C CA 1
ATOM 10056 C C . ILE C 1 86 ? 23.469 -18.506 -62.587 1.00 52.16 86 ILE C C 1
ATOM 10057 O O . ILE C 1 86 ? 22.449 -19.128 -62.323 1.00 55.69 86 ILE C O 1
ATOM 10073 N N . GLU C 1 87 ? 24.243 -18.769 -63.655 1.00 52.09 87 GLU C N 1
ATOM 10074 C CA . GLU C 1 87 ? 23.897 -19.740 -64.695 1.00 50.06 87 GLU C CA 1
ATOM 10075 C C . GLU C 1 87 ? 23.969 -21.182 -64.176 1.00 46.47 87 GLU C C 1
ATOM 10076 O O . GLU C 1 87 ? 23.312 -22.084 -64.696 1.00 44.87 87 GLU C O 1
ATOM 10088 N N . ALA C 1 88 ? 24.802 -21.408 -63.161 1.00 42.03 88 ALA C N 1
ATOM 10089 C CA . ALA C 1 88 ? 24.962 -22.720 -62.552 1.00 38.12 88 ALA C CA 1
ATOM 10090 C C . ALA C 1 88 ? 23.726 -23.171 -61.764 1.00 35.27 88 ALA C C 1
ATOM 10091 O O . ALA C 1 88 ? 23.568 -24.361 -61.485 1.00 35.15 88 ALA C O 1
ATOM 10098 N N . VAL C 1 89 ? 22.888 -22.221 -61.340 1.00 32.66 89 VAL C N 1
ATOM 10099 C CA . VAL C 1 89 ? 21.724 -22.542 -60.526 1.00 29.90 89 VAL C CA 1
ATOM 10100 C C . VAL C 1 89 ? 20.497 -21.864 -61.130 1.00 29.19 89 VAL C C 1
ATOM 10101 O O . VAL C 1 89 ? 19.907 -20.959 -60.535 1.00 27.05 89 VAL C O 1
ATOM 10114 N N . PRO C 1 90 ? 20.040 -22.328 -62.309 1.00 33.81 90 PRO C N 1
ATOM 10115 C CA . PRO C 1 90 ? 18.894 -21.710 -62.983 1.00 33.34 90 PRO C CA 1
ATOM 10116 C C . PRO C 1 90 ? 17.578 -21.711 -62.209 1.00 33.56 90 PRO C C 1
ATOM 10117 O O . PRO C 1 90 ? 16.703 -20.896 -62.483 1.00 34.51 90 PRO C O 1
ATOM 10128 N N . GLU C 1 91 ? 17.437 -22.640 -61.263 1.00 34.33 91 GLU C N 1
ATOM 10129 C CA . GLU C 1 91 ? 16.269 -22.728 -60.393 1.00 33.95 91 GLU C CA 1
ATOM 10130 C C . GLU C 1 91 ? 16.032 -21.403 -59.660 1.00 29.01 91 GLU C C 1
ATOM 10131 O O . GLU C 1 91 ? 14.916 -21.090 -59.262 1.00 28.85 91 GLU C O 1
ATOM 10143 N N . MET C 1 92 ? 17.085 -20.616 -59.446 1.00 27.38 92 MET C N 1
ATOM 10144 C CA . MET C 1 92 ? 16.957 -19.359 -58.719 1.00 26.19 92 MET C CA 1
ATOM 10145 C C . MET C 1 92 ? 15.987 -18.421 -59.435 1.00 26.37 92 MET C C 1
ATOM 10146 O O . MET C 1 92 ? 15.381 -17.565 -58.798 1.00 26.05 92 MET C O 1
ATOM 10160 N N . LYS C 1 93 ? 15.853 -18.574 -60.753 1.00 27.35 93 LYS C N 1
ATOM 10161 C CA . LYS C 1 93 ? 15.035 -17.654 -61.531 1.00 28.98 93 LYS C CA 1
ATOM 10162 C C . LYS C 1 93 ? 13.560 -17.757 -61.158 1.00 29.32 93 LYS C C 1
ATOM 10163 O O . LYS C 1 93 ? 12.800 -16.836 -61.432 1.00 31.23 93 LYS C O 1
ATOM 10182 N N . ASP C 1 94 ? 13.156 -18.873 -60.559 1.00 30.15 94 ASP C N 1
ATOM 10183 C CA . ASP C 1 94 ? 11.770 -19.060 -60.162 1.00 32.46 94 ASP C CA 1
ATOM 10184 C C . ASP C 1 94 ? 11.455 -18.373 -58.836 1.00 28.58 94 ASP C C 1
ATOM 10185 O O . ASP C 1 94 ? 10.287 -18.197 -58.546 1.00 30.53 94 ASP C O 1
ATOM 10194 N N . ILE C 1 95 ? 12.463 -17.988 -58.030 1.00 25.63 95 ILE C N 1
ATOM 10195 C CA . ILE C 1 95 ? 12.216 -17.382 -56.728 1.00 25.19 95 ILE C CA 1
ATOM 10196 C C . ILE C 1 95 ? 12.796 -15.969 -56.593 1.00 22.34 95 ILE C C 1
ATOM 10197 O O . ILE C 1 95 ? 12.531 -15.307 -55.577 1.00 23.41 95 ILE C O 1
ATOM 10213 N N . ALA C 1 96 ? 13.614 -15.510 -57.563 1.00 22.66 96 ALA C N 1
ATOM 10214 C CA . ALA C 1 96 ? 14.145 -14.156 -57.499 1.00 21.69 96 ALA C CA 1
ATOM 10215 C C . ALA C 1 96 ? 14.556 -13.679 -58.890 1.00 22.13 96 ALA C C 1
ATOM 10216 O O . ALA C 1 96 ? 14.767 -14.492 -59.787 1.00 24.83 96 ALA C O 1
ATOM 10223 N N . ASN C 1 97 ? 14.671 -12.346 -59.021 1.00 23.27 97 ASN C N 1
ATOM 10224 C CA . ASN C 1 97 ? 15.366 -11.692 -60.118 1.00 25.13 97 ASN C CA 1
ATOM 10225 C C . ASN C 1 97 ? 16.778 -11.444 -59.594 1.00 23.29 97 ASN C C 1
ATOM 10226 O O . ASN C 1 97 ? 16.978 -10.546 -58.790 1.00 23.10 97 ASN C O 1
ATOM 10237 N N . VAL C 1 98 ? 17.736 -12.241 -60.072 1.00 23.49 98 VAL C N 1
ATOM 10238 C CA . VAL C 1 98 ? 19.084 -12.235 -59.533 1.00 23.65 98 VAL C CA 1
ATOM 10239 C C . VAL C 1 98 ? 20.001 -11.416 -60.436 1.00 22.91 98 VAL C C 1
ATOM 10240 O O . VAL C 1 98 ? 20.002 -11.591 -61.639 1.00 25.45 98 VAL C O 1
ATOM 10253 N N . SER C 1 99 ? 20.832 -10.568 -59.829 1.00 22.46 99 SER C N 1
ATOM 10254 C CA . SER C 1 99 ? 21.907 -9.897 -60.535 1.00 24.27 99 SER C CA 1
ATOM 10255 C C . SER C 1 99 ? 23.131 -9.983 -59.640 1.00 23.62 99 SER C C 1
ATOM 10256 O O . SER C 1 99 ? 23.014 -10.440 -58.508 1.00 23.98 99 SER C O 1
ATOM 10264 N N . GLY C 1 100 ? 24.284 -9.558 -60.136 1.00 26.52 100 GLY C N 1
ATOM 10265 C CA . GLY C 1 100 ? 25.466 -9.758 -59.344 1.00 27.67 100 GLY C CA 1
ATOM 10266 C C . GLY C 1 100 ? 26.637 -8.887 -59.736 1.00 25.39 100 GLY C C 1
ATOM 10267 O O . GLY C 1 100 ? 26.656 -8.272 -60.801 1.00 26.75 100 GLY C O 1
ATOM 10271 N N . GLU C 1 101 ? 27.591 -8.860 -58.813 1.00 24.01 101 GLU C N 1
ATOM 10272 C CA . GLU C 1 101 ? 28.811 -8.123 -59.024 1.00 23.44 101 GLU C CA 1
ATOM 10273 C C . GLU C 1 101 ? 29.931 -8.756 -58.220 1.00 24.36 101 GLU C C 1
ATOM 10274 O O . GLU C 1 101 ? 29.703 -9.367 -57.180 1.00 23.78 101 GLU C O 1
ATOM 10286 N N . GLN C 1 102 ? 31.151 -8.613 -58.738 1.00 25.23 102 GLN C N 1
ATOM 10287 C CA . GLN C 1 102 ? 32.357 -9.068 -58.078 1.00 24.82 102 GLN C CA 1
ATOM 10288 C C . GLN C 1 102 ? 32.952 -7.878 -57.321 1.00 26.16 102 GLN C C 1
ATOM 10289 O O . GLN C 1 102 ? 33.422 -6.941 -57.930 1.00 32.20 102 GLN C O 1
ATOM 10303 N N . ILE C 1 103 ? 32.897 -7.912 -56.000 1.00 22.74 103 ILE C N 1
ATOM 10304 C CA . ILE C 1 103 ? 33.460 -6.883 -55.131 1.00 26.32 103 ILE C CA 1
ATOM 10305 C C . ILE C 1 103 ? 34.974 -7.029 -55.123 1.00 26.29 103 ILE C C 1
ATOM 10306 O O . ILE C 1 103 ? 35.696 -6.079 -55.351 1.00 28.19 103 ILE C O 1
ATOM 10322 N N . VAL C 1 104 ? 35.433 -8.225 -54.740 1.00 24.24 104 VAL C N 1
ATOM 10323 C CA . VAL C 1 104 ? 36.846 -8.535 -54.636 1.00 24.06 104 VAL C CA 1
ATOM 10324 C C . VAL C 1 104 ? 36.943 -10.006 -55.001 1.00 23.69 104 VAL C C 1
ATOM 10325 O O . VAL C 1 104 ? 35.916 -10.658 -55.203 1.00 23.52 104 VAL C O 1
ATOM 10338 N N . ASN C 1 105 ? 38.164 -10.525 -55.119 1.00 23.52 105 ASN C N 1
ATOM 10339 C CA . ASN C 1 105 ? 38.312 -11.933 -55.437 1.00 24.43 105 ASN C CA 1
ATOM 10340 C C . ASN C 1 105 ? 39.501 -12.504 -54.680 1.00 25.12 105 ASN C C 1
ATOM 10341 O O . ASN C 1 105 ? 40.612 -12.534 -55.205 1.00 27.64 105 ASN C O 1
ATOM 10352 N N . VAL C 1 106 ? 39.229 -12.989 -53.462 1.00 22.57 106 VAL C N 1
ATOM 10353 C CA . VAL C 1 106 ? 40.283 -13.482 -52.592 1.00 21.93 106 VAL C CA 1
ATOM 10354 C C . VAL C 1 106 ? 39.806 -14.700 -51.809 1.00 22.21 106 VAL C C 1
ATOM 10355 O O . VAL C 1 106 ? 38.616 -14.884 -51.518 1.00 20.78 106 VAL C O 1
ATOM 10368 N N . GLY C 1 107 ? 40.781 -15.518 -51.394 1.00 20.64 107 GLY C N 1
ATOM 10369 C CA . GLY C 1 107 ? 40.571 -16.475 -50.326 1.00 18.81 107 GLY C CA 1
ATOM 10370 C C . GLY C 1 107 ? 40.213 -15.743 -49.037 1.00 16.84 107 GLY C C 1
ATOM 10371 O O . GLY C 1 107 ? 40.702 -14.647 -48.771 1.00 16.98 107 GLY C O 1
ATOM 10375 N N . SER C 1 108 ? 39.379 -16.353 -48.209 1.00 15.64 108 SER C N 1
ATOM 10376 C CA . SER C 1 108 ? 38.810 -15.591 -47.122 1.00 15.50 108 SER C CA 1
ATOM 10377 C C . SER C 1 108 ? 39.810 -15.245 -46.024 1.00 14.17 108 SER C C 1
ATOM 10378 O O . SER C 1 108 ? 39.594 -14.256 -45.311 1.00 13.98 108 SER C O 1
ATOM 10386 N N . THR C 1 109 ? 40.916 -15.977 -45.918 1.00 14.54 109 THR C N 1
ATOM 10387 C CA . THR C 1 109 ? 41.949 -15.562 -44.977 1.00 14.65 109 THR C CA 1
ATOM 10388 C C . THR C 1 109 ? 42.603 -14.232 -45.376 1.00 14.79 109 THR C C 1
ATOM 10389 O O . THR C 1 109 ? 43.256 -13.590 -44.543 1.00 15.17 109 THR C O 1
ATOM 10400 N N . ASN C 1 110 ? 42.386 -13.800 -46.619 1.00 14.99 110 ASN C N 1
ATOM 10401 C CA . ASN C 1 110 ? 42.914 -12.539 -47.119 1.00 16.37 110 ASN C CA 1
ATOM 10402 C C . ASN C 1 110 ? 41.862 -11.434 -47.201 1.00 16.31 110 ASN C C 1
ATOM 10403 O O . ASN C 1 110 ? 42.164 -10.349 -47.679 1.00 18.42 110 ASN C O 1
ATOM 10414 N N . ILE C 1 111 ? 40.674 -11.651 -46.625 1.00 16.27 111 ILE C N 1
ATOM 10415 C CA . ILE C 1 111 ? 39.726 -10.565 -46.406 1.00 15.57 111 ILE C CA 1
ATOM 10416 C C . ILE C 1 111 ? 40.296 -9.745 -45.250 1.00 17.01 111 ILE C C 1
ATOM 10417 O O . ILE C 1 111 ? 40.750 -10.294 -44.252 1.00 19.00 111 ILE C O 1
ATOM 10433 N N . ASP C 1 112 ? 40.303 -8.432 -45.415 1.00 17.21 112 ASP C N 1
ATOM 10434 C CA . ASP C 1 112 ? 40.928 -7.552 -44.433 1.00 17.98 112 ASP C CA 1
ATOM 10435 C C . ASP C 1 112 ? 40.040 -6.337 -44.183 1.00 17.23 112 ASP C C 1
ATOM 10436 O O . ASP C 1 112 ? 38.955 -6.216 -44.767 1.00 17.72 112 ASP C O 1
ATOM 10445 N N . ASN C 1 113 ? 40.467 -5.453 -43.270 1.00 16.21 113 ASN C N 1
ATOM 10446 C CA . ASN C 1 113 ? 39.634 -4.324 -42.866 1.00 15.98 113 ASN C CA 1
ATOM 10447 C C . ASN C 1 113 ? 39.310 -3.422 -44.057 1.00 16.26 113 ASN C C 1
ATOM 10448 O O . ASN C 1 113 ? 38.188 -2.941 -44.178 1.00 17.65 113 ASN C O 1
ATOM 10459 N N . LYS C 1 114 ? 40.274 -3.211 -44.966 1.00 17.02 114 LYS C N 1
ATOM 10460 C CA . LYS C 1 114 ? 40.016 -2.395 -46.144 1.00 18.95 114 LYS C CA 1
ATOM 10461 C C . LYS C 1 114 ? 38.845 -2.964 -46.965 1.00 17.54 114 LYS C C 1
ATOM 10462 O O . LYS C 1 114 ? 37.958 -2.236 -47.432 1.00 19.64 114 LYS C O 1
ATOM 10481 N N . ILE C 1 115 ? 38.851 -4.269 -47.193 1.00 17.73 115 ILE C N 1
ATOM 10482 C CA . ILE C 1 115 ? 37.803 -4.943 -47.938 1.00 16.88 115 ILE C CA 1
ATOM 10483 C C . ILE C 1 115 ? 36.471 -4.856 -47.179 1.00 17.24 115 ILE C C 1
ATOM 10484 O O . ILE 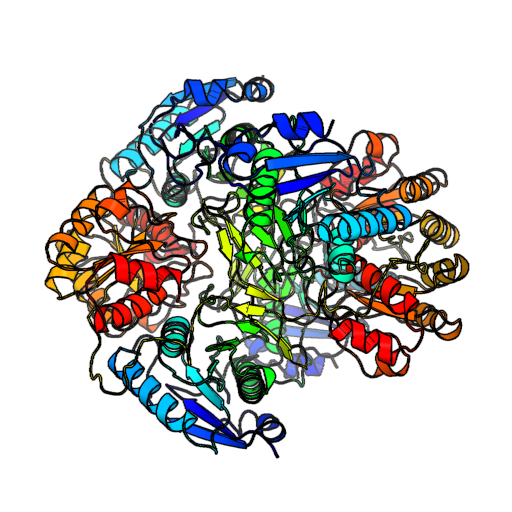C 1 115 ? 35.436 -4.610 -47.806 1.00 18.59 115 ILE C O 1
ATOM 10500 N N . LEU C 1 116 ? 36.464 -5.099 -45.859 1.00 15.91 116 LEU C N 1
ATOM 10501 C CA . LEU C 1 116 ? 35.244 -4.971 -45.076 1.00 16.00 116 LEU C CA 1
ATOM 10502 C C . LEU C 1 116 ? 34.603 -3.594 -45.179 1.00 16.46 116 LEU C C 1
ATOM 10503 O O . LEU C 1 116 ? 33.382 -3.509 -45.296 1.00 16.64 116 LEU C O 1
ATOM 10519 N N . LEU C 1 117 ? 35.408 -2.529 -45.117 1.00 16.43 117 LEU C N 1
ATOM 10520 C CA . LEU C 1 117 ? 34.882 -1.179 -45.270 1.00 17.40 117 LEU C CA 1
ATOM 10521 C C . LEU C 1 117 ? 34.229 -1.012 -46.644 1.00 19.16 117 LEU C C 1
ATOM 10522 O O . LEU C 1 117 ? 33.137 -0.459 -46.758 1.00 19.76 117 LEU C O 1
ATOM 10538 N N . LYS C 1 118 ? 34.941 -1.435 -47.702 1.00 18.82 118 LYS C N 1
ATOM 10539 C CA . LYS C 1 118 ? 34.398 -1.356 -49.051 1.00 20.27 118 LYS C CA 1
ATOM 10540 C C . LYS C 1 118 ? 33.053 -2.099 -49.132 1.00 18.19 118 LYS C C 1
ATOM 10541 O O . LYS C 1 118 ? 32.088 -1.596 -49.730 1.00 19.78 118 LYS C O 1
ATOM 10560 N N . LEU C 1 119 ? 33.000 -3.330 -48.592 1.00 17.67 119 LEU C N 1
ATOM 10561 C CA . LEU C 1 119 ? 31.814 -4.176 -48.672 1.00 18.84 119 LEU C CA 1
ATOM 10562 C C . LEU C 1 119 ? 30.620 -3.580 -47.903 1.00 17.89 119 LEU C C 1
ATOM 10563 O O . LEU C 1 119 ? 29.532 -3.504 -48.449 1.00 18.66 119 LEU C O 1
ATOM 10579 N N . ALA C 1 120 ? 30.830 -3.119 -46.670 1.00 17.72 120 ALA C N 1
ATOM 10580 C CA . ALA C 1 120 ? 29.793 -2.495 -45.866 1.00 18.06 120 ALA C CA 1
ATOM 10581 C C . ALA C 1 120 ? 29.248 -1.233 -46.544 1.00 18.65 120 ALA C C 1
ATOM 10582 O O . ALA C 1 120 ? 28.041 -1.031 -46.630 1.00 18.15 120 ALA C O 1
ATOM 10589 N N . LYS C 1 121 ? 30.136 -0.402 -47.100 1.00 18.98 121 LYS C N 1
ATOM 10590 C CA . LYS C 1 121 ? 29.675 0.796 -47.771 1.00 20.73 121 LYS C CA 1
ATOM 10591 C C . LYS C 1 121 ? 28.832 0.456 -48.999 1.00 20.30 121 LYS C C 1
ATOM 10592 O O . LYS C 1 121 ? 27.806 1.082 -49.256 1.00 20.14 121 LYS C O 1
ATOM 10611 N N . ARG C 1 122 ? 29.275 -0.529 -49.788 1.00 18.39 122 ARG C N 1
ATOM 10612 C CA . ARG C 1 122 ? 28.533 -0.902 -50.983 1.00 18.38 122 ARG C CA 1
ATOM 10613 C C . ARG C 1 122 ? 27.169 -1.463 -50.587 1.00 17.94 122 ARG C C 1
ATOM 10614 O O . ARG C 1 122 ? 26.177 -1.155 -51.237 1.00 19.06 122 ARG C O 1
ATOM 10635 N N . ILE C 1 123 ? 27.129 -2.351 -49.603 1.00 18.55 123 ILE C N 1
ATOM 10636 C CA . ILE C 1 123 ? 25.859 -2.901 -49.150 1.00 18.81 123 ILE C CA 1
ATOM 10637 C C . ILE C 1 123 ? 24.913 -1.799 -48.674 1.00 17.48 123 ILE C C 1
ATOM 10638 O O . ILE C 1 123 ? 23.738 -1.796 -49.055 1.00 20.05 123 ILE C O 1
ATOM 10654 N N . ASN C 1 124 ? 25.400 -0.887 -47.821 1.00 18.68 124 ASN C N 1
ATOM 10655 C CA . ASN C 1 124 ? 24.548 0.199 -47.349 1.00 19.12 124 ASN C CA 1
ATOM 10656 C C . ASN C 1 124 ? 24.000 1.056 -48.488 1.00 20.11 124 ASN C C 1
ATOM 10657 O O . ASN C 1 124 ? 22.814 1.422 -48.456 1.00 20.97 124 ASN C O 1
ATOM 10668 N N . HIS C 1 125 ? 24.822 1.303 -49.518 1.00 20.05 125 HIS C N 1
ATOM 10669 C CA . HIS C 1 125 ? 24.344 2.063 -50.671 1.00 21.51 125 HIS C CA 1
ATOM 10670 C C . HIS C 1 125 ? 23.252 1.303 -51.425 1.00 21.40 125 HIS C C 1
ATOM 10671 O O . HIS C 1 125 ? 22.205 1.851 -51.786 1.00 24.27 125 HIS C O 1
ATOM 10686 N N . LEU C 1 126 ? 23.484 0.014 -51.689 1.00 20.03 126 LEU C N 1
ATOM 10687 C CA . LEU C 1 126 ? 22.533 -0.784 -52.446 1.00 20.27 126 LEU C CA 1
ATOM 10688 C C . LEU C 1 126 ? 21.222 -0.934 -51.691 1.00 20.05 126 LEU C C 1
ATOM 10689 O O . LEU C 1 126 ? 20.156 -0.864 -52.330 1.00 22.29 126 LEU C O 1
ATOM 10705 N N . LEU C 1 127 ? 21.276 -1.227 -50.390 1.00 19.66 127 LEU C N 1
ATOM 10706 C CA . LEU C 1 127 ? 20.030 -1.456 -49.672 1.00 21.07 127 LEU C CA 1
ATOM 10707 C C . LEU C 1 127 ? 19.171 -0.190 -49.561 1.00 22.48 127 LEU C C 1
ATOM 10708 O O . LEU C 1 127 ? 17.964 -0.286 -49.254 1.00 23.29 127 LEU C O 1
ATOM 10724 N N . ALA C 1 128 ? 19.776 0.992 -49.769 1.00 24.18 128 ALA C N 1
ATOM 10725 C CA . ALA C 1 128 ? 19.007 2.229 -49.705 1.00 26.80 128 ALA C CA 1
ATOM 10726 C C . ALA C 1 128 ? 18.134 2.395 -50.947 1.00 29.71 128 ALA C C 1
ATOM 10727 O O . ALA C 1 128 ? 17.216 3.219 -50.950 1.00 32.42 128 ALA C O 1
ATOM 10734 N N . SER C 1 129 ? 18.398 1.628 -52.015 1.00 27.61 129 SER C N 1
ATOM 10735 C CA . SER C 1 129 ? 17.585 1.759 -53.211 1.00 31.34 129 SER C CA 1
ATOM 10736 C C . SER C 1 129 ? 16.385 0.827 -53.192 1.00 30.77 129 SER C C 1
ATOM 10737 O O . SER C 1 129 ? 16.430 -0.292 -52.711 1.00 30.72 129 SER C O 1
ATOM 10745 N N . ASP C 1 130 ? 15.345 1.229 -53.904 1.00 34.89 130 ASP C N 1
ATOM 10746 C CA . ASP C 1 130 ? 14.114 0.461 -53.980 1.00 38.37 130 ASP C CA 1
ATOM 10747 C C . ASP C 1 130 ? 14.259 -0.695 -54.959 1.00 34.72 130 ASP C C 1
ATOM 10748 O O . ASP C 1 130 ? 13.400 -1.574 -54.984 1.00 38.07 130 ASP C O 1
ATOM 10757 N N . ASP C 1 131 ? 15.326 -0.683 -55.758 1.00 33.30 131 ASP C N 1
ATOM 10758 C CA . ASP C 1 131 ? 15.544 -1.714 -56.754 1.00 35.03 131 ASP C CA 1
ATOM 10759 C C . ASP C 1 131 ? 16.258 -2.938 -56.183 1.00 31.21 131 ASP C C 1
ATOM 10760 O O . ASP C 1 131 ? 16.471 -3.902 -56.913 1.00 33.32 131 ASP C O 1
ATOM 10769 N N . VAL C 1 132 ? 16.633 -2.896 -54.900 1.00 27.24 132 VAL C N 1
ATOM 10770 C CA . VAL C 1 132 ? 17.274 -4.039 -54.239 1.00 26.33 132 VAL C CA 1
ATOM 10771 C C . VAL C 1 132 ? 16.458 -4.443 -53.010 1.00 23.34 132 VAL C C 1
ATOM 10772 O O . VAL C 1 132 ? 16.358 -3.675 -52.047 1.00 25.90 132 VAL C O 1
ATOM 10785 N N . ASP C 1 133 ? 15.981 -5.693 -52.995 1.00 21.19 133 ASP C N 1
ATOM 10786 C CA . ASP C 1 133 ? 15.174 -6.198 -51.890 1.00 20.79 133 ASP C CA 1
ATOM 10787 C C . ASP C 1 133 ? 16.014 -6.912 -50.841 1.00 18.80 133 ASP C C 1
ATOM 10788 O O . ASP C 1 133 ? 15.599 -7.016 -49.700 1.00 20.94 133 ASP C O 1
ATOM 10797 N N . GLY C 1 134 ? 17.168 -7.442 -51.245 1.00 17.86 134 GLY C N 1
ATOM 10798 C CA . GLY C 1 134 ? 18.042 -8.196 -50.372 1.00 16.89 134 GLY C CA 1
ATOM 10799 C C . GLY C 1 134 ? 19.327 -8.545 -51.098 1.00 16.78 134 GLY C C 1
ATOM 10800 O O . GLY C 1 134 ? 19.446 -8.430 -52.310 1.00 17.78 134 GLY C O 1
ATOM 10804 N N . ILE C 1 135 ? 20.348 -8.877 -50.291 1.00 15.92 135 ILE C N 1
ATOM 10805 C CA . ILE C 1 135 ? 21.686 -9.154 -50.783 1.00 16.42 135 ILE C CA 1
ATOM 10806 C C . ILE C 1 135 ? 22.175 -10.514 -50.274 1.00 16.48 135 ILE C C 1
ATOM 10807 O O . ILE C 1 135 ? 21.902 -10.893 -49.136 1.00 16.08 135 ILE C O 1
ATOM 10823 N N . VAL C 1 136 ? 22.847 -11.244 -51.176 1.00 15.77 136 VAL C N 1
ATOM 10824 C CA . VAL C 1 136 ? 23.621 -12.432 -50.842 1.00 15.33 136 VAL C CA 1
ATOM 10825 C C . VAL C 1 136 ? 25.093 -12.131 -51.099 1.00 15.83 136 VAL C C 1
ATOM 10826 O O . VAL C 1 136 ? 25.453 -11.646 -52.164 1.00 18.11 136 VAL C O 1
ATOM 10839 N N . VAL C 1 137 ? 25.938 -12.404 -50.096 1.00 14.09 137 VAL C N 1
ATOM 10840 C CA . VAL C 1 137 ? 27.384 -12.284 -50.222 1.00 15.06 137 VAL C CA 1
ATOM 10841 C C . VAL C 1 137 ? 27.989 -13.684 -50.294 1.00 14.80 137 VAL C C 1
ATOM 10842 O O . VAL C 1 137 ? 27.801 -14.491 -49.376 1.00 14.93 137 VAL C O 1
ATOM 10855 N N . THR C 1 138 ? 28.687 -14.006 -51.379 1.00 14.87 138 THR C N 1
ATOM 10856 C CA . THR C 1 138 ? 29.395 -15.279 -51.448 1.00 15.77 138 THR C CA 1
ATOM 10857 C C . THR C 1 138 ? 30.822 -15.076 -50.947 1.00 14.23 138 THR C C 1
ATOM 10858 O O . THR C 1 138 ? 31.466 -14.057 -51.236 1.00 16.29 138 THR C O 1
ATOM 10869 N N . HIS C 1 139 ? 31.268 -16.008 -50.122 1.00 13.99 139 HIS C N 1
ATOM 10870 C CA . HIS C 1 139 ? 32.476 -15.785 -49.333 1.00 14.19 139 HIS C CA 1
ATOM 10871 C C . HIS C 1 139 ? 33.104 -17.126 -48.977 1.00 13.85 139 HIS C C 1
ATOM 10872 O O . HIS C 1 139 ? 32.394 -18.133 -48.813 1.00 14.70 139 HIS C O 1
ATOM 10887 N N . GLY C 1 140 ? 34.451 -17.152 -48.863 1.00 13.42 140 GLY C N 1
ATOM 10888 C CA . GLY C 1 140 ? 35.113 -18.329 -48.369 1.00 12.91 140 GLY C CA 1
ATOM 10889 C C . GLY C 1 140 ? 34.669 -18.627 -46.941 1.00 12.26 140 GLY C C 1
ATOM 10890 O O . GLY C 1 140 ? 34.414 -17.720 -46.134 1.00 13.64 140 GLY C O 1
ATOM 10894 N N . THR C 1 141 ? 34.627 -19.897 -46.572 1.00 12.82 141 THR C N 1
ATOM 10895 C CA . THR C 1 141 ? 34.121 -20.278 -45.261 1.00 12.07 141 THR C CA 1
ATOM 10896 C C . THR C 1 141 ? 35.080 -19.967 -44.100 1.00 12.20 141 THR C C 1
ATOM 10897 O O . THR C 1 141 ? 34.592 -19.735 -42.987 1.00 12.39 141 THR C O 1
ATOM 10908 N N . ASP C 1 142 ? 36.391 -19.929 -44.340 1.00 12.83 142 ASP C N 1
ATOM 10909 C CA . ASP C 1 142 ? 37.323 -19.871 -43.219 1.00 11.82 142 ASP C CA 1
ATOM 10910 C C . ASP C 1 142 ? 37.055 -18.681 -42.306 1.00 12.71 142 ASP C C 1
ATOM 10911 O O . ASP C 1 142 ? 37.067 -18.840 -41.095 1.00 13.04 142 ASP C O 1
ATOM 10920 N N . THR C 1 143 ? 36.824 -17.491 -42.870 1.00 12.14 143 THR C N 1
ATOM 10921 C CA . THR C 1 143 ? 36.634 -16.295 -42.065 1.00 12.62 143 THR C CA 1
ATOM 10922 C C . THR C 1 143 ? 35.249 -15.688 -42.288 1.00 12.61 143 THR C C 1
ATOM 10923 O O . THR C 1 143 ? 35.022 -14.520 -41.925 1.00 12.59 143 THR C O 1
ATOM 10934 N N . LEU C 1 144 ? 34.318 -16.465 -42.868 1.00 11.78 144 LEU C N 1
ATOM 10935 C CA . LEU C 1 144 ? 32.955 -16.029 -43.109 1.00 12.02 144 LEU C CA 1
ATOM 10936 C C . LEU C 1 144 ? 32.314 -15.406 -41.866 1.00 12.49 144 LEU C C 1
ATOM 10937 O O . LEU C 1 144 ? 31.644 -14.372 -41.956 1.00 13.08 144 LEU C O 1
ATOM 10953 N N . GLU C 1 145 ? 32.505 -16.030 -40.716 1.00 11.21 145 GLU C N 1
ATOM 10954 C CA . GLU C 1 145 ? 31.851 -15.556 -39.501 1.00 11.64 145 GLU C CA 1
ATOM 10955 C C . GLU C 1 145 ? 32.355 -14.173 -39.082 1.00 10.97 145 GLU C C 1
ATOM 10956 O O . GLU C 1 145 ? 31.600 -13.408 -38.460 1.00 12.76 145 GLU C O 1
ATOM 10968 N N . GLU C 1 146 ? 33.612 -13.805 -39.423 1.00 11.49 146 GLU C N 1
ATOM 10969 C CA . GLU C 1 146 ? 34.152 -12.479 -39.119 1.00 12.18 146 GLU C CA 1
ATOM 10970 C C . GLU C 1 146 ? 33.434 -11.424 -39.963 1.00 12.84 146 GLU C C 1
ATOM 10971 O O . GLU C 1 146 ? 32.939 -10.431 -39.437 1.00 12.75 146 GLU C O 1
ATOM 10983 N N . THR C 1 147 ? 33.378 -11.664 -41.273 1.00 12.25 147 THR C N 1
ATOM 10984 C CA . THR C 1 147 ? 32.689 -10.749 -42.148 1.00 12.53 147 THR C CA 1
ATOM 10985 C C . THR C 1 147 ? 31.205 -10.649 -41.778 1.00 12.86 147 THR C C 1
ATOM 10986 O O . THR C 1 147 ? 30.640 -9.565 -41.773 1.00 13.29 147 THR C O 1
ATOM 10997 N N . ALA C 1 148 ? 30.557 -11.794 -41.551 1.00 12.74 148 ALA C N 1
ATOM 10998 C CA . ALA C 1 148 ? 29.112 -11.776 -41.276 1.00 12.64 148 ALA C CA 1
ATOM 10999 C C . ALA C 1 148 ? 28.797 -10.927 -40.042 1.00 12.55 148 ALA C C 1
ATOM 11000 O O . ALA C 1 148 ? 27.854 -10.117 -40.040 1.00 12.75 148 ALA C O 1
ATOM 11007 N N . TYR C 1 149 ? 29.587 -11.110 -38.975 1.00 11.78 149 TYR C N 1
ATOM 11008 C CA . TYR C 1 149 ? 29.343 -10.362 -37.752 1.00 11.63 149 TYR C CA 1
ATOM 11009 C C . TYR C 1 149 ? 29.669 -8.884 -37.923 1.00 12.11 149 TYR C C 1
ATOM 11010 O O . TYR C 1 149 ? 28.936 -8.034 -37.424 1.00 13.07 149 TYR C O 1
ATOM 11028 N N . PHE C 1 150 ? 30.739 -8.560 -38.659 1.00 12.25 150 PHE C N 1
ATOM 11029 C CA . PHE C 1 150 ? 31.023 -7.166 -38.967 1.00 13.47 150 PHE C CA 1
ATOM 11030 C C . PHE C 1 150 ? 29.828 -6.513 -39.656 1.00 13.09 150 PHE C C 1
ATOM 11031 O O . PHE C 1 150 ? 29.465 -5.380 -39.300 1.00 14.24 150 PHE C O 1
ATOM 11048 N N . LEU C 1 151 ? 29.293 -7.184 -40.670 1.00 12.88 151 LEU C N 1
ATOM 11049 C CA . LEU C 1 151 ? 28.129 -6.652 -41.393 1.00 13.77 151 LEU C CA 1
ATOM 11050 C C . LEU C 1 151 ? 26.893 -6.535 -40.486 1.00 13.46 151 LEU C C 1
ATOM 11051 O O . LEU C 1 151 ? 26.146 -5.572 -40.590 1.00 14.87 151 LEU C O 1
ATOM 11067 N N . ASN C 1 152 ? 26.714 -7.473 -39.547 1.00 13.40 152 ASN C N 1
ATOM 11068 C CA . ASN C 1 152 ? 25.644 -7.396 -38.574 1.00 12.77 152 ASN C CA 1
ATOM 11069 C C . ASN C 1 152 ? 25.697 -6.138 -37.719 1.00 13.41 152 ASN C C 1
ATOM 11070 O O . ASN C 1 152 ? 24.666 -5.682 -37.214 1.00 15.59 152 ASN C O 1
ATOM 11081 N N . LEU C 1 153 ? 26.888 -5.551 -37.566 1.00 13.18 153 LEU C N 1
ATOM 11082 C CA . LEU C 1 153 ? 27.045 -4.371 -36.731 1.00 13.95 153 LEU C CA 1
ATOM 11083 C C . LEU C 1 153 ? 27.051 -3.090 -37.548 1.00 14.50 153 LEU C C 1
ATOM 11084 O O . LEU C 1 153 ? 26.979 -2.017 -36.951 1.00 15.55 153 LEU C O 1
ATOM 11100 N N . THR C 1 154 ? 27.184 -3.180 -38.882 1.00 14.71 154 THR C N 1
ATOM 11101 C CA . THR C 1 154 ? 27.427 -1.984 -39.688 1.00 15.24 154 THR C CA 1
ATOM 11102 C C . THR C 1 154 ? 26.421 -1.743 -40.819 1.00 15.92 154 THR C C 1
ATOM 11103 O O . THR C 1 154 ? 26.418 -0.663 -41.408 1.00 18.31 154 THR C O 1
ATOM 11114 N N . VAL C 1 155 ? 25.599 -2.743 -41.165 1.00 15.29 155 VAL C N 1
ATOM 11115 C CA . VAL C 1 155 ? 24.607 -2.555 -42.195 1.00 16.10 155 VAL C CA 1
ATOM 11116 C C . VAL C 1 155 ? 23.369 -1.926 -41.559 1.00 16.95 155 VAL C C 1
ATOM 11117 O O . VAL C 1 155 ? 22.695 -2.537 -40.724 1.00 20.05 155 VAL C O 1
ATOM 11130 N N . LYS C 1 156 ? 23.043 -0.708 -42.001 1.00 18.47 156 LYS C N 1
ATOM 11131 C CA . LYS C 1 156 ? 22.041 0.092 -41.329 1.00 20.90 156 LYS C CA 1
ATOM 11132 C C . LYS C 1 156 ? 20.723 -0.005 -42.102 1.00 21.26 156 LYS C C 1
ATOM 11133 O O . LYS C 1 156 ? 20.211 0.959 -42.606 1.00 25.95 156 LYS C O 1
ATOM 11152 N N . SER C 1 157 ? 20.169 -1.202 -42.130 1.00 21.58 157 SER C N 1
ATOM 11153 C CA . SER C 1 157 ? 18.955 -1.517 -42.864 1.00 20.23 157 SER C CA 1
ATOM 11154 C C . SER C 1 157 ? 18.340 -2.744 -42.231 1.00 20.02 157 SER C C 1
ATOM 11155 O O . SER C 1 157 ? 19.054 -3.572 -41.681 1.00 20.77 157 SER C O 1
ATOM 11163 N N . ASP C 1 158 ? 17.023 -2.910 -42.380 1.00 19.56 158 ASP C N 1
ATOM 11164 C CA . ASP C 1 158 ? 16.381 -4.148 -41.975 1.00 20.10 158 ASP C CA 1
ATOM 11165 C C . ASP C 1 158 ? 16.268 -5.120 -43.148 1.00 18.18 158 ASP C C 1
ATOM 11166 O O . ASP C 1 158 ? 15.790 -6.232 -42.968 1.00 18.67 158 ASP C O 1
ATOM 11175 N N . LYS C 1 159 ? 16.689 -4.731 -44.352 1.00 17.34 159 LYS C N 1
ATOM 11176 C CA . LYS C 1 159 ? 16.578 -5.651 -45.473 1.00 17.83 159 LYS C CA 1
ATOM 11177 C C . LYS C 1 159 ? 17.554 -6.808 -45.315 1.00 17.00 159 LYS C C 1
ATOM 11178 O O . LYS C 1 159 ? 18.641 -6.667 -44.745 1.00 17.43 159 LYS C O 1
ATOM 11197 N N . PRO C 1 160 ? 17.234 -8.012 -45.826 1.00 16.71 160 PRO C N 1
ATOM 11198 C CA . PRO C 1 160 ? 18.109 -9.141 -45.580 1.00 16.28 160 PRO C CA 1
ATOM 11199 C C . PRO C 1 160 ? 19.460 -9.062 -46.279 1.00 16.23 160 PRO C C 1
ATOM 11200 O O . PRO C 1 160 ? 19.551 -8.670 -47.429 1.00 17.46 160 PRO C O 1
ATOM 11211 N N . VAL C 1 161 ? 20.480 -9.456 -45.510 1.00 15.66 161 VAL C N 1
ATOM 11212 C CA . VAL C 1 161 ? 21.820 -9.712 -45.998 1.00 15.60 161 VAL C CA 1
ATOM 11213 C C . VAL C 1 161 ? 22.177 -11.125 -45.531 1.00 14.25 161 VAL C C 1
ATOM 11214 O O . VAL C 1 161 ? 22.149 -11.402 -44.340 1.00 15.28 161 VAL C O 1
ATOM 11227 N N . VAL C 1 162 ? 22.475 -11.991 -46.507 1.00 14.00 162 VAL C N 1
ATOM 11228 C CA . VAL C 1 162 ? 22.744 -13.399 -46.272 1.00 13.55 162 VAL C CA 1
ATOM 11229 C C . VAL C 1 162 ? 24.144 -13.706 -46.779 1.00 13.95 162 VAL C C 1
ATOM 11230 O O . VAL C 1 162 ? 24.460 -13.409 -47.946 1.00 15.78 162 VAL C O 1
ATOM 11243 N N . ILE C 1 163 ? 24.979 -14.292 -45.899 1.00 12.76 163 ILE C N 1
ATOM 11244 C CA . ILE C 1 163 ? 26.327 -14.691 -46.268 1.00 13.14 163 ILE C CA 1
ATOM 11245 C C . ILE C 1 163 ? 26.292 -16.203 -46.496 1.00 13.30 163 ILE C C 1
ATOM 11246 O O . ILE C 1 163 ? 25.747 -16.938 -45.684 1.00 13.65 163 ILE C O 1
ATOM 11262 N N . VAL C 1 164 ? 26.947 -16.650 -47.570 1.00 12.20 164 VAL C N 1
ATOM 11263 C CA . VAL C 1 164 ? 26.908 -18.036 -47.991 1.00 13.26 164 VAL C CA 1
ATOM 11264 C C . VAL C 1 164 ? 28.285 -18.431 -48.511 1.00 13.30 164 VAL C C 1
ATOM 11265 O O . VAL C 1 164 ? 29.033 -17.629 -49.087 1.00 14.38 164 VAL C O 1
ATOM 11278 N N . GLY C 1 165 ? 28.604 -19.723 -48.330 1.00 13.21 165 GLY C N 1
ATOM 11279 C CA . GLY C 1 165 ? 29.786 -20.330 -48.908 1.00 13.17 165 GLY C CA 1
ATOM 11280 C C . GLY C 1 165 ? 29.534 -21.805 -49.160 1.00 13.65 165 GLY C C 1
ATOM 11281 O O . GLY C 1 165 ? 28.416 -22.286 -49.029 1.00 14.39 165 GLY C O 1
ATOM 11285 N N . SER C 1 166 ? 30.606 -22.504 -49.537 1.00 13.74 166 SER C N 1
ATOM 11286 C CA . SER C 1 166 ? 30.531 -23.940 -49.712 1.00 13.76 166 SER C CA 1
ATOM 11287 C C . SER C 1 166 ? 31.750 -24.578 -49.083 1.00 13.65 166 SER C C 1
ATOM 11288 O O . SER C 1 166 ? 32.866 -24.048 -49.138 1.00 14.59 166 SER C O 1
ATOM 11296 N N . MET C 1 167 ? 31.549 -25.783 -48.565 1.00 13.36 167 MET C N 1
ATOM 11297 C CA . MET C 1 167 ? 32.630 -26.555 -47.952 1.00 13.55 167 MET C CA 1
ATOM 11298 C C . MET C 1 167 ? 33.313 -27.477 -48.964 1.00 14.51 167 MET C C 1
ATOM 11299 O O . MET C 1 167 ? 34.408 -27.965 -48.705 1.00 16.89 167 MET C O 1
ATOM 11313 N N . ARG C 1 168 ? 32.643 -27.751 -50.083 1.00 14.54 168 ARG C N 1
ATOM 11314 C CA . ARG C 1 168 ? 33.231 -28.541 -51.139 1.00 15.33 168 ARG C CA 1
ATOM 11315 C C . ARG C 1 168 ? 33.420 -27.656 -52.345 1.00 16.69 168 ARG C C 1
ATOM 11316 O O . ARG C 1 168 ? 32.576 -26.815 -52.651 1.00 17.76 168 ARG C O 1
ATOM 11337 N N . PRO C 1 169 ? 34.472 -27.876 -53.139 1.00 18.80 169 PRO C N 1
ATOM 11338 C CA . PRO C 1 169 ? 34.604 -27.114 -54.367 1.00 21.39 169 PRO C CA 1
ATOM 11339 C C . PRO C 1 169 ? 33.496 -27.385 -55.367 1.00 20.50 169 PRO C C 1
ATOM 11340 O O . PRO C 1 169 ? 32.879 -28.448 -55.335 1.00 19.26 169 PRO C O 1
ATOM 11351 N N . SER C 1 170 ? 33.246 -26.404 -56.233 1.00 23.48 170 SER C N 1
ATOM 11352 C CA . SER C 1 170 ? 32.088 -26.464 -57.100 1.00 25.55 170 SER C CA 1
ATOM 11353 C C . SER C 1 170 ? 32.195 -27.648 -58.053 1.00 24.98 170 SER C C 1
ATOM 11354 O O . SER C 1 170 ? 31.187 -28.077 -58.598 1.00 26.98 170 SER C O 1
ATOM 11362 N N . THR C 1 171 ? 33.426 -28.132 -58.271 1.00 24.42 171 THR C N 1
ATOM 11363 C CA . THR C 1 171 ? 33.716 -29.253 -59.148 1.00 27.25 171 THR C CA 1
ATOM 11364 C C . THR C 1 171 ? 33.659 -30.626 -58.475 1.00 24.77 171 THR C C 1
ATOM 11365 O O . THR C 1 171 ? 33.791 -31.645 -59.180 1.00 29.74 171 THR C O 1
ATOM 11376 N N . ALA C 1 172 ? 33.494 -30.652 -57.143 1.00 23.40 172 ALA C N 1
ATOM 11377 C CA . ALA C 1 172 ? 33.588 -31.896 -56.394 1.00 21.50 172 ALA C CA 1
ATOM 11378 C C . ALA C 1 172 ? 32.293 -32.677 -56.521 1.00 20.34 172 ALA C C 1
ATOM 11379 O O . ALA C 1 172 ? 31.232 -32.105 -56.789 1.00 20.21 172 ALA C O 1
ATOM 11386 N N . ILE C 1 173 ? 32.393 -33.972 -56.253 1.00 20.75 173 ILE C N 1
ATOM 11387 C CA . ILE C 1 173 ? 31.222 -34.811 -56.109 1.00 22.23 173 ILE C CA 1
ATOM 11388 C C . ILE C 1 173 ? 30.326 -34.249 -55.007 1.00 17.46 173 ILE C C 1
ATOM 11389 O O . ILE C 1 173 ? 30.789 -33.935 -53.916 1.00 17.92 173 ILE C O 1
ATOM 11405 N N . SER C 1 174 ? 29.024 -34.178 -55.285 1.00 16.16 174 SER C N 1
ATOM 11406 C CA . SER C 1 174 ? 28.049 -33.683 -54.338 1.00 14.01 174 SER C CA 1
ATOM 11407 C C . SER C 1 174 ? 28.432 -32.306 -53.794 1.00 14.64 174 SER C C 1
ATOM 11408 O O . SER C 1 174 ? 28.238 -32.007 -52.624 1.00 14.37 174 SER C O 1
ATOM 11416 N N . ALA C 1 175 ? 28.908 -31.409 -54.651 1.00 14.95 175 ALA C N 1
ATOM 11417 C CA . ALA C 1 175 ? 29.188 -30.033 -54.272 1.00 14.86 175 ALA C CA 1
ATOM 11418 C C . ALA C 1 175 ? 27.970 -29.429 -53.576 1.00 14.76 175 ALA C C 1
ATOM 11419 O O . ALA C 1 175 ? 26.876 -29.555 -54.084 1.00 14.76 175 ALA C O 1
ATOM 11426 N N . ASP C 1 176 ? 28.179 -28.749 -52.465 1.00 13.98 176 ASP C N 1
ATOM 11427 C CA . ASP C 1 176 ? 27.116 -28.194 -51.628 1.00 13.97 176 ASP C CA 1
ATOM 11428 C C . ASP C 1 176 ? 26.764 -26.763 -52.019 1.00 14.50 176 ASP C C 1
ATOM 11429 O O . ASP C 1 176 ? 25.740 -26.260 -51.571 1.00 15.38 176 ASP C O 1
ATOM 11438 N N . GLY C 1 177 ? 27.600 -26.096 -52.809 1.00 14.99 177 GLY C N 1
ATOM 11439 C CA . GLY C 1 177 ? 27.395 -24.702 -53.157 1.00 15.71 177 GLY C CA 1
ATOM 11440 C C . GLY C 1 177 ? 26.079 -24.413 -53.873 1.00 15.63 177 GLY C C 1
ATOM 11441 O O . GLY C 1 177 ? 25.425 -23.423 -53.539 1.00 15.94 177 GLY C O 1
ATOM 11445 N N . PRO C 1 178 ? 25.645 -25.206 -54.875 1.00 15.44 178 PRO C N 1
ATOM 11446 C CA . PRO C 1 178 ? 24.386 -24.901 -55.559 1.00 15.70 178 PRO C CA 1
ATOM 11447 C C . PRO C 1 178 ? 23.185 -24.811 -54.618 1.00 14.94 178 PRO C C 1
ATOM 11448 O O . PRO C 1 178 ? 22.468 -23.839 -54.649 1.00 16.17 178 PRO C O 1
ATOM 11459 N N . SER C 1 179 ? 22.985 -25.796 -53.748 1.00 14.73 179 SER C N 1
ATOM 11460 C CA . SER C 1 179 ? 21.901 -25.748 -52.763 1.00 15.31 179 SER C CA 1
ATOM 11461 C C . SER C 1 179 ? 22.073 -24.572 -51.810 1.00 13.96 179 SER C C 1
ATOM 11462 O O . SER C 1 179 ? 21.124 -23.886 -51.447 1.00 14.04 179 SER C O 1
ATOM 11470 N N . ASN C 1 180 ? 23.308 -24.376 -51.350 1.00 13.65 180 ASN C N 1
ATOM 11471 C CA . ASN C 1 180 ? 23.558 -23.297 -50.399 1.00 13.14 180 ASN C CA 1
ATOM 11472 C C . ASN C 1 180 ? 23.167 -21.959 -51.043 1.00 13.80 180 ASN C C 1
ATOM 11473 O O . ASN C 1 180 ? 22.523 -21.124 -50.406 1.00 13.83 180 ASN C O 1
ATOM 11484 N N . LEU C 1 181 ? 23.601 -21.732 -52.292 1.00 15.11 181 LEU C N 1
ATOM 11485 C CA . LEU C 1 181 ? 23.292 -20.483 -52.994 1.00 14.64 181 LEU C CA 1
ATOM 11486 C C . LEU C 1 181 ? 21.791 -20.311 -53.229 1.00 15.29 181 LEU C C 1
ATOM 11487 O O . LEU C 1 181 ? 21.236 -19.235 -52.980 1.00 15.48 181 LEU C O 1
ATOM 11503 N N . TYR C 1 182 ? 21.128 -21.361 -53.699 1.00 14.62 182 TYR C N 1
ATOM 11504 C CA . TYR C 1 182 ? 19.688 -21.329 -53.888 1.00 14.73 182 TYR C CA 1
ATOM 11505 C C . TYR C 1 182 ? 18.988 -20.932 -52.586 1.00 14.27 182 TYR C C 1
ATOM 11506 O O . TYR C 1 182 ? 18.148 -20.026 -52.550 1.00 14.88 182 TYR C O 1
ATOM 11524 N N . ASN C 1 183 ? 19.346 -21.605 -51.486 1.00 14.14 183 ASN C N 1
ATOM 11525 C CA . ASN C 1 183 ? 18.737 -21.319 -50.178 1.00 14.35 183 ASN C CA 1
ATOM 11526 C C . ASN C 1 183 ? 19.045 -19.901 -49.722 1.00 13.36 183 ASN C C 1
ATOM 11527 O O . ASN C 1 183 ? 18.206 -19.279 -49.103 1.00 14.26 183 ASN C O 1
ATOM 11538 N N . ALA C 1 184 ? 20.264 -19.399 -49.983 1.00 14.11 184 ALA C N 1
ATOM 11539 C CA . ALA C 1 184 ? 20.598 -18.054 -49.562 1.00 13.99 184 ALA C CA 1
ATOM 11540 C C . ALA C 1 184 ? 19.751 -17.011 -50.280 1.00 13.80 184 ALA C C 1
ATOM 11541 O O . ALA C 1 184 ? 19.280 -16.069 -49.656 1.00 14.00 184 ALA C O 1
ATOM 11548 N N . VAL C 1 185 ? 19.523 -17.225 -51.578 1.00 14.53 185 VAL C N 1
ATOM 11549 C CA . VAL C 1 185 ? 18.659 -16.353 -52.365 1.00 15.95 185 VAL C CA 1
ATOM 11550 C C . VAL C 1 185 ? 17.206 -16.464 -51.893 1.00 16.26 185 VAL C C 1
ATOM 11551 O O . VAL C 1 185 ? 16.520 -15.461 -51.831 1.00 16.16 185 VAL C O 1
ATOM 11564 N N . LYS C 1 186 ? 16.736 -17.678 -51.558 1.00 15.34 186 LYS C N 1
ATOM 11565 C CA . LYS C 1 186 ? 15.390 -17.881 -51.036 1.00 15.42 186 LYS C CA 1
ATOM 11566 C C . LYS C 1 186 ? 15.227 -17.099 -49.737 1.00 14.59 186 LYS C C 1
ATOM 11567 O O . LYS C 1 186 ? 14.188 -16.442 -49.531 1.00 16.31 186 LYS C O 1
ATOM 11586 N N . VAL C 1 187 ? 16.217 -17.175 -48.824 1.00 13.68 187 VAL C N 1
ATOM 11587 C CA . VAL C 1 187 ? 16.130 -16.455 -47.577 1.00 13.83 187 VAL C CA 1
ATOM 11588 C C . VAL C 1 187 ? 16.203 -14.946 -47.765 1.00 13.65 187 VAL C C 1
ATOM 11589 O O . VAL C 1 187 ? 15.395 -14.212 -47.185 1.00 15.28 187 VAL C O 1
ATOM 11602 N N . ALA C 1 188 ? 17.097 -14.495 -48.643 1.00 14.47 188 ALA C N 1
ATOM 11603 C CA . ALA C 1 188 ? 17.278 -13.065 -48.869 1.00 14.87 188 ALA C CA 1
ATOM 11604 C C . ALA C 1 188 ? 15.987 -12.420 -49.393 1.00 16.09 188 ALA C C 1
ATOM 11605 O O . ALA C 1 188 ? 15.752 -11.237 -49.141 1.00 18.64 188 ALA C O 1
ATOM 11612 N N . GLY C 1 189 ? 15.196 -13.196 -50.155 1.00 15.06 189 GLY C N 1
ATOM 11613 C CA . GLY C 1 189 ? 13.933 -12.754 -50.728 1.00 16.47 189 GLY C CA 1
ATOM 11614 C C . GLY C 1 189 ? 12.702 -13.007 -49.866 1.00 16.88 189 GLY C C 1
ATOM 11615 O O . GLY C 1 189 ? 11.602 -12.607 -50.255 1.00 19.41 189 GLY C O 1
ATOM 11619 N N . ALA C 1 190 ? 12.846 -13.667 -48.723 1.00 16.45 190 ALA C N 1
ATOM 11620 C CA . ALA C 1 190 ? 11.705 -14.000 -47.881 1.00 16.54 190 ALA C CA 1
ATOM 11621 C C . ALA C 1 190 ? 11.262 -12.766 -47.105 1.00 17.23 190 ALA C C 1
ATOM 11622 O O . ALA C 1 190 ? 12.071 -12.176 -46.411 1.00 18.03 190 ALA C O 1
ATOM 11629 N N . PRO C 1 191 ? 9.995 -12.311 -47.162 1.00 19.70 191 PRO C N 1
ATOM 11630 C CA . PRO C 1 191 ? 9.583 -11.171 -46.328 1.00 20.44 191 PRO C CA 1
ATOM 11631 C C . PRO C 1 191 ? 9.881 -11.331 -44.835 1.00 21.59 191 PRO C C 1
ATOM 11632 O O . PRO C 1 191 ? 10.266 -10.357 -44.205 1.00 20.74 191 PRO C O 1
ATOM 11643 N N . GLU C 1 192 ? 9.762 -12.538 -44.279 1.00 20.33 192 GLU C N 1
ATOM 11644 C CA . GLU C 1 192 ? 9.976 -12.716 -42.847 1.00 20.63 192 GLU C CA 1
ATOM 11645 C C . GLU C 1 192 ? 11.453 -12.687 -42.465 1.00 18.48 192 GLU C C 1
ATOM 11646 O O . GLU C 1 192 ? 11.763 -12.695 -41.269 1.00 18.85 192 GLU C O 1
ATOM 11658 N N . ALA C 1 193 ? 12.377 -12.620 -43.439 1.00 16.42 193 ALA C N 1
ATOM 11659 C CA . ALA C 1 193 ? 13.787 -12.417 -43.114 1.00 16.86 193 ALA C CA 1
ATOM 11660 C C . ALA C 1 193 ? 14.097 -10.965 -42.728 1.00 16.76 193 ALA C C 1
ATOM 11661 O O . ALA C 1 193 ? 15.162 -10.717 -42.165 1.00 17.48 193 ALA C O 1
ATOM 11668 N N . LYS C 1 194 ? 13.178 -10.022 -42.986 1.00 17.95 194 LYS C N 1
ATOM 11669 C CA . LYS C 1 194 ? 13.335 -8.626 -42.623 1.00 18.43 194 LYS C CA 1
ATOM 11670 C C . LYS C 1 194 ? 13.523 -8.501 -41.109 1.00 17.67 194 LYS C C 1
ATOM 11671 O O . LYS C 1 194 ? 12.789 -9.099 -40.342 1.00 19.07 194 LYS C O 1
ATOM 11690 N N . GLY C 1 195 ? 14.531 -7.737 -40.707 1.00 16.70 195 GLY C N 1
ATOM 11691 C CA . GLY C 1 195 ? 14.722 -7.414 -39.308 1.00 17.48 195 GLY C CA 1
ATOM 11692 C C . GLY C 1 195 ? 15.371 -8.518 -38.481 1.00 16.50 195 GLY C C 1
ATOM 11693 O O . GLY C 1 195 ? 15.465 -8.384 -37.274 1.00 17.27 195 GLY C O 1
ATOM 11697 N N . LYS C 1 196 ? 15.890 -9.570 -39.120 1.00 15.90 196 LYS C N 1
ATOM 11698 C CA . LYS C 1 196 ? 16.443 -10.701 -38.390 1.00 15.44 196 LYS C CA 1
ATOM 11699 C C . LYS C 1 196 ? 17.925 -10.528 -38.056 1.00 14.70 196 LYS C C 1
ATOM 11700 O O . LYS C 1 196 ? 18.465 -11.385 -37.371 1.00 14.57 196 LYS C O 1
ATOM 11719 N N . GLY C 1 197 ? 18.576 -9.461 -38.548 1.00 14.81 197 GLY C N 1
ATOM 11720 C CA . GLY C 1 197 ? 20.020 -9.374 -38.472 1.00 14.43 197 GLY C CA 1
ATOM 11721 C C . GLY C 1 197 ? 20.674 -10.114 -39.631 1.00 14.01 197 GLY C C 1
ATOM 11722 O O . GLY C 1 197 ? 20.023 -10.851 -40.369 1.00 15.46 197 GLY C O 1
ATOM 11726 N N . THR C 1 198 ? 21.991 -9.975 -39.758 1.00 13.78 198 THR C N 1
ATOM 11727 C CA . THR C 1 198 ? 22.697 -10.639 -40.846 1.00 12.93 198 THR C CA 1
ATOM 11728 C C . THR C 1 198 ? 22.626 -12.144 -40.622 1.00 13.02 198 THR C C 1
ATOM 11729 O O . THR C 1 198 ? 22.767 -12.613 -39.493 1.00 13.47 198 THR C O 1
ATOM 11740 N N . LEU C 1 199 ? 22.405 -12.909 -41.703 1.00 12.90 199 LEU C N 1
ATOM 11741 C CA . LEU C 1 199 ? 22.207 -14.356 -41.628 1.00 12.46 199 LEU C CA 1
ATOM 11742 C C . LEU C 1 199 ? 23.301 -15.072 -42.401 1.00 11.58 199 LEU C C 1
ATOM 11743 O O . LEU C 1 199 ? 23.854 -14.549 -43.365 1.00 13.84 199 LEU C O 1
ATOM 11759 N N . VAL C 1 200 ? 23.581 -16.281 -41.938 1.00 11.38 200 VAL C N 1
ATOM 11760 C CA . VAL C 1 200 ? 24.537 -17.173 -42.563 1.00 11.86 200 VAL C CA 1
ATOM 11761 C C . VAL C 1 200 ? 23.791 -18.450 -42.955 1.00 11.45 200 VAL C C 1
ATOM 11762 O O . VAL C 1 200 ? 23.182 -19.102 -42.093 1.00 12.69 200 VAL C O 1
ATOM 11775 N N . VAL C 1 201 ? 23.786 -18.776 -44.241 1.00 11.28 201 VAL C N 1
ATOM 11776 C CA . VAL C 1 201 ? 22.972 -19.863 -44.746 1.00 12.06 201 VAL C CA 1
ATOM 11777 C C . VAL C 1 201 ? 23.825 -20.905 -45.440 1.00 13.12 201 VAL C C 1
ATOM 11778 O O . VAL C 1 201 ? 24.393 -20.627 -46.482 1.00 14.61 201 VAL C O 1
ATOM 11791 N N . LEU C 1 202 ? 23.968 -22.074 -44.807 1.00 11.87 202 LEU C N 1
ATOM 11792 C CA . LEU C 1 202 ? 24.608 -23.242 -45.423 1.00 12.18 202 LEU C CA 1
ATOM 11793 C C . LEU C 1 202 ? 23.858 -24.471 -44.917 1.00 12.05 202 LEU C C 1
ATOM 11794 O O . LEU C 1 202 ? 23.287 -24.455 -43.817 1.00 12.19 202 LEU C O 1
ATOM 11810 N N . ASN C 1 203 ? 23.806 -25.524 -45.760 1.00 12.07 203 ASN C N 1
ATOM 11811 C CA . ASN C 1 203 ? 23.321 -26.840 -45.348 1.00 11.98 203 ASN C CA 1
ATOM 11812 C C . ASN C 1 203 ? 21.915 -26.781 -44.738 1.00 11.59 203 ASN C C 1
ATOM 11813 O O . ASN C 1 203 ? 21.669 -27.406 -43.717 1.00 12.32 203 ASN C O 1
ATOM 11824 N N . ASP C 1 204 ? 21.004 -26.067 -45.400 1.00 11.49 204 ASP C N 1
ATOM 11825 C CA . ASP C 1 204 ? 19.597 -26.014 -45.042 1.00 12.38 204 ASP C CA 1
ATOM 11826 C C . ASP C 1 204 ? 19.352 -25.288 -43.716 1.00 12.12 204 ASP C C 1
ATOM 11827 O O . ASP C 1 204 ? 18.252 -25.413 -43.166 1.00 13.55 204 ASP C O 1
ATOM 11836 N N . ARG C 1 205 ? 20.373 -24.594 -43.194 1.00 11.22 205 ARG C N 1
ATOM 11837 C CA . ARG C 1 205 ? 20.259 -23.905 -41.904 1.00 11.31 205 ARG C CA 1
ATOM 11838 C C . ARG C 1 205 ? 20.394 -22.397 -42.073 1.00 11.18 205 ARG C C 1
ATOM 11839 O O . ARG C 1 205 ? 21.189 -21.941 -42.884 1.00 13.66 205 ARG C O 1
ATOM 11860 N N . ILE C 1 206 ? 19.665 -21.637 -41.241 1.00 10.85 206 ILE C N 1
ATOM 11861 C CA . ILE C 1 206 ? 19.695 -20.181 -41.252 1.00 11.16 206 ILE C CA 1
ATOM 11862 C C . ILE C 1 206 ? 20.189 -19.733 -39.882 1.00 11.34 206 ILE C C 1
ATOM 11863 O O . ILE C 1 206 ? 19.449 -19.774 -38.900 1.00 11.34 206 ILE C O 1
ATOM 11879 N N . ALA C 1 207 ? 21.454 -19.321 -39.817 1.00 11.08 207 ALA C N 1
ATOM 11880 C CA . ALA C 1 207 ? 22.072 -18.954 -38.556 1.00 11.27 207 ALA C CA 1
ATOM 11881 C C . ALA C 1 207 ? 22.210 -17.440 -38.422 1.00 10.99 207 ALA C C 1
ATOM 11882 O O . ALA C 1 207 ? 22.507 -16.746 -39.382 1.00 11.87 207 ALA C O 1
ATOM 11889 N N A SER C 1 208 ? 22.064 -16.921 -37.198 0.50 11.05 208 SER C N 1
ATOM 11890 N N B SER C 1 208 ? 22.087 -16.944 -37.193 0.50 11.37 208 SER C N 1
ATOM 11891 C CA A SER C 1 208 ? 22.430 -15.532 -36.944 0.50 10.46 208 SER C CA 1
ATOM 11892 C CA B SER C 1 208 ? 22.442 -15.560 -36.929 0.50 10.99 208 SER C CA 1
ATOM 11893 C C A SER C 1 208 ? 23.960 -15.355 -37.004 0.50 10.37 208 SER C C 1
ATOM 11894 C C B SER C 1 208 ? 23.968 -15.362 -37.007 0.50 10.66 208 SER C C 1
ATOM 11895 O O A SER C 1 208 ? 24.708 -16.158 -36.436 0.50 11.58 208 SER C O 1
ATOM 11896 O O B SER C 1 208 ? 24.728 -16.155 -36.446 0.50 11.81 208 SER C O 1
ATOM 11911 N N . ALA C 1 209 ? 24.384 -14.242 -37.598 1.00 11.11 209 ALA C N 1
ATOM 11912 C CA . ALA C 1 209 ? 25.794 -13.881 -37.542 1.00 11.06 209 ALA C CA 1
ATOM 11913 C C . ALA C 1 209 ? 26.292 -13.714 -36.113 1.00 11.34 209 ALA C C 1
ATOM 11914 O O . ALA C 1 209 ? 27.460 -13.962 -35.810 1.00 13.55 209 ALA C O 1
ATOM 11921 N N . ARG C 1 210 ? 25.411 -13.264 -35.196 1.00 10.99 210 ARG C N 1
ATOM 11922 C CA . ARG C 1 210 ? 25.827 -13.043 -33.810 1.00 10.68 210 ARG C CA 1
ATOM 11923 C C . ARG C 1 210 ? 26.182 -14.364 -33.108 1.00 10.23 210 ARG C C 1
ATOM 11924 O O . ARG C 1 210 ? 27.034 -14.339 -32.218 1.00 11.15 210 ARG C O 1
ATOM 11945 N N . TYR C 1 211 ? 25.507 -15.490 -33.412 1.00 10.37 211 TYR C N 1
ATOM 11946 C CA . TYR C 1 211 ? 25.711 -16.703 -32.662 1.00 10.36 211 TYR C CA 1
ATOM 11947 C C . TYR C 1 211 ? 26.492 -17.766 -33.435 1.00 11.99 211 TYR C C 1
ATOM 11948 O O . TYR C 1 211 ? 27.019 -18.674 -32.782 1.00 13.73 211 TYR C O 1
ATOM 11966 N N . VAL C 1 212 ? 26.573 -17.730 -34.760 1.00 11.38 212 VAL C N 1
ATOM 11967 C CA . VAL C 1 212 ? 27.175 -18.841 -35.485 1.00 11.24 212 VAL C CA 1
ATOM 11968 C C . VAL C 1 212 ? 28.714 -18.783 -35.440 1.00 11.13 212 VAL C C 1
ATOM 11969 O O . VAL C 1 212 ? 29.331 -17.708 -35.325 1.00 13.03 212 VAL C O 1
ATOM 11982 N N A THR C 1 213 ? 29.328 -19.958 -35.617 0.50 11.45 213 THR C N 1
ATOM 11983 N N B THR C 1 213 ? 29.336 -19.958 -35.590 0.50 11.14 213 THR C N 1
ATOM 11984 C CA A THR C 1 213 ? 30.752 -20.091 -35.906 0.50 11.46 213 THR C CA 1
ATOM 11985 C CA B THR C 1 213 ? 30.760 -20.074 -35.892 0.50 10.89 213 THR C CA 1
ATOM 11986 C C A THR C 1 213 ? 30.970 -21.297 -36.804 0.50 11.02 213 THR C C 1
ATOM 11987 C C B THR C 1 213 ? 30.982 -21.298 -36.775 0.50 10.66 213 THR C C 1
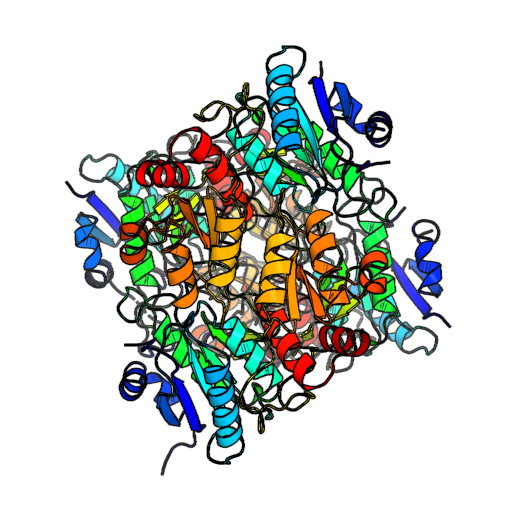ATOM 11988 O O A THR C 1 213 ? 30.114 -22.180 -36.877 0.50 10.84 213 THR C O 1
ATOM 11989 O O B THR C 1 213 ? 30.126 -22.182 -36.841 0.50 10.56 213 THR C O 1
ATOM 12010 N N . LYS C 1 214 ? 32.139 -21.323 -37.464 1.00 10.18 214 LYS C N 1
ATOM 12011 C CA . LYS C 1 214 ? 32.583 -22.504 -38.190 1.00 10.07 214 LYS C CA 1
ATOM 12012 C C . LYS C 1 214 ? 33.208 -23.464 -37.163 1.00 9.70 214 LYS C C 1
ATOM 12013 O O . LYS C 1 214 ? 34.233 -23.113 -36.561 1.00 10.65 214 LYS C O 1
ATOM 12032 N N . THR C 1 215 ? 32.558 -24.616 -36.920 1.00 9.47 215 THR C N 1
ATOM 12033 C CA . THR C 1 215 ? 32.937 -25.489 -35.821 1.00 9.46 215 THR C CA 1
ATOM 12034 C C . THR C 1 215 ? 33.805 -26.663 -36.258 1.00 9.96 215 THR C C 1
ATOM 12035 O O . THR C 1 215 ? 34.368 -27.343 -35.402 1.00 11.24 215 THR C O 1
ATOM 12046 N N . ASN C 1 216 ? 33.930 -26.892 -37.565 1.00 9.63 216 ASN C N 1
ATOM 12047 C CA . ASN C 1 216 ? 34.644 -28.040 -38.087 1.00 9.63 216 ASN C CA 1
ATOM 12048 C C . ASN C 1 216 ? 35.444 -27.610 -39.312 1.00 9.98 216 ASN C C 1
ATOM 12049 O O . ASN C 1 216 ? 35.015 -26.820 -40.165 1.00 11.58 216 ASN C O 1
ATOM 12060 N N . THR C 1 217 ? 36.668 -28.139 -39.429 1.00 10.17 217 THR C N 1
ATOM 12061 C CA . THR C 1 217 ? 37.549 -27.831 -40.543 1.00 11.07 217 THR C CA 1
ATOM 12062 C C . THR C 1 217 ? 36.981 -28.090 -41.949 1.00 11.72 217 THR C C 1
ATOM 12063 O O . THR C 1 217 ? 37.269 -27.313 -42.853 1.00 12.43 217 THR C O 1
ATOM 12074 N N . THR C 1 218 ? 36.240 -29.201 -42.163 1.00 11.33 218 THR C N 1
ATOM 12075 C CA . THR C 1 218 ? 35.934 -29.664 -43.508 1.00 11.89 218 THR C CA 1
ATOM 12076 C C . THR C 1 218 ? 34.489 -30.111 -43.772 1.00 11.84 218 THR C C 1
ATOM 12077 O O . THR C 1 218 ? 34.154 -30.305 -44.946 1.00 13.19 218 THR C O 1
ATOM 12088 N N . THR C 1 219 ? 33.671 -30.320 -42.720 1.00 11.23 219 THR C N 1
ATOM 12089 C CA . THR C 1 219 ? 32.373 -30.949 -42.927 1.00 11.20 219 THR C CA 1
ATOM 12090 C C . THR C 1 219 ? 31.349 -29.945 -43.466 1.00 10.88 219 THR C C 1
ATOM 12091 O O . THR C 1 219 ? 31.415 -28.742 -43.225 1.00 11.04 219 THR C O 1
ATOM 12102 N N . THR C 1 220 ? 30.363 -30.459 -44.224 1.00 11.36 220 THR C N 1
ATOM 12103 C CA . THR C 1 220 ? 29.324 -29.607 -44.784 1.00 11.44 220 THR C CA 1
ATOM 12104 C C . THR C 1 220 ? 28.460 -28.950 -43.705 1.00 11.17 220 THR C C 1
ATOM 12105 O O . THR C 1 220 ? 27.875 -27.897 -43.979 1.00 12.01 220 THR C O 1
ATOM 12116 N N . ASP C 1 221 ? 28.300 -29.614 -42.547 1.00 10.79 221 ASP C N 1
ATOM 12117 C CA . ASP C 1 221 ? 27.508 -29.138 -41.416 1.00 10.78 221 ASP C CA 1
ATOM 12118 C C . ASP C 1 221 ? 28.254 -28.332 -40.341 1.00 12.79 221 ASP C C 1
ATOM 12119 O O . ASP C 1 221 ? 27.744 -28.099 -39.249 1.00 16.21 221 ASP C O 1
ATOM 12128 N N . THR C 1 222 ? 29.272 -27.637 -40.735 1.00 13.09 222 THR C N 1
ATOM 12129 C CA . THR C 1 222 ? 30.200 -26.970 -39.843 1.00 11.19 222 THR C CA 1
ATOM 12130 C C . THR C 1 222 ? 29.628 -25.725 -39.144 1.00 10.49 222 THR C C 1
ATOM 12131 O O . THR C 1 222 ? 30.010 -25.440 -38.003 1.00 11.11 222 THR C O 1
ATOM 12142 N N . PHE C 1 223 ? 28.768 -24.944 -39.821 1.00 10.64 223 PHE C N 1
ATOM 12143 C CA . PHE C 1 223 ? 28.299 -23.702 -39.233 1.00 10.99 223 PHE C CA 1
ATOM 12144 C C . PHE C 1 223 ? 27.129 -24.009 -38.293 1.00 12.21 223 PHE C C 1
ATOM 12145 O O . PHE C 1 223 ? 26.031 -24.362 -38.745 1.00 13.47 223 PHE C O 1
ATOM 12162 N N . LYS C 1 224 ? 27.317 -23.768 -37.013 1.00 11.75 224 LYS C N 1
ATOM 12163 C CA . LYS C 1 224 ? 26.364 -24.134 -35.976 1.00 12.37 224 LYS C CA 1
ATOM 12164 C C . LYS C 1 224 ? 26.498 -23.207 -34.777 1.00 11.23 224 LYS C C 1
ATOM 12165 O O . LYS C 1 224 ? 27.475 -22.451 -34.663 1.00 13.07 224 LYS C O 1
ATOM 12184 N N . SER C 1 225 ? 25.503 -23.288 -33.880 1.00 12.00 225 SER C N 1
ATOM 12185 C CA . SER C 1 225 ? 25.572 -22.718 -32.547 1.00 12.40 225 SER C CA 1
ATOM 12186 C C . SER C 1 225 ? 25.011 -23.738 -31.559 1.00 11.98 225 SER C C 1
ATOM 12187 O O . SER C 1 225 ? 23.807 -23.910 -31.480 1.00 13.49 225 SER C O 1
ATOM 12195 N N . GLU C 1 226 ? 25.865 -24.333 -30.717 1.00 12.50 226 GLU C N 1
ATOM 12196 C CA . GLU C 1 226 ? 25.404 -25.340 -29.773 1.00 13.31 226 GLU C CA 1
ATOM 12197 C C . GLU C 1 226 ? 24.356 -24.759 -28.826 1.00 12.43 226 GLU C C 1
ATOM 12198 O O . GLU C 1 226 ? 23.309 -25.387 -28.533 1.00 14.48 226 GLU C O 1
ATOM 12210 N N . GLU C 1 227 ? 24.573 -23.526 -28.355 1.00 9.85 227 GLU C N 1
ATOM 12211 C CA . GLU C 1 227 ? 23.759 -22.969 -27.279 1.00 9.57 227 GLU C CA 1
ATOM 12212 C C . GLU C 1 227 ? 22.589 -22.139 -27.773 1.00 9.30 227 GLU C C 1
ATOM 12213 O O . GLU C 1 227 ? 21.611 -21.999 -27.028 1.00 10.16 227 GLU C O 1
ATOM 12225 N N . MET C 1 228 ? 22.695 -21.554 -28.964 1.00 9.68 228 MET C N 1
ATOM 12226 C CA . MET C 1 228 ? 21.650 -20.669 -29.460 1.00 9.80 228 MET C CA 1
ATOM 12227 C C . MET C 1 228 ? 20.922 -21.224 -30.672 1.00 10.59 228 MET C C 1
ATOM 12228 O O . MET C 1 228 ? 19.916 -20.636 -31.091 1.00 11.19 228 MET C O 1
ATOM 12242 N N . GLY C 1 229 ? 21.418 -22.316 -31.251 1.00 10.56 229 GLY C N 1
ATOM 12243 C CA . GLY C 1 229 ? 20.749 -22.876 -32.410 1.00 10.46 229 GLY C CA 1
ATOM 12244 C C . GLY C 1 229 ? 20.687 -21.938 -33.581 1.00 10.48 229 GLY C C 1
ATOM 12245 O O . GLY C 1 229 ? 21.516 -21.031 -33.729 1.00 11.34 229 GLY C O 1
ATOM 12249 N N . PHE C 1 230 ? 19.734 -22.220 -34.452 1.00 10.10 230 PHE C N 1
ATOM 12250 C CA . PHE C 1 230 ? 19.541 -21.461 -35.680 1.00 11.10 230 PHE C CA 1
ATOM 12251 C C . PHE C 1 230 ? 18.366 -20.490 -35.570 1.00 10.21 230 PHE C C 1
ATOM 12252 O O . PHE C 1 230 ? 17.383 -20.750 -34.876 1.00 11.30 230 PHE C O 1
ATOM 12269 N N . VAL C 1 231 ? 18.439 -19.397 -36.319 1.00 10.32 231 VAL C N 1
ATOM 12270 C CA . VAL C 1 231 ? 17.263 -18.568 -36.538 1.00 11.32 231 VAL C CA 1
ATOM 12271 C C . VAL C 1 231 ? 16.144 -19.330 -37.260 1.00 10.44 231 VAL C C 1
ATOM 12272 O O . VAL C 1 231 ? 14.956 -19.167 -36.921 1.00 11.32 231 VAL C O 1
ATOM 12285 N N . GLY C 1 232 ? 16.500 -20.232 -38.166 1.00 10.99 232 GLY C N 1
ATOM 12286 C CA . GLY C 1 232 ? 15.505 -21.059 -38.800 1.00 10.26 232 GLY C CA 1
ATOM 12287 C C . GLY C 1 232 ? 16.173 -22.174 -39.580 1.00 10.27 232 GLY C C 1
ATOM 12288 O O . GLY C 1 232 ? 17.407 -22.288 -39.602 1.00 11.27 232 GLY C O 1
ATOM 12292 N N . THR C 1 233 ? 15.335 -22.988 -40.218 1.00 10.78 233 THR C N 1
ATOM 12293 C CA . THR C 1 233 ? 15.819 -24.099 -41.021 1.00 11.15 233 THR C CA 1
ATOM 12294 C C . THR C 1 233 ? 14.988 -24.172 -42.283 1.00 12.01 233 THR C C 1
ATOM 12295 O O . THR C 1 233 ? 13.936 -23.530 -42.390 1.00 13.60 233 THR C O 1
ATOM 12306 N N . ILE C 1 234 ? 15.472 -24.927 -43.258 1.00 12.07 234 ILE C N 1
ATOM 12307 C CA . ILE C 1 234 ? 14.773 -25.074 -44.535 1.00 12.75 234 ILE C CA 1
ATOM 12308 C C . ILE C 1 234 ? 14.526 -26.553 -44.793 1.00 14.16 234 ILE C C 1
ATOM 12309 O O . ILE C 1 234 ? 15.433 -27.373 -44.672 1.00 17.41 234 ILE C O 1
ATOM 12325 N N . ALA C 1 235 ? 13.281 -26.874 -45.117 1.00 14.03 235 ALA C N 1
ATOM 12326 C CA . ALA C 1 235 ? 12.889 -28.207 -45.513 1.00 16.57 235 ALA C CA 1
ATOM 12327 C C . ALA C 1 235 ? 11.802 -27.996 -46.550 1.00 17.75 235 ALA C C 1
ATOM 12328 O O . ALA C 1 235 ? 10.617 -27.991 -46.205 1.00 17.07 235 ALA C O 1
ATOM 12335 N N . ASP C 1 236 ? 12.240 -27.697 -47.785 1.00 19.25 236 ASP C N 1
ATOM 12336 C CA . ASP C 1 236 ? 11.434 -27.153 -48.870 1.00 20.97 236 ASP C CA 1
ATOM 12337 C C . ASP C 1 236 ? 11.085 -25.702 -48.567 1.00 20.27 236 ASP C C 1
ATOM 12338 O O . ASP C 1 236 ? 11.560 -24.785 -49.222 1.00 26.90 236 ASP C O 1
ATOM 12347 N N . ASP C 1 237 ? 10.233 -25.492 -47.567 1.00 16.78 237 ASP C N 1
ATOM 12348 C CA . ASP C 1 237 ? 9.881 -24.169 -47.127 1.00 16.83 237 ASP C CA 1
ATOM 12349 C C . ASP C 1 237 ? 10.826 -23.733 -46.003 1.00 14.12 237 ASP C C 1
ATOM 12350 O O . ASP C 1 237 ? 11.500 -24.550 -45.368 1.00 13.68 237 ASP C O 1
ATOM 12359 N N . ILE C 1 238 ? 10.871 -22.402 -45.773 1.00 14.13 238 ILE C N 1
ATOM 12360 C CA . ILE C 1 238 ? 11.608 -21.822 -44.658 1.00 13.30 238 ILE C CA 1
ATOM 12361 C C . ILE C 1 238 ? 10.755 -21.905 -43.387 1.00 13.32 238 ILE C C 1
ATOM 12362 O O . ILE C 1 238 ? 9.590 -21.525 -43.386 1.00 15.72 238 ILE C O 1
ATOM 12378 N N . TYR C 1 239 ? 11.380 -22.373 -42.311 1.00 12.04 239 TYR C N 1
ATOM 12379 C CA . TYR C 1 239 ? 10.789 -22.378 -40.980 1.00 13.16 239 TYR C CA 1
ATOM 12380 C C . TYR C 1 239 ? 11.615 -21.474 -40.072 1.00 12.88 239 TYR C C 1
ATOM 12381 O O . TYR C 1 239 ? 12.719 -21.828 -39.649 1.00 13.58 239 TYR C O 1
ATOM 12399 N N . PHE C 1 240 ? 11.110 -20.281 -39.815 1.00 12.63 240 PHE C N 1
ATOM 12400 C CA . PHE C 1 240 ? 11.748 -19.388 -38.864 1.00 12.54 240 PHE C CA 1
ATOM 12401 C C . PHE C 1 240 ? 11.340 -19.767 -37.452 1.00 12.12 240 PHE C C 1
ATOM 12402 O O . PHE C 1 240 ? 10.144 -19.900 -37.166 1.00 14.28 240 PHE C O 1
ATOM 12419 N N . ASN C 1 241 ? 12.326 -19.883 -36.561 1.00 11.28 241 ASN C N 1
ATOM 12420 C CA . ASN C 1 241 ? 12.132 -20.412 -35.217 1.00 10.85 241 ASN C CA 1
ATOM 12421 C C . ASN C 1 241 ? 12.490 -19.429 -34.100 1.00 10.85 241 ASN C C 1
ATOM 12422 O O . ASN C 1 241 ? 11.849 -19.462 -33.043 1.00 11.57 241 ASN C O 1
ATOM 12433 N N . ASN C 1 242 ? 13.534 -18.615 -34.290 1.00 11.39 242 ASN C N 1
ATOM 12434 C CA . ASN C 1 242 ? 14.054 -17.735 -33.259 1.00 11.13 242 ASN C CA 1
ATOM 12435 C C . ASN C 1 242 ? 14.285 -16.344 -33.850 1.00 12.15 242 ASN C C 1
ATOM 12436 O O . ASN C 1 242 ? 14.686 -16.237 -35.002 1.00 13.23 242 ASN C O 1
ATOM 12447 N N . GLU C 1 243 ? 14.130 -15.320 -33.006 1.00 12.87 243 GLU C N 1
ATOM 12448 C CA . GLU C 1 243 ? 14.651 -13.965 -33.234 1.00 12.51 243 GLU C CA 1
ATOM 12449 C C . GLU C 1 243 ? 15.672 -13.673 -32.146 1.00 12.14 243 GLU C C 1
ATOM 12450 O O . GLU C 1 243 ? 15.392 -13.905 -30.978 1.00 13.06 243 GLU C O 1
ATOM 12462 N N . ILE C 1 244 ? 16.854 -13.184 -32.531 1.00 11.49 244 ILE C N 1
ATOM 12463 C CA . ILE C 1 244 ? 17.889 -12.937 -31.548 1.00 11.97 244 ILE C CA 1
ATOM 12464 C C . ILE C 1 244 ? 17.534 -11.709 -30.708 1.00 12.41 244 ILE C C 1
ATOM 12465 O O . ILE C 1 244 ? 16.885 -10.781 -31.175 1.00 13.58 244 ILE C O 1
ATOM 12481 N N . THR C 1 245 ? 18.057 -11.653 -29.487 1.00 12.44 245 THR C N 1
ATOM 12482 C CA . THR C 1 245 ? 17.829 -10.553 -28.559 1.00 13.93 245 THR C CA 1
ATOM 12483 C C . THR C 1 245 ? 18.872 -9.422 -28.606 1.00 17.55 245 THR C C 1
ATOM 12484 O O . THR C 1 245 ? 18.624 -8.322 -28.070 1.00 20.72 245 THR C O 1
ATOM 12495 N N . ARG C 1 246 ? 19.992 -9.607 -29.287 1.00 14.40 246 ARG C N 1
ATOM 12496 C CA . ARG C 1 246 ? 21.048 -8.614 -29.282 1.00 13.39 246 ARG C CA 1
ATOM 12497 C C . ARG C 1 246 ? 20.674 -7.526 -30.279 1.00 13.09 246 ARG C C 1
ATOM 12498 O O . ARG C 1 246 ? 19.915 -7.751 -31.228 1.00 16.23 246 ARG C O 1
ATOM 12519 N N . LYS C 1 247 ? 21.279 -6.351 -30.079 1.00 14.52 247 LYS C N 1
ATOM 12520 C CA . LYS C 1 247 ? 21.076 -5.235 -30.967 1.00 15.02 247 LYS C CA 1
ATOM 12521 C C . LYS C 1 247 ? 21.891 -5.468 -32.244 1.00 14.26 247 LYS C C 1
ATOM 12522 O O . LYS C 1 247 ? 23.009 -5.985 -32.181 1.00 16.42 247 LYS C O 1
ATOM 12541 N N . HIS C 1 248 ? 21.319 -5.098 -33.398 1.00 14.16 248 HIS C N 1
ATOM 12542 C CA . HIS C 1 248 ? 21.968 -5.330 -34.670 1.00 14.47 248 HIS C CA 1
ATOM 12543 C C . HIS C 1 248 ? 21.503 -4.374 -35.757 1.00 14.76 248 HIS C C 1
ATOM 12544 O O . HIS C 1 248 ? 20.533 -3.643 -35.572 1.00 16.86 248 HIS C O 1
ATOM 12559 N N . THR C 1 249 ? 22.259 -4.404 -36.872 1.00 16.10 249 THR C N 1
ATOM 12560 C CA . THR C 1 249 ? 21.937 -3.780 -38.152 1.00 18.41 249 THR C CA 1
ATOM 12561 C C . THR C 1 249 ? 21.351 -2.380 -37.954 1.00 20.09 249 THR C C 1
ATOM 12562 O O . THR C 1 249 ? 22.070 -1.486 -37.491 1.00 21.49 249 THR C O 1
ATOM 12573 N N . LYS C 1 250 ? 20.052 -2.206 -38.305 1.00 21.18 250 LYS C N 1
ATOM 12574 C CA . LYS C 1 250 ? 19.384 -0.915 -38.360 1.00 25.75 250 LYS C CA 1
ATOM 12575 C C . LYS C 1 250 ? 19.570 -0.142 -37.053 1.00 24.12 250 LYS C C 1
ATOM 12576 O O . LYS C 1 250 ? 19.547 1.073 -37.072 1.00 29.21 250 LYS C O 1
ATOM 12595 N N . ASP C 1 251 ? 19.663 -0.841 -35.905 1.00 21.68 251 ASP C N 1
ATOM 12596 C CA . ASP C 1 251 ? 19.653 -0.182 -34.616 1.00 23.39 251 ASP C CA 1
ATOM 12597 C C . ASP C 1 251 ? 21.035 0.075 -34.035 1.00 22.67 251 ASP C C 1
ATOM 12598 O O . ASP C 1 251 ? 21.081 0.597 -32.925 1.00 26.86 251 ASP C O 1
ATOM 12607 N N . THR C 1 252 ? 22.138 -0.275 -34.698 1.00 21.84 252 THR C N 1
ATOM 12608 C CA . THR C 1 252 ? 23.450 -0.133 -34.003 1.00 21.73 252 THR C CA 1
ATOM 12609 C C . THR C 1 252 ? 23.892 1.333 -33.987 1.00 22.72 252 THR C C 1
ATOM 12610 O O . THR C 1 252 ? 23.227 2.188 -34.554 1.00 24.69 252 THR C O 1
ATOM 12621 N N . ASP C 1 253 ? 24.873 1.613 -33.174 1.00 21.88 253 ASP C N 1
ATOM 12622 C CA . ASP C 1 253 ? 25.408 2.951 -33.088 1.00 22.56 253 ASP C CA 1
ATOM 12623 C C . ASP C 1 253 ? 26.665 3.078 -33.949 1.00 21.53 253 ASP C C 1
ATOM 12624 O O . ASP C 1 253 ? 27.311 4.116 -33.926 1.00 26.03 253 ASP C O 1
ATOM 12633 N N . PHE C 1 254 ? 27.012 2.050 -34.736 1.00 17.86 254 PHE C N 1
ATOM 12634 C CA . PHE C 1 254 ? 28.270 2.105 -35.477 1.00 18.03 254 PHE C CA 1
ATOM 12635 C C . PHE C 1 254 ? 27.986 2.558 -36.906 1.00 20.29 254 PHE C C 1
ATOM 12636 O O . PHE C 1 254 ? 26.994 2.138 -37.524 1.00 24.23 254 PHE C O 1
ATOM 12653 N N . SER C 1 255 ? 28.865 3.402 -37.417 1.00 22.56 255 SER C N 1
ATOM 12654 C CA . SER C 1 255 ? 28.849 3.788 -38.823 1.00 26.08 255 SER C CA 1
ATOM 12655 C C . SER C 1 255 ? 30.267 3.709 -39.352 1.00 26.77 255 SER C C 1
ATOM 12656 O O . SER C 1 255 ? 31.188 4.216 -38.716 1.00 31.96 255 SER C O 1
ATOM 12664 N N . VAL C 1 256 ? 30.441 3.162 -40.542 1.00 25.05 256 VAL C N 1
ATOM 12665 C CA . VAL C 1 256 ? 31.772 3.166 -41.105 1.00 25.29 256 VAL C CA 1
ATOM 12666 C C . VAL C 1 256 ? 31.785 3.917 -42.428 1.00 25.07 256 VAL C C 1
ATOM 12667 O O . VAL C 1 256 ? 32.786 3.894 -43.117 1.00 23.68 256 VAL C O 1
ATOM 12680 N N . SER C 1 257 ? 30.709 4.659 -42.694 1.00 27.81 257 SER C N 1
ATOM 12681 C CA . SER C 1 257 ? 30.501 5.374 -43.936 1.00 33.89 257 SER C CA 1
ATOM 12682 C C . SER C 1 257 ? 31.730 6.186 -44.304 1.00 34.53 257 SER C C 1
ATOM 12683 O O . SER C 1 257 ? 32.114 6.239 -45.472 1.00 42.29 257 SER C O 1
ATOM 12691 N N . ASN C 1 258 ? 32.316 6.887 -43.331 1.00 31.06 258 ASN C N 1
ATOM 12692 C CA . ASN C 1 258 ? 33.345 7.850 -43.678 1.00 32.11 258 ASN C CA 1
ATOM 12693 C C . ASN C 1 258 ? 34.745 7.356 -43.289 1.00 29.30 258 ASN C C 1
ATOM 12694 O O . ASN C 1 258 ? 35.679 8.155 -43.252 1.00 32.40 258 ASN C O 1
ATOM 12705 N N . LEU C 1 259 ? 34.880 6.080 -42.911 1.00 24.29 259 LEU C N 1
ATOM 12706 C CA . LEU C 1 259 ? 36.149 5.553 -42.437 1.00 22.47 259 LEU C CA 1
ATOM 12707 C C . LEU C 1 259 ? 36.952 4.896 -43.553 1.00 20.63 259 LEU C C 1
ATOM 12708 O O . LEU C 1 259 ? 36.423 4.132 -44.356 1.00 22.68 259 LEU C O 1
ATOM 12724 N N . ASP C 1 260 ? 38.268 5.137 -43.525 1.00 20.87 260 ASP C N 1
ATOM 12725 C CA . ASP C 1 260 ? 39.184 4.507 -44.457 1.00 21.58 260 ASP C CA 1
ATOM 12726 C C . ASP C 1 260 ? 40.004 3.392 -43.817 1.00 20.93 260 ASP C C 1
ATOM 12727 O O . ASP C 1 260 ? 40.632 2.635 -44.545 1.00 21.46 260 ASP C O 1
ATOM 12736 N N . GLU C 1 261 ? 40.018 3.325 -42.484 1.00 19.71 261 GLU C N 1
ATOM 12737 C CA . GLU C 1 261 ? 40.707 2.269 -41.758 1.00 18.98 261 GLU C CA 1
ATOM 12738 C C . GLU C 1 261 ? 39.967 2.055 -40.444 1.00 18.41 261 GLU C C 1
ATOM 12739 O O . GLU C 1 261 ? 39.113 2.858 -40.069 1.00 20.21 261 GLU C O 1
ATOM 12751 N N . LEU C 1 262 ? 40.282 0.944 -39.789 1.00 17.90 262 LEU C N 1
ATOM 12752 C CA . LEU C 1 262 ? 39.723 0.592 -38.492 1.00 18.07 262 LEU C CA 1
ATOM 12753 C C . LEU C 1 262 ? 40.856 0.499 -37.479 1.00 17.56 262 LEU C C 1
ATOM 12754 O O . LEU C 1 262 ? 42.004 0.187 -37.853 1.00 19.54 262 LEU C O 1
ATOM 12770 N N . PRO C 1 263 ? 40.561 0.741 -36.180 1.00 18.24 263 PRO C N 1
ATOM 12771 C CA . PRO C 1 263 ? 41.582 0.577 -35.141 1.00 17.16 263 PRO C CA 1
ATOM 12772 C C . PRO C 1 263 ? 42.146 -0.845 -35.138 1.00 17.40 263 PRO C C 1
ATOM 12773 O O . PRO C 1 263 ? 41.387 -1.818 -35.154 1.00 19.23 263 PRO C O 1
ATOM 12784 N N . GLN C 1 264 ? 43.464 -0.985 -35.040 1.00 16.32 264 GLN C N 1
ATOM 12785 C CA . GLN C 1 264 ? 44.081 -2.291 -35.121 1.00 14.99 264 GLN C CA 1
ATOM 12786 C C . GLN C 1 264 ? 43.753 -3.090 -33.853 1.00 14.74 264 GLN C C 1
ATOM 12787 O O . GLN C 1 264 ? 43.949 -2.620 -32.731 1.00 15.69 264 GLN C O 1
ATOM 12801 N N . VAL C 1 265 ? 43.305 -4.322 -34.062 1.00 13.83 265 VAL C N 1
ATOM 12802 C CA . VAL C 1 265 ? 43.033 -5.249 -32.968 1.00 13.54 265 VAL C CA 1
ATOM 12803 C C . VAL C 1 265 ? 43.682 -6.586 -33.326 1.00 13.07 265 VAL C C 1
ATOM 12804 O O . VAL C 1 265 ? 43.455 -7.148 -34.396 1.00 13.51 265 VAL C O 1
ATOM 12817 N N . ASP C 1 266 ? 44.466 -7.099 -32.367 1.00 12.60 266 ASP C N 1
ATOM 12818 C CA . ASP C 1 266 ? 45.137 -8.384 -32.510 1.00 12.79 266 ASP C CA 1
ATOM 12819 C C . ASP C 1 266 ? 44.577 -9.380 -31.500 1.00 11.80 266 ASP C C 1
ATOM 12820 O O . ASP C 1 266 ? 43.909 -8.991 -30.531 1.00 13.38 266 ASP C O 1
ATOM 12829 N N . ILE C 1 267 ? 44.876 -10.672 -31.752 1.00 11.62 267 ILE C N 1
ATOM 12830 C CA . ILE C 1 267 ? 44.386 -11.775 -30.931 1.00 11.06 267 ILE C CA 1
ATOM 12831 C C . ILE C 1 267 ? 45.572 -12.595 -30.425 1.00 11.01 267 ILE C C 1
ATOM 12832 O O . ILE C 1 267 ? 46.428 -12.950 -31.211 1.00 11.90 267 ILE C O 1
ATOM 12848 N N A ILE C 1 268 ? 45.596 -12.845 -29.109 0.50 11.04 268 ILE C N 1
ATOM 12849 N N B ILE C 1 268 ? 45.542 -12.919 -29.137 0.50 11.07 268 ILE C N 1
ATOM 12850 C CA A ILE C 1 268 ? 46.618 -13.625 -28.406 0.50 11.53 268 ILE C CA 1
ATOM 12851 C CA B ILE C 1 268 ? 46.585 -13.686 -28.475 0.50 11.59 268 ILE C CA 1
ATOM 12852 C C A ILE C 1 268 ? 45.939 -14.864 -27.812 0.50 10.94 268 ILE C C 1
ATOM 12853 C C B ILE C 1 268 ? 45.931 -14.882 -27.797 0.50 10.98 268 ILE C C 1
ATOM 12854 O O A ILE C 1 268 ? 44.837 -14.737 -27.271 0.50 11.90 268 ILE C O 1
ATOM 12855 O O B ILE C 1 268 ? 44.855 -14.743 -27.211 0.50 12.12 268 ILE C O 1
ATOM 12886 N N . TYR C 1 269 ? 46.584 -16.028 -27.886 1.00 10.97 269 TYR C N 1
ATOM 12887 C CA . TYR C 1 269 ? 46.019 -17.289 -27.428 1.00 10.92 269 TYR C CA 1
ATOM 12888 C C . TYR C 1 269 ? 46.575 -17.712 -26.084 1.00 11.53 269 TYR C C 1
ATOM 12889 O O . TYR C 1 269 ? 47.766 -17.591 -25.827 1.00 13.46 269 TYR C O 1
ATOM 12907 N N . GLY C 1 270 ? 45.687 -18.219 -25.214 1.00 10.63 270 GLY C N 1
ATOM 12908 C CA . GLY C 1 270 ? 46.127 -18.733 -23.928 1.00 11.58 270 GLY C CA 1
ATOM 12909 C C . GLY C 1 270 ? 46.348 -20.230 -23.876 1.00 10.80 270 GLY C C 1
ATOM 12910 O O . GLY C 1 270 ? 45.589 -20.993 -24.466 1.00 11.31 270 GLY C O 1
ATOM 12914 N N . TYR C 1 271 ? 47.391 -20.629 -23.132 1.00 11.03 271 TYR C N 1
ATOM 12915 C CA . TYR C 1 271 ? 47.811 -22.024 -23.071 1.00 10.82 271 TYR C CA 1
ATOM 12916 C C . TYR C 1 271 ? 48.800 -22.161 -21.921 1.00 10.13 271 TYR C C 1
ATOM 12917 O O . TYR C 1 271 ? 49.320 -21.173 -21.413 1.00 11.33 271 TYR C O 1
ATOM 12935 N N . GLN C 1 272 ? 49.015 -23.382 -21.438 1.00 10.32 272 GLN C N 1
ATOM 12936 C CA . GLN C 1 272 ? 50.009 -23.610 -20.397 1.00 10.45 272 GLN C CA 1
ATOM 12937 C C . GLN C 1 272 ? 51.384 -23.110 -20.846 1.00 10.41 272 GLN C C 1
ATOM 12938 O O . GLN C 1 272 ? 51.803 -23.344 -21.967 1.00 11.48 272 GLN C O 1
ATOM 12952 N N . ASN C 1 273 ? 52.121 -22.532 -19.891 1.00 11.79 273 ASN C N 1
ATOM 12953 C CA . ASN C 1 273 ? 53.505 -22.104 -20.125 1.00 12.54 273 ASN C CA 1
ATOM 12954 C C . ASN C 1 273 ? 53.561 -21.000 -21.179 1.00 12.68 273 ASN C C 1
ATOM 12955 O O . ASN C 1 273 ? 54.595 -20.833 -21.862 1.00 13.43 273 ASN C O 1
ATOM 12966 N N . ASP C 1 274 ? 52.468 -20.247 -21.358 1.00 12.95 274 ASP C N 1
ATOM 12967 C CA . ASP C 1 274 ? 52.471 -19.093 -22.249 1.00 13.50 274 ASP C CA 1
ATOM 12968 C C . ASP C 1 274 ? 53.202 -17.946 -21.564 1.00 14.58 274 ASP C C 1
ATOM 12969 O O . ASP C 1 274 ? 53.691 -18.087 -20.438 1.00 16.11 274 ASP C O 1
ATOM 12978 N N . GLY C 1 275 ? 53.294 -16.823 -22.253 1.00 15.57 275 GLY C N 1
ATOM 12979 C CA . GLY C 1 275 ? 54.085 -15.711 -21.778 1.00 16.84 275 GLY C CA 1
ATOM 12980 C C . GLY C 1 275 ? 53.413 -14.353 -21.932 1.00 17.80 275 GLY C C 1
ATOM 12981 O O . GLY C 1 275 ? 52.236 -14.236 -22.287 1.00 17.79 275 GLY C O 1
ATOM 12985 N N . SER C 1 276 ? 54.225 -13.324 -21.679 1.00 16.69 276 SER C N 1
ATOM 12986 C CA . SER C 1 276 ? 53.822 -11.944 -21.890 1.00 15.58 276 SER C CA 1
ATOM 12987 C C . SER C 1 276 ? 54.346 -11.396 -23.215 1.00 15.04 276 SER C C 1
ATOM 12988 O O . SER C 1 276 ? 53.883 -10.340 -23.647 1.00 16.58 276 SER C O 1
ATOM 12996 N N . TYR C 1 277 ? 55.327 -12.062 -23.850 1.00 15.34 277 TYR C N 1
ATOM 12997 C CA . TYR C 1 277 ? 56.041 -11.449 -24.964 1.00 16.30 277 TYR C CA 1
ATOM 12998 C C . TYR C 1 277 ? 55.156 -11.253 -26.213 1.00 15.90 277 TYR C C 1
ATOM 12999 O O . TYR C 1 277 ? 55.429 -10.347 -26.998 1.00 16.45 277 TYR C O 1
ATOM 13017 N N . LEU C 1 278 ? 54.104 -12.058 -26.418 1.00 14.85 278 LEU C N 1
ATOM 13018 C CA . LEU C 1 278 ? 53.235 -11.836 -27.570 1.00 15.04 278 LEU C CA 1
ATOM 13019 C C . LEU C 1 278 ? 52.365 -10.589 -27.369 1.00 16.25 278 LEU C C 1
ATOM 13020 O O . LEU C 1 278 ? 52.096 -9.840 -28.307 1.00 16.14 278 LEU C O 1
ATOM 13036 N N . PHE C 1 279 ? 51.926 -10.338 -26.127 1.00 16.09 279 PHE C N 1
ATOM 13037 C CA . PHE C 1 279 ? 51.236 -9.099 -25.796 1.00 16.39 279 PHE C CA 1
ATOM 13038 C C . PHE C 1 279 ? 52.147 -7.915 -26.104 1.00 16.33 279 PHE C C 1
ATOM 13039 O O . PHE C 1 279 ? 51.748 -6.970 -26.768 1.00 18.11 279 PHE C O 1
ATOM 13056 N N . ASP C 1 280 ? 53.416 -8.023 -25.690 1.00 17.11 280 ASP C N 1
ATOM 13057 C CA . ASP C 1 280 ? 54.347 -6.930 -25.888 1.00 17.94 280 ASP C CA 1
ATOM 13058 C C . ASP C 1 280 ? 54.497 -6.681 -27.383 1.00 17.99 280 ASP C C 1
ATOM 13059 O O . ASP C 1 280 ? 54.560 -5.520 -27.801 1.00 19.52 280 ASP C O 1
ATOM 13068 N N . ALA C 1 281 ? 54.587 -7.746 -28.180 1.00 16.57 281 ALA C N 1
ATOM 13069 C CA . ALA C 1 281 ? 54.775 -7.599 -29.624 1.00 16.91 281 ALA C CA 1
ATOM 13070 C C . ALA C 1 281 ? 53.553 -6.960 -30.295 1.00 17.03 281 ALA C C 1
ATOM 13071 O O . ALA C 1 281 ? 53.694 -6.153 -31.191 1.00 19.09 281 ALA C O 1
ATOM 13078 N N . ALA C 1 282 ? 52.336 -7.335 -29.888 1.00 17.10 282 ALA C N 1
ATOM 13079 C CA . ALA C 1 282 ? 51.128 -6.745 -30.457 1.00 17.56 282 ALA C CA 1
ATOM 13080 C C . ALA C 1 282 ? 51.091 -5.252 -30.150 1.00 17.43 282 ALA C C 1
ATOM 13081 O O . ALA C 1 282 ? 50.746 -4.434 -30.998 1.00 17.64 282 ALA C O 1
ATOM 13088 N N . VAL C 1 283 ? 51.463 -4.863 -28.919 1.00 16.94 283 VAL C N 1
ATOM 13089 C CA . VAL C 1 283 ? 51.499 -3.445 -28.562 1.00 18.81 283 VAL C CA 1
ATOM 13090 C C . VAL C 1 283 ? 52.507 -2.710 -29.466 1.00 19.83 283 VAL C C 1
ATOM 13091 O O . VAL C 1 283 ? 52.172 -1.676 -30.054 1.00 19.42 283 VAL C O 1
ATOM 13104 N N . LYS C 1 284 ? 53.708 -3.268 -29.625 1.00 20.17 284 LYS C N 1
ATOM 13105 C CA . LYS C 1 284 ? 54.733 -2.644 -30.452 1.00 23.15 284 LYS C CA 1
ATOM 13106 C C . LYS C 1 284 ? 54.274 -2.499 -31.909 1.00 22.77 284 LYS C C 1
ATOM 13107 O O . LYS C 1 284 ? 54.695 -1.556 -32.593 1.00 23.71 284 LYS C O 1
ATOM 13126 N N . ALA C 1 285 ? 53.434 -3.426 -32.395 1.00 20.56 285 ALA C N 1
ATOM 13127 C CA . ALA C 1 285 ? 52.972 -3.462 -33.775 1.00 21.66 285 ALA C CA 1
ATOM 13128 C C . ALA C 1 285 ? 51.821 -2.480 -34.043 1.00 21.59 285 ALA C C 1
ATOM 13129 O O . ALA C 1 285 ? 51.318 -2.415 -35.170 1.00 22.28 285 ALA C O 1
ATOM 13136 N N . GLY C 1 286 ? 51.398 -1.760 -32.989 1.00 20.39 286 GLY C N 1
ATOM 13137 C CA . GLY C 1 286 ? 50.360 -0.743 -33.069 1.00 19.91 286 GLY C CA 1
ATOM 13138 C C . GLY C 1 286 ? 48.965 -1.186 -32.625 1.00 18.35 286 GLY C C 1
ATOM 13139 O O . GLY C 1 286 ? 48.005 -0.513 -32.959 1.00 19.40 286 GLY C O 1
ATOM 13143 N N . ALA C 1 287 ? 48.810 -2.306 -31.907 1.00 15.94 287 ALA C N 1
ATOM 13144 C CA . ALA C 1 287 ? 47.462 -2.669 -31.505 1.00 15.93 287 ALA C CA 1
ATOM 13145 C C . ALA C 1 287 ? 46.795 -1.575 -30.644 1.00 15.75 287 ALA C C 1
ATOM 13146 O O . ALA C 1 287 ? 47.384 -1.056 -29.706 1.00 17.34 287 ALA C O 1
ATOM 13153 N N . LYS C 1 288 ? 45.556 -1.238 -30.984 1.00 15.71 288 LYS C N 1
ATOM 13154 C CA . LYS C 1 288 ? 44.697 -0.383 -30.175 1.00 15.43 288 LYS C CA 1
ATOM 13155 C C . LYS C 1 288 ? 43.828 -1.212 -29.233 1.00 14.11 288 LYS C C 1
ATOM 13156 O O . LYS C 1 288 ? 43.388 -0.720 -28.192 1.00 15.15 288 LYS C O 1
ATOM 13175 N N . GLY C 1 289 ? 43.548 -2.454 -29.634 1.00 13.70 289 GLY C N 1
ATOM 13176 C CA . GLY C 1 289 ? 42.839 -3.419 -28.804 1.00 13.05 289 GLY C CA 1
ATOM 13177 C C . GLY C 1 289 ? 43.488 -4.788 -28.935 1.00 12.07 289 GLY C C 1
ATOM 13178 O O . GLY C 1 289 ? 44.105 -5.093 -29.964 1.00 13.11 289 GLY C O 1
ATOM 13182 N N . ILE C 1 290 ? 43.370 -5.594 -27.881 1.00 11.88 290 ILE C N 1
ATOM 13183 C CA . ILE C 1 290 ? 43.816 -6.973 -27.915 1.00 11.82 290 ILE C CA 1
ATOM 13184 C C . ILE C 1 290 ? 42.680 -7.838 -27.377 1.00 11.10 290 ILE C C 1
ATOM 13185 O O . ILE C 1 290 ? 42.171 -7.568 -26.291 1.00 12.45 290 ILE C O 1
ATOM 13201 N N . VAL C 1 291 ? 42.369 -8.913 -28.112 1.00 10.99 291 VAL C N 1
ATOM 13202 C CA . VAL C 1 291 ? 41.485 -9.954 -27.614 1.00 10.58 291 VAL C CA 1
ATOM 13203 C C . VAL C 1 291 ? 42.354 -11.125 -27.178 1.00 11.14 291 VAL C C 1
ATOM 13204 O O . VAL C 1 291 ? 43.214 -11.582 -27.940 1.00 12.26 291 VAL C O 1
ATOM 13217 N N . PHE C 1 292 ? 42.118 -11.599 -25.964 1.00 10.23 292 PHE C N 1
ATOM 13218 C CA . PHE C 1 292 ? 42.823 -12.764 -25.425 1.00 11.10 292 PHE C CA 1
ATOM 13219 C C . PHE C 1 292 ? 41.890 -13.970 -25.438 1.00 10.83 292 PHE C C 1
ATOM 13220 O O . PHE C 1 292 ? 40.852 -13.952 -24.804 1.00 11.67 292 PHE C O 1
ATOM 13237 N N . ALA C 1 293 ? 42.300 -15.019 -26.127 1.00 10.95 293 ALA C N 1
ATOM 13238 C CA . ALA C 1 293 ? 41.527 -16.254 -26.215 1.00 10.69 293 ALA C CA 1
ATOM 13239 C C . ALA C 1 293 ? 41.909 -17.103 -25.007 1.00 10.95 293 ALA C C 1
ATOM 13240 O O . ALA C 1 293 ? 42.735 -18.007 -25.100 1.00 12.34 293 ALA C O 1
ATOM 13247 N N . GLY C 1 294 ? 41.261 -16.814 -23.867 1.00 11.20 294 GLY C N 1
ATOM 13248 C CA . GLY C 1 294 ? 41.640 -17.420 -22.624 1.00 10.75 294 GLY C CA 1
ATOM 13249 C C . GLY C 1 294 ? 41.121 -18.860 -22.477 1.00 10.86 294 GLY C C 1
ATOM 13250 O O . GLY C 1 294 ? 40.079 -19.237 -23.011 1.00 11.11 294 GLY C O 1
ATOM 13254 N N A SER C 1 295 ? 41.855 -19.663 -21.703 0.50 11.61 295 SER C N 1
ATOM 13255 N N B SER C 1 295 ? 41.861 -19.639 -21.690 0.50 10.86 295 SER C N 1
ATOM 13256 C CA A SER C 1 295 ? 41.355 -20.964 -21.315 0.50 11.03 295 SER C CA 1
ATOM 13257 C CA B SER C 1 295 ? 41.415 -20.936 -21.236 0.50 9.83 295 SER C CA 1
ATOM 13258 C C A SER C 1 295 ? 40.125 -20.766 -20.429 0.50 11.37 295 SER C C 1
ATOM 13259 C C B SER C 1 295 ? 40.134 -20.765 -20.406 0.50 10.67 295 SER C C 1
ATOM 13260 O O A SER C 1 295 ? 40.028 -19.795 -19.692 0.50 11.94 295 SER C O 1
ATOM 13261 O O B SER C 1 295 ? 40.003 -19.797 -19.671 0.50 11.17 295 SER C O 1
ATOM 13276 N N . GLY C 1 296 ? 39.169 -21.689 -20.536 1.00 10.09 296 GLY C N 1
ATOM 13277 C CA . GLY C 1 296 ? 37.985 -21.623 -19.703 1.00 9.66 296 GLY C CA 1
ATOM 13278 C C . GLY C 1 296 ? 37.271 -20.279 -19.833 1.00 10.47 296 GLY C C 1
ATOM 13279 O O . GLY C 1 296 ? 37.087 -19.736 -20.930 1.00 10.35 296 GLY C O 1
ATOM 13283 N N . ASN C 1 297 ? 36.821 -19.746 -18.686 1.00 10.20 297 ASN C N 1
ATOM 13284 C CA . ASN C 1 297 ? 36.031 -18.531 -18.631 1.00 9.91 297 ASN C CA 1
ATOM 13285 C C . ASN C 1 297 ? 36.928 -17.299 -18.678 1.00 10.81 297 ASN C C 1
ATOM 13286 O O . ASN C 1 297 ? 37.029 -16.490 -17.744 1.00 11.80 297 ASN C O 1
ATOM 13297 N N . GLY C 1 298 ? 37.635 -17.162 -19.800 1.00 10.41 298 GLY C N 1
ATOM 13298 C CA . GLY C 1 298 ? 38.527 -16.018 -19.995 1.00 11.19 298 GLY C CA 1
ATOM 13299 C C . GLY C 1 298 ? 39.649 -15.903 -18.970 1.00 10.62 298 GLY C C 1
ATOM 13300 O O . GLY C 1 298 ? 39.996 -14.787 -18.580 1.00 11.52 298 GLY C O 1
ATOM 13304 N N . SER C 1 299 ? 40.220 -17.042 -18.561 1.00 10.73 299 SER C N 1
ATOM 13305 C CA . SER C 1 299 ? 41.274 -17.045 -17.555 1.00 10.46 299 SER C CA 1
ATOM 13306 C C . SER C 1 299 ? 42.635 -16.734 -18.152 1.00 12.04 299 SER C C 1
ATOM 13307 O O . SER C 1 299 ? 42.904 -17.119 -19.287 1.00 12.79 299 SER C O 1
ATOM 13315 N N . LEU C 1 300 ? 43.474 -16.096 -17.327 1.00 12.43 300 LEU C N 1
ATOM 13316 C CA . LEU C 1 300 ? 44.847 -15.774 -17.694 1.00 13.16 300 LEU C CA 1
ATOM 13317 C C . LEU C 1 300 ? 45.842 -16.391 -16.722 1.00 12.75 300 LEU C C 1
ATOM 13318 O O . LEU C 1 300 ? 45.639 -16.339 -15.513 1.00 14.86 300 LEU C O 1
ATOM 13334 N N . SER C 1 301 ? 46.940 -16.938 -17.272 1.00 12.18 301 SER C N 1
ATOM 13335 C CA . SER C 1 301 ? 48.077 -17.285 -16.435 1.00 12.96 301 SER C CA 1
ATOM 13336 C C . SER C 1 301 ? 48.648 -16.002 -15.822 1.00 14.11 301 SER C C 1
ATOM 13337 O O . SER C 1 301 ? 48.406 -14.887 -16.291 1.00 13.12 301 SER C O 1
ATOM 13345 N N . ASP C 1 302 ? 49.500 -16.171 -14.824 1.00 13.16 302 ASP C N 1
ATOM 13346 C CA . ASP C 1 302 ? 50.172 -15.013 -14.264 1.00 15.04 302 ASP C CA 1
ATOM 13347 C C . ASP C 1 302 ? 50.976 -14.271 -15.332 1.00 14.95 302 ASP C C 1
ATOM 13348 O O . ASP C 1 302 ? 51.003 -13.039 -15.352 1.00 15.83 302 ASP C O 1
ATOM 13357 N N . ALA C 1 303 ? 51.660 -15.022 -16.211 1.00 15.42 303 ALA C N 1
ATOM 13358 C CA . ALA C 1 303 ? 52.441 -14.370 -17.265 1.00 17.68 303 ALA C CA 1
ATOM 13359 C C . ALA C 1 303 ? 51.560 -13.615 -18.257 1.00 17.15 303 ALA C C 1
ATOM 13360 O O . ALA C 1 303 ? 51.877 -12.514 -18.707 1.00 18.86 303 ALA C O 1
ATOM 13367 N N . ALA C 1 304 ? 50.458 -14.232 -18.685 1.00 15.69 304 ALA C N 1
ATOM 13368 C CA . ALA C 1 304 ? 49.574 -13.549 -19.607 1.00 15.57 304 ALA C CA 1
ATOM 13369 C C . ALA C 1 304 ? 49.014 -12.294 -18.952 1.00 14.99 304 ALA C C 1
ATOM 13370 O O . ALA C 1 304 ? 48.848 -11.269 -19.593 1.00 16.39 304 ALA C O 1
ATOM 13377 N N . GLU C 1 305 ? 48.653 -12.378 -17.673 1.00 14.68 305 GLU C N 1
ATOM 13378 C CA . GLU C 1 305 ? 48.069 -11.235 -16.977 1.00 16.23 305 GLU C CA 1
ATOM 13379 C C . GLU C 1 305 ? 49.079 -10.091 -16.886 1.00 15.86 305 GLU C C 1
ATOM 13380 O O . GLU C 1 305 ? 48.715 -8.936 -17.037 1.00 16.67 305 GLU C O 1
ATOM 13392 N N . LYS C 1 306 ? 50.380 -10.411 -16.720 1.00 16.15 306 LYS C N 1
ATOM 13393 C CA . LYS C 1 306 ? 51.394 -9.371 -16.745 1.00 18.42 306 LYS C CA 1
ATOM 13394 C C . LYS C 1 306 ? 51.398 -8.663 -18.107 1.00 17.20 306 LYS C C 1
ATOM 13395 O O . LYS C 1 306 ? 51.491 -7.445 -18.174 1.00 18.16 306 LYS C O 1
ATOM 13414 N N . GLY C 1 307 ? 51.334 -9.440 -19.195 1.00 16.09 307 GLY C N 1
ATOM 13415 C CA . GLY C 1 307 ? 51.314 -8.855 -20.538 1.00 15.40 307 GLY C CA 1
ATOM 13416 C C . GLY C 1 307 ? 50.086 -7.985 -20.760 1.00 15.26 307 GLY C C 1
ATOM 13417 O O . GLY C 1 307 ? 50.153 -6.911 -21.320 1.00 15.73 307 GLY C O 1
ATOM 13421 N N . ALA C 1 308 ? 48.935 -8.503 -20.311 1.00 14.96 308 ALA C N 1
ATOM 13422 C CA . ALA C 1 308 ? 47.679 -7.781 -20.489 1.00 14.37 308 ALA C CA 1
ATOM 13423 C C . ALA C 1 308 ? 47.673 -6.475 -19.698 1.00 14.39 308 ALA C C 1
ATOM 13424 O O . ALA C 1 308 ? 47.283 -5.421 -20.199 1.00 15.23 308 ALA C O 1
ATOM 13431 N N . ASP C 1 309 ? 48.128 -6.535 -18.449 1.00 15.63 309 ASP C N 1
ATOM 13432 C CA . ASP C 1 309 ? 48.177 -5.338 -17.618 1.00 17.07 309 ASP C CA 1
ATOM 13433 C C . ASP C 1 309 ? 49.116 -4.286 -18.222 1.00 16.88 309 ASP C C 1
ATOM 13434 O O . ASP C 1 309 ? 48.863 -3.085 -18.174 1.00 19.81 309 ASP C O 1
ATOM 13443 N N A SER C 1 310 ? 50.238 -4.752 -18.793 0.50 17.67 310 SER C N 1
ATOM 13444 N N B SER C 1 310 ? 50.220 -4.738 -18.816 0.50 17.86 310 SER C N 1
ATOM 13445 C CA A SER C 1 310 ? 51.174 -3.876 -19.487 0.50 17.75 310 SER C CA 1
ATOM 13446 C CA B SER C 1 310 ? 51.134 -3.793 -19.430 0.50 18.15 310 SER C CA 1
ATOM 13447 C C A SER C 1 310 ? 50.481 -3.133 -20.626 0.50 16.45 310 SER C C 1
ATOM 13448 C C B SER C 1 310 ? 50.499 -3.121 -20.648 0.50 16.66 310 SER C C 1
ATOM 13449 O O A SER C 1 310 ? 50.646 -1.925 -20.799 0.50 17.86 310 SER C O 1
ATOM 13450 O O B SER C 1 310 ? 50.712 -1.933 -20.891 0.50 17.95 310 SER C O 1
ATOM 13465 N N . ALA C 1 311 ? 49.748 -3.879 -21.442 1.00 16.02 311 ALA C N 1
ATOM 13466 C CA . ALA C 1 311 ? 49.025 -3.311 -22.575 1.00 15.92 311 ALA C CA 1
ATOM 13467 C C . ALA C 1 311 ? 48.005 -2.264 -22.120 1.00 15.83 311 ALA C C 1
ATOM 13468 O O . ALA C 1 311 ? 47.931 -1.197 -22.702 1.00 16.24 311 ALA C O 1
ATOM 13475 N N . VAL C 1 312 ? 47.220 -2.555 -21.084 1.00 15.72 312 VAL C N 1
ATOM 13476 C CA . VAL C 1 312 ? 46.235 -1.606 -20.586 1.00 15.96 312 VAL C CA 1
ATOM 13477 C C . VAL C 1 312 ? 46.916 -0.326 -20.118 1.00 17.48 312 VAL C C 1
ATOM 13478 O O . VAL C 1 312 ? 46.411 0.754 -20.397 1.00 19.21 312 VAL C O 1
ATOM 13491 N N . LYS C 1 313 ? 48.066 -0.457 -19.440 1.00 18.49 313 LYS C N 1
ATOM 13492 C CA . LYS C 1 313 ? 48.790 0.714 -18.948 1.00 21.74 313 LYS C CA 1
ATOM 13493 C C . LYS C 1 313 ? 49.308 1.591 -20.104 1.00 21.20 313 LYS C C 1
ATOM 13494 O O . LYS C 1 313 ? 49.406 2.807 -19.941 1.00 24.35 313 LYS C O 1
ATOM 13513 N N . LYS C 1 314 ? 49.580 0.993 -21.273 1.00 19.97 314 LYS C N 1
ATOM 13514 C CA . LYS C 1 314 ? 49.969 1.714 -22.473 1.00 21.19 314 LYS C CA 1
ATOM 13515 C C . LYS C 1 314 ? 48.778 2.194 -23.307 1.00 21.84 314 LYS C C 1
ATOM 13516 O O . LYS C 1 314 ? 48.979 2.720 -24.394 1.00 27.45 314 LYS C O 1
ATOM 13535 N N . GLY C 1 315 ? 47.552 2.074 -22.798 1.00 20.21 315 GLY C N 1
ATOM 13536 C CA . GLY C 1 315 ? 46.374 2.612 -23.466 1.00 18.87 315 GLY C CA 1
ATOM 13537 C C . GLY C 1 315 ? 45.751 1.692 -24.504 1.00 19.33 315 GLY C C 1
ATOM 13538 O O . GLY C 1 315 ? 44.911 2.148 -25.275 1.00 22.18 315 GLY C O 1
ATOM 13542 N N . VAL C 1 316 ? 46.018 0.386 -24.428 1.00 15.89 316 VAL C N 1
ATOM 13543 C CA . VAL C 1 316 ? 45.388 -0.604 -25.294 1.00 16.00 316 VAL C CA 1
ATOM 13544 C C . VAL C 1 316 ? 44.199 -1.169 -24.523 1.00 15.97 316 VAL C C 1
ATOM 13545 O O . VAL C 1 316 ? 44.312 -1.409 -23.336 1.00 18.43 316 VAL C O 1
ATOM 13558 N N . THR C 1 317 ? 43.058 -1.364 -25.182 1.00 14.93 317 THR C N 1
ATOM 13559 C CA . THR C 1 317 ? 41.919 -2.028 -24.561 1.00 14.70 317 THR C CA 1
ATOM 13560 C C . THR C 1 317 ? 42.065 -3.523 -24.704 1.00 12.94 317 THR C C 1
ATOM 13561 O O . THR C 1 317 ? 42.363 -4.007 -25.800 1.00 14.74 317 THR C O 1
ATOM 13572 N N . VAL C 1 318 ? 41.914 -4.236 -23.587 1.00 12.40 318 VAL C N 1
ATOM 13573 C CA . VAL C 1 318 ? 42.056 -5.682 -23.570 1.00 12.64 318 VAL C CA 1
ATOM 13574 C C . VAL C 1 318 ? 40.722 -6.316 -23.209 1.00 12.43 318 VAL C C 1
ATOM 13575 O O . VAL C 1 318 ? 40.153 -5.996 -22.173 1.00 13.21 318 VAL C O 1
ATOM 13588 N N . VAL C 1 319 ? 40.277 -7.260 -24.070 1.00 11.67 319 VAL C N 1
ATOM 13589 C CA . VAL C 1 319 ? 39.047 -8.000 -23.876 1.00 11.95 319 VAL C CA 1
ATOM 13590 C C . VAL C 1 319 ? 39.429 -9.465 -23.745 1.00 11.81 319 VAL C C 1
ATOM 13591 O O . VAL C 1 319 ? 40.109 -10.010 -24.614 1.00 12.75 319 VAL C O 1
ATOM 13604 N N . ARG C 1 320 ? 38.943 -10.098 -22.672 1.00 10.94 320 ARG C N 1
ATOM 13605 C CA . ARG C 1 320 ? 39.087 -11.521 -22.467 1.00 10.59 320 ARG C CA 1
ATOM 13606 C C . ARG C 1 320 ? 37.956 -12.254 -23.171 1.00 10.44 320 ARG C C 1
ATOM 13607 O O . ARG C 1 320 ? 36.813 -12.122 -22.760 1.00 11.00 320 ARG C O 1
ATOM 13628 N N . SER C 1 321 ? 38.288 -13.052 -24.176 1.00 10.78 321 SER C N 1
ATOM 13629 C CA . SER C 1 321 ? 37.390 -14.021 -24.781 1.00 10.09 321 SER C CA 1
ATOM 13630 C C . SER C 1 321 ? 37.801 -15.408 -24.269 1.00 9.61 321 SER C C 1
ATOM 13631 O O . SER C 1 321 ? 38.500 -15.554 -23.259 1.00 10.47 321 SER C O 1
ATOM 13639 N N . THR C 1 322 ? 37.358 -16.439 -24.984 1.00 10.21 322 THR C N 1
ATOM 13640 C CA . THR C 1 322 ? 37.646 -17.830 -24.619 1.00 9.85 322 THR C CA 1
ATOM 13641 C C . THR C 1 322 ? 38.076 -18.621 -25.836 1.00 9.69 322 THR C C 1
ATOM 13642 O O . THR C 1 322 ? 37.618 -18.315 -26.930 1.00 10.22 322 THR C O 1
ATOM 13653 N N . ARG C 1 323 ? 38.932 -19.623 -25.620 1.00 9.34 323 ARG C N 1
ATOM 13654 C CA . ARG C 1 323 ? 39.352 -20.568 -26.682 1.00 9.89 323 ARG C CA 1
ATOM 13655 C C . ARG C 1 323 ? 38.399 -21.784 -26.711 1.00 9.17 323 ARG C C 1
ATOM 13656 O O . ARG C 1 323 ? 38.551 -22.606 -27.595 1.00 9.73 323 ARG C O 1
ATOM 13677 N N . THR C 1 324 ? 37.447 -21.881 -25.762 1.00 8.70 324 THR C N 1
ATOM 13678 C CA . THR C 1 324 ? 36.662 -23.108 -25.631 1.00 9.65 324 THR C CA 1
ATOM 13679 C C . THR C 1 324 ? 35.733 -23.383 -26.810 1.00 9.56 324 THR C C 1
ATOM 13680 O O . THR C 1 324 ? 35.524 -24.541 -27.152 1.00 11.10 324 THR C O 1
ATOM 13691 N N . GLY C 1 325 ? 35.114 -22.335 -27.341 1.00 10.03 325 GLY C N 1
ATOM 13692 C CA . GLY C 1 325 ? 34.168 -22.433 -28.433 1.00 10.15 325 GLY C CA 1
ATOM 13693 C C . GLY C 1 325 ? 32.752 -22.023 -28.115 1.00 9.85 325 GLY C C 1
ATOM 13694 O O . GLY C 1 325 ? 32.006 -21.751 -29.070 1.00 12.50 325 GLY C O 1
ATOM 13698 N N . ASN C 1 326 ? 32.360 -22.015 -26.853 1.00 9.65 326 ASN C N 1
ATOM 13699 C CA . ASN C 1 326 ? 30.948 -21.804 -26.487 1.00 10.13 326 ASN C CA 1
ATOM 13700 C C . ASN C 1 326 ? 30.892 -21.190 -25.107 1.00 10.65 326 ASN C C 1
ATOM 13701 O O . ASN C 1 326 ? 31.830 -21.323 -24.314 1.00 10.31 326 ASN C O 1
ATOM 13712 N N . GLY C 1 327 ? 29.715 -20.675 -24.765 1.00 10.05 327 GLY C N 1
ATOM 13713 C CA . GLY C 1 327 ? 29.462 -20.119 -23.451 1.00 10.30 327 GLY C CA 1
ATOM 13714 C C . GLY C 1 327 ? 29.753 -18.633 -23.342 1.00 10.12 327 GLY C C 1
ATOM 13715 O O . GLY C 1 327 ? 30.148 -17.987 -24.312 1.00 11.32 327 GLY C O 1
ATOM 13719 N N A VAL C 1 328 ? 29.457 -18.081 -22.168 0.50 10.96 328 VAL C N 1
ATOM 13720 N N B VAL C 1 328 ? 29.508 -18.124 -22.132 0.50 9.84 328 VAL C N 1
ATOM 13721 C CA A VAL C 1 328 ? 29.709 -16.680 -21.912 0.50 11.58 328 VAL C CA 1
ATOM 13722 C CA B VAL C 1 328 ? 29.649 -16.722 -21.798 0.50 9.65 328 VAL C CA 1
ATOM 13723 C C A VAL C 1 328 ? 30.980 -16.550 -21.088 0.50 10.85 328 VAL C C 1
ATOM 13724 C C B VAL C 1 328 ? 30.945 -16.506 -21.021 0.50 10.03 328 VAL C C 1
ATOM 13725 O O A VAL C 1 328 ? 31.249 -17.328 -20.167 0.50 10.85 328 VAL C O 1
ATOM 13726 O O B VAL C 1 328 ? 31.169 -17.145 -19.988 0.50 10.55 328 VAL C O 1
ATOM 13751 N N . VAL C 1 329 ? 31.781 -15.552 -21.464 1.00 9.97 329 VAL C N 1
ATOM 13752 C CA . VAL C 1 329 ? 32.852 -15.054 -20.622 1.00 10.26 329 VAL C CA 1
ATOM 13753 C C . VAL C 1 329 ? 32.251 -13.991 -19.728 1.00 10.95 329 VAL C C 1
ATOM 13754 O O . VAL C 1 329 ? 31.769 -12.970 -20.235 1.00 11.91 329 VAL C O 1
ATOM 13767 N N . THR C 1 330 ? 32.247 -14.261 -18.415 1.00 11.78 330 THR C N 1
ATOM 13768 C CA . THR C 1 330 ? 31.598 -13.411 -17.452 1.00 12.94 330 THR C CA 1
ATOM 13769 C C . THR C 1 330 ? 32.531 -12.357 -16.883 1.00 13.75 330 THR C C 1
ATOM 13770 O O . THR C 1 330 ? 33.768 -12.520 -16.843 1.00 13.60 330 THR C O 1
ATOM 13781 N N . PRO C 1 331 ? 31.972 -11.242 -16.388 1.00 15.53 331 PRO C N 1
ATOM 13782 C CA . PRO C 1 331 ? 32.801 -10.242 -15.722 1.00 17.48 331 PRO C CA 1
ATOM 13783 C C . PRO C 1 331 ? 33.247 -10.894 -14.425 1.00 21.70 331 PRO C C 1
ATOM 13784 O O . PRO C 1 331 ? 32.540 -11.707 -13.841 1.00 26.07 331 PRO C O 1
ATOM 13795 N N . ASN C 1 332 ? 34.474 -10.678 -14.060 1.00 24.50 332 ASN C N 1
ATOM 13796 C CA . ASN C 1 332 ? 35.114 -11.243 -12.895 1.00 27.93 332 ASN C CA 1
ATOM 13797 C C . ASN C 1 332 ? 35.649 -10.047 -12.142 1.00 28.07 332 ASN C C 1
ATOM 13798 O O . ASN C 1 332 ? 36.237 -9.202 -12.787 1.00 27.64 332 ASN C O 1
ATOM 13809 N N . GLN C 1 333 ? 35.379 -9.944 -10.845 1.00 29.06 333 GLN C N 1
ATOM 13810 C CA . GLN C 1 333 ? 35.696 -8.732 -10.107 1.00 32.44 333 GLN C CA 1
ATOM 13811 C C . GLN C 1 333 ? 37.190 -8.412 -10.212 1.00 27.90 333 GLN C C 1
ATOM 13812 O O . GLN C 1 333 ? 37.535 -7.263 -10.449 1.00 27.86 333 GLN C O 1
ATOM 13826 N N . ASP C 1 334 ? 38.072 -9.417 -10.086 1.00 28.57 334 ASP C N 1
ATOM 13827 C CA . ASP C 1 334 ? 39.507 -9.151 -10.095 1.00 28.20 334 ASP C CA 1
ATOM 13828 C C . ASP C 1 334 ? 39.940 -8.590 -11.451 1.00 24.99 334 ASP C C 1
ATOM 13829 O O . ASP C 1 334 ? 40.640 -7.569 -11.519 1.00 27.07 334 ASP C O 1
ATOM 13838 N N . TYR C 1 335 ? 39.414 -9.172 -12.525 1.00 21.07 335 TYR C N 1
ATOM 13839 C CA . TYR C 1 335 ? 39.772 -8.742 -13.864 1.00 19.12 335 TYR C CA 1
ATOM 13840 C C . TYR C 1 335 ? 39.110 -7.394 -14.171 1.00 18.75 335 TYR C C 1
ATOM 13841 O O . TYR C 1 335 ? 39.725 -6.507 -14.751 1.00 19.34 335 TYR C O 1
ATOM 13859 N N . ALA C 1 336 ? 37.837 -7.220 -13.800 1.00 20.35 336 ALA C N 1
ATOM 13860 C CA . ALA C 1 336 ? 37.088 -6.024 -14.178 1.00 21.89 336 ALA C CA 1
ATOM 13861 C C . ALA C 1 336 ? 37.699 -4.765 -13.546 1.00 22.95 336 ALA C C 1
ATOM 13862 O O . ALA C 1 336 ? 37.665 -3.686 -14.140 1.00 23.19 336 ALA C O 1
ATOM 13869 N N . GLU C 1 337 ? 38.217 -4.904 -12.324 1.00 24.43 337 GLU C N 1
ATOM 13870 C CA . GLU C 1 337 ? 38.840 -3.793 -11.615 1.00 27.95 337 GLU C CA 1
ATOM 13871 C C . GLU C 1 337 ? 40.095 -3.285 -12.320 1.00 26.82 337 GLU C C 1
ATOM 13872 O O . GLU C 1 337 ? 40.496 -2.148 -12.095 1.00 30.46 337 GLU C O 1
ATOM 13884 N N . LYS C 1 338 ? 40.689 -4.140 -13.150 1.00 24.09 338 LYS C N 1
ATOM 13885 C CA . LYS C 1 338 ? 41.887 -3.846 -13.913 1.00 25.73 338 LYS C CA 1
ATOM 13886 C C . LYS C 1 338 ? 41.589 -3.602 -15.387 1.00 20.05 338 LYS C C 1
ATOM 13887 O O . LYS C 1 338 ? 42.500 -3.584 -16.215 1.00 20.96 338 LYS C O 1
ATOM 13906 N N . ASP C 1 339 ? 40.307 -3.473 -15.737 1.00 18.55 339 ASP C N 1
ATOM 13907 C CA . ASP C 1 339 ? 39.854 -3.201 -17.092 1.00 18.76 339 ASP C CA 1
ATOM 13908 C C . ASP C 1 339 ? 40.245 -4.322 -18.050 1.00 15.57 339 ASP C C 1
ATOM 13909 O O . ASP C 1 339 ? 40.338 -4.096 -19.249 1.00 17.34 339 ASP C O 1
ATOM 13918 N N . LEU C 1 340 ? 40.284 -5.558 -17.537 1.00 13.91 340 LEU C N 1
ATOM 13919 C CA . LEU C 1 340 ? 40.399 -6.698 -18.415 1.00 13.07 340 LEU C CA 1
ATOM 13920 C C . LEU C 1 340 ? 38.988 -7.212 -18.691 1.00 12.28 340 LEU C C 1
ATOM 13921 O O . LEU C 1 340 ? 38.381 -7.910 -17.869 1.00 13.20 340 LEU C O 1
ATOM 13937 N N . LEU C 1 341 ? 38.410 -6.762 -19.797 1.00 12.71 341 LEU C N 1
ATOM 13938 C CA . LEU C 1 341 ? 36.975 -6.833 -20.016 1.00 12.74 341 LEU C CA 1
ATOM 13939 C C . LEU C 1 341 ? 36.537 -8.259 -20.360 1.00 12.36 341 LEU C C 1
ATOM 13940 O O . LEU C 1 341 ? 37.360 -9.143 -20.590 1.00 12.33 341 LEU C O 1
ATOM 13956 N N . ALA C 1 342 ? 35.204 -8.478 -20.355 1.00 12.49 342 ALA C N 1
ATOM 13957 C CA . ALA C 1 342 ? 34.615 -9.768 -20.660 1.00 11.88 342 ALA C CA 1
ATOM 13958 C C . ALA C 1 342 ? 33.948 -9.758 -22.025 1.00 12.11 342 ALA C C 1
ATOM 13959 O O . ALA C 1 342 ? 33.162 -8.863 -22.328 1.00 12.66 342 ALA C O 1
ATOM 13966 N N . SER C 1 343 ? 34.186 -10.804 -22.833 1.00 11.55 343 SER C N 1
ATOM 13967 C CA . SER C 1 343 ? 33.634 -10.858 -24.195 1.00 11.25 343 SER C CA 1
ATOM 13968 C C . SER C 1 343 ? 32.198 -11.375 -24.319 1.00 11.26 343 SER C C 1
ATOM 13969 O O . SER C 1 343 ? 31.744 -11.527 -25.435 1.00 11.98 343 SER C O 1
ATOM 13977 N N . ASN C 1 344 ? 31.526 -11.709 -23.208 1.00 11.38 344 ASN C N 1
ATOM 13978 C CA . ASN C 1 344 ? 30.159 -12.216 -23.305 1.00 11.61 344 ASN C CA 1
ATOM 13979 C C . ASN C 1 344 ? 30.234 -13.514 -24.119 1.00 11.06 344 ASN C C 1
ATOM 13980 O O . ASN C 1 344 ? 31.212 -14.252 -23.956 1.00 11.46 344 ASN C O 1
ATOM 13991 N N . SER C 1 345 ? 29.251 -13.792 -24.983 1.00 10.73 345 SER C N 1
ATOM 13992 C CA . SER C 1 345 ? 29.243 -14.987 -25.784 1.00 11.16 345 SER C CA 1
ATOM 13993 C C . SER C 1 345 ? 29.872 -14.764 -27.167 1.00 11.71 345 SER C C 1
ATOM 13994 O O . SER C 1 345 ? 29.582 -15.511 -28.106 1.00 15.03 345 SER C O 1
ATOM 14002 N N . LEU C 1 346 ? 30.822 -13.833 -27.292 1.00 10.98 346 LEU C N 1
ATOM 14003 C CA . LEU C 1 346 ? 31.620 -13.661 -28.512 1.00 11.39 346 LEU C CA 1
ATOM 14004 C C . LEU C 1 346 ? 32.950 -14.410 -28.403 1.00 10.61 346 LEU C C 1
ATOM 14005 O O . LEU C 1 346 ? 33.720 -14.198 -27.469 1.00 11.10 346 LEU C O 1
ATOM 14021 N N . ASN C 1 347 ? 33.242 -15.223 -29.421 1.00 10.66 347 ASN C N 1
ATOM 14022 C CA . ASN C 1 347 ? 34.516 -15.902 -29.598 1.00 10.22 347 ASN C CA 1
ATOM 14023 C C . ASN C 1 347 ? 35.591 -14.890 -29.987 1.00 9.90 347 ASN C C 1
ATOM 14024 O O . ASN C 1 347 ? 35.320 -13.703 -30.141 1.00 11.22 347 ASN C O 1
ATOM 14035 N N . PRO C 1 348 ? 36.873 -15.315 -30.077 1.00 10.11 348 PRO C N 1
ATOM 14036 C CA . PRO C 1 348 ? 37.909 -14.293 -30.168 1.00 11.08 348 PRO C CA 1
ATOM 14037 C C . PRO C 1 348 ? 37.820 -13.420 -31.405 1.00 10.92 348 PRO C C 1
ATOM 14038 O O . PRO C 1 348 ? 37.905 -12.208 -31.333 1.00 11.25 348 PRO C O 1
ATOM 14049 N N . GLN C 1 349 ? 37.587 -14.084 -32.540 1.00 10.65 349 GLN C N 1
ATOM 14050 C CA . GLN C 1 349 ? 37.578 -13.412 -33.823 1.00 10.70 349 GLN C CA 1
ATOM 14051 C C . GLN C 1 349 ? 36.328 -12.555 -34.002 1.00 11.08 349 GLN C C 1
ATOM 14052 O O . GLN C 1 349 ? 36.396 -11.517 -34.643 1.00 12.14 349 GLN C O 1
ATOM 14066 N N . LYS C 1 350 ? 35.209 -12.944 -33.399 1.00 11.29 350 LYS C N 1
ATOM 14067 C CA . LYS C 1 350 ? 34.027 -12.081 -33.478 1.00 11.15 350 LYS C CA 1
ATOM 14068 C C . LYS C 1 350 ? 34.138 -10.921 -32.477 1.00 11.53 350 LYS C C 1
ATOM 14069 O O . LYS C 1 350 ? 33.762 -9.786 -32.772 1.00 11.93 350 LYS C O 1
ATOM 14088 N N . ALA C 1 351 ? 34.692 -11.188 -31.285 1.00 11.07 351 ALA C N 1
ATOM 14089 C CA . ALA C 1 351 ? 34.985 -10.142 -30.311 1.00 10.47 351 ALA C CA 1
ATOM 14090 C C . ALA C 1 351 ? 35.871 -9.069 -30.938 1.00 11.17 351 ALA C C 1
ATOM 14091 O O . ALA C 1 351 ? 35.714 -7.881 -30.671 1.00 12.23 351 ALA C O 1
ATOM 14098 N N . ARG C 1 352 ? 36.834 -9.493 -31.766 1.00 11.07 352 ARG C N 1
ATOM 14099 C CA . ARG C 1 352 ? 37.729 -8.556 -32.422 1.00 11.67 352 ARG C CA 1
ATOM 14100 C C . ARG C 1 352 ? 36.934 -7.559 -33.248 1.00 12.04 352 ARG C C 1
ATOM 14101 O O . ARG C 1 352 ? 37.230 -6.360 -33.261 1.00 12.86 352 ARG C O 1
ATOM 14122 N N . MET C 1 353 ? 35.920 -8.042 -33.970 1.00 12.11 353 MET C N 1
ATOM 14123 C CA . MET C 1 353 ? 35.110 -7.146 -34.846 1.00 13.16 353 MET C CA 1
ATOM 14124 C C . MET C 1 353 ? 34.393 -6.083 -33.996 1.00 12.87 353 MET C C 1
ATOM 14125 O O . MET C 1 353 ? 34.416 -4.917 -34.365 1.00 13.84 353 MET C O 1
ATOM 14139 N N . LEU C 1 354 ? 33.767 -6.504 -32.888 1.00 12.37 354 LEU C N 1
ATOM 14140 C CA . LEU C 1 354 ? 33.092 -5.546 -32.033 1.00 12.89 354 LEU C CA 1
ATOM 14141 C C . LEU C 1 354 ? 34.079 -4.597 -31.366 1.00 13.22 354 LEU C C 1
ATOM 14142 O O . LEU C 1 354 ? 33.819 -3.401 -31.251 1.00 14.07 354 LEU C O 1
ATOM 14158 N N . LEU C 1 355 ? 35.261 -5.102 -30.972 1.00 12.76 355 LEU C N 1
ATOM 14159 C CA . LEU C 1 355 ? 36.215 -4.220 -30.324 1.00 13.11 355 LEU C CA 1
ATOM 14160 C C . LEU C 1 355 ? 36.713 -3.139 -31.301 1.00 13.58 355 LEU C C 1
ATOM 14161 O O . LEU C 1 355 ? 36.833 -1.984 -30.905 1.00 14.27 355 LEU C O 1
ATOM 14177 N N . MET C 1 356 ? 37.025 -3.521 -32.551 1.00 13.21 356 MET C N 1
ATOM 14178 C CA . MET C 1 356 ? 37.426 -2.519 -33.551 1.00 14.05 356 MET C CA 1
ATOM 14179 C C . MET C 1 356 ? 36.375 -1.406 -33.670 1.00 15.08 356 MET C C 1
ATOM 14180 O O . MET C 1 356 ? 36.672 -0.213 -33.663 1.00 15.82 356 MET C O 1
ATOM 14194 N N . LEU C 1 357 ? 35.101 -1.810 -33.766 1.00 15.11 357 LEU C N 1
ATOM 14195 C CA . LEU C 1 357 ? 34.043 -0.829 -33.956 1.00 16.71 357 LEU C CA 1
ATOM 14196 C C . LEU C 1 357 ? 33.839 0.003 -32.683 1.00 16.30 357 LEU C C 1
ATOM 14197 O O . LEU C 1 357 ? 33.618 1.210 -32.761 1.00 16.53 357 LEU C O 1
ATOM 14213 N N . ALA C 1 358 ? 33.932 -0.629 -31.501 1.00 14.97 358 ALA C N 1
ATOM 14214 C CA . ALA C 1 358 ? 33.839 0.105 -30.254 1.00 15.14 358 ALA C CA 1
ATOM 14215 C C . ALA C 1 358 ? 34.889 1.209 -30.218 1.00 14.68 358 ALA C C 1
ATOM 14216 O O . ALA C 1 358 ? 34.599 2.326 -29.791 1.00 17.34 358 ALA C O 1
ATOM 14223 N N . LEU C 1 359 ? 36.124 0.887 -30.655 1.00 15.34 359 LEU C N 1
ATOM 14224 C CA . LEU C 1 359 ? 37.230 1.840 -30.608 1.00 16.06 359 LEU C CA 1
ATOM 14225 C C . LEU C 1 359 ? 37.086 2.975 -31.635 1.00 16.51 359 LEU C C 1
ATOM 14226 O O . LEU C 1 359 ? 37.788 3.986 -31.551 1.00 19.76 359 LEU C O 1
ATOM 14242 N N . THR C 1 360 ? 36.145 2.877 -32.582 1.00 17.26 360 THR C N 1
ATOM 14243 C CA . THR C 1 360 ? 35.809 4.035 -33.418 1.00 18.25 360 THR C CA 1
ATOM 14244 C C . THR C 1 360 ? 34.979 5.070 -32.657 1.00 19.85 360 THR C C 1
ATOM 14245 O O . THR C 1 360 ? 34.793 6.173 -33.149 1.00 25.37 360 THR C O 1
ATOM 14256 N N . LYS C 1 361 ? 34.394 4.673 -31.520 1.00 20.58 361 LYS C N 1
ATOM 14257 C CA . LYS C 1 361 ? 33.494 5.493 -30.737 1.00 21.17 361 LYS C CA 1
ATOM 14258 C C . LYS C 1 361 ? 34.124 6.004 -29.443 1.00 19.67 361 LYS C C 1
ATOM 14259 O O . LYS C 1 361 ? 33.813 7.106 -29.018 1.00 23.69 361 LYS C O 1
ATOM 14278 N N . THR C 1 362 ? 34.916 5.165 -28.770 1.00 18.69 362 THR C N 1
ATOM 14279 C CA . THR C 1 362 ? 35.376 5.454 -27.416 1.00 19.02 362 THR C CA 1
ATOM 14280 C C . THR C 1 362 ? 36.562 4.627 -26.976 1.00 19.50 362 THR C C 1
ATOM 14281 O O . THR C 1 362 ? 36.805 3.600 -27.594 1.00 20.52 362 THR C O 1
ATOM 14292 N N . ASN C 1 363 ? 37.309 5.136 -26.006 1.00 20.48 363 ASN C N 1
ATOM 14293 C CA . ASN C 1 363 ? 38.313 4.363 -25.280 1.00 22.01 363 ASN C CA 1
ATOM 14294 C C . ASN C 1 363 ? 37.912 4.039 -23.849 1.00 20.95 363 ASN C C 1
ATOM 14295 O O . ASN C 1 363 ? 38.723 3.510 -23.079 1.00 21.78 363 ASN C O 1
ATOM 14306 N N . ASP C 1 364 ? 36.681 4.365 -23.471 1.00 19.82 364 ASP C N 1
ATOM 14307 C CA . ASP C 1 364 ? 36.226 4.212 -22.095 1.00 19.95 364 ASP C CA 1
ATOM 14308 C C . ASP C 1 364 ? 35.940 2.737 -21.857 1.00 17.74 364 ASP C C 1
ATOM 14309 O O . ASP C 1 364 ? 35.077 2.185 -22.542 1.00 18.12 364 ASP C O 1
ATOM 14318 N N . PRO C 1 365 ? 36.615 2.039 -20.915 1.00 17.89 365 PRO C N 1
ATOM 14319 C CA . PRO C 1 365 ? 36.396 0.613 -20.759 1.00 17.19 365 PRO C CA 1
ATOM 14320 C C . PRO C 1 365 ? 34.986 0.234 -20.323 1.00 16.86 365 PRO C C 1
ATOM 14321 O O . PRO C 1 365 ? 34.492 -0.835 -20.698 1.00 18.24 365 PRO C O 1
ATOM 14332 N N . GLN C 1 366 ? 34.328 1.094 -19.543 1.00 17.93 366 GLN C N 1
ATOM 14333 C CA . GLN C 1 366 ? 32.969 0.807 -19.086 1.00 18.78 366 GLN C CA 1
ATOM 14334 C C . GLN C 1 366 ? 32.012 0.868 -20.281 1.00 16.78 366 GLN C C 1
ATOM 14335 O O . GLN C 1 366 ? 31.118 0.043 -20.430 1.00 16.15 366 GLN C O 1
ATOM 14349 N N . LYS C 1 367 ? 32.239 1.829 -21.186 1.00 17.02 367 LYS C N 1
ATOM 14350 C CA . LYS C 1 367 ? 31.403 1.932 -22.377 1.00 17.51 367 LYS C CA 1
ATOM 14351 C C . LYS C 1 367 ? 31.623 0.753 -23.331 1.00 16.09 367 LYS C C 1
ATOM 14352 O O . LYS C 1 367 ? 30.687 0.234 -23.943 1.00 15.61 367 LYS C O 1
ATOM 14371 N N . ILE C 1 368 ? 32.883 0.348 -23.484 1.00 15.11 368 ILE C N 1
ATOM 14372 C CA . ILE C 1 368 ? 33.202 -0.803 -24.318 1.00 14.90 368 ILE C CA 1
ATOM 14373 C C . ILE C 1 368 ? 32.584 -2.072 -23.733 1.00 14.29 368 ILE C C 1
ATOM 14374 O O . ILE C 1 368 ? 32.015 -2.881 -24.451 1.00 13.76 368 ILE C O 1
ATOM 14390 N N . GLN C 1 369 ? 32.674 -2.248 -22.425 1.00 13.97 369 GLN C N 1
ATOM 14391 C CA . GLN C 1 369 ? 32.064 -3.408 -21.793 1.00 13.95 369 GLN C CA 1
ATOM 14392 C C . GLN C 1 369 ? 30.552 -3.416 -22.056 1.00 13.95 369 GLN C C 1
ATOM 14393 O O . GLN C 1 369 ? 29.987 -4.464 -22.307 1.00 13.95 369 GLN C O 1
ATOM 14407 N N . ALA C 1 370 ? 29.889 -2.261 -21.955 1.00 14.78 370 ALA C N 1
ATOM 14408 C CA . ALA C 1 370 ? 28.452 -2.209 -22.197 1.00 16.19 370 ALA C CA 1
ATOM 14409 C C . ALA C 1 370 ? 28.123 -2.599 -23.635 1.00 14.16 370 ALA C C 1
ATOM 14410 O O . ALA C 1 370 ? 27.154 -3.318 -23.876 1.00 15.06 370 ALA C O 1
ATOM 14417 N N . TYR C 1 371 ? 28.957 -2.199 -24.617 1.00 13.84 371 TYR C N 1
ATOM 14418 C CA . TYR C 1 371 ? 28.749 -2.670 -25.975 1.00 13.95 371 TYR C CA 1
ATOM 14419 C C . TYR C 1 371 ? 28.800 -4.205 -26.033 1.00 13.58 371 TYR C C 1
ATOM 14420 O O . TYR C 1 371 ? 28.004 -4.842 -26.747 1.00 13.29 371 TYR C O 1
ATOM 14438 N N . PHE C 1 372 ? 29.783 -4.816 -25.347 1.00 12.47 372 PHE C N 1
ATOM 14439 C CA . PHE C 1 372 ? 29.907 -6.268 -25.354 1.00 12.32 372 PHE C CA 1
ATOM 14440 C C . PHE C 1 372 ? 28.691 -6.976 -24.748 1.00 12.37 372 PHE C C 1
ATOM 14441 O O . PHE C 1 372 ? 28.507 -8.155 -25.011 1.00 14.17 372 PHE C O 1
ATOM 14458 N N . ASN C 1 373 ? 27.876 -6.285 -23.935 1.00 13.72 373 ASN C N 1
ATOM 14459 C CA . ASN C 1 373 ? 26.685 -6.881 -23.353 1.00 14.25 373 ASN C CA 1
ATOM 14460 C C . ASN C 1 373 ? 25.452 -6.658 -24.230 1.00 14.10 373 ASN C C 1
ATOM 14461 O O . ASN C 1 373 ? 24.449 -7.336 -24.009 1.00 16.93 373 ASN C O 1
ATOM 14472 N N . GLU C 1 374 ? 25.518 -5.729 -25.187 1.00 13.51 374 GLU C N 1
ATOM 14473 C CA . GLU C 1 374 ? 24.313 -5.454 -25.966 1.00 15.52 374 GLU C CA 1
ATOM 14474 C C . GLU C 1 374 ? 24.371 -5.928 -27.421 1.00 13.47 374 GLU C C 1
ATOM 14475 O O . GLU C 1 374 ? 23.314 -6.206 -27.983 1.00 14.91 374 GLU C O 1
ATOM 14487 N N . TYR C 1 375 ? 25.572 -6.041 -28.018 1.00 13.12 375 TYR C N 1
ATOM 14488 C CA . TYR C 1 375 ? 25.730 -6.359 -29.429 1.00 12.86 375 TYR C CA 1
ATOM 14489 C C . TYR C 1 375 ? 26.059 -7.850 -29.684 1.00 13.97 375 TYR C C 1
ATOM 14490 O O . TYR C 1 375 ? 26.036 -8.652 -28.734 1.00 15.07 375 TYR C O 1
ATOM 14509 N N . ASP D 1 49 ? 46.260 -54.851 -56.589 1.00 49.08 49 ASP D N 1
ATOM 14510 C CA . ASP D 1 49 ? 45.023 -54.688 -57.386 1.00 45.87 49 ASP D CA 1
ATOM 14511 C C . ASP D 1 49 ? 43.947 -54.171 -56.431 1.00 36.82 49 ASP D C 1
ATOM 14512 O O . ASP D 1 49 ? 44.109 -54.166 -55.214 1.00 39.44 49 ASP D O 1
ATOM 14521 N N . LEU D 1 50 ? 42.853 -53.694 -56.995 1.00 28.07 50 LEU D N 1
ATOM 14522 C CA . LEU D 1 50 ? 41.868 -52.959 -56.229 1.00 24.41 50 LEU D CA 1
ATOM 14523 C C . LEU D 1 50 ? 40.939 -53.962 -55.547 1.00 21.96 50 LEU D C 1
ATOM 14524 O O . LEU D 1 50 ? 40.697 -55.076 -56.028 1.00 23.88 50 LEU D O 1
ATOM 14540 N N . PRO D 1 51 ? 40.306 -53.576 -54.428 1.00 20.54 51 PRO D N 1
ATOM 14541 C CA . PRO D 1 51 ? 39.342 -54.451 -53.775 1.00 19.90 51 PRO D CA 1
ATOM 14542 C C . PRO D 1 51 ? 38.077 -54.629 -54.635 1.00 18.63 51 PRO D C 1
ATOM 14543 O O . PRO D 1 51 ? 37.652 -53.705 -55.338 1.00 20.40 51 PRO D O 1
ATOM 14554 N N . ASN D 1 52 ? 37.498 -55.826 -54.549 1.00 18.97 52 ASN D N 1
ATOM 14555 C CA . ASN D 1 52 ? 36.248 -56.169 -55.204 1.00 18.14 52 ASN D CA 1
ATOM 14556 C C . ASN D 1 52 ? 35.107 -55.860 -54.235 1.00 17.11 52 ASN D C 1
ATOM 14557 O O . ASN D 1 52 ? 34.946 -56.533 -53.204 1.00 17.23 52 ASN D O 1
ATOM 14568 N N . ILE D 1 53 ? 34.317 -54.842 -54.591 1.00 16.05 53 ILE D N 1
ATOM 14569 C CA . ILE D 1 53 ? 33.225 -54.348 -53.767 1.00 14.43 53 ILE D CA 1
ATOM 14570 C C . ILE D 1 53 ? 31.923 -54.626 -54.491 1.00 14.96 53 ILE D C 1
ATOM 14571 O O . ILE D 1 53 ? 31.779 -54.201 -55.644 1.00 17.61 53 ILE D O 1
ATOM 14587 N N . ARG D 1 54 ? 31.001 -55.278 -53.781 1.00 14.72 54 ARG D N 1
ATOM 14588 C CA . ARG D 1 54 ? 29.664 -55.589 -54.352 1.00 15.41 54 ARG D CA 1
ATOM 14589 C C . ARG D 1 54 ? 28.608 -54.654 -53.742 1.00 14.17 54 ARG D C 1
ATOM 14590 O O . ARG D 1 54 ? 28.534 -54.571 -52.524 1.00 14.92 54 ARG D O 1
ATOM 14611 N N . ILE D 1 55 ? 27.835 -53.987 -54.581 1.00 13.82 55 ILE D N 1
ATOM 14612 C CA . ILE D 1 55 ? 26.762 -53.116 -54.168 1.00 14.09 55 ILE D CA 1
ATOM 14613 C C . ILE D 1 55 ? 25.450 -53.888 -54.271 1.00 14.67 55 ILE D C 1
ATOM 14614 O O . ILE D 1 55 ? 25.058 -54.272 -55.364 1.00 17.70 55 ILE D O 1
ATOM 14630 N N . LEU D 1 56 ? 24.763 -54.033 -53.141 1.00 13.07 56 LEU D N 1
ATOM 14631 C CA . LEU D 1 56 ? 23.426 -54.602 -53.066 1.00 13.83 56 LEU D CA 1
ATOM 14632 C C . LEU D 1 56 ? 22.444 -53.438 -52.942 1.00 13.01 56 LEU D C 1
ATOM 14633 O O . LEU D 1 56 ? 22.375 -52.760 -51.918 1.00 14.01 56 LEU D O 1
ATOM 14649 N N . ALA D 1 57 ? 21.642 -53.212 -53.990 1.00 13.19 57 ALA D N 1
ATOM 14650 C CA . ALA D 1 57 ? 20.621 -52.177 -53.978 1.00 12.99 57 ALA D CA 1
ATOM 14651 C C . ALA D 1 57 ? 19.313 -52.767 -53.463 1.00 12.95 57 ALA D C 1
ATOM 14652 O O . ALA D 1 57 ? 18.940 -53.872 -53.835 1.00 13.78 57 ALA D O 1
ATOM 14659 N N . THR D 1 58 ? 18.631 -51.998 -52.596 1.00 12.72 58 THR D N 1
ATOM 14660 C CA . THR D 1 58 ? 17.351 -52.394 -52.026 1.00 12.95 58 THR D CA 1
ATOM 14661 C C . THR D 1 58 ? 16.175 -51.605 -52.609 1.00 13.60 58 THR D C 1
ATOM 14662 O O . THR D 1 58 ? 15.030 -51.893 -52.238 1.00 15.40 58 THR D O 1
ATOM 14673 N N . GLY D 1 59 ? 16.468 -50.614 -53.447 1.00 13.83 59 GLY D N 1
ATOM 14674 C CA . GLY D 1 59 ? 15.442 -49.767 -54.033 1.00 15.20 59 GLY D CA 1
ATOM 14675 C C . GLY D 1 59 ? 16.001 -48.903 -55.142 1.00 16.51 59 GLY D C 1
ATOM 14676 O O . GLY D 1 59 ? 16.826 -49.368 -55.899 1.00 17.30 59 GLY D O 1
ATOM 14680 N N . GLY D 1 60 ? 15.524 -47.657 -55.245 1.00 18.43 60 GLY D N 1
ATOM 14681 C CA . GLY D 1 60 ? 15.953 -46.770 -56.293 1.00 20.87 60 GLY D CA 1
ATOM 14682 C C . GLY D 1 60 ? 17.419 -46.358 -56.132 1.00 19.92 60 GLY D C 1
ATOM 14683 O O . GLY D 1 60 ? 18.079 -46.618 -55.118 1.00 23.94 60 GLY D O 1
ATOM 14687 N N . THR D 1 61 ? 17.961 -45.718 -57.165 1.00 21.02 61 THR D N 1
ATOM 14688 C CA . THR D 1 61 ? 19.348 -45.285 -57.135 1.00 22.34 61 THR D CA 1
ATOM 14689 C C . THR D 1 61 ? 19.500 -44.064 -56.229 1.00 22.30 61 THR D C 1
ATOM 14690 O O . THR D 1 61 ? 18.615 -43.206 -56.205 1.00 24.79 61 THR D O 1
ATOM 14701 N N . ILE D 1 62 ? 20.651 -43.981 -55.529 1.00 20.43 62 ILE D N 1
ATOM 14702 C CA . ILE D 1 62 ? 20.926 -42.818 -54.687 1.00 20.29 62 ILE D CA 1
ATOM 14703 C C . ILE D 1 62 ? 21.842 -41.850 -55.425 1.00 18.85 62 ILE D C 1
ATOM 14704 O O . ILE D 1 62 ? 22.113 -40.765 -54.914 1.00 21.88 62 ILE D O 1
ATOM 14720 N N . ALA D 1 63 ? 22.351 -42.235 -56.595 1.00 20.84 63 ALA D N 1
ATOM 14721 C CA . ALA D 1 63 ? 23.260 -41.363 -57.336 1.00 20.91 63 ALA D CA 1
ATOM 14722 C C . ALA D 1 63 ? 22.957 -41.469 -58.823 1.00 22.64 63 ALA D C 1
ATOM 14723 O O . ALA D 1 63 ? 22.892 -42.577 -59.329 1.00 23.79 63 ALA D O 1
ATOM 14730 N N . GLY D 1 64 ? 22.879 -40.329 -59.509 1.00 24.78 64 GLY D N 1
ATOM 14731 C CA . GLY D 1 64 ? 22.628 -40.290 -60.941 1.00 29.19 64 GLY D CA 1
ATOM 14732 C C . GLY D 1 64 ? 21.162 -40.071 -61.265 1.00 35.27 64 GLY D C 1
ATOM 14733 O O . GLY D 1 64 ? 20.810 -40.411 -62.445 1.00 46.15 64 GLY D O 1
ATOM 14737 N N . SER D 1 84 ? 24.777 -48.710 -63.595 1.00 46.79 84 SER D N 1
ATOM 14738 C CA . SER D 1 84 ? 24.563 -47.248 -63.816 1.00 47.78 84 SER D CA 1
ATOM 14739 C C . SER D 1 84 ? 25.135 -46.396 -62.673 1.00 47.14 84 SER D C 1
ATOM 14740 O O . SER D 1 84 ? 25.405 -45.214 -62.852 1.00 48.12 84 SER D O 1
ATOM 14748 N N . LEU D 1 85 ? 25.310 -46.964 -61.477 1.00 42.54 85 LEU D N 1
ATOM 14749 C CA . LEU D 1 85 ? 25.951 -46.224 -60.396 1.00 37.78 85 LEU D CA 1
ATOM 14750 C C . LEU D 1 85 ? 27.390 -45.873 -60.796 1.00 39.53 85 LEU D C 1
ATOM 14751 O O . LEU D 1 85 ? 27.871 -44.786 -60.451 1.00 35.80 85 LEU D O 1
ATOM 14767 N N . ILE D 1 86 ? 28.082 -46.785 -61.512 1.00 37.77 86 ILE D N 1
ATOM 14768 C CA . ILE D 1 86 ? 29.467 -46.563 -61.913 1.00 40.41 86 ILE D CA 1
ATOM 14769 C C . ILE D 1 86 ? 29.529 -45.409 -62.914 1.00 40.68 86 ILE D C 1
ATOM 14770 O O . ILE D 1 86 ? 30.499 -44.644 -62.947 1.00 43.29 86 ILE D O 1
ATOM 14786 N N . GLU D 1 87 ? 28.495 -45.320 -63.754 1.00 45.91 87 GLU D N 1
ATOM 14787 C CA . GLU D 1 87 ? 28.403 -44.226 -64.701 1.00 48.78 87 GLU D CA 1
ATOM 14788 C C . GLU D 1 87 ? 28.171 -42.927 -63.932 1.00 44.59 87 GLU D C 1
ATOM 14789 O O . GLU D 1 87 ? 28.744 -41.889 -64.274 1.00 47.10 87 GLU D O 1
ATOM 14801 N N . ALA D 1 88 ? 27.365 -43.004 -62.866 1.00 40.04 88 ALA D N 1
ATOM 14802 C CA . ALA D 1 88 ? 27.002 -41.829 -62.092 1.00 40.42 88 ALA D CA 1
ATOM 14803 C C . ALA D 1 88 ? 28.196 -41.323 -61.277 1.00 35.09 88 ALA D C 1
ATOM 14804 O O . ALA D 1 88 ? 28.344 -40.121 -61.061 1.00 38.89 88 ALA D O 1
ATOM 14811 N N . VAL D 1 89 ? 29.035 -42.248 -60.797 1.00 28.88 89 VAL D N 1
ATOM 14812 C CA . VAL D 1 89 ? 30.148 -41.899 -59.924 1.00 25.92 89 VAL D CA 1
ATOM 14813 C C . VAL D 1 89 ? 31.395 -42.615 -60.433 1.00 25.60 89 VAL D C 1
ATOM 14814 O O . VAL D 1 89 ? 31.880 -43.593 -59.843 1.00 24.40 89 VAL D O 1
ATOM 14827 N N . PRO D 1 90 ? 31.927 -42.203 -61.605 1.00 25.17 90 PRO D N 1
ATOM 14828 C CA . PRO D 1 90 ? 33.012 -42.952 -62.238 1.00 26.21 90 PRO D CA 1
ATOM 14829 C C . PRO D 1 90 ? 34.305 -42.966 -61.421 1.00 26.04 90 PRO D C 1
ATOM 14830 O O . PRO D 1 90 ? 35.146 -43.832 -61.638 1.00 29.09 90 PRO D O 1
ATOM 14841 N N . GLU D 1 91 ? 34.466 -42.029 -60.468 1.00 27.31 91 GLU D N 1
ATOM 14842 C CA . GLU D 1 91 ? 35.665 -41.978 -59.626 1.00 27.28 91 GLU D CA 1
ATOM 14843 C C . GLU D 1 91 ? 35.818 -43.270 -58.809 1.00 24.24 91 GLU D C 1
ATOM 14844 O O . GLU D 1 91 ? 36.915 -43.596 -58.313 1.00 23.29 91 GLU D O 1
ATOM 14856 N N . MET D 1 92 ? 34.711 -44.004 -58.620 1.00 22.17 92 MET D N 1
ATOM 14857 C CA . MET D 1 92 ? 34.754 -45.257 -57.866 1.00 20.96 92 MET D CA 1
ATOM 14858 C C . MET D 1 92 ? 35.696 -46.259 -58.528 1.00 22.80 92 MET D C 1
ATOM 14859 O O . MET D 1 92 ? 36.295 -47.064 -57.837 1.00 20.90 92 MET D O 1
ATOM 14873 N N . LYS D 1 93 ? 35.889 -46.171 -59.844 1.00 23.11 93 LYS D N 1
ATOM 14874 C CA . LYS D 1 93 ? 36.699 -47.146 -60.578 1.00 25.12 93 LYS D CA 1
ATOM 14875 C C . LYS D 1 93 ? 38.158 -47.084 -60.147 1.00 24.23 93 LYS D C 1
ATOM 14876 O O . LYS D 1 93 ? 38.923 -48.038 -60.352 1.00 27.01 93 LYS D O 1
ATOM 14895 N N . ASP D 1 94 ? 38.560 -45.947 -59.589 1.00 25.77 94 ASP D N 1
ATOM 14896 C CA . ASP D 1 94 ? 39.954 -45.758 -59.240 1.00 26.16 94 ASP D CA 1
ATOM 14897 C C . ASP D 1 94 ? 40.242 -46.346 -57.860 1.00 23.34 94 ASP D C 1
ATOM 14898 O O . ASP D 1 94 ? 41.403 -46.439 -57.507 1.00 25.27 94 ASP D O 1
ATOM 14907 N N . ILE D 1 95 ? 39.189 -46.684 -57.074 1.00 20.63 95 ILE D N 1
ATOM 14908 C CA . ILE D 1 95 ? 39.355 -47.211 -55.735 1.00 19.29 95 ILE D CA 1
ATOM 14909 C C . ILE D 1 95 ? 38.768 -48.608 -55.525 1.00 17.94 95 ILE D C 1
ATOM 14910 O O . ILE D 1 95 ? 39.007 -49.179 -54.472 1.00 18.55 95 ILE D O 1
ATOM 14926 N N . ALA D 1 96 ? 37.998 -49.144 -56.462 1.00 18.41 96 ALA D N 1
ATOM 14927 C CA . ALA D 1 96 ? 37.447 -50.474 -56.317 1.00 17.84 96 ALA D CA 1
ATOM 14928 C C . ALA D 1 96 ? 37.081 -51.032 -57.685 1.00 18.79 96 ALA D C 1
ATOM 14929 O O . ALA D 1 96 ? 36.829 -50.264 -58.610 1.00 21.25 96 ALA D O 1
ATOM 14936 N N . ASN D 1 97 ? 36.949 -52.365 -57.737 1.00 18.23 97 ASN D N 1
ATOM 14937 C CA . ASN D 1 97 ? 36.272 -53.039 -58.831 1.00 19.19 97 ASN D CA 1
ATOM 14938 C C . ASN D 1 97 ? 34.845 -53.285 -58.376 1.00 17.72 97 ASN D C 1
ATOM 14939 O O . ASN D 1 97 ? 34.634 -54.061 -57.462 1.00 19.72 97 ASN D O 1
ATOM 14950 N N . VAL D 1 98 ? 33.919 -52.527 -58.938 1.00 17.54 98 VAL D N 1
ATOM 14951 C CA . VAL D 1 98 ? 32.553 -52.495 -58.456 1.00 17.73 98 VAL D CA 1
ATOM 14952 C C . VAL D 1 98 ? 31.662 -53.384 -59.311 1.00 17.38 98 VAL D C 1
ATOM 14953 O O . VAL D 1 98 ? 31.740 -53.382 -60.526 1.00 20.10 98 VAL D O 1
ATOM 14966 N N . SER D 1 99 ? 30.778 -54.103 -58.620 1.00 16.59 99 SER D N 1
ATOM 14967 C CA . SER D 1 99 ? 29.706 -54.852 -59.237 1.00 17.65 99 SER D CA 1
ATOM 14968 C C . SER D 1 99 ? 28.459 -54.692 -58.383 1.00 16.75 99 SER D C 1
ATOM 14969 O O . SER D 1 99 ? 28.552 -54.164 -57.294 1.00 17.81 99 SER D O 1
ATOM 14977 N N . GLY D 1 100 ? 27.288 -55.054 -58.910 1.00 17.87 100 GLY D N 1
ATOM 14978 C CA . GLY D 1 100 ? 26.091 -54.857 -58.117 1.00 17.24 100 GLY D CA 1
ATOM 14979 C C . GLY D 1 100 ? 24.958 -55.792 -58.486 1.00 16.25 100 GLY D C 1
ATOM 14980 O O . GLY D 1 100 ? 25.005 -56.517 -59.460 1.00 18.30 100 GLY D O 1
ATOM 14984 N N . GLU D 1 101 ? 23.933 -55.718 -57.647 1.00 15.35 101 GLU D N 1
ATOM 14985 C CA . GLU D 1 101 ? 22.726 -56.484 -57.842 1.00 15.33 101 GLU D CA 1
ATOM 14986 C C . GLU D 1 101 ? 21.568 -55.801 -57.122 1.00 15.54 101 GLU D C 1
ATOM 14987 O O . GLU D 1 101 ? 21.745 -55.132 -56.123 1.00 16.74 101 GLU D O 1
ATOM 14999 N N . GLN D 1 102 ? 20.375 -56.032 -57.667 1.00 13.92 102 GLN D N 1
ATOM 15000 C CA . GLN D 1 102 ? 19.137 -55.484 -57.136 1.00 13.55 102 GLN D CA 1
ATOM 15001 C C . GLN D 1 102 ? 18.434 -56.538 -56.261 1.00 14.04 102 GLN D C 1
ATOM 15002 O O . GLN D 1 102 ? 17.563 -57.300 -56.735 1.00 15.83 102 GLN D O 1
ATOM 15016 N N . ILE D 1 103 ? 18.868 -56.648 -55.012 1.00 12.98 103 ILE D N 1
ATOM 15017 C CA . ILE D 1 103 ? 18.439 -57.776 -54.199 1.00 13.40 103 ILE D CA 1
ATOM 15018 C C . ILE D 1 103 ? 16.937 -57.694 -53.902 1.00 13.94 103 ILE D C 1
ATOM 15019 O O . ILE D 1 103 ? 16.264 -58.721 -53.891 1.00 14.72 103 ILE D O 1
ATOM 15035 N N . VAL D 1 104 ? 16.446 -56.486 -53.611 1.00 14.05 104 VAL D N 1
ATOM 15036 C CA . VAL D 1 104 ? 15.022 -56.199 -53.471 1.00 14.10 104 VAL D CA 1
ATOM 15037 C C . VAL D 1 104 ? 14.781 -54.823 -54.082 1.00 13.50 104 VAL D C 1
ATOM 15038 O O . VAL D 1 104 ? 15.726 -54.139 -54.439 1.00 14.17 104 VAL D O 1
ATOM 15051 N N . ASN D 1 105 ? 13.512 -54.387 -54.148 1.00 13.41 105 ASN D N 1
ATOM 15052 C CA . ASN D 1 105 ? 13.185 -53.121 -54.765 1.00 14.25 105 ASN D CA 1
ATOM 15053 C C . ASN D 1 105 ? 11.963 -52.546 -54.074 1.00 14.67 105 ASN D C 1
ATOM 15054 O O . ASN D 1 105 ? 10.833 -52.673 -54.563 1.00 17.00 105 ASN D O 1
ATOM 15065 N N . VAL D 1 106 ? 12.214 -51.942 -52.921 1.00 14.62 106 VAL D N 1
ATOM 15066 C CA . VAL D 1 106 ? 11.173 -51.419 -52.061 1.00 14.88 106 VAL D CA 1
ATOM 15067 C C . VAL D 1 106 ? 11.605 -50.117 -51.402 1.00 15.48 106 VAL D C 1
ATOM 15068 O O . VAL D 1 106 ? 12.784 -49.879 -51.166 1.00 17.55 106 VAL D O 1
ATOM 15081 N N . GLY D 1 107 ? 10.619 -49.343 -50.942 1.00 14.20 107 GLY D N 1
ATOM 15082 C CA . GLY D 1 107 ? 10.843 -48.240 -50.021 1.00 14.66 107 GLY D CA 1
ATOM 15083 C C . GLY D 1 107 ? 11.207 -48.752 -48.629 1.00 12.82 107 GLY D C 1
ATOM 15084 O O . GLY D 1 107 ? 10.724 -49.807 -48.222 1.00 13.77 107 GLY D O 1
ATOM 15088 N N . SER D 1 108 ? 12.074 -48.031 -47.898 1.00 12.26 108 SER D N 1
ATOM 15089 C CA . SER D 1 108 ? 12.636 -48.590 -46.679 1.00 12.66 108 SER D CA 1
ATOM 15090 C C . SER D 1 108 ? 11.589 -48.814 -45.581 1.00 12.24 108 SER D C 1
ATOM 15091 O O . SER D 1 108 ? 11.757 -49.700 -44.750 1.00 11.90 108 SER D O 1
ATOM 15099 N N . THR D 1 109 ? 10.454 -48.092 -45.593 1.00 12.37 109 THR D N 1
ATOM 15100 C CA . THR D 1 109 ? 9.413 -48.382 -44.616 1.00 11.97 109 THR D CA 1
ATOM 15101 C C . THR D 1 109 ? 8.782 -49.767 -44.843 1.00 11.93 109 THR D C 1
ATOM 15102 O O . THR D 1 109 ? 8.120 -50.313 -43.938 1.00 13.22 109 THR D O 1
ATOM 15113 N N . ASN D 1 110 ? 8.963 -50.344 -46.036 1.00 12.35 110 ASN D N 1
ATOM 15114 C CA . ASN D 1 110 ? 8.416 -51.660 -46.373 1.00 13.17 110 ASN D CA 1
ATOM 15115 C C . ASN D 1 110 ? 9.485 -52.758 -46.359 1.00 14.17 110 ASN D C 1
ATOM 15116 O O . ASN D 1 110 ? 9.228 -53.888 -46.781 1.00 16.82 110 ASN D O 1
ATOM 15127 N N . ILE D 1 111 ? 10.689 -52.476 -45.847 1.00 13.48 111 ILE D N 1
ATOM 15128 C CA . ILE D 1 111 ? 11.629 -53.545 -45.517 1.00 14.36 111 ILE D CA 1
ATOM 15129 C C . ILE D 1 111 ? 11.032 -54.278 -44.313 1.00 15.36 111 ILE D C 1
ATOM 15130 O O . ILE D 1 111 ? 10.569 -53.643 -43.368 1.00 16.81 111 ILE D O 1
ATOM 15146 N N . ASP D 1 112 ? 11.042 -55.605 -44.360 1.00 15.40 112 ASP D N 1
ATOM 15147 C CA . ASP D 1 112 ? 10.395 -56.423 -43.351 1.00 15.43 112 ASP D CA 1
ATOM 15148 C C . ASP D 1 112 ? 11.325 -57.576 -42.977 1.00 13.59 112 ASP D C 1
ATOM 15149 O O . ASP D 1 112 ? 12.434 -57.693 -43.518 1.00 13.88 112 ASP D O 1
ATOM 15158 N N . ASN D 1 113 ? 10.880 -58.424 -42.063 1.00 13.67 113 ASN D N 1
ATOM 15159 C CA . ASN D 1 113 ? 11.677 -59.543 -41.608 1.00 13.65 113 ASN D CA 1
ATOM 15160 C C . ASN D 1 113 ? 12.091 -60.479 -42.730 1.00 13.39 113 ASN D C 1
ATOM 15161 O O . ASN D 1 113 ? 13.222 -60.953 -42.746 1.00 14.57 113 ASN D O 1
ATOM 15172 N N . LYS D 1 114 ? 11.186 -60.733 -43.677 1.00 13.82 114 LYS D N 1
ATOM 15173 C CA . LYS D 1 114 ? 11.526 -61.625 -44.776 1.00 14.61 114 LYS D CA 1
ATOM 15174 C C . LYS D 1 114 ? 12.708 -61.059 -45.557 1.00 13.76 114 LYS D C 1
ATOM 15175 O O . LYS D 1 114 ? 13.628 -61.775 -45.948 1.00 14.97 114 LYS D O 1
ATOM 15194 N N . ILE D 1 115 ? 12.652 -59.761 -45.839 1.00 13.73 115 ILE D N 1
ATOM 15195 C CA . ILE D 1 115 ? 13.757 -59.122 -46.548 1.00 13.16 115 ILE D CA 1
ATOM 15196 C C . ILE D 1 115 ? 15.058 -59.129 -45.742 1.00 13.12 115 ILE D C 1
ATOM 15197 O O . ILE D 1 115 ? 16.122 -59.380 -46.327 1.00 14.81 115 ILE D O 1
ATOM 15213 N N . LEU D 1 116 ? 15.005 -58.840 -44.443 1.00 12.93 116 LEU D N 1
ATOM 15214 C CA . LEU D 1 116 ? 16.198 -58.881 -43.622 1.00 12.76 116 LEU D CA 1
ATOM 15215 C C . LEU D 1 116 ? 16.860 -60.240 -43.677 1.00 13.25 116 LEU D C 1
ATOM 15216 O O . LEU D 1 116 ? 18.108 -60.345 -43.768 1.00 13.41 116 LEU D O 1
ATOM 15232 N N . LEU D 1 117 ? 16.058 -61.308 -43.576 1.00 13.81 117 LEU D N 1
ATOM 15233 C CA . LEU D 1 117 ? 16.630 -62.655 -43.619 1.00 13.85 117 LEU D CA 1
ATOM 15234 C C . LEU D 1 117 ? 17.289 -62.904 -44.971 1.00 13.97 117 LEU D C 1
ATOM 15235 O O . LEU D 1 117 ? 18.375 -63.482 -45.051 1.00 15.08 117 LEU D O 1
ATOM 15251 N N . LYS D 1 118 ? 16.627 -62.470 -46.054 1.00 14.59 118 LYS D N 1
ATOM 15252 C CA . LYS D 1 118 ? 17.191 -62.630 -47.388 1.00 14.67 118 LYS D CA 1
ATOM 15253 C C . LYS D 1 118 ? 18.523 -61.893 -47.506 1.00 14.13 118 LYS D C 1
ATOM 15254 O O . LYS D 1 118 ? 19.480 -62.435 -48.052 1.00 14.63 118 LYS D O 1
ATOM 15273 N N . LEU D 1 119 ? 18.581 -60.658 -47.013 1.00 13.60 119 LEU D N 1
ATOM 15274 C CA . LEU D 1 119 ? 19.780 -59.839 -47.099 1.00 13.81 119 LEU D CA 1
ATOM 15275 C C . LEU D 1 119 ? 20.934 -60.450 -46.278 1.00 12.94 119 LEU D C 1
ATOM 15276 O O . LEU D 1 119 ? 22.045 -60.554 -46.782 1.00 14.09 119 LEU D O 1
ATOM 15292 N N . ALA D 1 120 ? 20.670 -60.894 -45.047 1.00 12.22 120 ALA D N 1
ATOM 15293 C CA . ALA D 1 120 ? 21.725 -61.458 -44.222 1.00 13.30 120 ALA D CA 1
ATOM 15294 C C . ALA D 1 120 ? 22.227 -62.758 -44.825 1.00 13.48 120 ALA D C 1
ATOM 15295 O O . ALA D 1 120 ? 23.438 -62.979 -44.896 1.00 13.46 120 ALA D O 1
ATOM 15302 N N . LYS D 1 121 ? 21.343 -63.587 -45.391 1.00 12.85 121 LYS D N 1
ATOM 15303 C CA . LYS D 1 121 ? 21.796 -64.857 -45.974 1.00 14.13 121 LYS D CA 1
ATOM 15304 C C . LYS D 1 121 ? 22.696 -64.571 -47.181 1.00 14.03 121 LYS D C 1
ATOM 15305 O O . LYS D 1 121 ? 23.737 -65.207 -47.402 1.00 14.75 121 LYS D O 1
ATOM 15324 N N . ARG D 1 122 ? 22.278 -63.630 -48.014 1.00 13.89 122 ARG D N 1
ATOM 15325 C CA . ARG D 1 122 ? 23.003 -63.305 -49.262 1.00 13.92 122 ARG D CA 1
ATOM 15326 C C . ARG D 1 122 ? 24.368 -62.692 -48.917 1.00 13.54 122 ARG D C 1
ATOM 15327 O O . ARG D 1 122 ? 25.282 -63.015 -49.573 1.00 14.15 122 ARG D O 1
ATOM 15348 N N . ILE D 1 123 ? 24.416 -61.764 -47.978 1.00 13.47 123 ILE D N 1
ATOM 15349 C CA . ILE D 1 123 ? 25.677 -61.145 -47.572 1.00 13.12 123 ILE D CA 1
ATOM 15350 C C . ILE D 1 123 ? 26.596 -62.221 -46.993 1.00 14.16 123 ILE D C 1
ATOM 15351 O O . ILE D 1 123 ? 27.795 -62.242 -47.296 1.00 14.82 123 ILE D O 1
ATOM 15367 N N . ASN D 1 124 ? 26.082 -63.092 -46.115 1.00 13.29 124 ASN D N 1
ATOM 15368 C CA . ASN D 1 124 ? 26.923 -64.156 -45.558 1.00 13.89 124 ASN D CA 1
ATOM 15369 C C . ASN D 1 124 ? 27.531 -65.035 -46.655 1.00 14.92 124 ASN D C 1
ATOM 15370 O O . ASN D 1 124 ? 28.716 -65.403 -46.601 1.00 16.51 124 ASN D O 1
ATOM 15381 N N . HIS D 1 125 ? 26.725 -65.362 -47.655 1.00 14.39 125 HIS D N 1
ATOM 15382 C CA . HIS D 1 125 ? 27.210 -66.174 -48.750 1.00 15.36 125 HIS D CA 1
ATOM 15383 C C . HIS D 1 125 ? 28.303 -65.441 -49.521 1.00 16.37 125 HIS D C 1
ATOM 15384 O O . HIS D 1 125 ? 29.372 -65.996 -49.804 1.00 18.26 125 HIS D O 1
ATOM 15399 N N . LEU D 1 126 ? 28.028 -64.180 -49.885 1.00 14.98 126 LEU D N 1
ATOM 15400 C CA . LEU D 1 126 ? 29.007 -63.421 -50.664 1.00 16.57 126 LEU D CA 1
ATOM 15401 C C . LEU D 1 126 ? 30.331 -63.271 -49.903 1.00 16.75 126 LEU D C 1
ATOM 15402 O O . LEU D 1 126 ? 31.416 -63.423 -50.497 1.00 18.16 126 LEU D O 1
ATOM 15418 N N . LEU D 1 127 ? 30.274 -62.911 -48.613 1.00 15.09 127 LEU D N 1
ATOM 15419 C CA . LEU D 1 127 ? 31.531 -62.637 -47.916 1.00 16.00 127 LEU D CA 1
ATOM 15420 C C . LEU D 1 127 ? 32.333 -63.914 -47.654 1.00 17.41 127 LEU D C 1
ATOM 15421 O O . LEU D 1 127 ? 33.516 -63.820 -47.340 1.00 17.47 127 LEU D O 1
ATOM 15437 N N . ALA D 1 128 ? 31.719 -65.085 -47.765 1.00 17.55 128 ALA D N 1
ATOM 15438 C CA . ALA D 1 128 ? 32.462 -66.329 -47.626 1.00 20.39 128 ALA D CA 1
ATOM 15439 C C . ALA D 1 128 ? 33.379 -66.553 -48.826 1.00 23.02 128 ALA D C 1
ATOM 15440 O O . ALA D 1 128 ? 34.335 -67.316 -48.723 1.00 26.67 128 ALA D O 1
ATOM 15447 N N . SER D 1 129 ? 33.111 -65.885 -49.954 1.00 23.14 129 SER D N 1
ATOM 15448 C CA . SER D 1 129 ? 33.941 -66.009 -51.149 1.00 26.07 129 SER D CA 1
ATOM 15449 C C . SER D 1 129 ? 35.232 -65.232 -51.020 1.00 25.53 129 SER D C 1
ATOM 15450 O O . SER D 1 129 ? 35.222 -64.085 -50.607 1.00 24.21 129 SER D O 1
ATOM 15458 N N . ASP D 1 130 ? 36.329 -65.788 -51.567 1.00 27.94 130 ASP D N 1
ATOM 15459 C CA . ASP D 1 130 ? 37.578 -65.048 -51.584 1.00 30.14 130 ASP D CA 1
ATOM 15460 C C . ASP D 1 130 ? 37.562 -63.868 -52.553 1.00 32.19 130 ASP D C 1
ATOM 15461 O O . ASP D 1 130 ? 38.379 -62.971 -52.389 1.00 39.22 130 ASP D O 1
ATOM 15470 N N . ASP D 1 131 ? 36.641 -63.782 -53.514 1.00 29.34 131 ASP D N 1
ATOM 15471 C CA . ASP D 1 131 ? 36.714 -62.682 -54.466 1.00 34.57 131 ASP D CA 1
ATOM 15472 C C . ASP D 1 131 ? 35.749 -61.530 -54.131 1.00 30.73 131 ASP D C 1
ATOM 15473 O O . ASP D 1 131 ? 35.540 -60.643 -54.964 1.00 32.68 131 ASP D O 1
ATOM 15482 N N . VAL D 1 132 ? 35.137 -61.568 -52.942 1.00 21.72 132 VAL D N 1
ATOM 15483 C CA . VAL D 1 132 ? 34.414 -60.405 -52.438 1.00 19.42 132 VAL D CA 1
ATOM 15484 C C . VAL D 1 132 ? 35.146 -59.838 -51.227 1.00 17.32 132 VAL D C 1
ATOM 15485 O O . VAL D 1 132 ? 35.282 -60.512 -50.222 1.00 19.04 132 VAL D O 1
ATOM 15498 N N . ASP D 1 133 ? 35.613 -58.592 -51.337 1.00 15.89 133 ASP D N 1
ATOM 15499 C CA . ASP D 1 133 ? 36.388 -57.956 -50.279 1.00 15.77 133 ASP D CA 1
ATOM 15500 C C . ASP D 1 133 ? 35.492 -57.171 -49.325 1.00 14.38 133 ASP D C 1
ATOM 15501 O O . ASP D 1 133 ? 35.880 -56.976 -48.189 1.00 15.45 133 ASP D O 1
ATOM 15510 N N . GLY D 1 134 ? 34.355 -56.655 -49.800 1.00 14.15 134 GLY D N 1
ATOM 15511 C CA . GLY D 1 134 ? 33.469 -55.851 -48.965 1.00 13.45 134 GLY D CA 1
ATOM 15512 C C . GLY D 1 134 ? 32.170 -55.607 -49.716 1.00 13.09 134 GLY D C 1
ATOM 15513 O O . GLY D 1 134 ? 32.123 -55.784 -50.918 1.00 14.44 134 GLY D O 1
ATOM 15517 N N . ILE D 1 135 ? 31.131 -55.199 -48.969 1.00 12.24 135 ILE D N 1
ATOM 15518 C CA . ILE D 1 135 ? 29.805 -54.966 -49.506 1.00 12.49 135 ILE D CA 1
ATOM 15519 C C . ILE D 1 135 ? 29.313 -53.577 -49.098 1.00 11.85 135 ILE D C 1
ATOM 15520 O O . ILE D 1 135 ? 29.533 -53.137 -47.971 1.00 12.61 135 ILE D O 1
ATOM 15536 N N . VAL D 1 136 ? 28.625 -52.940 -50.059 1.00 11.38 136 VAL D N 1
ATOM 15537 C CA . VAL D 1 136 ? 27.851 -51.736 -49.795 1.00 11.92 136 VAL D CA 1
ATOM 15538 C C . VAL D 1 136 ? 26.379 -52.052 -50.049 1.00 12.39 136 VAL D C 1
ATOM 15539 O O . VAL D 1 136 ? 26.038 -52.630 -51.090 1.00 13.01 136 VAL D O 1
ATOM 15552 N N . VAL D 1 137 ? 25.504 -51.658 -49.118 1.00 10.58 137 VAL D N 1
ATOM 15553 C CA . VAL D 1 137 ? 24.069 -51.807 -49.298 1.00 10.85 137 VAL D CA 1
ATOM 15554 C C . VAL D 1 137 ? 23.475 -50.402 -49.461 1.00 10.49 137 VAL D C 1
ATOM 15555 O O . VAL D 1 137 ? 23.622 -49.574 -48.555 1.00 11.91 137 VAL D O 1
ATOM 15568 N N . THR D 1 138 ? 22.799 -50.128 -50.586 1.00 11.23 138 THR D N 1
ATOM 15569 C CA . THR D 1 138 ? 22.120 -48.859 -50.722 1.00 11.71 138 THR D CA 1
ATOM 15570 C C . THR D 1 138 ? 20.691 -49.040 -50.211 1.00 11.57 138 THR D C 1
ATOM 15571 O O . THR D 1 138 ? 20.012 -50.026 -50.520 1.00 12.52 138 THR D O 1
ATOM 15582 N N . HIS D 1 139 ? 20.232 -48.100 -49.389 1.00 11.69 139 HIS D N 1
ATOM 15583 C CA . HIS D 1 139 ? 19.011 -48.290 -48.604 1.00 11.49 139 HIS D CA 1
ATOM 15584 C C . HIS D 1 139 ? 18.356 -46.943 -48.345 1.00 12.14 139 HIS D C 1
ATOM 15585 O O . HIS D 1 139 ? 19.041 -45.942 -48.186 1.00 13.15 139 HIS D O 1
ATOM 15600 N N . GLY D 1 140 ? 17.010 -46.918 -48.257 1.00 10.97 140 GLY D N 1
ATOM 15601 C CA . GLY D 1 140 ? 16.320 -45.696 -47.872 1.00 11.50 140 GLY D CA 1
ATOM 15602 C C . GLY D 1 140 ? 16.716 -45.323 -46.444 1.00 10.19 140 GLY D C 1
ATOM 15603 O O . GLY D 1 140 ? 16.920 -46.199 -45.603 1.00 11.59 140 GLY D O 1
ATOM 15607 N N . THR D 1 141 ? 16.746 -44.032 -46.143 1.00 10.78 141 THR D N 1
ATOM 15608 C CA . THR D 1 141 ? 17.261 -43.606 -44.854 1.00 10.48 141 THR D CA 1
ATOM 15609 C C . THR D 1 141 ? 16.258 -43.869 -43.707 1.00 10.46 141 THR D C 1
ATOM 15610 O O . THR D 1 141 ? 16.715 -44.011 -42.575 1.00 10.76 141 THR D O 1
ATOM 15621 N N . ASP D 1 142 ? 14.933 -43.920 -43.968 1.00 10.37 142 ASP D N 1
ATOM 15622 C CA . ASP D 1 142 ? 13.981 -43.951 -42.864 1.00 11.36 142 ASP D CA 1
ATOM 15623 C C . ASP D 1 142 ? 14.261 -45.104 -41.900 1.00 10.85 142 ASP D C 1
ATOM 15624 O O . ASP D 1 142 ? 14.223 -44.910 -40.692 1.00 10.99 142 ASP D O 1
ATOM 15633 N N . THR D 1 143 ? 14.498 -46.314 -42.428 1.00 10.40 143 THR D N 1
ATOM 15634 C CA . THR D 1 143 ? 14.696 -47.497 -41.590 1.00 10.58 143 THR D CA 1
ATOM 15635 C C . THR D 1 143 ? 16.109 -48.083 -41.718 1.00 10.47 143 THR D C 1
ATOM 15636 O O . THR D 1 143 ? 16.350 -49.223 -41.275 1.00 10.51 143 THR D O 1
ATOM 15647 N N . LEU D 1 144 ? 17.009 -47.310 -42.326 1.00 10.28 144 LEU D N 1
ATOM 15648 C CA . LEU D 1 144 ? 18.401 -47.723 -42.504 1.00 9.86 144 LEU D CA 1
ATOM 15649 C C . LEU D 1 144 ? 19.039 -48.262 -41.220 1.00 10.37 144 LEU D C 1
ATOM 15650 O O . LEU D 1 144 ? 19.675 -49.320 -41.262 1.00 10.70 144 LEU D O 1
ATOM 15666 N N . GLU D 1 145 ? 18.789 -47.584 -40.085 1.00 9.57 145 GLU D N 1
ATOM 15667 C CA . GLU D 1 145 ? 19.437 -47.992 -38.841 1.00 9.84 145 GLU D CA 1
ATOM 15668 C C . GLU D 1 145 ? 18.961 -49.382 -38.385 1.00 10.03 145 GLU D C 1
ATOM 15669 O O . GLU D 1 145 ? 19.695 -50.103 -37.681 1.00 10.60 145 GLU D O 1
ATOM 15681 N N . GLU D 1 146 ? 17.716 -49.749 -38.707 1.00 10.23 146 GLU D N 1
ATOM 15682 C CA . GLU D 1 146 ? 17.147 -51.041 -38.338 1.00 10.28 146 GLU D CA 1
ATOM 15683 C C . GLU D 1 146 ? 17.859 -52.156 -39.106 1.00 10.17 146 GLU D C 1
ATOM 15684 O O . GLU D 1 146 ? 18.332 -53.148 -38.500 1.00 10.69 146 GLU D O 1
ATOM 15696 N N . THR D 1 147 ? 17.934 -52.011 -40.431 1.00 9.90 147 THR D N 1
ATOM 15697 C CA . THR D 1 147 ? 18.655 -52.995 -41.246 1.00 10.40 147 THR D CA 1
ATOM 15698 C C . THR D 1 147 ? 20.122 -53.075 -40.813 1.00 10.30 147 THR D C 1
ATOM 15699 O O . THR D 1 147 ? 20.687 -54.165 -40.717 1.00 10.36 147 THR D O 1
ATOM 15710 N N . ALA D 1 148 ? 20.770 -51.913 -40.620 1.00 9.65 148 ALA D N 1
ATOM 15711 C CA . ALA D 1 148 ? 22.213 -51.919 -40.328 1.00 10.16 148 ALA D CA 1
ATOM 15712 C C . ALA D 1 148 ? 22.494 -52.684 -39.045 1.00 9.35 148 ALA D C 1
ATOM 15713 O O . ALA D 1 148 ? 23.433 -53.478 -38.978 1.00 9.73 148 ALA D O 1
ATOM 15720 N N . TYR D 1 149 ? 21.685 -52.437 -38.008 1.00 9.71 149 TYR D N 1
ATOM 15721 C CA . TYR D 1 149 ? 21.908 -53.125 -36.732 1.00 9.16 149 TYR D CA 1
ATOM 15722 C C . TYR D 1 149 ? 21.575 -54.614 -36.839 1.00 9.94 149 TYR D C 1
ATOM 15723 O O . TYR D 1 149 ? 22.294 -55.441 -36.271 1.00 9.97 149 TYR D O 1
ATOM 15741 N N . PHE D 1 150 ? 20.507 -54.966 -37.564 1.00 9.86 150 PHE D N 1
ATOM 15742 C CA . PHE D 1 150 ? 20.256 -56.382 -37.763 1.00 10.05 150 PHE D CA 1
ATOM 15743 C C . PHE D 1 150 ? 21.470 -57.094 -38.395 1.00 9.76 150 PHE D C 1
ATOM 15744 O O . PHE D 1 150 ? 21.842 -58.201 -37.991 1.00 10.48 150 PHE D O 1
ATOM 15761 N N . LEU D 1 151 ? 22.052 -56.497 -39.427 1.00 9.96 151 LEU D N 1
ATOM 15762 C CA . LEU D 1 151 ? 23.211 -57.079 -40.101 1.00 10.12 151 LEU D CA 1
ATOM 15763 C C . LEU D 1 151 ? 24.418 -57.121 -39.156 1.00 10.26 151 LEU D C 1
ATOM 15764 O O . LEU D 1 151 ? 25.187 -58.084 -39.181 1.00 11.79 151 LEU D O 1
ATOM 15780 N N . ASN D 1 152 ? 24.569 -56.103 -38.305 1.00 10.01 152 ASN D N 1
ATOM 15781 C CA . ASN D 1 152 ? 25.613 -56.113 -37.294 1.00 10.10 152 ASN D CA 1
ATOM 15782 C C . ASN D 1 152 ? 25.555 -57.340 -36.399 1.00 11.34 152 ASN D C 1
ATOM 15783 O O . ASN D 1 152 ? 26.579 -57.743 -35.868 1.00 12.31 152 ASN D O 1
ATOM 15794 N N . LEU D 1 153 ? 24.363 -57.893 -36.189 1.00 11.03 153 LEU D N 1
ATOM 15795 C CA . LEU D 1 153 ? 24.160 -59.050 -35.324 1.00 11.35 153 LEU D CA 1
ATOM 15796 C C . LEU D 1 153 ? 24.197 -60.400 -36.055 1.00 11.40 153 LEU D C 1
ATOM 15797 O O . LEU D 1 153 ? 24.270 -61.416 -35.394 1.00 12.38 153 LEU D O 1
ATOM 15813 N N . THR D 1 154 ? 24.114 -60.397 -37.377 1.00 10.93 154 THR D N 1
ATOM 15814 C CA . THR D 1 154 ? 23.890 -61.612 -38.140 1.00 11.74 154 THR D CA 1
ATOM 15815 C C . THR D 1 154 ? 24.907 -61.890 -39.248 1.00 12.16 154 THR D C 1
ATOM 15816 O O . THR D 1 154 ? 24.937 -63.024 -39.730 1.00 14.21 154 THR D O 1
ATOM 15827 N N . VAL D 1 155 ? 25.761 -60.920 -39.603 1.00 12.44 155 VAL D N 1
ATOM 15828 C CA . VAL D 1 155 ? 26.763 -61.140 -40.633 1.00 12.10 155 VAL D CA 1
ATOM 15829 C C . VAL D 1 155 ? 28.016 -61.696 -39.961 1.00 12.48 155 VAL D C 1
ATOM 15830 O O . VAL D 1 155 ? 28.683 -61.021 -39.173 1.00 14.95 155 VAL D O 1
ATOM 15843 N N . LYS D 1 156 ? 28.323 -62.971 -40.257 1.00 13.07 156 LYS D N 1
ATOM 15844 C CA . LYS D 1 156 ? 29.332 -63.726 -39.519 1.00 15.52 156 LYS D CA 1
ATOM 15845 C C . LYS D 1 156 ? 30.680 -63.645 -40.226 1.00 16.15 156 LYS D C 1
ATOM 15846 O O . LYS D 1 156 ? 31.216 -64.639 -40.716 1.00 19.39 156 LYS D O 1
ATOM 15865 N N . SER D 1 157 ? 31.183 -62.427 -40.354 1.00 15.60 157 SER D N 1
ATOM 15866 C CA . SER D 1 157 ? 32.403 -62.159 -41.109 1.00 14.85 157 SER D CA 1
ATOM 15867 C C . SER D 1 157 ? 32.994 -60.899 -40.533 1.00 14.63 157 SER D C 1
ATOM 15868 O O . SER D 1 157 ? 32.271 -60.040 -40.061 1.00 15.65 157 SER D O 1
ATOM 15876 N N . ASP D 1 158 ? 34.307 -60.734 -40.687 1.00 13.92 158 ASP D N 1
ATOM 15877 C CA . ASP D 1 158 ? 34.962 -59.488 -40.321 1.00 14.25 158 ASP D CA 1
ATOM 15878 C C . ASP D 1 158 ? 35.096 -58.569 -41.526 1.00 14.06 158 ASP D C 1
ATOM 15879 O O . ASP D 1 158 ? 35.561 -57.446 -41.359 1.00 13.54 158 ASP D O 1
ATOM 15888 N N . LYS D 1 159 ? 34.667 -58.990 -42.712 1.00 13.24 159 LYS D N 1
ATOM 15889 C CA . LYS D 1 159 ? 34.827 -58.148 -43.885 1.00 13.56 159 LYS D CA 1
ATOM 15890 C C . LYS D 1 159 ? 33.841 -56.999 -43.824 1.00 12.81 159 LYS D C 1
ATOM 15891 O O . LYS D 1 159 ? 32.755 -57.118 -43.248 1.00 13.88 159 LYS D O 1
ATOM 15910 N N . PRO D 1 160 ? 34.156 -55.827 -44.375 1.00 12.58 160 PRO D N 1
ATOM 15911 C CA . PRO D 1 160 ? 33.245 -54.684 -44.239 1.00 13.04 160 PRO D CA 1
ATOM 15912 C C . PRO D 1 160 ? 31.912 -54.809 -44.960 1.00 13.21 160 PRO D C 1
ATOM 15913 O O . PRO D 1 160 ? 31.842 -55.255 -46.098 1.00 13.00 160 PRO D O 1
ATOM 15924 N N . VAL D 1 161 ? 30.863 -54.449 -44.213 1.00 12.25 161 VAL D N 1
ATOM 15925 C CA . VAL D 1 161 ? 29.547 -54.181 -44.755 1.00 12.24 161 VAL D CA 1
ATOM 15926 C C . VAL D 1 161 ? 29.199 -52.749 -44.394 1.00 10.83 161 VAL D C 1
ATOM 15927 O O . VAL D 1 161 ? 29.200 -52.407 -43.208 1.00 11.55 161 VAL D O 1
ATOM 15940 N N . VAL D 1 162 ? 28.916 -51.945 -45.435 1.00 10.85 162 VAL D N 1
ATOM 15941 C CA . VAL D 1 162 ? 28.645 -50.530 -45.257 1.00 10.52 162 VAL D CA 1
ATOM 15942 C C . VAL D 1 162 ? 27.266 -50.251 -45.814 1.00 10.75 162 VAL D C 1
ATOM 15943 O O . VAL D 1 162 ? 26.950 -50.600 -46.943 1.00 12.05 162 VAL D O 1
ATOM 15956 N N . ILE D 1 163 ? 26.414 -49.602 -45.007 1.00 10.06 163 ILE D N 1
ATOM 15957 C CA . ILE D 1 163 ? 25.054 -49.237 -45.426 1.00 10.10 163 ILE D CA 1
ATOM 15958 C C . ILE D 1 163 ? 25.095 -47.738 -45.722 1.00 10.32 163 ILE D C 1
ATOM 15959 O O . ILE D 1 163 ? 25.638 -46.949 -44.937 1.00 11.15 163 ILE D O 1
ATOM 15975 N N . VAL D 1 164 ? 24.473 -47.351 -46.833 1.00 10.20 164 VAL D N 1
ATOM 15976 C CA . VAL D 1 164 ? 24.550 -45.995 -47.322 1.00 11.07 164 VAL D CA 1
ATOM 15977 C C . VAL D 1 164 ? 23.173 -45.593 -47.863 1.00 11.13 164 VAL D C 1
ATOM 15978 O O . VAL D 1 164 ? 22.432 -46.416 -48.402 1.00 11.47 164 VAL D O 1
ATOM 15991 N N . GLY D 1 165 ? 22.851 -44.300 -47.775 1.00 11.48 165 GLY D N 1
ATOM 15992 C CA . GLY D 1 165 ? 21.663 -43.734 -48.383 1.00 11.34 165 GLY D CA 1
ATOM 15993 C C . GLY D 1 165 ? 21.927 -42.284 -48.732 1.00 11.43 165 GLY D C 1
ATOM 15994 O O . GLY D 1 165 ? 23.070 -41.821 -48.631 1.00 12.43 165 GLY D O 1
ATOM 15998 N N . SER D 1 166 ? 20.865 -41.590 -49.133 1.00 12.00 166 SER D N 1
ATOM 15999 C CA . SER D 1 166 ? 20.940 -40.175 -49.427 1.00 12.89 166 SER D CA 1
ATOM 16000 C C . SER D 1 166 ? 19.716 -39.482 -48.831 1.00 12.03 166 SER D C 1
ATOM 16001 O O . SER D 1 166 ? 18.626 -40.044 -48.846 1.00 13.40 166 SER D O 1
ATOM 16009 N N . MET D 1 167 ? 19.930 -38.272 -48.310 1.00 11.95 167 MET D N 1
ATOM 16010 C CA . MET D 1 167 ? 18.864 -37.475 -47.738 1.00 12.00 167 MET D CA 1
ATOM 16011 C C . MET D 1 167 ? 18.201 -36.586 -48.790 1.00 12.14 167 MET D C 1
ATOM 16012 O O . MET D 1 167 ? 17.098 -36.100 -48.557 1.00 14.49 167 MET D O 1
ATOM 16026 N N . ARG D 1 168 ? 18.884 -36.355 -49.913 1.00 12.09 168 ARG D N 1
ATOM 16027 C CA . ARG D 1 168 ? 18.308 -35.638 -51.042 1.00 12.99 168 ARG D CA 1
ATOM 16028 C C . ARG D 1 168 ? 18.147 -36.617 -52.198 1.00 14.70 168 ARG D C 1
ATOM 16029 O O . ARG D 1 168 ? 19.010 -37.457 -52.427 1.00 15.73 168 ARG D O 1
ATOM 16050 N N . PRO D 1 169 ? 17.080 -36.517 -52.991 1.00 17.58 169 PRO D N 1
ATOM 16051 C CA . PRO D 1 169 ? 16.941 -37.369 -54.166 1.00 18.69 169 PRO D CA 1
ATOM 16052 C C . PRO D 1 169 ? 18.097 -37.181 -55.136 1.00 19.24 169 PRO D C 1
ATOM 16053 O O . PRO D 1 169 ? 18.678 -36.101 -55.192 1.00 19.44 169 PRO D O 1
ATOM 16064 N N . SER D 1 170 ? 18.412 -38.234 -55.890 1.00 19.34 170 SER D N 1
ATOM 16065 C CA . SER D 1 170 ? 19.527 -38.210 -56.819 1.00 19.61 170 SER D CA 1
ATOM 16066 C C . SER D 1 170 ? 19.410 -37.074 -57.841 1.00 20.35 170 SER D C 1
ATOM 16067 O O . SER D 1 170 ? 20.419 -36.625 -58.358 1.00 21.30 170 SER D O 1
ATOM 16075 N N . THR D 1 171 ? 18.181 -36.621 -58.131 1.00 20.94 171 THR D N 1
ATOM 16076 C CA . THR D 1 171 ? 17.903 -35.573 -59.092 1.00 21.59 171 THR D CA 1
ATOM 16077 C C . THR D 1 171 ? 17.922 -34.172 -58.507 1.00 22.83 171 THR D C 1
ATOM 16078 O O . THR D 1 171 ? 17.754 -33.208 -59.256 1.00 25.81 171 THR D O 1
ATOM 16089 N N . ALA D 1 172 ? 18.126 -34.047 -57.188 1.00 21.10 172 ALA D N 1
ATOM 16090 C CA . ALA D 1 172 ? 17.983 -32.747 -56.555 1.00 21.05 172 ALA D CA 1
ATOM 16091 C C . ALA D 1 172 ? 19.268 -31.946 -56.704 1.00 20.50 172 ALA D C 1
ATOM 16092 O O . ALA D 1 172 ? 20.363 -32.507 -56.847 1.00 22.07 172 ALA D O 1
ATOM 16099 N N . ILE D 1 173 ? 19.151 -30.642 -56.483 1.00 20.19 173 ILE D N 1
ATOM 16100 C CA . ILE D 1 173 ? 20.324 -29.774 -56.384 1.00 20.24 173 ILE D CA 1
ATOM 16101 C C . ILE D 1 173 ? 21.231 -30.187 -55.210 1.00 18.14 173 ILE D C 1
ATOM 16102 O O . ILE D 1 173 ? 20.779 -30.465 -54.104 1.00 19.00 173 ILE D O 1
ATOM 16118 N N . SER D 1 174 ? 22.522 -30.311 -55.490 1.00 16.10 174 SER D N 1
ATOM 16119 C CA . SER D 1 174 ? 23.496 -30.724 -54.496 1.00 14.54 174 SER D CA 1
ATOM 16120 C C . SER D 1 174 ? 23.140 -32.059 -53.843 1.00 14.91 174 SER D C 1
ATOM 16121 O O . SER D 1 174 ? 23.330 -32.253 -52.643 1.00 14.30 174 SER D O 1
ATOM 16129 N N . ALA D 1 175 ? 22.622 -33.006 -54.633 1.00 14.94 175 ALA D N 1
ATOM 16130 C CA . ALA D 1 175 ? 22.377 -34.369 -54.185 1.00 14.36 175 ALA D CA 1
ATOM 16131 C C . ALA D 1 175 ? 23.581 -34.915 -53.413 1.00 14.04 175 ALA D C 1
ATOM 16132 O O . ALA D 1 175 ? 24.696 -34.837 -53.919 1.00 13.83 175 ALA D O 1
ATOM 16139 N N . ASP D 1 176 ? 23.339 -35.543 -52.262 1.00 13.54 176 ASP D N 1
ATOM 16140 C CA . ASP D 1 176 ? 24.406 -36.028 -51.385 1.00 13.80 176 ASP D CA 1
ATOM 16141 C C . ASP D 1 176 ? 24.775 -37.470 -51.703 1.00 14.20 176 ASP D C 1
ATOM 16142 O O . ASP D 1 176 ? 25.800 -37.935 -51.222 1.00 13.69 176 ASP D O 1
ATOM 16151 N N . GLY D 1 177 ? 23.954 -38.175 -52.465 1.00 14.28 177 GLY D N 1
ATOM 16152 C CA . GLY D 1 177 ? 24.194 -39.580 -52.735 1.00 14.14 177 GLY D CA 1
ATOM 16153 C C . GLY D 1 177 ? 25.515 -39.878 -53.432 1.00 13.74 177 GLY D C 1
ATOM 16154 O O . GLY D 1 177 ? 26.178 -40.848 -53.073 1.00 14.14 177 GLY D O 1
ATOM 16158 N N . PRO D 1 178 ? 25.930 -39.121 -54.464 1.00 14.04 178 PRO D N 1
ATOM 16159 C CA . PRO D 1 178 ? 27.205 -39.455 -55.118 1.00 14.79 178 PRO D CA 1
ATOM 16160 C C . PRO D 1 178 ? 28.389 -39.518 -54.148 1.00 13.32 178 PRO D C 1
ATOM 16161 O O . PRO D 1 178 ? 29.143 -40.495 -54.148 1.00 13.84 178 PRO D O 1
ATOM 16172 N N . SER D 1 179 ? 28.541 -38.498 -53.299 1.00 12.61 179 SER D N 1
ATOM 16173 C CA . SER D 1 179 ? 29.621 -38.506 -52.306 1.00 12.54 179 SER D CA 1
ATOM 16174 C C . SER D 1 179 ? 29.432 -39.644 -51.312 1.00 11.66 179 SER D C 1
ATOM 16175 O O . SER D 1 179 ? 30.397 -40.308 -50.896 1.00 12.18 179 SER D O 1
ATOM 16183 N N . ASN D 1 180 ? 28.201 -39.811 -50.800 1.00 12.57 180 ASN D N 1
ATOM 16184 C CA . ASN D 1 180 ? 27.927 -40.873 -49.841 1.00 11.30 180 ASN D CA 1
ATOM 16185 C C . ASN D 1 180 ? 28.352 -42.228 -50.404 1.00 11.95 180 ASN D C 1
ATOM 16186 O O . ASN D 1 180 ? 28.982 -43.025 -49.706 1.00 12.21 180 ASN D O 1
ATOM 16197 N N . LEU D 1 181 ? 27.957 -42.502 -51.654 1.00 12.44 181 LEU D N 1
ATOM 16198 C CA . LEU D 1 181 ? 28.258 -43.774 -52.293 1.00 12.42 181 LEU D CA 1
ATOM 16199 C C . LEU D 1 181 ? 29.751 -43.942 -52.502 1.00 13.12 181 LEU D C 1
ATOM 16200 O O . LEU D 1 181 ? 30.295 -45.002 -52.206 1.00 12.87 181 LEU D O 1
ATOM 16216 N N . TYR D 1 182 ? 30.406 -42.907 -53.005 1.00 13.92 182 TYR D N 1
ATOM 16217 C CA . TYR D 1 182 ? 31.845 -42.978 -53.174 1.00 13.81 182 TYR D CA 1
ATOM 16218 C C . TYR D 1 182 ? 32.544 -43.304 -51.851 1.00 12.84 182 TYR D C 1
ATOM 16219 O O . TYR D 1 182 ? 33.386 -44.211 -51.771 1.00 12.41 182 TYR D O 1
ATOM 16237 N N . ASN D 1 183 ? 32.175 -42.584 -50.798 1.00 12.29 183 ASN D N 1
ATOM 16238 C CA . ASN D 1 183 ? 32.770 -42.814 -49.490 1.00 11.67 183 ASN D CA 1
ATOM 16239 C C . ASN D 1 183 ? 32.435 -44.202 -48.964 1.00 12.20 183 ASN D C 1
ATOM 16240 O O . ASN D 1 183 ? 33.246 -44.828 -48.298 1.00 12.40 183 ASN D O 1
ATOM 16251 N N . ALA D 1 184 ? 31.229 -44.710 -49.228 1.00 11.79 184 ALA D N 1
ATOM 16252 C CA . ALA D 1 184 ? 30.859 -46.047 -48.773 1.00 11.34 184 ALA D CA 1
ATOM 16253 C C . ALA D 1 184 ? 31.736 -47.110 -49.425 1.00 11.89 184 ALA D C 1
ATOM 16254 O O . ALA D 1 184 ? 32.175 -48.044 -48.756 1.00 11.55 184 ALA D O 1
ATOM 16261 N N . VAL D 1 185 ? 31.989 -46.956 -50.711 1.00 12.19 185 VAL D N 1
ATOM 16262 C CA . VAL D 1 185 ? 32.855 -47.881 -51.416 1.00 12.59 185 VAL D CA 1
ATOM 16263 C C . VAL D 1 185 ? 34.308 -47.750 -50.914 1.00 12.39 185 VAL D C 1
ATOM 16264 O O . VAL D 1 185 ? 35.020 -48.748 -50.813 1.00 13.72 185 VAL D O 1
ATOM 16277 N N . LYS D 1 186 ? 34.759 -46.526 -50.645 1.00 12.49 186 LYS D N 1
ATOM 16278 C CA . LYS D 1 186 ? 36.089 -46.283 -50.114 1.00 13.32 186 LYS D CA 1
ATOM 16279 C C . LYS D 1 186 ? 36.258 -46.993 -48.777 1.00 11.88 186 LYS D C 1
ATOM 16280 O O . LYS D 1 186 ? 37.246 -47.665 -48.526 1.00 14.07 186 LYS D O 1
ATOM 16299 N N . VAL D 1 187 ? 35.259 -46.869 -47.889 1.00 11.52 187 VAL D N 1
ATOM 16300 C CA . VAL D 1 187 ? 35.331 -47.527 -46.602 1.00 10.91 187 VAL D CA 1
ATOM 16301 C C . VAL D 1 187 ? 35.257 -49.050 -46.740 1.00 12.13 187 VAL D C 1
ATOM 16302 O O . VAL D 1 187 ? 35.999 -49.769 -46.062 1.00 12.36 187 VAL D O 1
ATOM 16315 N N . ALA D 1 188 ? 34.357 -49.557 -47.592 1.00 11.96 188 ALA D N 1
ATOM 16316 C CA . ALA D 1 188 ? 34.190 -50.988 -47.762 1.00 12.56 188 ALA D CA 1
ATOM 16317 C C . ALA D 1 188 ? 35.472 -51.660 -48.246 1.00 13.22 188 ALA D C 1
ATOM 16318 O O . ALA D 1 188 ? 35.708 -52.810 -47.901 1.00 14.79 188 ALA D O 1
ATOM 16325 N N . GLY D 1 189 ? 36.289 -50.927 -49.010 1.00 13.34 189 GLY D N 1
ATOM 16326 C CA . GLY D 1 189 ? 37.562 -51.435 -49.498 1.00 14.53 189 GLY D CA 1
ATOM 16327 C C . GLY D 1 189 ? 38.778 -51.123 -48.646 1.00 14.68 189 GLY D C 1
ATOM 16328 O O . GLY D 1 189 ? 39.878 -51.515 -49.005 1.00 16.35 189 GLY D O 1
ATOM 16332 N N . ALA D 1 190 ? 38.593 -50.429 -47.530 1.00 14.72 190 ALA D N 1
ATOM 16333 C CA . ALA D 1 190 ? 39.719 -50.015 -46.706 1.00 13.90 190 ALA D CA 1
ATOM 16334 C C . ALA D 1 190 ? 40.123 -51.201 -45.826 1.00 15.97 190 ALA D C 1
ATOM 16335 O O . ALA D 1 190 ? 39.314 -51.716 -45.068 1.00 14.52 190 ALA D O 1
ATOM 16342 N N . PRO D 1 191 ? 41.408 -51.618 -45.817 1.00 16.49 191 PRO D N 1
ATOM 16343 C CA . PRO D 1 191 ? 41.846 -52.688 -44.923 1.00 17.77 191 PRO D CA 1
ATOM 16344 C C . PRO D 1 191 ? 41.520 -52.467 -43.443 1.00 16.29 191 PRO D C 1
ATOM 16345 O O . PRO D 1 191 ? 41.071 -53.412 -42.789 1.00 16.80 191 PRO D O 1
ATOM 16356 N N . GLU D 1 192 ? 41.583 -51.213 -42.962 1.00 16.10 192 GLU D N 1
ATOM 16357 C CA . GLU D 1 192 ? 41.333 -50.910 -41.559 1.00 17.59 192 GLU D CA 1
ATOM 16358 C C . GLU D 1 192 ? 39.861 -50.953 -41.187 1.00 15.78 192 GLU D C 1
ATOM 16359 O O . GLU D 1 192 ? 39.534 -50.874 -40.027 1.00 17.34 192 GLU D O 1
ATOM 16371 N N . ALA D 1 193 ? 38.972 -51.086 -42.162 1.00 14.01 193 ALA D N 1
ATOM 16372 C CA . ALA D 1 193 ? 37.561 -51.275 -41.837 1.00 13.06 193 ALA D CA 1
ATOM 16373 C C . ALA D 1 193 ? 37.260 -52.712 -41.397 1.00 12.94 193 ALA D C 1
ATOM 16374 O O . ALA D 1 193 ? 36.189 -52.953 -40.854 1.00 13.76 193 ALA D O 1
ATOM 16381 N N . LYS D 1 194 ? 38.188 -53.663 -41.620 1.00 13.15 194 LYS D N 1
ATOM 16382 C CA . LYS D 1 194 ? 37.959 -55.043 -41.195 1.00 13.35 194 LYS D CA 1
ATOM 16383 C C . LYS D 1 194 ? 37.775 -55.083 -39.683 1.00 14.15 194 LYS D C 1
ATOM 16384 O O . LYS D 1 194 ? 38.501 -54.402 -38.947 1.00 14.37 194 LYS D O 1
ATOM 16403 N N . GLY D 1 195 ? 36.769 -55.854 -39.235 1.00 12.82 195 GLY D N 1
ATOM 16404 C CA . GLY D 1 195 ? 36.577 -56.105 -37.812 1.00 13.59 195 GLY D CA 1
ATOM 16405 C C . GLY D 1 195 ? 35.909 -54.950 -37.057 1.00 13.28 195 GLY D C 1
ATOM 16406 O O . GLY D 1 195 ? 35.760 -55.039 -35.845 1.00 14.09 195 GLY D O 1
ATOM 16410 N N . LYS D 1 196 ? 35.436 -53.917 -37.764 1.00 12.66 196 LYS D N 1
ATOM 16411 C CA . LYS D 1 196 ? 34.834 -52.753 -37.123 1.00 12.74 196 LYS D CA 1
ATOM 16412 C C . LYS D 1 196 ? 33.341 -52.922 -36.845 1.00 13.05 196 LYS D C 1
ATOM 16413 O O . LYS D 1 196 ? 32.726 -52.021 -36.241 1.00 12.38 196 LYS D O 1
ATOM 16432 N N . GLY D 1 197 ? 32.739 -54.006 -37.305 1.00 11.90 197 GLY D N 1
ATOM 16433 C CA . GLY D 1 197 ? 31.281 -54.140 -37.239 1.00 11.66 197 GLY D CA 1
ATOM 16434 C C . GLY D 1 197 ? 30.617 -53.447 -38.432 1.00 11.05 197 GLY D C 1
ATOM 16435 O O . GLY D 1 197 ? 31.269 -52.754 -39.206 1.00 12.93 197 GLY D O 1
ATOM 16439 N N . THR D 1 198 ? 29.303 -53.601 -38.598 1.00 10.93 198 THR D N 1
ATOM 16440 C CA . THR D 1 198 ? 28.593 -53.000 -39.722 1.00 10.14 198 THR D CA 1
ATOM 16441 C C . THR D 1 198 ? 28.636 -51.484 -39.570 1.00 9.76 198 THR D C 1
ATOM 16442 O O . THR D 1 198 ? 28.502 -50.965 -38.442 1.00 9.89 198 THR D O 1
ATOM 16453 N N . LEU D 1 199 ? 28.901 -50.785 -40.677 1.00 10.24 199 LEU D N 1
ATOM 16454 C CA . LEU D 1 199 ? 29.089 -49.351 -40.676 1.00 9.81 199 LEU D CA 1
ATOM 16455 C C . LEU D 1 199 ? 28.008 -48.674 -41.509 1.00 9.39 199 LEU D C 1
ATOM 16456 O O . LEU D 1 199 ? 27.462 -49.233 -42.450 1.00 10.88 199 LEU D O 1
ATOM 16472 N N . VAL D 1 200 ? 27.733 -47.428 -41.128 1.00 9.90 200 VAL D N 1
ATOM 16473 C CA . VAL D 1 200 ? 26.771 -46.552 -41.797 1.00 9.96 200 VAL D CA 1
ATOM 16474 C C . VAL D 1 200 ? 27.527 -45.307 -42.241 1.00 10.17 200 VAL D C 1
ATOM 16475 O O . VAL D 1 200 ? 28.150 -44.619 -41.416 1.00 10.80 200 VAL D O 1
ATOM 16488 N N . VAL D 1 201 ? 27.564 -45.046 -43.548 1.00 9.97 201 VAL D N 1
ATOM 16489 C CA . VAL D 1 201 ? 28.385 -43.984 -44.102 1.00 10.41 201 VAL D CA 1
ATOM 16490 C C . VAL D 1 201 ? 27.541 -42.972 -44.843 1.00 11.28 201 VAL D C 1
ATOM 16491 O O . VAL D 1 201 ? 26.977 -43.278 -45.881 1.00 12.46 201 VAL D O 1
ATOM 16504 N N . LEU D 1 202 ? 27.396 -41.767 -44.279 1.00 10.67 202 LEU D N 1
ATOM 16505 C CA . LEU D 1 202 ? 26.750 -40.632 -44.944 1.00 10.73 202 LEU D CA 1
ATOM 16506 C C . LEU D 1 202 ? 27.495 -39.383 -44.468 1.00 10.06 202 LEU D C 1
ATOM 16507 O O . LEU D 1 202 ? 28.055 -39.299 -43.354 1.00 10.58 202 LEU D O 1
ATOM 16523 N N . ASN D 1 203 ? 27.563 -38.386 -45.344 1.00 10.36 203 ASN D N 1
ATOM 16524 C CA . ASN D 1 203 ? 28.023 -37.054 -44.988 1.00 10.73 203 ASN D CA 1
ATOM 16525 C C . ASN D 1 203 ? 29.427 -37.062 -44.368 1.00 10.49 203 ASN D C 1
ATOM 16526 O O . ASN D 1 203 ? 29.708 -36.395 -43.381 1.00 11.14 203 ASN D O 1
ATOM 16537 N N . ASP D 1 204 ? 30.340 -37.803 -45.019 1.00 10.58 204 ASP D N 1
ATOM 16538 C CA . ASP D 1 204 ? 31.742 -37.860 -44.613 1.00 11.15 204 ASP D CA 1
ATOM 16539 C C . ASP D 1 204 ? 31.967 -38.495 -43.242 1.00 11.08 204 ASP D C 1
ATOM 16540 O O . ASP D 1 204 ? 33.066 -38.361 -42.692 1.00 11.92 204 ASP D O 1
ATOM 16549 N N . ARG D 1 205 ? 30.962 -39.178 -42.700 1.00 11.09 205 ARG D N 1
ATOM 16550 C CA . ARG D 1 205 ? 31.049 -39.800 -41.387 1.00 10.18 205 ARG D CA 1
ATOM 16551 C C . ARG D 1 205 ? 30.891 -41.312 -41.484 1.00 9.46 205 ARG D C 1
ATOM 16552 O O . ARG D 1 205 ? 30.112 -41.793 -42.314 1.00 11.36 205 ARG D O 1
ATOM 16573 N N . ILE D 1 206 ? 31.593 -42.024 -40.608 1.00 9.22 206 ILE D N 1
ATOM 16574 C CA . ILE D 1 206 ? 31.587 -43.473 -40.569 1.00 9.84 206 ILE D CA 1
ATOM 16575 C C . ILE D 1 206 ? 31.073 -43.862 -39.189 1.00 8.88 206 ILE D C 1
ATOM 16576 O O . ILE D 1 206 ? 31.813 -43.800 -38.204 1.00 9.62 206 ILE D O 1
ATOM 16592 N N . ALA D 1 207 ? 29.806 -44.279 -39.118 1.00 9.46 207 ALA D N 1
ATOM 16593 C CA . ALA D 1 207 ? 29.146 -44.558 -37.855 1.00 9.76 207 ALA D CA 1
ATOM 16594 C C . ALA D 1 207 ? 29.028 -46.063 -37.640 1.00 9.20 207 ALA D C 1
ATOM 16595 O O . ALA D 1 207 ? 28.739 -46.807 -38.583 1.00 10.50 207 ALA D O 1
ATOM 16602 N N A SER D 1 208 ? 29.152 -46.527 -36.383 0.50 8.94 208 SER D N 1
ATOM 16603 N N B SER D 1 208 ? 29.124 -46.500 -36.382 0.50 9.52 208 SER D N 1
ATOM 16604 C CA A SER D 1 208 ? 28.774 -47.903 -36.059 0.50 8.51 208 SER D CA 1
ATOM 16605 C CA B SER D 1 208 ? 28.774 -47.875 -36.054 0.50 9.52 208 SER D CA 1
ATOM 16606 C C A SER D 1 208 ? 27.251 -48.088 -36.169 0.50 8.62 208 SER D C 1
ATOM 16607 C C B SER D 1 208 ? 27.253 -48.099 -36.137 0.50 9.04 208 SER D C 1
ATOM 16608 O O A SER D 1 208 ? 26.495 -47.264 -35.681 0.50 9.75 208 SER D O 1
ATOM 16609 O O B SER D 1 208 ? 26.501 -47.328 -35.562 0.50 9.96 208 SER D O 1
ATOM 16624 N N . ALA D 1 209 ? 26.822 -49.231 -36.704 1.00 8.95 209 ALA D N 1
ATOM 16625 C CA . ALA D 1 209 ? 25.425 -49.624 -36.647 1.00 8.93 209 ALA D CA 1
ATOM 16626 C C . ALA D 1 209 ? 24.933 -49.700 -35.209 1.00 8.87 209 ALA D C 1
ATOM 16627 O O . ALA D 1 209 ? 23.756 -49.442 -34.947 1.00 10.65 209 ALA D O 1
ATOM 16634 N N . ARG D 1 210 ? 25.798 -50.076 -34.262 1.00 8.68 210 ARG D N 1
ATOM 16635 C CA . ARG D 1 210 ? 25.353 -50.262 -32.878 1.00 9.77 210 ARG D CA 1
ATOM 16636 C C . ARG D 1 210 ? 24.989 -48.913 -32.244 1.00 8.98 210 ARG D C 1
ATOM 16637 O O . ARG D 1 210 ? 24.091 -48.860 -31.378 1.00 9.52 210 ARG D O 1
ATOM 16658 N N . TYR D 1 211 ? 25.621 -47.802 -32.626 1.00 9.36 211 TYR D N 1
ATOM 16659 C CA . TYR D 1 211 ? 25.428 -46.530 -31.949 1.00 9.12 211 TYR D CA 1
ATOM 16660 C C . TYR D 1 211 ? 24.660 -45.492 -32.766 1.00 9.72 211 TYR D C 1
ATOM 16661 O O . TYR D 1 211 ? 24.104 -44.561 -32.185 1.00 11.23 211 TYR D O 1
ATOM 16679 N N . VAL D 1 212 ? 24.566 -45.621 -34.076 1.00 9.78 212 VAL D N 1
ATOM 16680 C CA . VAL D 1 212 ? 23.982 -44.554 -34.890 1.00 10.13 212 VAL D CA 1
ATOM 16681 C C . VAL D 1 212 ? 22.455 -44.609 -34.885 1.00 10.38 212 VAL D C 1
ATOM 16682 O O . VAL D 1 212 ? 21.849 -45.674 -34.713 1.00 12.05 212 VAL D O 1
ATOM 16695 N N A THR D 1 213 ? 21.853 -43.450 -35.133 0.50 9.73 213 THR D N 1
ATOM 16696 N N B THR D 1 213 ? 21.848 -43.447 -35.111 0.50 9.65 213 THR D N 1
ATOM 16697 C CA A THR D 1 213 ? 20.435 -43.334 -35.423 0.50 9.90 213 THR D CA 1
ATOM 16698 C CA B THR D 1 213 ? 20.432 -43.343 -35.415 0.50 9.58 213 THR D CA 1
ATOM 16699 C C A THR D 1 213 ? 20.252 -42.174 -36.387 0.50 9.94 213 THR D C 1
ATOM 16700 C C B THR D 1 213 ? 20.245 -42.172 -36.370 0.50 9.72 213 THR D C 1
ATOM 16701 O O A THR D 1 213 ? 21.103 -41.302 -36.493 0.50 9.69 213 THR D O 1
ATOM 16702 O O B THR D 1 213 ? 21.093 -41.295 -36.468 0.50 9.53 213 THR D O 1
ATOM 16723 N N . LYS D 1 214 ? 19.108 -42.172 -37.075 1.00 9.95 214 LYS D N 1
ATOM 16724 C CA . LYS D 1 214 ? 18.645 -41.029 -37.858 1.00 9.55 214 LYS D CA 1
ATOM 16725 C C . LYS D 1 214 ? 17.986 -40.036 -36.913 1.00 9.37 214 LYS D C 1
ATOM 16726 O O . LYS D 1 214 ? 16.932 -40.344 -36.323 1.00 10.78 214 LYS D O 1
ATOM 16745 N N . THR D 1 215 ? 18.654 -38.874 -36.723 1.00 9.00 215 THR D N 1
ATOM 16746 C CA . THR D 1 215 ? 18.250 -37.953 -35.688 1.00 9.20 215 THR D CA 1
ATOM 16747 C C . THR D 1 215 ? 17.375 -36.803 -36.180 1.00 9.18 215 THR D C 1
ATOM 16748 O O . THR D 1 215 ? 16.807 -36.083 -35.338 1.00 10.75 215 THR D O 1
ATOM 16759 N N . ASN D 1 216 ? 17.297 -36.616 -37.487 1.00 9.70 216 ASN D N 1
ATOM 16760 C CA . ASN D 1 216 ? 16.571 -35.494 -38.089 1.00 9.62 216 ASN D CA 1
ATOM 16761 C C . ASN D 1 216 ? 15.801 -35.986 -39.314 1.00 10.30 216 ASN D C 1
ATOM 16762 O O . ASN D 1 216 ? 16.285 -36.809 -40.099 1.00 11.25 216 ASN D O 1
ATOM 16773 N N . THR D 1 217 ? 14.603 -35.451 -39.495 1.00 10.45 217 THR D N 1
ATOM 16774 C CA . THR D 1 217 ? 13.729 -35.825 -40.589 1.00 10.03 217 THR D CA 1
ATOM 16775 C C . THR D 1 217 ? 14.331 -35.655 -41.979 1.00 10.48 217 THR D C 1
ATOM 16776 O O . THR D 1 217 ? 14.027 -36.460 -42.862 1.00 12.69 217 THR D O 1
ATOM 16787 N N . THR D 1 218 ? 15.057 -34.536 -42.214 1.00 10.83 218 THR D N 1
ATOM 16788 C CA . THR D 1 218 ? 15.408 -34.119 -43.576 1.00 11.62 218 THR D CA 1
ATOM 16789 C C . THR D 1 218 ? 16.851 -33.670 -43.818 1.00 11.40 218 THR D C 1
ATOM 16790 O O . THR D 1 218 ? 17.237 -33.535 -44.987 1.00 13.30 218 THR D O 1
ATOM 16801 N N . THR D 1 219 ? 17.655 -33.420 -42.780 1.00 11.02 219 THR D N 1
ATOM 16802 C CA . THR D 1 219 ? 18.947 -32.806 -43.003 1.00 11.54 219 THR D CA 1
ATOM 16803 C C . THR D 1 219 ? 19.980 -33.835 -43.482 1.00 10.73 219 THR D C 1
ATOM 16804 O O . THR D 1 219 ? 19.897 -35.019 -43.170 1.00 10.98 219 THR D O 1
ATOM 16815 N N . THR D 1 220 ? 21.010 -33.361 -44.198 1.00 11.12 220 THR D N 1
ATOM 16816 C CA . THR D 1 220 ? 22.037 -34.228 -44.724 1.00 10.27 220 THR D CA 1
ATOM 16817 C C . THR D 1 220 ? 22.903 -34.835 -43.596 1.00 10.36 220 THR D C 1
ATOM 16818 O O . THR D 1 220 ? 23.455 -35.932 -43.796 1.00 10.96 220 THR D O 1
ATOM 16829 N N . ASP D 1 221 ? 22.995 -34.116 -42.461 1.00 10.71 221 ASP D N 1
ATOM 16830 C CA . ASP D 1 221 ? 23.775 -34.526 -41.307 1.00 11.01 221 ASP D CA 1
ATOM 16831 C C . ASP D 1 221 ? 23.025 -35.307 -40.202 1.00 12.97 221 ASP D C 1
ATOM 16832 O O . ASP D 1 221 ? 23.533 -35.503 -39.091 1.00 16.44 221 ASP D O 1
ATOM 16841 N N . THR D 1 222 ? 21.968 -35.947 -40.573 1.00 12.76 222 THR D N 1
ATOM 16842 C CA . THR D 1 222 ? 21.074 -36.651 -39.662 1.00 10.69 222 THR D CA 1
ATOM 16843 C C . THR D 1 222 ? 21.698 -37.860 -38.968 1.00 10.20 222 THR D C 1
ATOM 16844 O O . THR D 1 222 ? 21.321 -38.139 -37.857 1.00 10.63 222 THR D O 1
ATOM 16855 N N . PHE D 1 223 ? 22.504 -38.701 -39.547 1.00 10.13 223 PHE D N 1
ATOM 16856 C CA . PHE D 1 223 ? 23.017 -39.896 -38.881 1.00 10.81 223 PHE D CA 1
ATOM 16857 C C . PHE D 1 223 ? 24.160 -39.535 -37.926 1.00 10.76 223 PHE D C 1
ATOM 16858 O O . PHE D 1 223 ? 25.246 -39.215 -38.387 1.00 13.13 223 PHE D O 1
ATOM 16875 N N . LYS D 1 224 ? 23.913 -39.690 -36.636 1.00 10.71 224 LYS D N 1
ATOM 16876 C CA . LYS D 1 224 ? 24.839 -39.260 -35.597 1.00 11.63 224 LYS D CA 1
ATOM 16877 C C . LYS D 1 224 ? 24.686 -40.149 -34.368 1.00 11.01 224 LYS D C 1
ATOM 16878 O O . LYS D 1 224 ? 23.699 -40.904 -34.238 1.00 12.55 224 LYS D O 1
ATOM 16897 N N . SER D 1 225 ? 25.648 -40.027 -33.450 1.00 12.12 225 SER D N 1
ATOM 16898 C CA . SER D 1 225 ? 25.570 -40.541 -32.086 1.00 12.03 225 SER D CA 1
ATOM 16899 C C . SER D 1 225 ? 26.116 -39.500 -31.121 1.00 10.95 225 SER D C 1
ATOM 16900 O O . SER D 1 225 ? 27.332 -39.279 -31.029 1.00 12.17 225 SER D O 1
ATOM 16908 N N . GLU D 1 226 ? 25.256 -38.855 -30.352 1.00 11.44 226 GLU D N 1
ATOM 16909 C CA . GLU D 1 226 ? 25.715 -37.815 -29.448 1.00 11.89 226 GLU D CA 1
ATOM 16910 C C . GLU D 1 226 ? 26.732 -38.342 -28.426 1.00 11.38 226 GLU D C 1
ATOM 16911 O O . GLU D 1 226 ? 27.739 -37.670 -28.137 1.00 14.83 226 GLU D O 1
ATOM 16923 N N . GLU D 1 227 ? 26.488 -39.526 -27.899 1.00 9.24 227 GLU D N 1
ATOM 16924 C CA . GLU D 1 227 ? 27.292 -40.006 -26.778 1.00 8.34 227 GLU D CA 1
ATOM 16925 C C . GLU D 1 227 ? 28.467 -40.882 -27.233 1.00 8.21 227 GLU D C 1
ATOM 16926 O O . GLU D 1 227 ? 29.437 -41.017 -26.469 1.00 8.96 227 GLU D O 1
ATOM 16938 N N . MET D 1 228 ? 28.378 -41.529 -28.383 1.00 8.38 228 MET D N 1
ATOM 16939 C CA . MET D 1 228 ? 29.429 -42.456 -28.837 1.00 8.20 228 MET D CA 1
ATOM 16940 C C . MET D 1 228 ? 30.202 -41.943 -30.056 1.00 8.52 228 MET D C 1
ATOM 16941 O O . MET D 1 228 ? 31.212 -42.537 -30.456 1.00 9.68 228 MET D O 1
ATOM 16955 N N . GLY D 1 229 ? 29.711 -40.872 -30.682 1.00 8.52 229 GLY D N 1
ATOM 16956 C CA . GLY D 1 229 ? 30.389 -40.322 -31.862 1.00 9.28 229 GLY D CA 1
ATOM 16957 C C . GLY D 1 229 ? 30.440 -41.347 -32.993 1.00 9.58 229 GLY D C 1
ATOM 16958 O O . GLY D 1 229 ? 29.634 -42.287 -33.095 1.00 10.99 229 GLY D O 1
ATOM 16962 N N . PHE D 1 230 ? 31.414 -41.128 -33.869 1.00 9.31 230 PHE D N 1
ATOM 16963 C CA . PHE D 1 230 ? 31.626 -41.942 -35.052 1.00 9.38 230 PHE D CA 1
ATOM 16964 C C . PHE D 1 230 ? 32.805 -42.890 -34.862 1.00 9.33 230 PHE D C 1
ATOM 16965 O O . PHE D 1 230 ? 33.774 -42.613 -34.166 1.00 9.90 230 PHE D O 1
ATOM 16982 N N . VAL D 1 231 ? 32.752 -44.024 -35.566 1.00 9.23 231 VAL D N 1
ATOM 16983 C CA . VAL D 1 231 ? 33.931 -44.879 -35.719 1.00 9.74 231 VAL D CA 1
ATOM 16984 C C . VAL D 1 231 ? 35.061 -44.126 -36.433 1.00 9.20 231 VAL D C 1
ATOM 16985 O O . VAL D 1 231 ? 36.241 -44.294 -36.087 1.00 10.30 231 VAL D O 1
ATOM 16998 N N . GLY D 1 232 ? 34.714 -43.293 -37.419 1.00 9.18 232 GLY D N 1
ATOM 16999 C CA . GLY D 1 232 ? 35.709 -42.490 -38.103 1.00 9.61 232 GLY D CA 1
ATOM 17000 C C . GLY D 1 232 ? 35.051 -41.409 -38.927 1.00 9.38 232 GLY D C 1
ATOM 17001 O O . GLY D 1 232 ? 33.806 -41.299 -38.966 1.00 10.08 232 GLY D O 1
ATOM 17005 N N . THR D 1 233 ? 35.904 -40.621 -39.573 1.00 9.79 233 THR D N 1
ATOM 17006 C CA . THR D 1 233 ? 35.452 -39.569 -40.452 1.00 10.25 233 THR D CA 1
ATOM 17007 C C . THR D 1 233 ? 36.328 -39.557 -41.691 1.00 11.24 233 THR D C 1
ATOM 17008 O O . THR D 1 233 ? 37.382 -40.184 -41.727 1.00 12.27 233 THR D O 1
ATOM 17019 N N . ILE D 1 234 ? 35.875 -38.805 -42.693 1.00 11.48 234 ILE D N 1
ATOM 17020 C CA . ILE D 1 234 ? 36.564 -38.766 -43.991 1.00 11.69 234 ILE D CA 1
ATOM 17021 C C . ILE D 1 234 ? 36.824 -37.305 -44.305 1.00 13.57 234 ILE D C 1
ATOM 17022 O O . ILE D 1 234 ? 35.906 -36.460 -44.244 1.00 16.43 234 ILE D O 1
ATOM 17038 N N . ALA D 1 235 ? 38.088 -37.020 -44.605 1.00 13.20 235 ALA D N 1
ATOM 17039 C CA . ALA D 1 235 ? 38.499 -35.701 -45.063 1.00 14.88 235 ALA D CA 1
ATOM 17040 C C . ALA D 1 235 ? 39.616 -35.956 -46.069 1.00 16.11 235 ALA D C 1
ATOM 17041 O O . ALA D 1 235 ? 40.791 -35.969 -45.702 1.00 17.36 235 ALA D O 1
ATOM 17048 N N . ASP D 1 236 ? 39.197 -36.296 -47.288 1.00 18.28 236 ASP D N 1
ATOM 17049 C CA . ASP D 1 236 ? 40.029 -36.873 -48.341 1.00 20.16 236 ASP D CA 1
ATOM 17050 C C . ASP D 1 236 ? 40.349 -38.319 -47.958 1.00 19.48 236 ASP D C 1
ATOM 17051 O O . ASP D 1 236 ? 39.869 -39.260 -48.592 1.00 26.40 236 ASP D O 1
ATOM 17060 N N . ASP D 1 237 ? 41.207 -38.481 -46.941 1.00 16.50 237 ASP D N 1
ATOM 17061 C CA . ASP D 1 237 ? 41.545 -39.774 -46.389 1.00 15.03 237 ASP D CA 1
ATOM 17062 C C . ASP D 1 237 ? 40.537 -40.155 -45.319 1.00 12.77 237 ASP D C 1
ATOM 17063 O O . ASP D 1 237 ? 39.862 -39.297 -44.749 1.00 13.50 237 ASP D O 1
ATOM 17072 N N . ILE D 1 238 ? 40.512 -41.459 -45.011 1.00 12.59 238 ILE D N 1
ATOM 17073 C CA . ILE D 1 238 ? 39.745 -41.982 -43.882 1.00 11.71 238 ILE D CA 1
ATOM 17074 C C . ILE D 1 238 ? 40.572 -41.848 -42.603 1.00 11.24 238 ILE D C 1
ATOM 17075 O O . ILE D 1 238 ? 41.737 -42.231 -42.551 1.00 13.16 238 ILE D O 1
ATOM 17091 N N . TYR D 1 239 ? 39.916 -41.331 -41.553 1.00 11.04 239 TYR D N 1
ATOM 17092 C CA . TYR D 1 239 ? 40.474 -41.234 -40.213 1.00 10.79 239 TYR D CA 1
ATOM 17093 C C . TYR D 1 239 ? 39.626 -42.127 -39.315 1.00 11.61 239 TYR D C 1
ATOM 17094 O O . TYR D 1 239 ? 38.539 -41.724 -38.875 1.00 12.19 239 TYR D O 1
ATOM 17112 N N . PHE D 1 240 ? 40.131 -43.307 -38.967 1.00 10.89 240 PHE D N 1
ATOM 17113 C CA . PHE D 1 240 ? 39.479 -44.164 -37.979 1.00 10.63 240 PHE D CA 1
ATOM 17114 C C . PHE D 1 240 ? 39.860 -43.717 -36.581 1.00 10.81 240 PHE D C 1
ATOM 17115 O O . PHE D 1 240 ? 41.044 -43.559 -36.283 1.00 12.87 240 PHE D O 1
ATOM 17132 N N . ASN D 1 241 ? 38.847 -43.533 -35.730 1.00 9.33 241 ASN D N 1
ATOM 17133 C CA . ASN D 1 241 ? 39.028 -42.963 -34.394 1.00 9.09 241 ASN D CA 1
ATOM 17134 C C . ASN D 1 241 ? 38.631 -43.889 -33.231 1.00 9.04 241 ASN D C 1
ATOM 17135 O O . ASN D 1 241 ? 39.260 -43.811 -32.146 1.00 9.67 241 ASN D O 1
ATOM 17146 N N . ASN D 1 242 ? 37.612 -44.733 -33.412 1.00 9.31 242 ASN D N 1
ATOM 17147 C CA . ASN D 1 242 ? 37.067 -45.564 -32.368 1.00 9.46 242 ASN D CA 1
ATOM 17148 C C . ASN D 1 242 ? 36.852 -46.969 -32.898 1.00 10.06 242 ASN D C 1
ATOM 17149 O O . ASN D 1 242 ? 36.450 -47.131 -34.047 1.00 11.23 242 ASN D O 1
ATOM 17160 N N . GLU D 1 243 ? 36.999 -47.927 -31.990 1.00 9.56 243 GLU D N 1
ATOM 17161 C CA . GLU D 1 243 ? 36.479 -49.278 -32.161 1.00 10.72 243 GLU D CA 1
ATOM 17162 C C . GLU D 1 243 ? 35.439 -49.512 -31.074 1.00 9.93 243 GLU D C 1
ATOM 17163 O O . GLU D 1 243 ? 35.714 -49.243 -29.913 1.00 11.07 243 GLU D O 1
ATOM 17175 N N . ILE D 1 244 ? 34.288 -50.019 -31.449 1.00 9.22 244 ILE D N 1
ATOM 17176 C CA . ILE D 1 244 ? 33.250 -50.231 -30.436 1.00 9.49 244 ILE D CA 1
ATOM 17177 C C . ILE D 1 244 ? 33.588 -51.414 -29.536 1.00 10.20 244 ILE D C 1
ATOM 17178 O O . ILE D 1 244 ? 34.189 -52.393 -29.958 1.00 11.30 244 ILE D O 1
ATOM 17194 N N . THR D 1 245 ? 33.038 -51.385 -28.317 1.00 10.68 245 THR D N 1
ATOM 17195 C CA . THR D 1 245 ? 33.265 -52.416 -27.304 1.00 12.52 245 THR D CA 1
ATOM 17196 C C . THR D 1 245 ? 32.211 -53.535 -27.270 1.00 15.53 245 THR D C 1
ATOM 17197 O O . THR D 1 245 ? 32.460 -54.610 -26.683 1.00 21.88 245 THR D O 1
ATOM 17208 N N . ARG D 1 246 ? 31.135 -53.432 -27.996 1.00 11.39 246 ARG D N 1
ATOM 17209 C CA . ARG D 1 246 ? 30.095 -54.438 -27.963 1.00 11.30 246 ARG D CA 1
ATOM 17210 C C . ARG D 1 246 ? 30.443 -55.570 -28.916 1.00 11.64 246 ARG D C 1
ATOM 17211 O O . ARG D 1 246 ? 31.257 -55.401 -29.852 1.00 13.08 246 ARG D O 1
ATOM 17232 N N . LYS D 1 247 ? 29.835 -56.725 -28.669 1.00 11.87 247 LYS D N 1
ATOM 17233 C CA . LYS D 1 247 ? 30.053 -57.885 -29.512 1.00 12.23 247 LYS D CA 1
ATOM 17234 C C . LYS D 1 247 ? 29.280 -57.715 -30.817 1.00 11.52 247 LYS D C 1
ATOM 17235 O O . LYS D 1 247 ? 28.143 -57.219 -30.804 1.00 12.83 247 LYS D O 1
ATOM 17254 N N . HIS D 1 248 ? 29.871 -58.140 -31.937 1.00 11.07 248 HIS D N 1
ATOM 17255 C CA . HIS D 1 248 ? 29.225 -57.943 -33.237 1.00 11.18 248 HIS D CA 1
ATOM 17256 C C . HIS D 1 248 ? 29.728 -58.932 -34.273 1.00 12.07 248 HIS D C 1
ATOM 17257 O O . HIS D 1 248 ? 30.698 -59.639 -34.009 1.00 12.98 248 HIS D O 1
ATOM 17272 N N . THR D 1 249 ? 29.027 -58.968 -35.415 1.00 11.68 249 THR D N 1
ATOM 17273 C CA . THR D 1 249 ? 29.405 -59.669 -36.623 1.00 14.29 249 THR D CA 1
ATOM 17274 C C . THR D 1 249 ? 29.996 -61.063 -36.359 1.00 16.11 249 THR D C 1
ATOM 17275 O O . THR D 1 249 ? 29.269 -61.989 -35.933 1.00 16.61 249 THR D O 1
ATOM 17286 N N . LYS D 1 250 ? 31.286 -61.224 -36.691 1.00 18.37 250 LYS D N 1
ATOM 17287 C CA . LYS D 1 250 ? 31.943 -62.526 -36.671 1.00 20.96 250 LYS D CA 1
ATOM 17288 C C . LYS D 1 250 ? 31.790 -63.214 -35.320 1.00 19.90 250 LYS D C 1
ATOM 17289 O O . LYS D 1 250 ? 31.809 -64.429 -35.272 1.00 23.21 250 LYS D O 1
ATOM 17308 N N . ASP D 1 251 ? 31.639 -62.446 -34.230 1.00 17.55 251 ASP D N 1
ATOM 17309 C CA . ASP D 1 251 ? 31.638 -63.031 -32.909 1.00 18.49 251 ASP D CA 1
ATOM 17310 C C . ASP D 1 251 ? 30.229 -63.276 -32.367 1.00 19.29 251 ASP D C 1
ATOM 17311 O O . ASP D 1 251 ? 30.130 -63.772 -31.245 1.00 20.02 251 ASP D O 1
ATOM 17320 N N . THR D 1 252 ? 29.134 -63.016 -33.110 1.00 19.99 252 THR D N 1
ATOM 17321 C CA . THR D 1 252 ? 27.851 -63.163 -32.399 1.00 21.18 252 THR D CA 1
ATOM 17322 C C . THR D 1 252 ? 27.409 -64.628 -32.417 1.00 20.31 252 THR D C 1
ATOM 17323 O O . THR D 1 252 ? 27.949 -65.507 -33.105 1.00 20.72 252 THR D O 1
ATOM 17334 N N . ASP D 1 253 ? 26.469 -64.878 -31.536 1.00 19.49 253 ASP D N 1
ATOM 17335 C CA . ASP D 1 253 ? 25.897 -66.189 -31.343 1.00 20.24 253 ASP D CA 1
ATOM 17336 C C . ASP D 1 253 ? 24.623 -66.381 -32.162 1.00 17.37 253 ASP D C 1
ATOM 17337 O O . ASP D 1 253 ? 24.001 -67.430 -32.049 1.00 22.31 253 ASP D O 1
ATOM 17346 N N . PHE D 1 254 ? 24.262 -65.392 -32.975 1.00 14.07 254 PHE D N 1
ATOM 17347 C CA . PHE D 1 254 ? 23.044 -65.501 -33.773 1.00 14.99 254 PHE D CA 1
ATOM 17348 C C . PHE D 1 254 ? 23.402 -66.070 -35.138 1.00 17.76 254 PHE D C 1
ATOM 17349 O O . PHE D 1 254 ? 24.325 -65.620 -35.813 1.00 21.54 254 PHE D O 1
ATOM 17366 N N . SER D 1 255 ? 22.601 -67.012 -35.588 1.00 21.23 255 SER D N 1
ATOM 17367 C CA . SER D 1 255 ? 22.701 -67.578 -36.919 1.00 24.85 255 SER D CA 1
ATOM 17368 C C . SER D 1 255 ? 21.296 -67.651 -37.489 1.00 27.30 255 SER D C 1
ATOM 17369 O O . SER D 1 255 ? 20.400 -68.203 -36.871 1.00 33.53 255 SER D O 1
ATOM 17377 N N . VAL D 1 256 ? 21.058 -67.029 -38.628 1.00 20.69 256 VAL D N 1
ATOM 17378 C CA . VAL D 1 256 ? 19.710 -67.032 -39.147 1.00 20.92 256 VAL D CA 1
ATOM 17379 C C . VAL D 1 256 ? 19.687 -67.524 -40.572 1.00 20.20 256 VAL D C 1
ATOM 17380 O O . VAL D 1 256 ? 18.656 -67.471 -41.207 1.00 20.01 256 VAL D O 1
ATOM 17393 N N . SER D 1 257 ? 20.759 -68.127 -41.045 1.00 24.81 257 SER D N 1
ATOM 17394 C CA . SER D 1 257 ? 20.810 -68.350 -42.491 1.00 28.99 257 SER D CA 1
ATOM 17395 C C . SER D 1 257 ? 19.682 -69.292 -42.926 1.00 31.24 257 SER D C 1
ATOM 17396 O O . SER D 1 257 ? 19.073 -69.066 -43.979 1.00 34.25 257 SER D O 1
ATOM 17404 N N . ASN D 1 258 ? 19.321 -70.260 -42.061 1.00 27.60 258 ASN D N 1
ATOM 17405 C CA . ASN D 1 258 ? 18.269 -71.228 -42.345 1.00 29.84 258 ASN D CA 1
ATOM 17406 C C . ASN D 1 258 ? 16.852 -70.849 -41.832 1.00 28.03 258 ASN D C 1
ATOM 17407 O O . ASN D 1 258 ? 15.957 -71.671 -41.922 1.00 32.22 258 ASN D O 1
ATOM 17418 N N . LEU D 1 259 ? 16.606 -69.650 -41.285 1.00 21.34 259 LEU D N 1
ATOM 17419 C CA . LEU D 1 259 ? 15.287 -69.256 -40.779 1.00 18.71 259 LEU D CA 1
ATOM 17420 C C . LEU D 1 259 ? 14.481 -68.548 -41.855 1.00 18.38 259 LEU D C 1
ATOM 17421 O O . LEU D 1 259 ? 15.062 -67.796 -42.634 1.00 20.94 259 LEU D O 1
ATOM 17437 N N . ASP D 1 260 ? 13.157 -68.795 -41.866 1.00 18.51 260 ASP D N 1
ATOM 17438 C CA . ASP D 1 260 ? 12.264 -68.167 -42.839 1.00 19.22 260 ASP D CA 1
ATOM 17439 C C .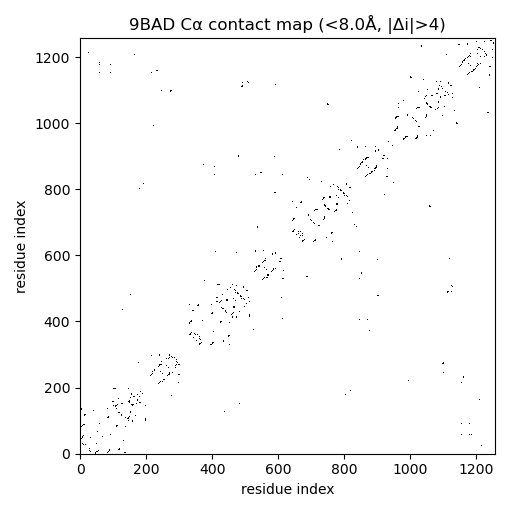 ASP D 1 260 ? 11.424 -67.048 -42.250 1.00 18.11 260 ASP D C 1
ATOM 17440 O O . ASP D 1 260 ? 10.787 -66.303 -43.000 1.00 18.36 260 ASP D O 1
ATOM 17449 N N . GLU D 1 261 ? 11.402 -66.967 -40.921 1.00 17.63 261 GLU D N 1
ATOM 17450 C CA . GLU D 1 261 ? 10.693 -65.930 -40.198 1.00 17.88 261 GLU D CA 1
ATOM 17451 C C . GLU D 1 261 ? 11.400 -65.697 -38.867 1.00 16.11 261 GLU D C 1
ATOM 17452 O O . GLU D 1 261 ? 12.210 -66.518 -38.434 1.00 18.07 261 GLU D O 1
ATOM 17464 N N . LEU D 1 262 ? 11.046 -64.571 -38.235 1.00 15.05 262 LEU D N 1
ATOM 17465 C CA . LEU D 1 262 ? 11.573 -64.187 -36.943 1.00 15.78 262 LEU D CA 1
ATOM 17466 C C . LEU D 1 262 ? 10.424 -64.054 -35.951 1.00 14.83 262 LEU D C 1
ATOM 17467 O O . LEU D 1 262 ? 9.287 -63.758 -36.329 1.00 16.08 262 LEU D O 1
ATOM 17483 N N . PRO D 1 263 ? 10.684 -64.272 -34.650 1.00 14.86 263 PRO D N 1
ATOM 17484 C CA . PRO D 1 263 ? 9.631 -64.085 -33.640 1.00 13.63 263 PRO D CA 1
ATOM 17485 C C . PRO D 1 263 ? 9.062 -62.673 -33.722 1.00 14.26 263 PRO D C 1
ATOM 17486 O O . PRO D 1 263 ? 9.812 -61.701 -33.767 1.00 15.07 263 PRO D O 1
ATOM 17497 N N . GLN D 1 264 ? 7.740 -62.549 -33.630 1.00 13.48 264 GLN D N 1
ATOM 17498 C CA . GLN D 1 264 ? 7.105 -61.260 -33.766 1.00 12.60 264 GLN D CA 1
ATOM 17499 C C . GLN D 1 264 ? 7.418 -60.361 -32.567 1.00 11.67 264 GLN D C 1
ATOM 17500 O O . GLN D 1 264 ? 7.166 -60.729 -31.432 1.00 13.07 264 GLN D O 1
ATOM 17514 N N . VAL D 1 265 ? 7.891 -59.164 -32.863 1.00 11.13 265 VAL D N 1
ATOM 17515 C CA . VAL D 1 265 ? 8.153 -58.154 -31.861 1.00 11.36 265 VAL D CA 1
ATOM 17516 C C . VAL D 1 265 ? 7.500 -56.844 -32.296 1.00 11.55 265 VAL D C 1
ATOM 17517 O O . VAL D 1 265 ? 7.756 -56.353 -33.386 1.00 11.15 265 VAL D O 1
ATOM 17530 N N . ASP D 1 266 ? 6.665 -56.263 -31.412 1.00 11.19 266 ASP D N 1
ATOM 17531 C CA . ASP D 1 266 ? 6.036 -54.979 -31.669 1.00 11.35 266 ASP D CA 1
ATOM 17532 C C . ASP D 1 266 ? 6.546 -53.919 -30.676 1.00 10.60 266 ASP D C 1
ATOM 17533 O O . ASP D 1 266 ? 7.181 -54.239 -29.681 1.00 11.49 266 ASP D O 1
ATOM 17542 N N . ILE D 1 267 ? 6.279 -52.652 -30.996 1.00 10.20 267 ILE D N 1
ATOM 17543 C CA . ILE D 1 267 ? 6.744 -51.519 -30.232 1.00 9.66 267 ILE D CA 1
ATOM 17544 C C . ILE D 1 267 ? 5.550 -50.664 -29.804 1.00 10.41 267 ILE D C 1
ATOM 17545 O O . ILE D 1 267 ? 4.701 -50.345 -30.627 1.00 11.19 267 ILE D O 1
ATOM 17561 N N A ILE D 1 268 ? 5.559 -50.256 -28.544 0.50 10.07 268 ILE D N 1
ATOM 17562 N N B ILE D 1 268 ? 5.516 -50.334 -28.509 0.50 10.71 268 ILE D N 1
ATOM 17563 C CA A ILE D 1 268 ? 4.493 -49.472 -27.967 0.50 10.08 268 ILE D CA 1
ATOM 17564 C CA B ILE D 1 268 ? 4.484 -49.517 -27.896 0.50 10.97 268 ILE D CA 1
ATOM 17565 C C A ILE D 1 268 ? 5.129 -48.237 -27.351 0.50 10.39 268 ILE D C 1
ATOM 17566 C C B ILE D 1 268 ? 5.142 -48.243 -27.371 0.50 10.76 268 ILE D C 1
ATOM 17567 O O A ILE D 1 268 ? 6.164 -48.322 -26.697 0.50 11.38 268 ILE D O 1
ATOM 17568 O O B ILE D 1 268 ? 6.194 -48.307 -26.741 0.50 11.75 268 ILE D O 1
ATOM 17599 N N . TYR D 1 269 ? 4.506 -47.075 -27.555 1.00 10.60 269 TYR D N 1
ATOM 17600 C CA . TYR D 1 269 ? 5.045 -45.787 -27.114 1.00 10.62 269 TYR D CA 1
ATOM 17601 C C . TYR D 1 269 ? 4.477 -45.375 -25.766 1.00 10.63 269 TYR D C 1
ATOM 17602 O O . TYR D 1 269 ? 3.279 -45.495 -25.516 1.00 13.22 269 TYR D O 1
ATOM 17620 N N . GLY D 1 270 ? 5.313 -44.741 -24.929 1.00 10.80 270 GLY D N 1
ATOM 17621 C CA . GLY D 1 270 ? 4.862 -44.209 -23.646 1.00 10.82 270 GLY D CA 1
ATOM 17622 C C . GLY D 1 270 ? 4.621 -42.714 -23.693 1.00 10.35 270 GLY D C 1
ATOM 17623 O O . GLY D 1 270 ? 5.348 -41.973 -24.340 1.00 11.67 270 GLY D O 1
ATOM 17627 N N . TYR D 1 271 ? 3.575 -42.275 -22.992 1.00 10.65 271 TYR D N 1
ATOM 17628 C CA . TYR D 1 271 ? 3.163 -40.882 -22.971 1.00 10.79 271 TYR D CA 1
ATOM 17629 C C . TYR D 1 271 ? 2.193 -40.697 -21.805 1.00 10.95 271 TYR D C 1
ATOM 17630 O O . TYR D 1 271 ? 1.621 -41.658 -21.264 1.00 11.54 271 TYR D O 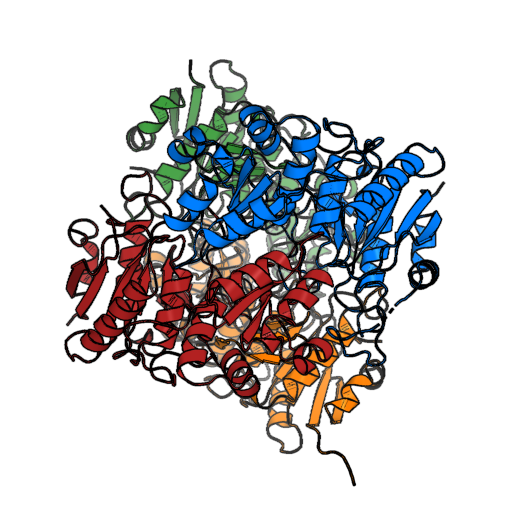1
ATOM 17648 N N . GLN D 1 272 ? 1.960 -39.452 -21.418 1.00 10.43 272 GLN D N 1
ATOM 17649 C CA . GLN D 1 272 ? 0.973 -39.154 -20.388 1.00 10.71 272 GLN D CA 1
ATOM 17650 C C . GLN D 1 272 ? -0.396 -39.693 -20.815 1.00 10.34 272 GLN D C 1
ATOM 17651 O O . GLN D 1 272 ? -0.823 -39.533 -21.953 1.00 11.48 272 GLN D O 1
ATOM 17665 N N . ASN D 1 273 ? -1.163 -40.213 -19.836 1.00 11.14 273 ASN D N 1
ATOM 17666 C CA . ASN D 1 273 ? -2.536 -40.646 -20.096 1.00 11.21 273 ASN D CA 1
ATOM 17667 C C . ASN D 1 273 ? -2.609 -41.783 -21.110 1.00 12.23 273 ASN D C 1
ATOM 17668 O O . ASN D 1 273 ? -3.649 -41.983 -21.758 1.00 15.13 273 ASN D O 1
ATOM 17679 N N . ASP D 1 274 ? -1.545 -42.563 -21.198 1.00 12.60 274 ASP D N 1
ATOM 17680 C CA . ASP D 1 274 ? -1.549 -43.768 -22.026 1.00 12.91 274 ASP D CA 1
ATOM 17681 C C . ASP D 1 274 ? -2.304 -44.852 -21.255 1.00 13.21 274 ASP D C 1
ATOM 17682 O O . ASP D 1 274 ? -2.825 -44.621 -20.167 1.00 15.63 274 ASP D O 1
ATOM 17691 N N . GLY D 1 275 ? -2.363 -46.036 -21.817 1.00 15.26 275 GLY D N 1
ATOM 17692 C CA . GLY D 1 275 ? -3.161 -47.091 -21.211 1.00 15.47 275 GLY D CA 1
ATOM 17693 C C . GLY D 1 275 ? -2.509 -48.460 -21.356 1.00 16.51 275 GLY D C 1
ATOM 17694 O O . GLY D 1 275 ? -1.310 -48.583 -21.624 1.00 17.18 275 GLY D O 1
ATOM 17698 N N . SER D 1 276 ? -3.311 -49.489 -21.066 1.00 14.83 276 SER D N 1
ATOM 17699 C CA . SER D 1 276 ? -2.886 -50.869 -21.194 1.00 14.71 276 SER D CA 1
ATOM 17700 C C . SER D 1 276 ? -3.376 -51.481 -22.506 1.00 15.21 276 SER D C 1
ATOM 17701 O O . SER D 1 276 ? -2.939 -52.572 -22.867 1.00 16.65 276 SER D O 1
ATOM 17709 N N . TYR D 1 277 ? -4.290 -50.799 -23.211 1.00 14.97 277 TYR D N 1
ATOM 17710 C CA . TYR D 1 277 ? -4.989 -51.362 -24.363 1.00 15.47 277 TYR D CA 1
ATOM 17711 C C . TYR D 1 277 ? -4.064 -51.726 -25.525 1.00 14.73 277 TYR D C 1
ATOM 17712 O O . TYR D 1 277 ? -4.331 -52.693 -26.244 1.00 15.39 277 TYR D O 1
ATOM 17730 N N . LEU D 1 278 ? -3.015 -50.962 -25.715 1.00 14.43 278 LEU D N 1
ATOM 17731 C CA . LEU D 1 278 ? -2.131 -51.287 -26.824 1.00 14.24 278 LEU D CA 1
ATOM 17732 C C . LEU D 1 278 ? -1.310 -52.544 -26.504 1.00 13.62 278 LEU D C 1
ATOM 17733 O O . LEU D 1 278 ? -1.038 -53.336 -27.397 1.00 14.20 278 LEU D O 1
ATOM 17749 N N . PHE D 1 279 ? -0.859 -52.699 -25.251 1.00 15.08 279 PHE D N 1
ATOM 17750 C CA . PHE D 1 279 ? -0.222 -53.944 -24.818 1.00 15.21 279 PHE D CA 1
ATOM 17751 C C . PHE D 1 279 ? -1.145 -55.135 -25.061 1.00 15.72 279 PHE D C 1
ATOM 17752 O O . PHE D 1 279 ? -0.740 -56.169 -25.603 1.00 17.25 279 PHE D O 1
ATOM 17769 N N . ASP D 1 280 ? -2.401 -55.004 -24.624 1.00 16.21 280 ASP D N 1
ATOM 17770 C CA . ASP D 1 280 ? -3.337 -56.104 -24.741 1.00 18.53 280 ASP D CA 1
ATOM 17771 C C . ASP D 1 280 ? -3.510 -56.469 -26.218 1.00 16.52 280 ASP D C 1
ATOM 17772 O O . ASP D 1 280 ? -3.564 -57.644 -26.534 1.00 17.88 280 ASP D O 1
ATOM 17781 N N . ALA D 1 281 ? -3.592 -55.470 -27.104 1.00 16.53 281 ALA D N 1
ATOM 17782 C CA . ALA D 1 281 ? -3.738 -55.704 -28.537 1.00 15.94 281 ALA D CA 1
ATOM 17783 C C . ALA D 1 281 ? -2.507 -56.381 -29.151 1.00 16.53 281 ALA D C 1
ATOM 17784 O O . ALA D 1 281 ? -2.650 -57.241 -30.025 1.00 17.91 281 ALA D O 1
ATOM 17791 N N . ALA D 1 282 ? -1.300 -55.999 -28.712 1.00 16.13 282 ALA D N 1
ATOM 17792 C CA . ALA D 1 282 ? -0.080 -56.602 -29.233 1.00 16.31 282 ALA D CA 1
ATOM 17793 C C . ALA D 1 282 ? -0.013 -58.073 -28.837 1.00 15.91 282 ALA D C 1
ATOM 17794 O O . ALA D 1 282 ? 0.340 -58.935 -29.634 1.00 16.15 282 ALA D O 1
ATOM 17801 N N . VAL D 1 283 ? -0.417 -58.371 -27.585 1.00 16.54 283 VAL D N 1
ATOM 17802 C CA . VAL D 1 283 ? -0.392 -59.766 -27.156 1.00 18.13 283 VAL D CA 1
ATOM 17803 C C . VAL D 1 283 ? -1.382 -60.565 -28.009 1.00 20.39 283 VAL D C 1
ATOM 17804 O O . VAL D 1 283 ? -1.079 -61.671 -28.482 1.00 19.47 283 VAL D O 1
ATOM 17817 N N . LYS D 1 284 ? -2.576 -60.007 -28.234 1.00 19.55 284 LYS D N 1
ATOM 17818 C CA . LYS D 1 284 ? -3.601 -60.694 -29.027 1.00 22.01 284 LYS D CA 1
ATOM 17819 C C . LYS D 1 284 ? -3.172 -60.908 -30.489 1.00 21.71 284 LYS D C 1
ATOM 17820 O O . LYS D 1 284 ? -3.579 -61.880 -31.141 1.00 24.77 284 LYS D O 1
ATOM 17839 N N . ALA D 1 285 ? -2.415 -59.950 -31.031 1.00 21.16 285 ALA D N 1
ATOM 17840 C CA . ALA D 1 285 ? -1.908 -60.018 -32.392 1.00 21.51 285 ALA D CA 1
ATOM 17841 C C . ALA D 1 285 ? -0.744 -61.003 -32.546 1.00 21.61 285 ALA D C 1
ATOM 17842 O O . ALA D 1 285 ? -0.193 -61.096 -33.647 1.00 22.60 285 ALA D O 1
ATOM 17849 N N . GLY D 1 286 ? -0.299 -61.651 -31.447 1.00 19.16 286 GLY D N 1
ATOM 17850 C CA . GLY D 1 286 ? 0.731 -62.674 -31.531 1.00 18.13 286 GLY D CA 1
ATOM 17851 C C . GLY D 1 286 ? 2.152 -62.201 -31.203 1.00 16.74 286 GLY D C 1
ATOM 17852 O O . GLY D 1 286 ? 3.114 -62.916 -31.491 1.00 17.86 286 GLY D O 1
ATOM 17856 N N . ALA D 1 287 ? 2.327 -61.018 -30.617 1.00 15.04 287 ALA D N 1
ATOM 17857 C CA . ALA D 1 287 ? 3.666 -60.604 -30.221 1.00 13.81 287 ALA D CA 1
ATOM 17858 C C . ALA D 1 287 ? 4.283 -61.669 -29.322 1.00 13.29 287 ALA D C 1
ATOM 17859 O O . ALA D 1 287 ? 3.716 -62.058 -28.320 1.00 15.51 287 ALA D O 1
ATOM 17866 N N . LYS D 1 288 ? 5.546 -61.985 -29.616 1.00 12.98 288 LYS D N 1
ATOM 17867 C CA . LYS D 1 288 ? 6.388 -62.794 -28.761 1.00 12.69 288 LYS D CA 1
ATOM 17868 C C . LYS D 1 288 ? 7.272 -61.922 -27.883 1.00 12.15 288 LYS D C 1
ATOM 17869 O O . LYS D 1 288 ? 7.708 -62.346 -26.822 1.00 12.98 288 LYS D O 1
ATOM 17888 N N . GLY D 1 289 ? 7.551 -60.713 -28.357 1.00 11.90 289 GLY D N 1
ATOM 17889 C CA . GLY D 1 289 ? 8.230 -59.704 -27.587 1.00 11.56 289 GLY D CA 1
ATOM 17890 C C . GLY D 1 289 ? 7.587 -58.347 -27.812 1.00 11.27 289 GLY D C 1
ATOM 17891 O O . GLY D 1 289 ? 7.003 -58.116 -28.860 1.00 11.64 289 GLY D O 1
ATOM 17895 N N . ILE D 1 290 ? 7.720 -57.471 -26.820 1.00 10.65 290 ILE D N 1
ATOM 17896 C CA . ILE D 1 290 ? 7.256 -56.091 -26.906 1.00 10.64 290 ILE D CA 1
ATOM 17897 C C . ILE D 1 290 ? 8.386 -55.189 -26.411 1.00 10.50 290 ILE D C 1
ATOM 17898 O O . ILE D 1 290 ? 8.916 -55.435 -25.331 1.00 11.55 290 ILE D O 1
ATOM 17914 N N . VAL D 1 291 ? 8.730 -54.182 -27.214 1.00 9.74 291 VAL D N 1
ATOM 17915 C CA . VAL D 1 291 ? 9.608 -53.109 -26.782 1.00 9.43 291 VAL D CA 1
ATOM 17916 C C . VAL D 1 291 ? 8.749 -51.901 -26.443 1.00 9.55 291 VAL D C 1
ATOM 17917 O O . VAL D 1 291 ? 7.895 -51.501 -27.237 1.00 10.75 291 VAL D O 1
ATOM 17930 N N . PHE D 1 292 ? 8.958 -51.367 -25.238 1.00 9.87 292 PHE D N 1
ATOM 17931 C CA . PHE D 1 292 ? 8.218 -50.203 -24.784 1.00 10.00 292 PHE D CA 1
ATOM 17932 C C . PHE D 1 292 ? 9.141 -48.995 -24.886 1.00 9.83 292 PHE D C 1
ATOM 17933 O O . PHE D 1 292 ? 10.201 -48.969 -24.259 1.00 11.22 292 PHE D O 1
ATOM 17950 N N . ALA D 1 293 ? 8.746 -47.988 -25.665 1.00 10.46 293 ALA D N 1
ATOM 17951 C CA . ALA D 1 293 ? 9.509 -46.763 -25.782 1.00 11.44 293 ALA D CA 1
ATOM 17952 C C . ALA D 1 293 ? 9.101 -45.837 -24.639 1.00 11.09 293 ALA D C 1
ATOM 17953 O O . ALA D 1 293 ? 8.264 -44.930 -24.794 1.00 11.33 293 ALA D O 1
ATOM 17960 N N . GLY D 1 294 ? 9.751 -46.063 -23.497 1.00 10.68 294 GLY D N 1
ATOM 17961 C CA . GLY D 1 294 ? 9.330 -45.410 -22.262 1.00 10.41 294 GLY D CA 1
ATOM 17962 C C . GLY D 1 294 ? 9.850 -43.976 -22.174 1.00 10.46 294 GLY D C 1
ATOM 17963 O O . GLY D 1 294 ? 10.876 -43.601 -22.718 1.00 10.88 294 GLY D O 1
ATOM 17967 N N A SER D 1 295 ? 9.103 -43.184 -21.426 0.50 10.87 295 SER D N 1
ATOM 17968 N N B SER D 1 295 ? 9.105 -43.142 -21.460 0.50 12.09 295 SER D N 1
ATOM 17969 C CA A SER D 1 295 ? 9.526 -41.844 -21.071 0.50 9.82 295 SER D CA 1
ATOM 17970 C CA B SER D 1 295 ? 9.591 -41.805 -21.165 0.50 12.26 295 SER D CA 1
ATOM 17971 C C A SER D 1 295 ? 10.789 -41.938 -20.211 0.50 10.03 295 SER D C 1
ATOM 17972 C C B SER D 1 295 ? 10.792 -41.928 -20.234 0.50 11.26 295 SER D C 1
ATOM 17973 O O A SER D 1 295 ? 10.919 -42.850 -19.395 0.50 10.45 295 SER D O 1
ATOM 17974 O O B SER D 1 295 ? 10.862 -42.817 -19.386 0.50 11.49 295 SER D O 1
ATOM 17989 N N . GLY D 1 296 ? 11.756 -41.023 -20.404 1.00 10.50 296 GLY D N 1
ATOM 17990 C CA . GLY D 1 296 ? 12.914 -41.032 -19.533 1.00 10.48 296 GLY D CA 1
ATOM 17991 C C . GLY D 1 296 ? 13.650 -42.375 -19.554 1.00 10.07 296 GLY D C 1
ATOM 17992 O O . GLY D 1 296 ? 13.843 -42.982 -20.614 1.00 10.39 296 GLY D O 1
ATOM 17996 N N . ASN D 1 297 ? 14.095 -42.825 -18.382 1.00 9.82 297 ASN D N 1
ATOM 17997 C CA . ASN D 1 297 ? 14.864 -44.044 -18.224 1.00 10.15 297 ASN D CA 1
ATOM 17998 C C . ASN D 1 297 ? 13.950 -45.268 -18.211 1.00 10.32 297 ASN D C 1
ATOM 17999 O O . ASN D 1 297 ? 13.835 -46.026 -17.241 1.00 11.05 297 ASN D O 1
ATOM 18010 N N . GLY D 1 298 ? 13.273 -45.491 -19.339 1.00 10.31 298 GLY D N 1
ATOM 18011 C CA . GLY D 1 298 ? 12.444 -46.674 -19.475 1.00 10.05 298 GLY D CA 1
ATOM 18012 C C . GLY D 1 298 ? 11.295 -46.728 -18.467 1.00 10.03 298 GLY D C 1
ATOM 18013 O O . GLY D 1 298 ? 10.916 -47.805 -18.025 1.00 11.32 298 GLY D O 1
ATOM 18017 N N . SER D 1 299 ? 10.700 -45.577 -18.156 1.00 10.27 299 SER D N 1
ATOM 18018 C CA . SER D 1 299 ? 9.634 -45.509 -17.161 1.00 10.40 299 SER D CA 1
ATOM 18019 C C . SER D 1 299 ? 8.283 -45.867 -17.762 1.00 11.82 299 SER D C 1
ATOM 18020 O O . SER D 1 299 ? 8.004 -45.474 -18.887 1.00 13.03 299 SER D O 1
ATOM 18028 N N . LEU D 1 300 ? 7.425 -46.473 -16.936 1.00 12.52 300 LEU D N 1
ATOM 18029 C CA . LEU D 1 300 ? 6.048 -46.812 -17.287 1.00 13.45 300 LEU D CA 1
ATOM 18030 C C . LEU D 1 300 ? 5.052 -46.126 -16.358 1.00 13.23 300 LEU D C 1
ATOM 18031 O O . LEU D 1 300 ? 5.254 -46.097 -15.147 1.00 15.22 300 LEU D O 1
ATOM 18047 N N . SER D 1 301 ? 3.954 -45.626 -16.933 1.00 12.56 301 SER D N 1
ATOM 18048 C CA . SER D 1 301 ? 2.824 -45.245 -16.117 1.00 12.07 301 SER D CA 1
ATOM 18049 C C . SER D 1 301 ? 2.296 -46.487 -15.410 1.00 13.16 301 SER D C 1
ATOM 18050 O O . SER D 1 301 ? 2.540 -47.631 -15.797 1.00 13.34 301 SER D O 1
ATOM 18058 N N . ASP D 1 302 ? 1.439 -46.264 -14.420 1.00 13.19 302 ASP D N 1
ATOM 18059 C CA . ASP D 1 302 ? 0.757 -47.395 -13.793 1.00 14.95 302 ASP D CA 1
ATOM 18060 C C . ASP D 1 302 ? -0.058 -48.209 -14.812 1.00 14.88 302 ASP D C 1
ATOM 18061 O O . ASP D 1 302 ? -0.053 -49.454 -14.765 1.00 15.24 302 ASP D O 1
ATOM 18070 N N . ALA D 1 303 ? -0.740 -47.540 -15.746 1.00 14.99 303 ALA D N 1
ATOM 18071 C CA . ALA D 1 303 ? -1.546 -48.251 -16.742 1.00 17.87 303 ALA D CA 1
ATOM 18072 C C . ALA D 1 303 ? -0.657 -49.047 -17.697 1.00 16.54 303 ALA D C 1
ATOM 18073 O O . ALA D 1 303 ? -0.908 -50.221 -18.002 1.00 17.14 303 ALA D O 1
ATOM 18080 N N . ALA D 1 304 ? 0.458 -48.443 -18.118 1.00 15.33 304 ALA D N 1
ATOM 18081 C CA . ALA D 1 304 ? 1.341 -49.148 -19.020 1.00 15.79 304 ALA D CA 1
ATOM 18082 C C . ALA D 1 304 ? 1.943 -50.362 -18.315 1.00 15.78 304 ALA D C 1
ATOM 18083 O O . ALA D 1 304 ? 2.145 -51.398 -18.931 1.00 16.54 304 ALA D O 1
ATOM 18090 N N . GLU D 1 305 ? 2.281 -50.195 -17.039 1.00 14.85 305 GLU D N 1
ATOM 18091 C CA . GLU D 1 305 ? 2.896 -51.265 -16.264 1.00 14.77 305 GLU D CA 1
ATOM 18092 C C . GLU D 1 305 ? 1.918 -52.436 -16.098 1.00 15.48 305 GLU D C 1
ATOM 18093 O O . GLU D 1 305 ? 2.299 -53.588 -16.144 1.00 15.76 305 GLU D O 1
ATOM 18105 N N . LYS D 1 306 ? 0.620 -52.143 -15.915 1.00 16.32 306 LYS D N 1
ATOM 18106 C CA . LYS D 1 306 ? -0.372 -53.201 -15.856 1.00 17.18 306 LYS D CA 1
ATOM 18107 C C . LYS D 1 306 ? -0.389 -53.977 -17.174 1.00 15.54 306 LYS D C 1
ATOM 18108 O O . LYS D 1 306 ? -0.458 -55.199 -17.184 1.00 16.31 306 LYS D O 1
ATOM 18127 N N . GLY D 1 307 ? -0.352 -53.251 -18.298 1.00 14.77 307 GLY D N 1
ATOM 18128 C CA . GLY D 1 307 ? -0.313 -53.917 -19.588 1.00 14.04 307 GLY D CA 1
ATOM 18129 C C . GLY D 1 307 ? 0.939 -54.776 -19.783 1.00 13.64 307 GLY D C 1
ATOM 18130 O O . GLY D 1 307 ? 0.894 -55.879 -20.292 1.00 13.66 307 GLY D O 1
ATOM 18134 N N . ALA D 1 308 ? 2.083 -54.246 -19.359 1.00 13.08 308 ALA D N 1
ATOM 18135 C CA . ALA D 1 308 ? 3.344 -54.961 -19.489 1.00 13.11 308 ALA D CA 1
ATOM 18136 C C . ALA D 1 308 ? 3.341 -56.225 -18.635 1.00 13.35 308 ALA D C 1
ATOM 18137 O O . ALA D 1 308 ? 3.741 -57.285 -19.099 1.00 14.04 308 ALA D O 1
ATOM 18144 N N . ASP D 1 309 ? 2.862 -56.110 -17.398 1.00 13.49 309 ASP D N 1
ATOM 18145 C CA . ASP D 1 309 ? 2.792 -57.259 -16.521 1.00 15.35 309 ASP D CA 1
ATOM 18146 C C . ASP D 1 309 ? 1.819 -58.298 -17.095 1.00 15.48 309 ASP D C 1
ATOM 18147 O O . ASP D 1 309 ? 2.108 -59.502 -16.999 1.00 16.58 309 ASP D O 1
ATOM 18156 N N A SER D 1 310 ? 0.686 -57.880 -17.664 0.50 14.72 310 SER D N 1
ATOM 18157 N N B SER D 1 310 ? 0.715 -57.870 -17.697 0.50 16.14 310 SER D N 1
ATOM 18158 C CA A SER D 1 310 ? -0.240 -58.823 -18.283 0.50 14.71 310 SER D CA 1
ATOM 18159 C CA B SER D 1 310 ? -0.214 -58.833 -18.262 0.50 17.36 310 SER D CA 1
ATOM 18160 C C A SER D 1 310 ? 0.463 -59.585 -19.417 0.50 14.71 310 SER D C 1
ATOM 18161 C C B SER D 1 310 ? 0.456 -59.583 -19.422 0.50 16.01 310 SER D C 1
ATOM 18162 O O A SER D 1 310 ? 0.292 -60.789 -19.568 0.50 16.00 310 SER D O 1
ATOM 18163 O O B SER D 1 310 ? 0.293 -60.790 -19.564 0.50 17.36 310 SER D O 1
ATOM 18178 N N . ALA D 1 311 ? 1.266 -58.859 -20.203 1.00 14.88 311 ALA D N 1
ATOM 18179 C CA . ALA D 1 311 ? 1.974 -59.465 -21.328 1.00 14.77 311 ALA D CA 1
ATOM 18180 C C . ALA D 1 311 ? 2.975 -60.492 -20.806 1.00 14.19 311 ALA D C 1
ATOM 18181 O O . ALA D 1 311 ? 3.046 -61.582 -21.339 1.00 15.38 311 ALA D O 1
ATOM 18188 N N . VAL D 1 312 ? 3.774 -60.151 -19.802 1.00 14.53 312 VAL D N 1
ATOM 18189 C CA . VAL D 1 312 ? 4.741 -61.088 -19.257 1.00 15.30 312 VAL D CA 1
ATOM 18190 C C . VAL D 1 312 ? 4.055 -62.356 -18.760 1.00 16.00 312 VAL D C 1
ATOM 18191 O O . VAL D 1 312 ? 4.550 -63.476 -18.994 1.00 16.63 312 VAL D O 1
ATOM 18204 N N . LYS D 1 313 ? 2.876 -62.211 -18.127 1.00 16.14 313 LYS D N 1
ATOM 18205 C CA . LYS D 1 313 ? 2.171 -63.379 -17.595 1.00 16.94 313 LYS D CA 1
ATOM 18206 C C . LYS D 1 313 ? 1.690 -64.291 -18.725 1.00 18.62 313 LYS D C 1
ATOM 18207 O O . LYS D 1 313 ? 1.531 -65.490 -18.507 1.00 20.72 313 LYS D O 1
ATOM 18226 N N . LYS D 1 314 ? 1.412 -63.717 -19.904 1.00 16.70 314 LYS D N 1
ATOM 18227 C CA . LYS D 1 314 ? 1.032 -64.477 -21.082 1.00 18.26 314 LYS D CA 1
ATOM 18228 C C . LYS D 1 314 ? 2.217 -64.948 -21.923 1.00 17.40 314 LYS D C 1
ATOM 18229 O O . LYS D 1 314 ? 1.991 -65.476 -23.012 1.00 22.65 314 LYS D O 1
ATOM 18248 N N . GLY D 1 315 ? 3.438 -64.863 -21.376 1.00 17.61 315 GLY D N 1
ATOM 18249 C CA . GLY D 1 315 ? 4.607 -65.453 -22.011 1.00 17.90 315 GLY D CA 1
ATOM 18250 C C . GLY D 1 315 ? 5.328 -64.567 -23.020 1.00 17.02 315 GLY D C 1
ATOM 18251 O O . GLY D 1 315 ? 6.177 -65.067 -23.744 1.00 20.89 315 GLY D O 1
ATOM 18255 N N . VAL D 1 316 ? 5.006 -63.276 -23.016 1.00 14.48 316 VAL D N 1
ATOM 18256 C CA . VAL D 1 316 ? 5.643 -62.313 -23.894 1.00 13.71 316 VAL D CA 1
ATOM 18257 C C . VAL D 1 316 ? 6.852 -61.728 -23.161 1.00 13.21 316 VAL D C 1
ATOM 18258 O O . VAL D 1 316 ? 6.734 -61.365 -22.008 1.00 15.62 316 VAL D O 1
ATOM 18271 N N . THR D 1 317 ? 7.985 -61.579 -23.844 1.00 12.56 317 THR D N 1
ATOM 18272 C CA . THR D 1 317 ? 9.108 -60.871 -23.238 1.00 12.36 317 THR D CA 1
ATOM 18273 C C . THR D 1 317 ? 8.944 -59.373 -23.466 1.00 11.97 317 THR D C 1
ATOM 18274 O O . THR D 1 317 ? 8.684 -58.948 -24.606 1.00 12.88 317 THR D O 1
ATOM 18285 N N . VAL D 1 318 ? 9.117 -58.597 -22.383 1.00 11.45 318 VAL D N 1
ATOM 18286 C CA . VAL D 1 318 ? 8.965 -57.165 -22.422 1.00 11.39 318 VAL D CA 1
ATOM 18287 C C . VAL D 1 318 ? 10.314 -56.501 -22.118 1.00 10.85 318 VAL D C 1
ATOM 18288 O O . VAL D 1 318 ? 10.892 -56.754 -21.058 1.00 11.41 318 VAL D O 1
ATOM 18301 N N . VAL D 1 319 ? 10.757 -55.631 -23.046 1.00 10.23 319 VAL D N 1
ATOM 18302 C CA . VAL D 1 319 ? 11.965 -54.830 -22.894 1.00 9.94 319 VAL D CA 1
ATOM 18303 C C . VAL D 1 319 ? 11.577 -53.375 -22.868 1.00 9.65 319 VAL D C 1
ATOM 18304 O O . VAL D 1 319 ? 10.889 -52.900 -23.766 1.00 10.56 319 VAL D O 1
ATOM 18317 N N . ARG D 1 320 ? 12.058 -52.686 -21.835 1.00 9.76 320 ARG D N 1
ATOM 18318 C CA . ARG D 1 320 ? 11.886 -51.250 -21.702 1.00 9.50 320 ARG D CA 1
ATOM 18319 C C . ARG D 1 320 ? 13.039 -50.542 -22.412 1.00 9.18 320 ARG D C 1
ATOM 18320 O O . ARG D 1 320 ? 14.192 -50.661 -21.991 1.00 10.20 320 ARG D O 1
ATOM 18341 N N . SER D 1 321 ? 12.716 -49.812 -23.475 1.00 9.56 321 SER D N 1
ATOM 18342 C CA . SER D 1 321 ? 13.619 -48.884 -24.109 1.00 9.34 321 SER D CA 1
ATOM 18343 C C . SER D 1 321 ? 13.166 -47.471 -23.717 1.00 9.14 321 SER D C 1
ATOM 18344 O O . SER D 1 321 ? 12.474 -47.283 -22.710 1.00 9.61 321 SER D O 1
ATOM 18352 N N . THR D 1 322 ? 13.597 -46.464 -24.478 1.00 9.31 322 THR D N 1
ATOM 18353 C CA . THR D 1 322 ? 13.330 -45.053 -24.186 1.00 9.38 322 THR D CA 1
ATOM 18354 C C . THR D 1 322 ? 12.945 -44.326 -25.447 1.00 9.31 322 THR D C 1
ATOM 18355 O O . THR D 1 322 ? 13.429 -44.695 -26.507 1.00 9.84 322 THR D O 1
ATOM 18366 N N . ARG D 1 323 ? 12.091 -43.315 -25.312 1.00 8.90 323 ARG D N 1
ATOM 18367 C CA . ARG D 1 323 ? 11.705 -42.443 -26.442 1.00 9.03 323 ARG D CA 1
ATOM 18368 C C . ARG D 1 323 ? 12.636 -41.210 -26.521 1.00 9.57 323 ARG D C 1
ATOM 18369 O O . ARG D 1 323 ? 12.478 -40.429 -27.426 1.00 9.50 323 ARG D O 1
ATOM 18390 N N . THR D 1 324 ? 13.568 -41.058 -25.578 1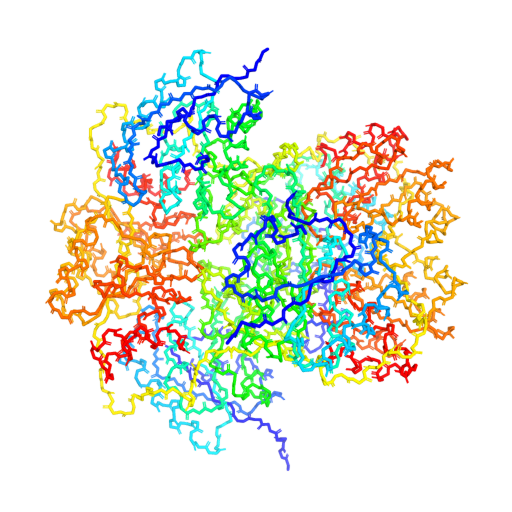.00 9.67 324 THR D N 1
ATOM 18391 C CA . THR D 1 324 ? 14.395 -39.807 -25.461 1.00 9.64 324 THR D CA 1
ATOM 18392 C C . THR D 1 324 ? 15.356 -39.633 -26.621 1.00 9.73 324 THR D C 1
ATOM 18393 O O . THR D 1 324 ? 15.514 -38.503 -27.029 1.00 11.41 324 THR D O 1
ATOM 18404 N N . GLY D 1 325 ? 15.973 -40.721 -27.087 1.00 9.58 325 GLY D N 1
ATOM 18405 C CA . GLY D 1 325 ? 16.894 -40.676 -28.206 1.00 9.37 325 GLY D CA 1
ATOM 18406 C C . GLY D 1 325 ? 18.324 -41.036 -27.825 1.00 9.51 325 GLY D C 1
ATOM 18407 O O . GLY D 1 325 ? 19.100 -41.353 -28.743 1.00 12.14 325 GLY D O 1
ATOM 18411 N N . ASN D 1 326 ? 18.691 -40.957 -26.552 1.00 9.15 326 ASN D N 1
ATOM 18412 C CA . ASN D 1 326 ? 20.087 -41.161 -26.136 1.00 9.17 326 ASN D CA 1
ATOM 18413 C C . ASN D 1 326 ? 20.100 -41.701 -24.724 1.00 9.11 326 ASN D C 1
ATOM 18414 O O . ASN D 1 326 ? 19.151 -41.556 -23.946 1.00 9.36 326 ASN D O 1
ATOM 18425 N N . GLY D 1 327 ? 21.273 -42.179 -24.303 1.00 9.07 327 GLY D N 1
ATOM 18426 C CA . GLY D 1 327 ? 21.508 -42.652 -22.968 1.00 9.90 327 GLY D CA 1
ATOM 18427 C C . GLY D 1 327 ? 21.236 -44.140 -22.818 1.00 9.68 327 GLY D C 1
ATOM 18428 O O . GLY D 1 327 ? 20.838 -44.854 -23.759 1.00 10.84 327 GLY D O 1
ATOM 18432 N N A VAL D 1 328 ? 21.500 -44.627 -21.609 0.50 9.50 328 VAL D N 1
ATOM 18433 N N B VAL D 1 328 ? 21.469 -44.600 -21.586 0.50 9.31 328 VAL D N 1
ATOM 18434 C CA A VAL D 1 328 ? 21.221 -46.010 -21.272 0.50 9.85 328 VAL D CA 1
ATOM 18435 C CA B VAL D 1 328 ? 21.309 -45.986 -21.170 0.50 9.67 328 VAL D CA 1
ATOM 18436 C C A VAL D 1 328 ? 19.928 -46.114 -20.471 0.50 9.24 328 VAL D C 1
ATOM 18437 C C B VAL D 1 328 ? 19.992 -46.169 -20.405 0.50 9.35 328 VAL D C 1
ATOM 18438 O O A VAL D 1 328 ? 19.647 -45.285 -19.597 0.50 9.42 328 VAL D O 1
ATOM 18439 O O B VAL D 1 328 ? 19.774 -45.460 -19.416 0.50 10.38 328 VAL D O 1
ATOM 18464 N N . VAL D 1 329 ? 19.161 -47.156 -20.809 1.00 9.00 329 VAL D N 1
ATOM 18465 C CA . VAL D 1 329 ? 18.082 -47.605 -19.955 1.00 9.55 329 VAL D CA 1
ATOM 18466 C C . VAL D 1 329 ? 18.675 -48.637 -19.006 1.00 10.08 329 VAL D C 1
ATOM 18467 O O . VAL D 1 329 ? 19.172 -49.684 -19.459 1.00 10.24 329 VAL D O 1
ATOM 18480 N N . THR D 1 330 ? 18.638 -48.298 -17.731 1.00 10.39 330 THR D N 1
ATOM 18481 C CA . THR D 1 330 ? 19.268 -49.081 -16.688 1.00 11.01 330 THR D CA 1
ATOM 18482 C C . THR D 1 330 ? 18.319 -50.096 -16.088 1.00 11.99 330 THR D C 1
ATOM 18483 O O . THR D 1 330 ? 17.093 -49.921 -16.096 1.00 12.11 330 THR D O 1
ATOM 18494 N N . PRO D 1 331 ? 18.846 -51.193 -15.518 1.00 13.46 331 PRO D N 1
ATOM 18495 C CA . PRO D 1 331 ? 17.998 -52.105 -14.751 1.00 14.58 331 PRO D CA 1
ATOM 18496 C C . PRO D 1 331 ? 17.543 -51.374 -13.497 1.00 19.65 331 PRO D C 1
ATOM 18497 O O . PRO D 1 331 ? 18.238 -50.558 -12.920 1.00 25.78 331 PRO D O 1
ATOM 18508 N N . ASN D 1 332 ? 16.281 -51.467 -13.250 1.00 21.97 332 ASN D N 1
ATOM 18509 C CA . ASN D 1 332 ? 15.621 -50.879 -12.113 1.00 23.96 332 ASN D CA 1
ATOM 18510 C C . ASN D 1 332 ? 15.154 -52.059 -11.295 1.00 22.10 332 ASN D C 1
ATOM 18511 O O . ASN D 1 332 ? 14.554 -52.941 -11.884 1.00 21.81 332 ASN D O 1
ATOM 18522 N N . GLN D 1 333 ? 15.409 -52.075 -9.987 1.00 22.20 333 GLN D N 1
ATOM 18523 C CA . GLN D 1 333 ? 15.053 -53.238 -9.176 1.00 24.19 333 GLN D CA 1
ATOM 18524 C C . GLN D 1 333 ? 13.579 -53.623 -9.284 1.00 22.22 333 GLN D C 1
ATOM 18525 O O . GLN D 1 333 ? 13.285 -54.803 -9.410 1.00 22.73 333 GLN D O 1
ATOM 18539 N N . ASP D 1 334 ? 12.650 -52.674 -9.168 1.00 24.03 334 ASP D N 1
ATOM 18540 C CA . ASP D 1 334 ? 11.241 -53.047 -9.131 1.00 23.95 334 ASP D CA 1
ATOM 18541 C C . ASP D 1 334 ? 10.836 -53.600 -10.499 1.00 21.66 334 ASP D C 1
ATOM 18542 O O . ASP D 1 334 ? 10.114 -54.597 -10.566 1.00 23.28 334 ASP D O 1
ATOM 18551 N N . TYR D 1 335 ? 11.430 -53.071 -11.578 1.00 18.12 335 TYR D N 1
ATOM 18552 C CA . TYR D 1 335 ? 11.076 -53.571 -12.897 1.00 17.34 335 TYR D CA 1
ATOM 18553 C C . TYR D 1 335 ? 11.776 -54.912 -13.139 1.00 16.94 335 TYR D C 1
ATOM 18554 O O . TYR D 1 335 ? 11.189 -55.851 -13.672 1.00 16.86 335 TYR D O 1
ATOM 18572 N N . ALA D 1 336 ? 13.064 -55.015 -12.781 1.00 18.23 336 ALA D N 1
ATOM 18573 C CA . ALA D 1 336 ? 13.819 -56.238 -13.025 1.00 18.83 336 ALA D CA 1
ATOM 18574 C C . ALA D 1 336 ? 13.202 -57.430 -12.299 1.00 19.12 336 ALA D C 1
ATOM 18575 O O . ALA D 1 336 ? 13.198 -58.548 -12.856 1.00 20.38 336 ALA D O 1
ATOM 18582 N N . GLU D 1 337 ? 12.693 -57.214 -11.076 1.00 19.50 337 GLU D N 1
ATOM 18583 C CA . GLU D 1 337 ? 12.036 -58.266 -10.288 1.00 21.93 337 GLU D CA 1
ATOM 18584 C C . GLU D 1 337 ? 10.855 -58.852 -11.052 1.00 20.42 337 GLU D C 1
ATOM 18585 O O . GLU D 1 337 ? 10.477 -59.985 -10.789 1.00 25.14 337 GLU D O 1
ATOM 18597 N N . LYS D 1 338 ? 10.247 -58.078 -11.955 1.00 18.63 338 LYS D N 1
ATOM 18598 C CA . LYS D 1 338 ? 9.057 -58.465 -12.703 1.00 20.06 338 LYS D CA 1
ATOM 18599 C C . LYS D 1 338 ? 9.382 -58.804 -14.157 1.00 16.63 338 LYS D C 1
ATOM 18600 O O . LYS D 1 338 ? 8.480 -58.889 -14.993 1.00 17.02 338 LYS D O 1
ATOM 18619 N N . ASP D 1 339 ? 10.675 -58.931 -14.476 1.00 15.71 339 ASP D N 1
ATOM 18620 C CA . ASP D 1 339 ? 11.146 -59.271 -15.802 1.00 15.53 339 ASP D CA 1
ATOM 18621 C C . ASP D 1 339 ? 10.759 -58.216 -16.844 1.00 13.93 339 ASP D C 1
ATOM 18622 O O . ASP D 1 339 ? 10.621 -58.537 -18.026 1.00 15.24 339 ASP D O 1
ATOM 18631 N N . LEU D 1 340 ? 10.661 -56.940 -16.436 1.00 12.60 340 LEU D N 1
ATOM 18632 C CA . LEU D 1 340 ? 10.526 -55.840 -17.398 1.00 12.13 340 LEU D CA 1
ATOM 18633 C C . LEU D 1 340 ? 11.936 -55.324 -17.665 1.00 11.68 340 LEU D C 1
ATOM 18634 O O . LEU D 1 340 ? 12.526 -54.581 -16.838 1.00 12.14 340 LEU D O 1
ATOM 18650 N N . LEU D 1 341 ? 12.543 -55.870 -18.732 1.00 10.91 341 LEU D N 1
ATOM 18651 C CA . LEU D 1 341 ? 13.994 -55.807 -18.935 1.00 11.17 341 LEU D CA 1
ATOM 18652 C C . LEU D 1 341 ? 14.416 -54.407 -19.369 1.00 11.19 341 LEU D C 1
ATOM 18653 O O . LEU D 1 341 ? 13.603 -53.530 -19.676 1.00 11.51 341 LEU D O 1
ATOM 18669 N N . ALA D 1 342 ? 15.736 -54.191 -19.396 1.00 10.72 342 ALA D N 1
ATOM 18670 C CA . ALA D 1 342 ? 16.311 -52.897 -19.731 1.00 10.35 342 ALA D CA 1
ATOM 18671 C C . ALA D 1 342 ? 17.011 -52.965 -21.095 1.00 10.24 342 ALA D C 1
ATOM 18672 O O . ALA D 1 342 ? 17.798 -53.882 -21.347 1.00 10.96 342 ALA D O 1
ATOM 18679 N N . SER D 1 343 ? 16.803 -51.945 -21.958 1.00 10.11 343 SER D N 1
ATOM 18680 C CA . SER D 1 343 ? 17.390 -52.002 -23.293 1.00 9.83 343 SER D CA 1
ATOM 18681 C C . SER D 1 343 ? 18.814 -51.464 -23.424 1.00 9.43 343 SER D C 1
ATOM 18682 O O . SER D 1 343 ? 19.327 -51.403 -24.540 1.00 9.72 343 SER D O 1
ATOM 18690 N N . ASN D 1 344 ? 19.454 -51.097 -22.319 1.00 9.37 344 ASN D N 1
ATOM 18691 C CA . ASN D 1 344 ? 20.819 -50.559 -22.427 1.00 9.58 344 ASN D CA 1
ATOM 18692 C C . ASN D 1 344 ? 20.745 -49.301 -23.310 1.00 9.36 344 ASN D C 1
ATOM 18693 O O . ASN D 1 344 ? 19.774 -48.567 -23.244 1.00 9.72 344 ASN D O 1
ATOM 18704 N N . SER D 1 345 ? 21.729 -49.074 -24.170 1.00 8.96 345 SER D N 1
ATOM 18705 C CA . SER D 1 345 ? 21.743 -47.899 -25.042 1.00 9.87 345 SER D CA 1
ATOM 18706 C C . SER D 1 345 ? 21.144 -48.215 -26.415 1.00 10.26 345 SER D C 1
ATOM 18707 O O . SER D 1 345 ? 21.492 -47.582 -27.409 1.00 12.88 345 SER D O 1
ATOM 18715 N N . LEU D 1 346 ? 20.233 -49.165 -26.506 1.00 10.20 346 LEU D N 1
ATOM 18716 C CA . LEU D 1 346 ? 19.463 -49.392 -27.734 1.00 9.52 346 LEU D CA 1
ATOM 18717 C C . LEU D 1 346 ? 18.122 -48.673 -27.699 1.00 9.05 346 LEU D C 1
ATOM 18718 O O . LEU D 1 346 ? 17.322 -48.801 -26.757 1.00 9.69 346 LEU D O 1
ATOM 18734 N N . ASN D 1 347 ? 17.880 -47.898 -28.769 1.00 9.53 347 ASN D N 1
ATOM 18735 C CA . ASN D 1 347 ? 16.611 -47.235 -28.991 1.00 9.49 347 ASN D CA 1
ATOM 18736 C C . ASN D 1 347 ? 15.526 -48.270 -29.343 1.00 9.45 347 ASN D C 1
ATOM 18737 O O . ASN D 1 347 ? 15.774 -49.468 -29.441 1.00 9.31 347 ASN D O 1
ATOM 18748 N N . PRO D 1 348 ? 14.247 -47.869 -29.465 1.00 9.25 348 PRO D N 1
ATOM 18749 C CA . PRO D 1 348 ? 13.208 -48.901 -29.546 1.00 9.04 348 PRO D CA 1
ATOM 18750 C C . PRO D 1 348 ? 13.321 -49.842 -30.742 1.00 9.30 348 PRO D C 1
ATOM 18751 O O . PRO D 1 348 ? 13.214 -51.056 -30.604 1.00 9.82 348 PRO D O 1
ATOM 18762 N N . GLN D 1 349 ? 13.561 -49.239 -31.908 1.00 9.53 349 GLN D N 1
ATOM 18763 C CA . GLN D 1 349 ? 13.604 -49.991 -33.146 1.00 9.05 349 GLN D CA 1
ATOM 18764 C C . GLN D 1 349 ? 14.859 -50.869 -33.231 1.00 9.15 349 GLN D C 1
ATOM 18765 O O . GLN D 1 349 ? 14.803 -51.936 -33.825 1.00 10.51 349 GLN D O 1
ATOM 18779 N N . LYS D 1 350 ? 15.967 -50.433 -32.629 1.00 9.88 350 LYS D N 1
ATOM 18780 C CA . LYS D 1 350 ? 17.152 -51.281 -32.618 1.00 10.09 350 LYS D CA 1
ATOM 18781 C C . LYS D 1 350 ? 17.027 -52.380 -31.562 1.00 9.58 350 LYS D C 1
ATOM 18782 O O . LYS D 1 350 ? 17.413 -53.522 -31.792 1.00 10.28 350 LYS D O 1
ATOM 18801 N N . ALA D 1 351 ? 16.407 -52.045 -30.417 1.00 9.26 351 ALA D N 1
ATOM 18802 C CA . ALA D 1 351 ? 16.135 -53.032 -29.390 1.00 9.20 351 ALA D CA 1
ATOM 18803 C C . ALA D 1 351 ? 15.231 -54.135 -29.935 1.00 9.29 351 ALA D C 1
ATOM 18804 O O . ALA D 1 351 ? 15.397 -55.308 -29.617 1.00 10.95 351 ALA D O 1
ATOM 18811 N N . ARG D 1 352 ? 14.295 -53.801 -30.835 1.00 9.76 352 ARG D N 1
ATOM 18812 C CA . ARG D 1 352 ? 13.433 -54.792 -31.461 1.00 9.80 352 ARG D CA 1
ATOM 18813 C C . ARG D 1 352 ? 14.258 -55.824 -32.226 1.00 9.94 352 ARG D C 1
ATOM 18814 O O . ARG D 1 352 ? 13.937 -57.023 -32.173 1.00 10.31 352 ARG D O 1
ATOM 18835 N N . MET D 1 353 ? 15.289 -55.386 -32.940 1.00 10.14 353 MET D N 1
ATOM 18836 C CA . MET D 1 353 ? 16.104 -56.353 -33.730 1.00 10.81 353 MET D CA 1
ATOM 18837 C C . MET D 1 353 ? 16.814 -57.345 -32.784 1.00 10.17 353 MET D C 1
ATOM 18838 O O . MET D 1 353 ? 16.802 -58.531 -33.067 1.00 11.61 353 MET D O 1
ATOM 18852 N N . LEU D 1 354 ? 17.416 -56.829 -31.700 1.00 10.27 354 LEU D N 1
ATOM 18853 C CA . LEU D 1 354 ? 18.069 -57.726 -30.752 1.00 10.74 354 LEU D CA 1
ATOM 18854 C C . LEU D 1 354 ? 17.083 -58.659 -30.052 1.00 11.03 354 LEU D C 1
ATOM 18855 O O . LEU D 1 354 ? 17.353 -59.839 -29.847 1.00 11.31 354 LEU D O 1
ATOM 18871 N N . LEU D 1 355 ? 15.896 -58.152 -29.719 1.00 10.46 355 LEU D N 1
ATOM 18872 C CA . LEU D 1 355 ? 14.928 -59.009 -29.051 1.00 10.72 355 LEU D CA 1
ATOM 18873 C C . LEU D 1 355 ? 14.428 -60.125 -29.972 1.00 10.87 355 LEU D C 1
ATOM 18874 O O . LEU D 1 355 ? 14.311 -61.252 -29.498 1.00 11.66 355 LEU D O 1
ATOM 18890 N N . MET D 1 356 ? 14.162 -59.828 -31.247 1.00 10.39 356 MET D N 1
ATOM 18891 C CA . MET D 1 356 ? 13.767 -60.882 -32.169 1.00 11.51 356 MET D CA 1
ATOM 18892 C C . MET D 1 356 ? 14.834 -61.970 -32.221 1.00 11.85 356 MET D C 1
ATOM 18893 O O . MET D 1 356 ? 14.556 -63.155 -32.178 1.00 12.65 356 MET D O 1
ATOM 18907 N N . LEU D 1 357 ? 16.103 -61.568 -32.351 1.00 11.94 357 LEU D N 1
ATOM 18908 C CA . LEU D 1 357 ? 17.155 -62.562 -32.447 1.00 13.06 357 LEU D CA 1
ATOM 18909 C C . LEU D 1 357 ? 17.337 -63.307 -31.118 1.00 12.05 357 LEU D C 1
ATOM 18910 O O . LEU D 1 357 ? 17.555 -64.516 -31.112 1.00 12.98 357 LEU D O 1
ATOM 18926 N N . ALA D 1 358 ? 17.236 -62.610 -29.981 1.00 11.66 358 ALA D N 1
ATOM 18927 C CA . ALA D 1 358 ? 17.318 -63.263 -28.674 1.00 12.58 358 ALA D CA 1
ATOM 18928 C C . ALA D 1 358 ? 16.279 -64.366 -28.563 1.00 12.66 358 ALA D C 1
ATOM 18929 O O . ALA D 1 358 ? 16.592 -65.475 -28.114 1.00 14.63 358 ALA D O 1
ATOM 18936 N N . LEU D 1 359 ? 15.053 -64.096 -29.078 1.00 13.12 359 LEU D N 1
ATOM 18937 C CA . LEU D 1 359 ? 13.942 -65.043 -28.958 1.00 13.06 359 LEU D CA 1
ATOM 18938 C C . LEU D 1 359 ? 14.106 -66.257 -29.889 1.00 14.50 359 LEU D C 1
ATOM 18939 O O . LEU D 1 359 ? 13.440 -67.271 -29.704 1.00 18.03 359 LEU D O 1
ATOM 18955 N N . THR D 1 360 ? 15.035 -66.189 -30.868 1.00 14.03 360 THR D N 1
ATOM 18956 C CA . THR D 1 360 ? 15.384 -67.370 -31.634 1.00 14.94 360 THR D CA 1
ATOM 18957 C C . THR D 1 360 ? 16.193 -68.367 -30.803 1.00 16.64 360 THR D C 1
ATOM 18958 O O . THR D 1 360 ? 16.310 -69.525 -31.209 1.00 19.95 360 THR D O 1
ATOM 18969 N N . LYS D 1 361 ? 16.814 -67.915 -29.703 1.00 15.88 361 LYS D N 1
ATOM 18970 C CA . LYS D 1 361 ? 17.709 -68.716 -28.891 1.00 17.57 361 LYS D CA 1
ATOM 18971 C C . LYS D 1 361 ? 17.044 -69.143 -27.575 1.00 17.28 361 LYS D C 1
ATOM 18972 O O . LYS D 1 361 ? 17.335 -70.234 -27.080 1.00 19.51 361 LYS D O 1
ATOM 18991 N N . THR D 1 362 ? 16.265 -68.254 -26.965 1.00 16.37 362 THR D N 1
ATOM 18992 C CA . THR D 1 362 ? 15.785 -68.477 -25.603 1.00 17.20 362 THR D CA 1
ATOM 18993 C C . THR D 1 362 ? 14.584 -67.639 -25.248 1.00 16.50 362 THR D C 1
ATOM 18994 O O . THR D 1 362 ? 14.354 -66.645 -25.925 1.00 16.28 362 THR D O 1
ATOM 19005 N N . ASN D 1 363 ? 13.844 -68.073 -24.228 1.00 16.82 363 ASN D N 1
ATOM 19006 C CA . ASN D 1 363 ? 12.793 -67.273 -23.604 1.00 17.38 363 ASN D CA 1
ATOM 19007 C C . ASN D 1 363 ? 13.158 -66.876 -22.171 1.00 16.61 363 ASN D C 1
ATOM 19008 O O . ASN D 1 363 ? 12.346 -66.318 -21.442 1.00 17.63 363 ASN D O 1
ATOM 19019 N N . ASP D 1 364 ? 14.383 -67.193 -21.746 1.00 15.47 364 ASP D N 1
ATOM 19020 C CA . ASP D 1 364 ? 14.835 -66.952 -20.376 1.00 16.32 364 ASP D CA 1
ATOM 19021 C C . ASP D 1 364 ? 15.123 -65.467 -20.214 1.00 14.69 364 ASP D C 1
ATOM 19022 O O . ASP D 1 364 ? 16.004 -64.952 -20.895 1.00 14.85 364 ASP D O 1
ATOM 19031 N N . PRO D 1 365 ? 14.404 -64.723 -19.361 1.00 14.62 365 PRO D N 1
ATOM 19032 C CA . PRO D 1 365 ? 14.615 -63.283 -19.259 1.00 14.91 365 PRO D CA 1
ATOM 19033 C C . PRO D 1 365 ? 16.011 -62.880 -18.806 1.00 14.55 365 PRO D C 1
ATOM 19034 O O . PRO D 1 365 ? 16.478 -61.814 -19.187 1.00 14.72 365 PRO D O 1
ATOM 19045 N N . GLN D 1 366 ? 16.670 -63.704 -17.990 1.00 15.56 366 GLN D N 1
ATOM 19046 C CA . GLN D 1 366 ? 18.003 -63.385 -17.511 1.00 15.71 366 GLN D CA 1
ATOM 19047 C C . GLN D 1 366 ? 18.972 -63.488 -18.694 1.00 14.41 366 GLN D C 1
ATOM 19048 O O . GLN D 1 366 ? 19.876 -62.657 -18.860 1.00 14.98 366 GLN D O 1
ATOM 19062 N N . LYS D 1 367 ? 18.782 -64.493 -19.553 1.00 14.13 367 LYS D N 1
ATOM 19063 C CA . LYS D 1 367 ? 19.668 -64.631 -20.715 1.00 14.26 367 LYS D CA 1
ATOM 19064 C C . LYS D 1 367 ? 19.409 -63.510 -21.722 1.00 13.15 367 LYS D C 1
ATOM 19065 O O . LYS D 1 367 ? 20.319 -63.039 -22.388 1.00 13.14 367 LYS D O 1
ATOM 19084 N N . ILE D 1 368 ? 18.138 -63.135 -21.928 1.00 12.83 368 ILE D N 1
ATOM 19085 C CA . ILE D 1 368 ? 17.837 -62.034 -22.816 1.00 11.83 368 ILE D CA 1
ATOM 19086 C C . ILE D 1 368 ? 18.450 -60.731 -22.304 1.00 11.92 368 ILE D C 1
ATOM 19087 O O . ILE D 1 368 ? 19.036 -59.995 -23.094 1.00 12.07 368 ILE D O 1
ATOM 19103 N N . GLN D 1 369 ? 18.340 -60.452 -21.011 1.00 11.83 369 GLN D N 1
ATOM 19104 C CA . GLN D 1 369 ? 18.974 -59.270 -20.432 1.00 11.38 369 GLN D CA 1
ATOM 19105 C C . GLN D 1 369 ? 20.468 -59.297 -20.705 1.00 11.55 369 GLN D C 1
ATOM 19106 O O . GLN D 1 369 ? 21.042 -58.244 -20.980 1.00 11.37 369 GLN D O 1
ATOM 19120 N N . ALA D 1 370 ? 21.100 -60.466 -20.519 1.00 12.17 370 ALA D N 1
ATOM 19121 C CA . ALA D 1 370 ? 22.550 -60.506 -20.733 1.00 12.67 370 ALA D CA 1
ATOM 19122 C C . ALA D 1 370 ? 22.902 -60.181 -22.186 1.00 11.83 370 ALA D C 1
ATOM 19123 O O . ALA D 1 370 ? 23.867 -59.452 -22.436 1.00 12.45 370 ALA D O 1
ATOM 19130 N N . TYR D 1 371 ? 22.071 -60.637 -23.160 1.00 11.77 371 TYR D N 1
ATOM 19131 C CA . TYR D 1 371 ? 22.284 -60.227 -24.543 1.00 11.29 371 TYR D CA 1
ATOM 19132 C C . TYR D 1 371 ? 22.222 -58.704 -24.726 1.00 10.44 371 TYR D C 1
ATOM 19133 O O . TYR D 1 371 ? 23.066 -58.102 -25.415 1.00 11.19 371 TYR D O 1
ATOM 19151 N N . PHE D 1 372 ? 21.259 -58.067 -24.067 1.00 10.52 372 PHE D N 1
ATOM 19152 C CA . PHE D 1 372 ? 21.129 -56.612 -24.119 1.00 9.97 372 PHE D CA 1
ATOM 19153 C C . PHE D 1 372 ? 22.320 -55.858 -23.522 1.00 9.95 372 PHE D C 1
ATOM 19154 O O . PHE D 1 372 ? 22.522 -54.697 -23.864 1.00 10.86 372 PHE D O 1
ATOM 19171 N N . ASN D 1 373 ? 23.112 -56.510 -22.678 1.00 11.04 373 ASN D N 1
ATOM 19172 C CA . ASN D 1 373 ? 24.319 -55.879 -22.068 1.00 11.57 373 ASN D CA 1
ATOM 19173 C C . ASN D 1 373 ? 25.568 -56.123 -22.921 1.00 11.57 373 ASN D C 1
ATOM 19174 O O . ASN D 1 373 ? 26.549 -55.411 -22.700 1.00 15.47 373 ASN D O 1
ATOM 19185 N N . GLU D 1 374 ? 25.523 -57.065 -23.857 1.00 11.67 374 GLU D N 1
ATOM 19186 C CA . GLU D 1 374 ? 26.724 -57.386 -24.601 1.00 13.01 374 GLU D CA 1
ATOM 19187 C C . GLU D 1 374 ? 26.683 -57.001 -26.067 1.00 11.48 374 GLU D C 1
ATOM 19188 O O . GLU D 1 374 ? 27.750 -56.839 -26.639 1.00 12.73 374 GLU D O 1
ATOM 19200 N N . TYR D 1 375 ? 25.518 -56.932 -26.691 1.00 11.28 375 TYR D N 1
ATOM 19201 C CA . TYR D 1 375 ? 25.373 -56.692 -28.126 1.00 11.24 375 TYR D CA 1
ATOM 19202 C C . TYR D 1 375 ? 25.017 -55.218 -28.475 1.00 11.48 375 TYR D C 1
ATOM 19203 O O . TYR D 1 375 ? 25.048 -54.352 -27.572 1.00 12.27 375 TYR D O 1
#

Organism: Bacillus subtilis (strain 168) (NCBI:txid224308)